Protein 9A6T (pdb70)

B-factor: mean 0.84, std 0.15, range [0.15, 0.98]

Solvent-accessible surface area: 65125 Å² total; per-residue (Å²): 239,29,70,7,0,0,0,19,5,13,7,32,52,0,2,0,0,0,14,53,92,45,116,33,88,12,0,44,10,101,87,55,61,120,37,1,10,4,3,0,0,6,100,147,56,122,121,48,21,1,42,78,0,29,176,20,6,56,107,12,105,44,19,12,58,17,6,14,81,61,3,20,59,142,79,122,24,133,11,98,70,104,74,18,41,0,33,58,1,1,1,15,3,0,77,58,0,34,55,15,0,42,91,104,36,72,77,101,0,46,68,0,0,0,0,0,0,2,24,6,9,26,8,12,16,56,3,2,57,51,0,0,163,86,5,42,4,102,17,43,40,6,2,3,12,0,1,0,0,0,0,20,5,2,46,116,51,46,140,91,92,24,19,0,0,0,0,8,0,15,17,1,15,0,1,0,1,0,0,54,13,13,56,4,52,4,54,5,98,0,6,7,9,6,9,97,0,0,3,22,26,0,4,80,22,0,5,76,35,0,18,51,54,5,98,159,144,50,64,50,32,1,57,180,56,174,119,2,57,44,50,0,66,51,18,0,18,139,3,15,114,59,1,34,67,74,83,53,19,114,5,55,16,64,139,6,28,69,28,197,119,24,80,43,92,9,111,36,86,1,56,62,75,67,4,54,106,42,1,63,100,7,12,101,99,0,3,37,18,0,116,46,0,16,140,45,11,64,34,54,30,85,85,0,66,78,1,0,13,1,10,34,9,1,118,5,33,23,0,76,124,21,2,94,180,56,5,65,60,104,23,59,173,64,28,60,22,45,13,0,5,0,34,0,0,0,0,4,1,2,41,71,66,36,99,15,141,73,13,37,18,45,12,6,6,27,3,1,4,0,6,61,34,91,40,19,18,12,35,79,19,3,83,68,29,38,52,13,83,29,63,72,67,74,72,39,48,7,46,54,72,94,51,69,21,15,87,9,12,0,0,12,1,34,16,35,16,4,100,46,14,47,51,9,10,146,18,96,5,64,89,3,65,97,20,79,53,53,91,15,98,2,54,0,20,0,66,3,43,123,11,12,20,3,54,1,111,0,70,4,81,73,60,40,97,75,84,76,43,63,17,160,61,121,36,26,9,42,24,100,41,5,72,121,8,31,129,56,18,113,126,52,55,124,58,9,60,146,110,73,83,68,22,87,16,70,38,83,0,62,108,17,5,76,98,0,62,130,17,20,163,85,6,147,87,132,22,93,155,141,49,46,142,126,0,48,86,12,18,76,38,0,87,45,3,34,158,133,101,105,54,136,58,2,86,64,61,31,84,84,0,78,82,21,12,125,94,2,50,147,90,71,189,127,92,75,71,175,88,166,169,94,184,73,76,100,149,102,173,77,206,106,138,116,111,143,139,123,81,181,194,143,186,122,132,147,108,151,128,212,265,250,97,209,187,168,210,208,78,120,76,118,169,63,15,78,109,16,21,106,80,38,21,124,85,69,15,2,0,0,2,13,0,0,8,49,1,4,2,16,0,7,32,4,47,13,84,21,96,118,58,157,95,44,124,42,74,101,134,63,27,72,0,54,1,39,44,67,115,149,55,62,27,0,32,0,28,9,29,0,30,6,37,53,97,100,65,0,86,89,47,13,22,58,41,68,78,19,16,13,60,47,38,59,159,145,45,142,65,100,132,21,23,21,2,11,10,59,54,20,4,11,18,7,0,0,8,10,0,2,72,42,0,14,1,39,0,30,8,42,81,38,169,104,2,29,51,5,54,8,67,9,42,126,40,86,84,40,84,108,39,169,34,149,64,47,0,6,27,9,47,0,110,5,45,130,68,84,186,137,46,69,17,48,51,4,8,54,44,149,66,0,53,48,2,0,95,82,17,1,10,14,3,68,1,25,0,50,5,53,3,57,48,97,91,96,86,180,89,38,179,142,94,131,72,130,58,119,74,76,71,63,19,7,59,63,71,5,22,3,80,80,78,117,93,118,17,77,100,131,50,10,50,130,14,1,56,110,48,151,25,24,221,30,126,20,16,22,50,20,13,7,86,44,107,30,73,12,77,8,33,0,0,3,0,5,3,58,86,78,40,206,38,12,115,44,212,144,37,111,50,8,1,18,0,5,5,20,1,2,9,13,54,90,92,0,41,97,0,3,39,64,4,0,10,1,1,26,2,0,0,4,0,52,43,10,43,7,31,76,9,17,33,123,35,119,126,53,149,46,4,131,74,1,13,122,48,0,11,73,91,3,42,65,39,0,57,35,10,21,179,174,50,69,144,89,0,56,49,0,13,184,19,0,2,83,15,0,10,63,2,0,67,40,88,193,4,82,33,63,88,47,0,56,44,0,0,1,4,38,0,24,112,68,98,109,42,2,7,2,74,51,1,25,89,82,30,49,181,137,2,142,34,0,1,8,0,25,12,93,50,86,84,93,0,84,132,12,1,0,6,37,26,0,59,98,112,40,26,7,2,0,11,2,53,62,63,15,2,2,47,0,1,88,59,10,59,45,11,96,174,63,100,24,44,9,0,22,26,26,91,7,32,20,45,74,118,150,70,87,146,117,18,122,131,57,74,88,151,34,134,102,6,8,100,47,0,68,100,45,1,70,143,80,8,107,56,6,49,10,7,104,8,10,117,75,59,24,0,0,0,0,11,41,62,151,43,18,7,31,17,14,50,24,49,60,87,104,140,138,49,164,118,48,155,9,74,26,0,0,4,1,1,28,136,47,151,48,7,103,61,0,43,76,4,60,149,153,57,132,154,95,0,40,26,32,0,29,27,9,19,18,83,0,10,91,50,23,29,16,114,29,163,65,80,106,99,21,75,81,11,64,69,134,77,155,175

Sequence (1237 aa):
MSKVIGIDLGTTNSCVAVLEGGEPKVIANAEGNRTTPSVVAFKNGERQVGEVAKRQSITNPNTIMSIKRHMGTDYKVEIEGKDYTPQEVSAIILQHLKSYAESYLGETVSKAVITVPAYFNDAERQATKDAGKIAGLEVERIINEPTAAALAYGLDKTDEDQTILVYDLGGGTFDVSILELGDGVFEVRSTAGDNRLGGDDFDQVIIDHLVSEFKKENGIDLSKDKMALQRLKDAAEKAKKDLSGVSSTQISLPFITAGEAGPLHLELTLTRAKFEELSSHLVERTMGPVRQALQDAGLSASEIDKVILVGGSTRIPAVQEAIKKETGKEAHKGVNPDEVVALGAAIQGGVITGDVKDVVLLDVTPLSLGIETMGGVFTKLIDRNTTIPTSKSQVFSTAADNQTAVDIHVLQGERPMSADNKTLGRFQLTDIPPAPRGVPQIEVSFDIDKNGIVNVRAKDLGTGKEQNITIKSSSGLSDEEIERMVKEAEENADADAKKKEEIEVRNEADQLVFQTEKTLKDLEGKVDEEQVKKANDAKDALKAAIEKNEFEEIKAKKDELQTIVQELSMKLYEEAAKAQQAQGGANAEGKADDNVVDAEYEEVNDDQNKKMAKKEFKAESKRLLDMMINSIYTQKEIFLRELISNSSDAIDKIYYKALTDDALTFDKDSYYIKVAADKDARTLTISDTGIGMTKDELEQHLGTIAKSGSLAFKKENELKDGHDIIGQFGVGFYAAFMVADVVTVISKALGSEEAYKWESAGADGYTIEPCEKDSVGTDIILKIKENTEDDSYDEFLEEYRLKAIIKKYSDFIRYPIKMDTTINKPKEGSENEFEEVQEEQTVNSMVPIWRKNKSELTDEDYEKFYAEKHYGFDKPLTHVHISVDGAVRYNAILFVPENMPFDYYSKEYEKGLELYSNGVLIMNKCADLLPDHFSFVKGMVDSEDLSLNISREMLQHDRQLKLIAKNISKKIKSELQSLLKKDREKYETFYKSFGRQLKFGVYNDFGANKDQLKDLLLFYSSKEKKLVSLDEYVSRMPEEQKFIYYATGDSYDRIEKLPQTEMVADKGYEILYFTEDIDEFAIKMLASYQEKEFKSVSSGDLGIDTDEDQKQSEEEESKYKDLFEEMKNILSDKVKNVRISKRLKSHPVCLAADGEVTIEMEKILNAMPDSQNVKAEKVLEINPNHEVFQTLQDAFEQDKEKLSLYTNLLYNQALLIEGLPIQDPVEFTNNICKVMV

Nearest PDB structures (foldseek):
  6xlh-assembly1_A  TM=9.138E-01  e=8.711E-62  Saccharomyces cerevisiae S288C
  6xlf-assembly1_B  TM=9.165E-01  e=1.957E-61  Saccharomyces cerevisiae S288C
  6xlf-assembly1_A  TM=9.105E-01  e=3.740E-61  Saccharomyces cerevisiae S288C
  2cg9-assembly1_B  TM=8.993E-01  e=4.646E-52  Saccharomyces cerevisiae
  6xlb-assembly1_B  TM=9.184E-01  e=3.957E-37  Saccharomyces cerevisiae S288C

Foldseek 3Di:
DAFAKFWELAQFKIWIWADDPNAIDTQAAPVRHRIFTLKWAADPNDIDGGPVLLVCVLPGVRMDGRLLLQALHPDWDAHPNDIDHSLQSSLVVVLRNQVSVCVVVVHHHAEYAYEDALQDDPSNLVSPCSSCVSNNHRHPAYDHLQLLLCLLVCLVPQADWFWEWEWAAAAQWTKIWTWTHYNQETATQFMFIARGFHNQVLLVLQLVVQQVVCCVVPVDRLVVPPSLSSLSSVQSSVQQLVLLPDQKDWRWAWQSDADPVGGDIGIDIDGLVNSCVSCVVSLVVNVVRVVVNCVSSVHDLQRHPAYEYAYPNCSSPSNQVSVCVRSVDHHDDPDDRDCSSSSSRNLVSCVVVVVRPSHHYWRWAQWFKAWQDPPQFGDTQGGGRHTPQDKGKDKDWAPAFQPFKDKTFIWTADAGGNVLTFGLDIDMDGRRGGGGTPPWIKMWMWGQHSRRWIKIKIATPVPRDIDIDGRHSPRDDDSVSHVCRHVVRVVCVVVRVVVVVLSVLLSVLVVLLVLLVVLLVVCPPPDDPVLSVVLVVLSVQLVVCSVVSDRVSNVVSSVVNVVSSVVSVVVVVVVVVPVPPPDPPPDPPDDDDDDCPDDDDDPDDDYDDDD/DDDDDDDDDQLVVLVCLQPPQADDLLCLLLLLVLVLLLQALVLVVVVVPDVVDDNDQQVWAWEWEFDVVQQKIKIWTLGQWDDPVRCCQQVVDAQRWPLQVVPVVDDDDPPSDRDDDRSSSNSSLLNFAQKKWKWADGDPGQWIWIWMDRTSVGIDIDTDDDDHHTMMIMGNGDDADPVGDSCLCNDPVSNLVSCAQFPLQSQHFYKYFDWDWDDDPPDPPDTDTDTDIDRSHPHHDPLNDDPVVDDLVNVQVVCVVLCLDPAGFLDKDWDADDDPWGKTWIKTQRLAADPCNVPPPDAFAEFEAESNGTQERGDRLLEDQLVSRMYIYMYTNPFQADPNSNDGDDCPSVNVNSVVSLVSVLVVLVCCVPPPVPSNVSSCVRRVVSLLCCCPPVNRPCVVSRQQSHWFAKPVVRGTDHPVRLVVPADPPQQAAEEEEDQDPVLRNPQQLCQQCVVVVRMYTYHNDLSNVSSLVSVQDDPNHGYDYSQAPDPPPDDPVRVVVQVVVQVVCVVLFVLLCVLCPPVALGEGADPRGDADFKAKHFYDDQGQSNQVSLCPDPPRPNDDTRIYMHGYCPYPVVVVLVVCVVPNSVVNSLSSVLRSVVNCVSRVHDDPDPPVNVVSVVVVVD

Structure (mmCIF, N/CA/C/O backbone):
data_9A6T
#
_entry.id   9A6T
#
loop_
_entity.id
_entity.type
_entity.pdbx_description
1 POLYMER DNAK_BACSU
2 POLYMER HTPG_BACSU
#
loop_
_atom_site.group_PDB
_atom_site.id
_atom_site.type_symbol
_atom_site.label_atom_id
_atom_site.label_alt_id
_atom_site.label_comp_id
_atom_site.label_asym_id
_atom_site.label_entity_id
_atom_site.label_seq_id
_atom_site.pdbx_PDB_ins_code
_atom_site.Cartn_x
_atom_site.Cartn_y
_atom_site.Cartn_z
_atom_site.occupancy
_atom_site.B_iso_or_equiv
_atom_site.auth_seq_id
_atom_site.auth_comp_id
_atom_site.auth_asym_id
_atom_site.auth_atom_id
_atom_site.pdbx_PDB_model_num
ATOM 1 N N . MET A 1 1 ? -16.116 26.349 -13.181 1.000 0.470 1 MET A N 1
ATOM 2 C CA . MET A 1 1 ? -15.703 26.262 -11.763 1.000 0.470 1 MET A CA 1
ATOM 3 C C . MET A 1 1 ? -14.367 26.962 -11.656 1.000 0.470 1 MET A C 1
ATOM 4 O O . MET A 1 1 ? -13.637 26.898 -12.637 1.000 0.470 1 MET A O 1
ATOM 20 N N . SER A 1 2 ? -14.061 27.633 -10.542 1.000 0.670 2 SER A N 1
ATOM 21 C CA . SER A 1 2 ? -12.735 28.246 -10.395 1.000 0.670 2 SER A CA 1
ATOM 22 C C . SER A 1 2 ? -11.672 27.154 -10.343 1.000 0.670 2 SER A C 1
ATOM 23 O O . SER A 1 2 ? -11.880 26.135 -9.678 1.000 0.670 2 SER A O 1
ATOM 31 N N . LYS A 1 3 ? -10.527 27.379 -10.984 1.000 0.820 3 LYS A N 1
ATOM 32 C CA . LYS A 1 3 ? -9.355 26.530 -10.769 1.000 0.820 3 LYS A CA 1
ATOM 33 C C . LYS A 1 3 ? -8.903 26.570 -9.308 1.000 0.820 3 LYS A C 1
ATOM 34 O O . LYS A 1 3 ? -9.140 27.550 -8.599 1.000 0.820 3 LYS A O 1
ATOM 53 N N . VAL A 1 4 ? -8.240 25.501 -8.882 1.000 0.930 4 VAL A N 1
ATOM 54 C CA . VAL A 1 4 ? -7.536 25.437 -7.601 1.000 0.930 4 VAL A CA 1
ATOM 55 C C . VAL A 1 4 ? -6.080 25.799 -7.869 1.000 0.930 4 VAL A C 1
ATOM 56 O O . VAL A 1 4 ? -5.409 25.127 -8.651 1.000 0.930 4 VAL A O 1
ATOM 69 N N . ILE A 1 5 ? -5.600 26.885 -7.269 1.000 0.960 5 ILE A N 1
ATOM 70 C CA . ILE A 1 5 ? -4.188 27.277 -7.368 1.000 0.960 5 ILE A CA 1
ATOM 71 C C . ILE A 1 5 ? -3.359 26.551 -6.305 1.000 0.960 5 ILE A C 1
ATOM 72 O O . ILE A 1 5 ? -3.837 26.325 -5.196 1.000 0.960 5 ILE A O 1
ATOM 88 N N . GLY A 1 6 ? -2.121 26.200 -6.633 1.000 0.970 6 GLY A N 1
ATOM 89 C CA . GLY A 1 6 ? -1.138 25.705 -5.674 1.000 0.970 6 GLY A CA 1
ATOM 90 C C . GLY A 1 6 ? -0.279 26.849 -5.161 1.000 0.970 6 GLY A C 1
ATOM 91 O O . GLY A 1 6 ? 0.315 27.557 -5.970 1.000 0.970 6 GLY A O 1
ATOM 95 N N . ILE A 1 7 ? -0.217 27.050 -3.848 1.000 0.980 7 ILE A N 1
ATOM 96 C CA . ILE A 1 7 ? 0.567 28.114 -3.219 1.000 0.980 7 ILE A CA 1
ATOM 97 C C . ILE A 1 7 ? 1.652 27.495 -2.344 1.000 0.980 7 ILE A C 1
ATOM 98 O O . ILE A 1 7 ? 1.342 26.835 -1.354 1.000 0.980 7 ILE A O 1
ATOM 114 N N . ASP A 1 8 ? 2.903 27.801 -2.671 1.000 0.970 8 ASP A N 1
ATOM 115 C CA . ASP A 1 8 ? 4.006 27.719 -1.721 1.000 0.970 8 ASP A CA 1
ATOM 116 C C . ASP A 1 8 ? 4.085 29.033 -0.941 1.000 0.970 8 ASP A C 1
ATOM 117 O O . ASP A 1 8 ? 4.506 30.066 -1.473 1.000 0.970 8 ASP A O 1
ATOM 126 N N . LEU A 1 9 ? 3.617 29.018 0.308 1.000 0.950 9 LEU A N 1
ATOM 127 C CA . LEU A 1 9 ? 3.705 30.161 1.212 1.000 0.950 9 LEU A CA 1
ATOM 128 C C . LEU A 1 9 ? 5.023 30.084 1.984 1.000 0.950 9 LEU A C 1
ATOM 129 O O . LEU A 1 9 ? 5.038 29.674 3.141 1.000 0.950 9 LEU A O 1
ATOM 145 N N . GLY A 1 10 ? 6.140 30.462 1.370 1.000 0.930 10 GLY A N 1
ATOM 146 C CA . GLY A 1 10 ? 7.454 30.349 2.006 1.000 0.930 10 GLY A CA 1
ATOM 147 C C . GLY A 1 10 ? 7.799 31.498 2.962 1.000 0.930 10 GLY A C 1
ATOM 148 O O . GLY A 1 10 ? 7.213 32.584 2.933 1.000 0.930 10 GLY A O 1
ATOM 152 N N . THR A 1 11 ? 8.804 31.277 3.817 1.000 0.890 11 THR A N 1
ATOM 153 C CA . THR A 1 11 ? 9.267 32.268 4.814 1.000 0.890 11 THR A CA 1
ATOM 154 C C . THR A 1 11 ? 9.862 33.522 4.170 1.000 0.890 11 THR A C 1
ATOM 155 O O . THR A 1 11 ? 9.582 34.635 4.614 1.000 0.890 11 THR A O 1
ATOM 166 N N . THR A 1 12 ? 10.668 33.357 3.117 1.000 0.890 12 THR A N 1
ATOM 167 C CA . THR A 1 12 ? 11.373 34.459 2.435 1.000 0.890 12 THR A CA 1
ATOM 168 C C . THR A 1 12 ? 10.727 34.807 1.101 1.000 0.890 12 THR A C 1
ATOM 169 O O . THR A 1 12 ? 10.648 35.984 0.755 1.000 0.890 12 THR A O 1
ATOM 180 N N . ASN A 1 13 ? 10.262 33.800 0.357 1.000 0.930 13 ASN A N 1
ATOM 181 C CA . ASN A 1 13 ? 9.575 33.958 -0.919 1.000 0.930 13 ASN A CA 1
ATOM 182 C C . ASN A 1 13 ? 8.365 33.036 -0.970 1.000 0.930 13 ASN A C 1
ATOM 183 O O . ASN A 1 13 ? 8.417 31.933 -0.442 1.000 0.930 13 ASN A O 1
ATOM 194 N N . SER A 1 14 ? 7.317 33.490 -1.643 1.000 0.960 14 SER A N 1
ATOM 195 C CA . SER A 1 14 ? 6.144 32.697 -1.978 1.000 0.960 14 SER A CA 1
ATOM 196 C C . SER A 1 14 ? 6.049 32.501 -3.490 1.000 0.960 14 SER A C 1
ATOM 197 O O . SER A 1 14 ? 6.477 33.361 -4.270 1.000 0.960 14 SER A O 1
ATOM 205 N N . CYS A 1 15 ? 5.453 31.391 -3.905 1.000 0.970 15 CYS A N 1
ATOM 206 C CA . CYS A 1 15 ? 5.227 31.040 -5.302 1.000 0.970 15 CYS A CA 1
ATOM 207 C C . CYS A 1 15 ? 3.786 30.544 -5.484 1.000 0.970 15 CYS A C 1
ATOM 208 O O . CYS A 1 15 ? 3.202 29.959 -4.575 1.000 0.970 15 CYS A O 1
ATOM 216 N N . VAL A 1 16 ? 3.196 30.785 -6.655 1.000 0.980 16 VAL A N 1
ATOM 217 C CA . VAL A 1 16 ? 1.870 30.262 -6.996 1.000 0.980 16 VAL A CA 1
ATOM 218 C C . VAL A 1 16 ? 1.906 29.620 -8.371 1.000 0.980 16 VAL A C 1
ATOM 219 O O . VAL A 1 16 ? 2.475 30.165 -9.320 1.000 0.980 16 VAL A O 1
ATOM 232 N N . ALA A 1 17 ? 1.282 28.460 -8.475 1.000 0.970 17 ALA A N 1
ATOM 233 C CA . ALA A 1 17 ? 1.158 27.706 -9.702 1.000 0.970 17 ALA A CA 1
ATOM 234 C C . ALA A 1 17 ? -0.294 27.281 -9.933 1.000 0.970 17 ALA A C 1
ATOM 235 O O . ALA A 1 17 ? -1.147 27.340 -9.047 1.000 0.970 17 ALA A O 1
ATOM 242 N N . VAL A 1 18 ? -0.582 26.859 -11.157 1.000 0.950 18 VAL A N 1
ATOM 243 C CA . VAL A 1 18 ? -1.898 26.376 -11.573 1.000 0.950 18 VAL A CA 1
ATOM 244 C C . VAL A 1 18 ? -1.735 25.307 -12.645 1.000 0.950 18 VAL A C 1
ATOM 245 O O . VAL A 1 18 ? -0.764 25.318 -13.399 1.000 0.950 18 VAL A O 1
ATOM 258 N N . LEU A 1 19 ? -2.696 24.394 -12.734 1.000 0.900 19 LEU A N 1
ATOM 259 C CA . LEU A 1 19 ? -2.733 23.406 -13.803 1.000 0.900 19 LEU A CA 1
ATOM 260 C C . LEU A 1 19 ? -3.359 23.998 -15.079 1.000 0.900 19 LEU A C 1
ATOM 261 O O . LEU A 1 19 ? -4.476 24.529 -15.062 1.000 0.900 19 LEU A O 1
ATOM 277 N N . GLU A 1 20 ? -2.672 23.884 -16.214 1.000 0.840 20 GLU A N 1
ATOM 278 C CA . GLU A 1 20 ? -3.165 24.265 -17.539 1.000 0.840 20 GLU A CA 1
ATOM 279 C C . GLU A 1 20 ? -2.911 23.157 -18.557 1.000 0.840 20 GLU A C 1
ATOM 280 O O . GLU A 1 20 ? -1.772 22.826 -18.862 1.000 0.840 20 GLU A O 1
ATOM 292 N N . GLY A 1 21 ? -3.981 22.610 -19.141 1.000 0.750 21 GLY A N 1
ATOM 293 C CA . GLY A 1 21 ? -3.845 21.594 -20.187 1.000 0.750 21 GLY A CA 1
ATOM 294 C C . GLY A 1 21 ? -3.139 20.315 -19.720 1.000 0.750 21 GLY A C 1
ATOM 295 O O . GLY A 1 21 ? -2.497 19.664 -20.533 1.000 0.750 21 GLY A O 1
ATOM 299 N N . GLY A 1 22 ? -3.242 19.978 -18.429 1.000 0.760 22 GLY A N 1
ATOM 300 C CA . GLY A 1 22 ? -2.556 18.839 -17.810 1.000 0.760 22 GLY A CA 1
ATOM 301 C C . GLY A 1 22 ? -1.146 19.148 -17.298 1.000 0.760 22 GLY A C 1
ATOM 302 O O . GLY A 1 22 ? -0.614 18.358 -16.528 1.000 0.760 22 GLY A O 1
ATOM 306 N N . GLU A 1 23 ? -0.564 20.301 -17.646 1.000 0.870 23 GLU A N 1
ATOM 307 C CA . GLU A 1 23 ? 0.755 20.707 -17.156 1.000 0.870 23 GLU A CA 1
ATOM 308 C C . GLU A 1 23 ? 0.658 21.758 -16.039 1.000 0.870 23 GLU A C 1
ATOM 309 O O . GLU A 1 23 ? -0.062 22.756 -16.180 1.000 0.870 23 GLU A O 1
ATOM 321 N N . PRO A 1 24 ? 1.397 21.591 -14.929 1.000 0.910 24 PRO A N 1
ATOM 322 C CA . PRO A 1 24 ? 1.506 22.617 -13.904 1.000 0.910 24 PRO A CA 1
ATOM 323 C C . PRO A 1 24 ? 2.402 23.767 -14.392 1.000 0.910 24 PRO A C 1
ATOM 324 O O . PRO A 1 24 ? 3.500 23.556 -14.907 1.000 0.910 24 PRO A O 1
ATOM 335 N N . LYS A 1 25 ? 1.958 25.011 -14.198 1.000 0.940 25 LYS A N 1
ATOM 336 C CA . LYS A 1 25 ? 2.721 26.220 -14.536 1.000 0.940 25 LYS A CA 1
ATOM 337 C C . LYS A 1 25 ? 2.766 27.201 -13.382 1.000 0.940 25 LYS A C 1
ATOM 338 O O . LYS A 1 25 ? 1.743 27.505 -12.777 1.000 0.940 25 LYS A O 1
ATOM 357 N N . VAL A 1 26 ? 3.946 27.772 -13.158 1.000 0.970 26 VAL A N 1
ATOM 358 C CA . VAL A 1 26 ? 4.131 28.905 -12.246 1.000 0.970 26 VAL A CA 1
ATOM 359 C C . VAL A 1 26 ? 3.580 30.183 -12.870 1.000 0.970 26 VAL A C 1
ATOM 360 O O . VAL A 1 26 ? 3.869 30.496 -14.029 1.000 0.970 26 VAL A O 1
ATOM 373 N N . ILE A 1 27 ? 2.828 30.944 -12.082 1.000 0.960 27 ILE A N 1
ATOM 374 C CA . ILE A 1 27 ? 2.286 32.239 -12.480 1.000 0.960 27 ILE A CA 1
ATOM 375 C C . ILE A 1 27 ? 3.284 33.327 -12.089 1.000 0.960 27 ILE A C 1
ATOM 376 O O . ILE A 1 27 ? 3.618 33.489 -10.915 1.000 0.960 27 ILE A O 1
ATOM 392 N N . ALA A 1 28 ? 3.735 34.101 -13.076 1.000 0.940 28 ALA A N 1
ATOM 393 C CA . ALA A 1 28 ? 4.562 35.272 -12.821 1.000 0.940 28 ALA A CA 1
ATOM 394 C C . ALA A 1 28 ? 3.733 36.412 -12.206 1.000 0.940 28 ALA A C 1
ATOM 395 O O . ALA A 1 28 ? 2.598 36.665 -12.614 1.000 0.940 28 ALA A O 1
ATOM 402 N N . ASN A 1 29 ? 4.318 37.126 -11.249 1.000 0.890 29 ASN A N 1
ATOM 403 C CA . ASN A 1 29 ? 3.711 38.304 -10.639 1.000 0.890 29 ASN A CA 1
ATOM 404 C C . ASN A 1 29 ? 3.716 39.522 -11.598 1.000 0.890 29 ASN A C 1
ATOM 405 O O . ASN A 1 29 ? 4.235 39.460 -12.715 1.000 0.890 29 ASN A O 1
ATOM 416 N N . ALA A 1 30 ? 3.170 40.666 -11.160 1.000 0.820 30 ALA A N 1
ATOM 417 C CA . ALA A 1 30 ? 3.050 41.881 -11.984 1.000 0.820 30 ALA A CA 1
ATOM 418 C C . ALA A 1 30 ? 4.394 42.474 -12.464 1.000 0.820 30 ALA A C 1
ATOM 419 O O . ALA A 1 30 ? 4.424 43.258 -13.411 1.000 0.820 30 ALA A O 1
ATOM 426 N N . GLU A 1 31 ? 5.501 42.106 -11.820 1.000 0.880 31 GLU A N 1
ATOM 427 C CA . GLU A 1 31 ? 6.857 42.551 -12.159 1.000 0.880 31 GLU A CA 1
ATOM 428 C C . GLU A 1 31 ? 7.563 41.573 -13.110 1.000 0.880 31 GLU A C 1
ATOM 429 O O . GLU A 1 31 ? 8.656 41.865 -13.594 1.000 0.880 31 GLU A O 1
ATOM 441 N N . GLY A 1 32 ? 6.944 40.421 -13.390 1.000 0.900 32 GLY A N 1
ATOM 442 C CA . GLY A 1 32 ? 7.500 39.354 -14.218 1.000 0.900 32 GLY A CA 1
ATOM 443 C C . GLY A 1 32 ? 8.305 38.302 -13.448 1.000 0.900 32 GLY A C 1
ATOM 444 O O . GLY A 1 32 ? 8.923 37.449 -14.083 1.000 0.900 32 GLY A O 1
ATOM 448 N N . ASN A 1 33 ? 8.301 38.324 -12.112 1.000 0.930 33 ASN A N 1
ATOM 449 C CA . ASN A 1 33 ? 9.023 37.354 -11.286 1.000 0.930 33 ASN A CA 1
ATOM 450 C C . ASN A 1 33 ? 8.167 36.113 -11.000 1.000 0.930 33 ASN A C 1
ATOM 451 O O . ASN A 1 33 ? 6.963 36.213 -10.772 1.000 0.930 33 ASN A O 1
ATOM 462 N N . ARG A 1 34 ? 8.799 34.936 -10.979 1.000 0.930 34 ARG A N 1
ATOM 463 C CA . ARG A 1 34 ? 8.144 33.646 -10.676 1.000 0.930 34 ARG A CA 1
ATOM 464 C C . ARG A 1 34 ? 7.993 33.387 -9.174 1.000 0.930 34 ARG A C 1
ATOM 465 O O . ARG A 1 34 ? 7.180 32.564 -8.767 1.000 0.930 34 ARG A O 1
ATOM 486 N N . THR A 1 35 ? 8.734 34.127 -8.356 1.000 0.950 35 THR A N 1
ATOM 487 C CA . THR A 1 35 ? 8.618 34.136 -6.900 1.000 0.950 35 THR A CA 1
ATOM 488 C C . THR A 1 35 ? 8.444 35.569 -6.413 1.000 0.950 35 THR A C 1
ATOM 489 O O . THR A 1 35 ? 8.920 36.523 -7.032 1.000 0.950 35 THR A O 1
ATOM 500 N N . THR A 1 36 ? 7.722 35.729 -5.310 1.000 0.950 36 THR A N 1
ATOM 501 C CA . THR A 1 36 ? 7.450 37.031 -4.701 1.000 0.950 36 THR A CA 1
ATOM 502 C C . THR A 1 36 ? 7.970 37.026 -3.268 1.000 0.950 36 THR A C 1
ATOM 503 O O . THR A 1 36 ? 7.595 36.127 -2.518 1.000 0.950 36 THR A O 1
ATOM 514 N N . PRO A 1 37 ? 8.782 38.009 -2.842 1.000 0.940 37 PRO A N 1
ATOM 515 C CA . PRO A 1 37 ? 9.221 38.098 -1.456 1.000 0.940 37 PRO A CA 1
ATOM 516 C C . PRO A 1 37 ? 8.045 38.094 -0.472 1.000 0.940 37 PRO A C 1
ATOM 517 O O . PRO A 1 37 ? 7.101 38.873 -0.621 1.000 0.940 37 PRO A O 1
ATOM 528 N N . SER A 1 38 ? 8.133 37.264 0.565 1.000 0.950 38 SER A N 1
ATOM 529 C CA . SER A 1 38 ? 7.138 37.124 1.639 1.000 0.950 38 SER A CA 1
ATOM 530 C C . SER A 1 38 ? 7.258 38.270 2.647 1.000 0.950 38 SER A C 1
ATOM 531 O O . SER A 1 38 ? 7.561 38.092 3.826 1.000 0.950 38 SER A O 1
ATOM 539 N N . VAL A 1 39 ? 7.101 39.489 2.141 1.000 0.940 39 VAL A N 1
ATOM 540 C CA . VAL A 1 39 ? 7.395 40.735 2.850 1.000 0.940 39 VAL A CA 1
ATOM 541 C C . VAL A 1 39 ? 6.234 41.709 2.666 1.000 0.940 39 VAL A C 1
ATOM 542 O O . VAL A 1 39 ? 5.736 41.870 1.550 1.000 0.940 39 VAL A O 1
ATOM 555 N N . VAL A 1 40 ? 5.833 42.396 3.743 1.000 0.930 40 VAL A N 1
ATOM 556 C CA . VAL A 1 40 ? 4.742 43.392 3.754 1.000 0.930 40 VAL A CA 1
ATOM 557 C C . VAL A 1 40 ? 5.224 44.687 4.398 1.000 0.930 40 VAL A C 1
ATOM 558 O O . VAL A 1 40 ? 5.826 44.659 5.466 1.000 0.930 40 VAL A O 1
ATOM 571 N N . ALA A 1 41 ? 4.939 45.833 3.787 1.000 0.920 41 ALA A N 1
ATOM 572 C CA . ALA A 1 41 ? 5.281 47.146 4.319 1.000 0.920 41 ALA A CA 1
ATOM 573 C C . ALA A 1 41 ? 4.050 48.051 4.377 1.000 0.920 41 ALA A C 1
ATOM 574 O O . ALA A 1 41 ? 3.222 48.058 3.465 1.000 0.920 41 ALA A O 1
ATOM 581 N N . PHE A 1 42 ? 3.957 48.850 5.432 1.000 0.890 42 PHE A N 1
ATOM 582 C CA . PHE A 1 42 ? 2.904 49.844 5.611 1.000 0.890 42 PHE A CA 1
ATOM 583 C C . PHE A 1 42 ? 3.529 51.237 5.536 1.000 0.890 42 PHE A C 1
ATOM 584 O O . PHE A 1 42 ? 4.518 51.515 6.217 1.000 0.890 42 PHE A O 1
ATOM 601 N N . LYS A 1 43 ? 2.999 52.111 4.678 1.000 0.840 43 LYS A N 1
ATOM 602 C CA . LYS A 1 43 ? 3.520 53.467 4.481 1.000 0.840 43 LYS A CA 1
ATOM 603 C C . LYS A 1 43 ? 2.375 54.440 4.251 1.000 0.840 43 LYS A C 1
ATOM 604 O O . LYS A 1 43 ? 1.726 54.393 3.213 1.000 0.840 43 LYS A O 1
ATOM 623 N N . ASN A 1 44 ? 2.158 55.350 5.201 1.000 0.780 44 ASN A N 1
ATOM 624 C CA . ASN A 1 44 ? 1.052 56.312 5.163 1.000 0.780 44 ASN A CA 1
ATOM 625 C C . ASN A 1 44 ? -0.319 55.616 5.025 1.000 0.780 44 ASN A C 1
ATOM 626 O O . ASN A 1 44 ? -1.157 56.051 4.237 1.000 0.780 44 ASN A O 1
ATOM 637 N N . GLY A 1 45 ? -0.532 54.503 5.737 1.000 0.720 45 GLY A N 1
ATOM 638 C CA . GLY A 1 45 ? -1.752 53.691 5.645 1.000 0.720 45 GLY A CA 1
ATOM 639 C C . GLY A 1 45 ? -1.905 52.860 4.361 1.000 0.720 45 GLY A C 1
ATOM 640 O O . GLY A 1 45 ? -2.771 51.983 4.306 1.000 0.720 45 GLY A O 1
ATOM 644 N N . GLU A 1 46 ? -1.066 53.079 3.345 1.000 0.820 46 GLU A N 1
ATOM 645 C CA . GLU A 1 46 ? -0.997 52.218 2.165 1.000 0.820 46 GLU A CA 1
ATOM 646 C C . GLU A 1 46 ? -0.179 50.957 2.459 1.000 0.820 46 GLU A C 1
ATOM 647 O O . GLU A 1 46 ? 0.889 51.010 3.076 1.000 0.820 46 GLU A O 1
ATOM 659 N N . ARG A 1 47 ? -0.680 49.808 1.993 1.000 0.850 47 ARG A N 1
ATOM 660 C CA . ARG A 1 47 ? -0.012 48.507 2.111 1.000 0.850 47 ARG A CA 1
ATOM 661 C C . ARG A 1 47 ? 0.745 48.191 0.833 1.000 0.850 47 ARG A C 1
ATOM 662 O O . ARG A 1 47 ? 0.223 48.383 -0.260 1.000 0.850 47 ARG A O 1
ATOM 683 N N . GLN A 1 48 ? 1.946 47.653 0.979 1.000 0.900 48 GLN A N 1
ATOM 684 C CA . GLN A 1 48 ? 2.792 47.201 -0.119 1.000 0.900 48 GLN A CA 1
ATOM 685 C C . GLN A 1 48 ? 3.289 45.787 0.193 1.000 0.900 48 GLN A C 1
ATOM 686 O O . GLN A 1 48 ? 3.552 45.469 1.351 1.000 0.900 48 GLN A O 1
ATOM 700 N N . VAL A 1 49 ? 3.401 44.934 -0.824 1.000 0.920 49 VAL A N 1
ATOM 701 C CA . VAL A 1 49 ? 3.769 43.512 -0.694 1.000 0.920 49 VAL A CA 1
ATOM 702 C C . VAL A 1 49 ? 4.831 43.187 -1.741 1.000 0.920 49 VAL A C 1
ATOM 703 O O . VAL A 1 49 ? 4.859 43.813 -2.800 1.000 0.920 49 VAL A O 1
ATOM 716 N N . GLY A 1 50 ? 5.720 42.241 -1.453 1.000 0.920 50 GLY A N 1
ATOM 717 C CA . GLY A 1 50 ? 6.693 41.751 -2.428 1.000 0.920 50 GLY A CA 1
ATOM 718 C C . GLY A 1 50 ? 7.914 42.653 -2.585 1.000 0.920 50 GLY A C 1
ATOM 719 O O . GLY A 1 50 ? 8.398 43.247 -1.621 1.000 0.920 50 GLY A O 1
ATOM 723 N N . GLU A 1 51 ? 8.435 42.750 -3.808 1.000 0.910 51 GLU A N 1
ATOM 724 C CA . GLU A 1 51 ? 9.644 43.522 -4.134 1.000 0.910 51 GLU A CA 1
ATOM 725 C C . GLU A 1 51 ? 9.530 44.991 -3.721 1.000 0.910 51 GLU A C 1
ATOM 726 O O . GLU A 1 51 ? 10.464 45.548 -3.147 1.000 0.910 51 GLU A O 1
ATOM 738 N N . VAL A 1 52 ? 8.372 45.622 -3.930 1.000 0.890 52 VAL A N 1
ATOM 739 C CA . VAL A 1 52 ? 8.144 47.016 -3.518 1.000 0.890 52 VAL A CA 1
ATOM 740 C C . VAL A 1 52 ? 8.292 47.182 -1.999 1.000 0.890 52 VAL A C 1
ATOM 741 O O . VAL A 1 52 ? 8.921 48.139 -1.540 1.000 0.890 52 VAL A O 1
ATOM 754 N N . ALA A 1 53 ? 7.769 46.234 -1.213 1.000 0.920 53 ALA A N 1
ATOM 755 C CA . ALA A 1 53 ? 7.925 46.225 0.240 1.000 0.920 53 ALA A CA 1
ATOM 756 C C . ALA A 1 53 ? 9.375 45.948 0.655 1.000 0.920 53 ALA A C 1
ATOM 757 O O . ALA A 1 53 ? 9.919 46.643 1.514 1.000 0.920 53 ALA A O 1
ATOM 764 N N . LYS A 1 54 ? 10.026 44.984 -0.003 1.000 0.890 54 LYS A N 1
ATOM 765 C CA . LYS A 1 54 ? 11.415 44.612 0.271 1.000 0.890 54 LYS A CA 1
ATOM 766 C C . LYS A 1 54 ? 12.383 45.760 -0.006 1.000 0.890 54 LYS A C 1
ATOM 767 O O . LYS A 1 54 ? 13.189 46.089 0.860 1.000 0.890 54 LYS A O 1
ATOM 786 N N . ARG A 1 55 ? 12.268 46.441 -1.149 1.000 0.860 55 ARG A N 1
ATOM 787 C CA . ARG A 1 55 ? 13.161 47.553 -1.528 1.000 0.860 55 ARG A CA 1
ATOM 788 C C . ARG A 1 55 ? 13.175 48.701 -0.530 1.000 0.860 55 ARG A C 1
ATOM 789 O O . ARG A 1 55 ? 14.196 49.363 -0.382 1.000 0.860 55 ARG A O 1
ATOM 810 N N . GLN A 1 56 ? 12.055 48.964 0.136 1.000 0.850 56 GLN A N 1
ATOM 811 C CA . GLN A 1 56 ? 11.971 50.035 1.128 1.000 0.850 56 GLN A CA 1
ATOM 812 C C . GLN A 1 56 ? 12.231 49.570 2.559 1.000 0.850 56 GLN A C 1
ATOM 813 O O . GLN A 1 56 ? 12.250 50.428 3.441 1.000 0.850 56 GLN A O 1
ATOM 827 N N . SER A 1 57 ? 12.456 48.271 2.792 1.000 0.800 57 SER A N 1
ATOM 828 C CA . SER A 1 57 ? 12.727 47.706 4.121 1.000 0.800 57 SER A CA 1
ATOM 829 C C . SER A 1 57 ? 13.805 48.496 4.858 1.000 0.800 57 SER A C 1
ATOM 830 O O . SER A 1 57 ? 13.614 48.853 6.007 1.000 0.800 57 SER A O 1
ATOM 838 N N . ILE A 1 58 ? 14.854 48.899 4.142 1.000 0.790 58 ILE A N 1
ATOM 839 C CA . ILE A 1 58 ? 16.004 49.672 4.622 1.000 0.790 58 ILE A CA 1
ATOM 840 C C . ILE A 1 58 ? 15.676 51.097 5.109 1.000 0.790 58 ILE A C 1
ATOM 841 O O . ILE A 1 58 ? 16.493 51.747 5.759 1.000 0.790 58 ILE A O 1
ATOM 857 N N . THR A 1 59 ? 14.513 51.627 4.726 1.000 0.830 59 THR A N 1
ATOM 858 C CA . THR A 1 59 ? 14.092 53.013 5.011 1.000 0.830 59 THR A CA 1
ATOM 859 C C . THR A 1 59 ? 12.755 53.102 5.736 1.000 0.830 59 THR A C 1
ATOM 860 O O . THR A 1 59 ? 12.398 54.172 6.224 1.000 0.830 59 THR A O 1
ATOM 871 N N . ASN A 1 60 ? 11.999 52.005 5.788 1.000 0.850 60 ASN A N 1
ATOM 872 C CA . ASN A 1 60 ? 10.690 51.947 6.405 1.000 0.850 60 ASN A CA 1
ATOM 873 C C . ASN A 1 60 ? 10.707 50.937 7.564 1.000 0.850 60 ASN A C 1
ATOM 874 O O . ASN A 1 60 ? 10.680 49.728 7.312 1.000 0.850 60 ASN A O 1
ATOM 885 N N . PRO A 1 61 ? 10.695 51.398 8.828 1.000 0.790 61 PRO A N 1
ATOM 886 C CA . PRO A 1 61 ? 10.659 50.509 9.986 1.000 0.790 61 PRO A CA 1
ATOM 887 C C . PRO A 1 61 ? 9.338 49.730 10.095 1.000 0.790 61 PRO A C 1
ATOM 888 O O . PRO A 1 61 ? 9.305 48.708 10.774 1.000 0.790 61 PRO A O 1
ATOM 899 N N . ASN A 1 62 ? 8.277 50.159 9.400 1.000 0.860 62 ASN A N 1
ATOM 900 C CA . ASN A 1 62 ? 6.991 49.460 9.324 1.000 0.860 62 ASN A CA 1
ATOM 901 C C . ASN A 1 62 ? 6.997 48.390 8.209 1.000 0.860 62 ASN A C 1
ATOM 902 O O . ASN A 1 62 ? 6.073 48.330 7.394 1.000 0.860 62 ASN A O 1
ATOM 913 N N . THR A 1 63 ? 8.056 47.575 8.149 1.000 0.890 63 THR A N 1
ATOM 914 C CA . THR A 1 63 ? 8.229 46.475 7.181 1.000 0.890 63 THR A CA 1
ATOM 915 C C . THR A 1 63 ? 8.391 45.146 7.919 1.000 0.890 63 THR A C 1
ATOM 916 O O . THR A 1 63 ? 9.276 45.015 8.761 1.000 0.890 63 THR A O 1
ATOM 927 N N . ILE A 1 64 ? 7.549 44.164 7.592 1.000 0.880 64 ILE A N 1
ATOM 928 C CA . ILE A 1 64 ? 7.470 42.836 8.213 1.000 0.880 64 ILE A CA 1
ATOM 929 C C . ILE A 1 64 ? 8.052 41.812 7.245 1.000 0.880 64 ILE A C 1
ATOM 930 O O . ILE A 1 64 ? 7.639 41.742 6.087 1.000 0.880 64 ILE A O 1
ATOM 946 N N . MET A 1 65 ? 8.996 41.015 7.729 1.000 0.880 65 MET A N 1
ATOM 947 C CA . MET A 1 65 ? 9.680 39.962 6.980 1.000 0.880 65 MET A CA 1
ATOM 948 C C . MET A 1 65 ? 9.633 38.673 7.795 1.000 0.880 65 MET A C 1
ATOM 949 O O . MET A 1 65 ? 9.566 38.743 9.021 1.000 0.880 65 MET A O 1
ATOM 963 N N . SER A 1 66 ? 9.694 37.518 7.131 1.000 0.890 66 SER A N 1
ATOM 964 C CA . SER A 1 66 ? 9.781 36.204 7.786 1.000 0.890 66 SER A CA 1
ATOM 965 C C . SER A 1 66 ? 8.643 35.929 8.783 1.000 0.890 66 SER A C 1
ATOM 966 O O . SER A 1 66 ? 8.827 35.189 9.746 1.000 0.890 66 SER A O 1
ATOM 974 N N . ILE A 1 67 ? 7.446 36.494 8.553 1.000 0.850 67 ILE A N 1
ATOM 975 C CA . ILE A 1 67 ? 6.301 36.352 9.471 1.000 0.850 67 ILE A CA 1
ATOM 976 C C . ILE A 1 67 ? 5.851 34.892 9.641 1.000 0.850 67 ILE A C 1
ATOM 977 O O . ILE A 1 67 ? 5.260 34.552 10.662 1.000 0.850 67 ILE A O 1
ATOM 993 N N . LYS A 1 68 ? 6.189 34.019 8.677 1.000 0.870 68 LYS A N 1
ATOM 994 C CA . LYS A 1 68 ? 5.942 32.571 8.748 1.000 0.870 68 LYS A CA 1
ATOM 995 C C . LYS A 1 68 ? 6.584 31.930 9.985 1.000 0.870 68 LYS A C 1
ATOM 996 O O . LYS A 1 68 ? 5.965 31.051 10.562 1.000 0.870 68 LYS A O 1
ATOM 1015 N N . ARG A 1 69 ? 7.735 32.434 10.462 1.000 0.820 69 ARG A N 1
ATOM 1016 C CA . ARG A 1 69 ? 8.387 31.972 11.710 1.000 0.820 69 ARG A CA 1
ATOM 1017 C C . ARG A 1 69 ? 7.557 32.206 12.977 1.000 0.820 69 ARG A C 1
ATOM 1018 O O . ARG A 1 69 ? 7.920 31.724 14.042 1.000 0.820 69 ARG A O 1
ATOM 1039 N N . HIS A 1 70 ? 6.489 32.992 12.880 1.000 0.820 70 HIS A N 1
ATOM 1040 C CA . HIS A 1 70 ? 5.573 33.272 13.978 1.000 0.820 70 HIS A CA 1
ATOM 1041 C C . HIS A 1 70 ? 4.187 32.657 13.754 1.000 0.820 70 HIS A C 1
ATOM 1042 O O . HIS A 1 70 ? 3.295 32.869 14.574 1.000 0.820 70 HIS A O 1
ATOM 1056 N N . MET A 1 71 ? 3.958 31.924 12.661 1.000 0.820 71 MET A N 1
ATOM 1057 C CA . MET A 1 71 ? 2.679 31.243 12.444 1.000 0.820 71 MET A CA 1
ATOM 1058 C C . MET A 1 71 ? 2.394 30.252 13.574 1.000 0.820 71 MET A C 1
ATOM 1059 O O . MET A 1 71 ? 3.306 29.763 14.222 1.000 0.820 71 MET A O 1
ATOM 1073 N N . GLY A 1 72 ? 1.115 30.038 13.888 1.000 0.760 72 GLY A N 1
ATOM 1074 C CA . GLY A 1 72 ? 0.713 29.213 15.035 1.000 0.760 72 GLY A CA 1
ATOM 1075 C C . GLY A 1 72 ? 0.956 29.843 16.417 1.000 0.760 72 GLY A C 1
ATOM 1076 O O . GLY A 1 72 ? 0.441 29.323 17.400 1.000 0.760 72 GLY A O 1
ATOM 1080 N N . THR A 1 73 ? 1.661 30.979 16.511 1.000 0.760 73 THR A N 1
ATOM 1081 C CA . THR A 1 73 ? 1.962 31.648 17.791 1.000 0.760 73 THR A CA 1
ATOM 1082 C C . THR A 1 73 ? 0.991 32.788 18.124 1.000 0.760 73 THR A C 1
ATOM 1083 O O . THR A 1 73 ? 0.271 33.304 17.264 1.000 0.760 73 THR A O 1
ATOM 1094 N N . ASP A 1 74 ? 1.009 33.227 19.385 1.000 0.790 74 ASP A N 1
ATOM 1095 C CA . ASP A 1 74 ? 0.336 34.435 19.876 1.000 0.790 74 ASP A CA 1
ATOM 1096 C C . ASP A 1 74 ? 1.136 35.726 19.615 1.000 0.790 74 ASP A C 1
ATOM 1097 O O . ASP A 1 74 ? 0.757 36.801 20.096 1.000 0.790 74 ASP A O 1
ATOM 1106 N N . TYR A 1 75 ? 2.213 35.642 18.822 1.000 0.830 75 TYR A N 1
ATOM 1107 C CA . TYR A 1 75 ? 2.988 36.792 18.373 1.000 0.830 75 TYR A CA 1
ATOM 1108 C C . TYR A 1 75 ? 2.081 37.849 17.747 1.000 0.830 75 TYR A C 1
ATOM 1109 O O . TYR A 1 75 ? 1.146 37.552 17.002 1.000 0.830 75 TYR A O 1
ATOM 1127 N N . LYS A 1 76 ? 2.392 39.114 18.018 1.000 0.860 76 LYS A N 1
ATOM 1128 C CA . LYS A 1 76 ? 1.748 40.254 17.377 1.000 0.860 76 LYS A CA 1
ATOM 1129 C C . LYS A 1 76 ? 2.790 41.254 16.937 1.000 0.860 76 LYS A C 1
ATOM 1130 O O . LYS A 1 76 ? 3.753 41.530 17.650 1.000 0.860 76 LYS A O 1
ATOM 1149 N N . VAL A 1 77 ? 2.554 41.828 15.769 1.000 0.840 77 VAL A N 1
ATOM 1150 C CA . VAL A 1 77 ? 3.305 42.973 15.271 1.000 0.840 77 VAL A CA 1
ATOM 1151 C C . VAL A 1 77 ? 2.427 44.216 15.361 1.000 0.840 77 VAL A C 1
ATOM 1152 O O . VAL A 1 77 ? 1.328 44.240 14.809 1.000 0.840 77 VAL A O 1
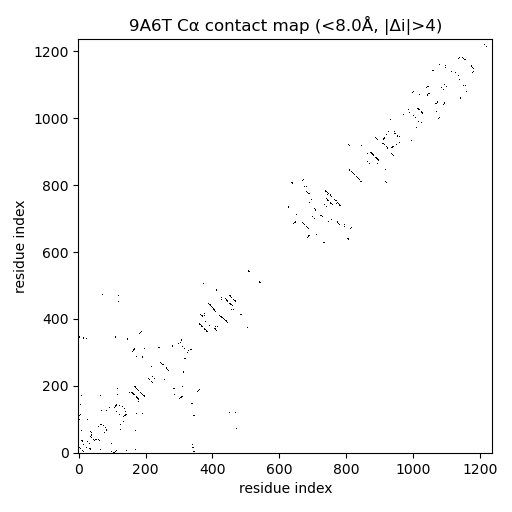ATOM 1165 N N . GLU A 1 78 ? 2.918 45.253 16.039 1.000 0.860 78 GLU A N 1
ATOM 1166 C CA . GLU A 1 78 ? 2.260 46.560 16.129 1.000 0.860 78 GLU A CA 1
ATOM 1167 C C . GLU A 1 78 ? 2.749 47.472 14.989 1.000 0.860 78 GLU A C 1
ATOM 1168 O O . GLU A 1 78 ? 3.943 47.763 14.874 1.000 0.860 78 GLU A O 1
ATOM 1180 N N . ILE A 1 79 ? 1.834 47.931 14.129 1.000 0.830 79 ILE A N 1
ATOM 1181 C CA . ILE A 1 79 ? 2.117 48.816 12.986 1.000 0.830 79 ILE A CA 1
ATOM 1182 C C . ILE A 1 79 ? 1.131 49.989 13.004 1.000 0.830 79 ILE A C 1
ATOM 1183 O O . ILE A 1 79 ? -0.081 49.783 12.993 1.000 0.830 79 ILE A O 1
ATOM 1199 N N . GLU A 1 80 ? 1.641 51.227 12.985 1.000 0.830 80 GLU A N 1
ATOM 1200 C CA . GLU A 1 80 ? 0.829 52.464 12.960 1.000 0.830 80 GLU A CA 1
ATOM 1201 C C . GLU A 1 80 ? -0.278 52.504 14.049 1.000 0.830 80 GLU A C 1
ATOM 1202 O O . GLU A 1 80 ? -1.365 53.036 13.832 1.000 0.830 80 GLU A O 1
ATOM 1214 N N . GLY A 1 81 ? -0.002 51.942 15.235 1.000 0.820 81 GLY A N 1
ATOM 1215 C CA . GLY A 1 81 ? -0.943 51.869 16.362 1.000 0.820 81 GLY A CA 1
ATOM 1216 C C . GLY A 1 81 ? -1.995 50.754 16.263 1.000 0.820 81 GLY A C 1
ATOM 1217 O O . GLY A 1 81 ? -2.970 50.777 17.015 1.000 0.820 81 GLY A O 1
ATOM 1221 N N . LYS A 1 82 ? -1.836 49.793 15.339 1.000 0.790 82 LYS A N 1
ATOM 1222 C CA . LYS A 1 82 ? -2.696 48.611 15.201 1.000 0.790 82 LYS A CA 1
ATOM 1223 C C . LYS A 1 82 ? -1.879 47.320 15.279 1.000 0.790 82 LYS A C 1
ATOM 1224 O O . LYS A 1 82 ? -0.883 47.170 14.576 1.000 0.790 82 LYS A O 1
ATOM 1243 N N . ASP A 1 83 ? -2.375 46.369 16.060 1.000 0.860 83 ASP A N 1
ATOM 1244 C CA . ASP A 1 83 ? -1.824 45.019 16.128 1.000 0.860 83 ASP A CA 1
ATOM 1245 C C . ASP A 1 83 ? -2.264 44.156 14.943 1.000 0.860 83 ASP A C 1
ATOM 1246 O O . ASP A 1 83 ? -3.430 44.186 14.534 1.000 0.860 83 ASP A O 1
ATOM 1255 N N . TYR A 1 84 ? -1.334 43.340 14.454 1.000 0.840 84 TYR A N 1
ATOM 1256 C CA . TYR A 1 84 ? -1.559 42.311 13.449 1.000 0.840 84 TYR A CA 1
ATOM 1257 C C . TYR A 1 84 ? -1.010 40.967 13.914 1.000 0.840 84 TYR A C 1
ATOM 1258 O O . TYR A 1 84 ? 0.103 40.877 14.436 1.000 0.840 84 TYR A O 1
ATOM 1276 N N . THR A 1 85 ? -1.793 39.924 13.674 1.000 0.810 85 THR A N 1
ATOM 1277 C CA . THR A 1 85 ? -1.398 38.528 13.873 1.000 0.810 85 THR A CA 1
ATOM 1278 C C . THR A 1 85 ? -0.611 37.981 12.668 1.000 0.810 85 THR A C 1
ATOM 1279 O O . THR A 1 85 ? -0.736 38.504 11.552 1.000 0.810 85 THR A O 1
ATOM 1290 N N . PRO A 1 86 ? 0.175 36.904 12.854 1.000 0.890 86 PRO A N 1
ATOM 1291 C CA . PRO A 1 86 ? 0.850 36.185 11.777 1.000 0.890 86 PRO A CA 1
ATOM 1292 C C . PRO A 1 86 ? -0.093 35.770 10.643 1.000 0.890 86 PRO A C 1
ATOM 1293 O O . PRO A 1 86 ? 0.258 35.900 9.470 1.000 0.890 86 PRO A O 1
ATOM 1304 N N . GLN A 1 87 ? -1.316 35.348 10.977 1.000 0.850 87 GLN A N 1
ATOM 1305 C CA . GLN A 1 87 ? -2.352 34.969 10.018 1.000 0.850 87 GLN A CA 1
ATOM 1306 C C . GLN A 1 87 ? -2.798 36.165 9.178 1.000 0.850 87 GLN A C 1
ATOM 1307 O O . GLN A 1 87 ? -2.902 36.052 7.961 1.000 0.850 87 GLN A O 1
ATOM 1321 N N . GLU A 1 88 ? -3.037 37.324 9.798 1.000 0.840 88 GLU A N 1
ATOM 1322 C CA . GLU A 1 88 ? -3.459 38.531 9.079 1.000 0.840 88 GLU A CA 1
ATOM 1323 C C . GLU A 1 88 ? -2.379 39.038 8.119 1.000 0.840 88 GLU A C 1
ATOM 1324 O O . GLU A 1 88 ? -2.693 39.464 7.008 1.000 0.840 88 GLU A O 1
ATOM 1336 N N . VAL A 1 89 ? -1.105 38.985 8.516 1.000 0.900 89 VAL A N 1
ATOM 1337 C CA . VAL A 1 89 ? 0.003 39.415 7.649 1.000 0.900 89 VAL A CA 1
ATOM 1338 C C . VAL A 1 89 ? 0.238 38.396 6.531 1.000 0.900 89 VAL A C 1
ATOM 1339 O O . VAL A 1 89 ? 0.383 38.794 5.375 1.000 0.900 89 VAL A O 1
ATOM 1352 N N . SER A 1 90 ? 0.196 37.093 6.831 1.000 0.930 90 SER A N 1
ATOM 1353 C CA . SER A 1 90 ? 0.266 36.028 5.817 1.000 0.930 90 SER A CA 1
ATOM 1354 C C . SER A 1 90 ? -0.911 36.098 4.839 1.000 0.930 90 SER A C 1
ATOM 1355 O O . SER A 1 90 ? -0.730 35.904 3.639 1.000 0.930 90 SER A O 1
ATOM 1363 N N . ALA A 1 91 ? -2.102 36.482 5.309 1.000 0.900 91 ALA A N 1
ATOM 1364 C CA . ALA A 1 91 ? -3.267 36.706 4.461 1.000 0.900 91 ALA A CA 1
ATOM 1365 C C . ALA A 1 91 ? -3.067 37.869 3.479 1.000 0.900 91 ALA A C 1
ATOM 1366 O O . ALA A 1 91 ? -3.535 37.783 2.348 1.000 0.900 91 ALA A O 1
ATOM 1373 N N . ILE A 1 92 ? -2.345 38.932 3.862 1.000 0.900 92 ILE A N 1
ATOM 1374 C CA . ILE A 1 92 ? -1.991 40.028 2.940 1.000 0.900 92 ILE A CA 1
ATOM 1375 C C . ILE A 1 92 ? -1.106 39.505 1.792 1.000 0.900 92 ILE A C 1
ATOM 1376 O O . ILE A 1 92 ? -1.304 39.901 0.642 1.000 0.900 92 ILE A O 1
ATOM 1392 N N . ILE A 1 93 ? -0.173 38.588 2.077 1.000 0.940 93 ILE A N 1
ATOM 1393 C CA . ILE A 1 93 ? 0.655 37.931 1.051 1.000 0.940 93 ILE A CA 1
ATOM 1394 C C . ILE A 1 93 ? -0.218 37.031 0.164 1.000 0.940 93 ILE A C 1
ATOM 1395 O O . ILE A 1 93 ? -0.206 37.185 -1.055 1.000 0.940 93 ILE A O 1
ATOM 1411 N N . LEU A 1 94 ? -1.039 36.157 0.756 1.000 0.940 94 LEU A N 1
ATOM 1412 C CA . LEU A 1 94 ? -1.953 35.264 0.029 1.000 0.940 94 LEU A CA 1
ATOM 1413 C C . LEU A 1 94 ? -2.950 36.030 -0.861 1.000 0.940 94 LEU A C 1
ATOM 1414 O O . LEU A 1 94 ? -3.214 35.608 -1.985 1.000 0.940 94 LEU A O 1
ATOM 1430 N N . GLN A 1 95 ? -3.464 37.182 -0.414 1.000 0.920 95 GLN A N 1
ATOM 1431 C CA . GLN A 1 95 ? -4.299 38.074 -1.234 1.000 0.920 95 GLN A CA 1
ATOM 1432 C C . GLN A 1 95 ? -3.536 38.628 -2.437 1.000 0.920 95 GLN A C 1
ATOM 1433 O O . GLN A 1 95 ? -4.097 38.716 -3.529 1.000 0.920 95 GLN A O 1
ATOM 1447 N N . HIS A 1 96 ? -2.265 38.998 -2.255 1.000 0.920 96 HIS A N 1
ATOM 1448 C CA . HIS A 1 96 ? -1.431 39.463 -3.357 1.000 0.920 96 HIS A CA 1
ATOM 1449 C C . HIS A 1 96 ? -1.218 38.347 -4.389 1.000 0.920 96 HIS A C 1
ATOM 1450 O O . HIS A 1 96 ? -1.493 38.583 -5.568 1.000 0.920 96 HIS A O 1
ATOM 1464 N N . LEU A 1 97 ? -0.854 37.133 -3.940 1.000 0.950 97 LEU A N 1
ATOM 1465 C CA . LEU A 1 97 ? -0.732 35.930 -4.781 1.000 0.950 97 LEU A CA 1
ATOM 1466 C C . LEU A 1 97 ? -2.024 35.652 -5.563 1.000 0.950 97 LEU A C 1
ATOM 1467 O O . LEU A 1 97 ? -2.000 35.517 -6.786 1.000 0.950 97 LEU A O 1
ATOM 1483 N N . LYS A 1 98 ? -3.167 35.658 -4.866 1.000 0.930 98 LYS A N 1
ATOM 1484 C CA . LYS A 1 98 ? -4.498 35.506 -5.463 1.000 0.930 98 LYS A CA 1
ATOM 1485 C C . LYS A 1 98 ? -4.763 36.558 -6.546 1.000 0.930 98 LYS A C 1
ATOM 1486 O O . LYS A 1 98 ? -5.178 36.195 -7.639 1.000 0.930 98 LYS A O 1
ATOM 1505 N N . SER A 1 99 ? -4.498 37.840 -6.280 1.000 0.910 99 SER A N 1
ATOM 1506 C CA . SER A 1 99 ? -4.847 38.935 -7.201 1.000 0.910 99 SER A CA 1
ATOM 1507 C C . SER A 1 99 ? -4.155 38.839 -8.568 1.000 0.910 99 SER A C 1
ATOM 1508 O O . SER A 1 99 ? -4.775 39.105 -9.603 1.000 0.910 99 SER A O 1
ATOM 1516 N N . TYR A 1 100 ? -2.880 38.428 -8.608 1.000 0.900 100 TYR A N 1
ATOM 1517 C CA . TYR A 1 100 ? -2.175 38.269 -9.880 1.000 0.900 100 TYR A CA 1
ATOM 1518 C C . TYR A 1 100 ? -2.434 36.902 -10.521 1.000 0.900 100 TYR A C 1
ATOM 1519 O O . TYR A 1 100 ? -2.393 36.811 -11.747 1.000 0.900 100 TYR A O 1
ATOM 1537 N N . ALA A 1 101 ? -2.781 35.874 -9.739 1.000 0.930 101 ALA A N 1
ATOM 1538 C CA . ALA A 1 101 ? -3.308 34.624 -10.281 1.000 0.930 101 ALA A CA 1
ATOM 1539 C C . ALA A 1 101 ? -4.635 34.853 -11.025 1.000 0.930 101 ALA A C 1
ATOM 1540 O O . ALA A 1 101 ? -4.777 34.429 -12.169 1.000 0.930 101 ALA A O 1
ATOM 1547 N N . GLU A 1 102 ? -5.565 35.606 -10.431 1.000 0.920 102 GLU A N 1
ATOM 1548 C CA . GLU A 1 102 ? -6.813 36.034 -11.081 1.000 0.920 102 GLU A CA 1
ATOM 1549 C C . GLU A 1 102 ? -6.543 36.851 -12.349 1.000 0.920 102 GLU A C 1
ATOM 1550 O O . GLU A 1 102 ? -7.194 36.654 -13.372 1.000 0.920 102 GLU A O 1
ATOM 1562 N N . SER A 1 103 ? -5.542 37.737 -12.313 1.000 0.900 103 SER A N 1
ATOM 1563 C CA . SER A 1 103 ? -5.146 38.536 -13.479 1.000 0.900 103 SER A CA 1
ATOM 1564 C C . SER A 1 103 ? -4.571 37.681 -14.615 1.000 0.900 103 SER A C 1
ATOM 1565 O O . SER A 1 103 ? -4.877 37.932 -15.779 1.000 0.900 103 SER A O 1
ATOM 1573 N N . TYR A 1 104 ? -3.757 36.671 -14.294 1.000 0.910 104 TYR A N 1
ATOM 1574 C CA . TYR A 1 104 ? -3.186 35.738 -15.269 1.000 0.910 104 TYR A CA 1
ATOM 1575 C C . TYR A 1 104 ? -4.255 34.845 -15.907 1.000 0.910 104 TYR A C 1
ATOM 1576 O O . TYR A 1 104 ? -4.247 34.638 -17.119 1.000 0.910 104 TYR A O 1
ATOM 1594 N N . LEU A 1 105 ? -5.189 34.345 -15.095 1.000 0.890 105 LEU A N 1
ATOM 1595 C CA . LEU A 1 105 ? -6.264 33.463 -15.546 1.000 0.890 105 LEU A CA 1
ATOM 1596 C C . LEU A 1 105 ? -7.423 34.227 -16.212 1.000 0.890 105 LEU A C 1
ATOM 1597 O O . LEU A 1 105 ? -8.171 33.644 -16.994 1.000 0.890 105 LEU A O 1
ATOM 1613 N N . GLY A 1 106 ? -7.588 35.521 -15.917 1.000 0.880 106 GLY A N 1
ATOM 1614 C CA . GLY A 1 106 ? -8.715 36.337 -16.380 1.000 0.880 106 GLY A CA 1
ATOM 1615 C C . GLY A 1 106 ? -10.056 35.990 -15.715 1.000 0.880 106 GLY A C 1
ATOM 1616 O O . GLY A 1 106 ? -11.098 36.460 -16.173 1.000 0.880 106 GLY A O 1
ATOM 1620 N N . GLU A 1 107 ? -10.041 35.179 -14.651 1.000 0.890 107 GLU A N 1
ATOM 1621 C CA . GLU A 1 107 ? -11.210 34.732 -13.886 1.000 0.890 107 GLU A CA 1
ATOM 1622 C C . GLU A 1 107 ? -10.955 34.779 -12.373 1.000 0.890 107 GLU A C 1
ATOM 1623 O O . GLU A 1 107 ? -9.817 34.845 -11.914 1.000 0.890 107 GLU A O 1
ATOM 1635 N N . THR A 1 108 ? -12.032 34.763 -11.585 1.000 0.890 108 THR A N 1
ATOM 1636 C CA . THR A 1 108 ? -11.960 34.785 -10.119 1.000 0.890 108 THR A CA 1
ATOM 1637 C C . THR A 1 108 ? -11.415 33.467 -9.573 1.000 0.890 108 THR A C 1
ATOM 1638 O O . THR A 1 108 ? -11.850 32.390 -9.982 1.000 0.890 108 THR A O 1
ATOM 1649 N N . VAL A 1 109 ? -10.525 33.556 -8.587 1.000 0.900 109 VAL A N 1
ATOM 1650 C CA . VAL A 1 109 ? -9.913 32.410 -7.914 1.000 0.900 109 VAL A CA 1
ATOM 1651 C C . VAL A 1 109 ? -10.387 32.393 -6.470 1.000 0.900 109 VAL A C 1
ATOM 1652 O O . VAL A 1 109 ? -10.129 33.313 -5.695 1.000 0.900 109 VAL A O 1
ATOM 1665 N N . SER A 1 110 ? -11.087 31.330 -6.085 1.000 0.900 110 SER A N 1
ATOM 1666 C CA . SER A 1 110 ? -11.605 31.179 -4.724 1.000 0.900 110 SER A CA 1
ATOM 1667 C C . SER A 1 110 ? -11.082 29.952 -3.994 1.000 0.900 110 SER A C 1
ATOM 1668 O O . SER A 1 110 ? -11.338 29.860 -2.805 1.000 0.900 110 SER A O 1
ATOM 1676 N N . LYS A 1 111 ? -10.369 29.031 -4.652 1.000 0.930 111 LYS A N 1
ATOM 1677 C CA . LYS A 1 111 ? -9.898 27.769 -4.061 1.000 0.930 111 LYS A CA 1
ATOM 1678 C C . LYS A 1 111 ? -8.383 27.640 -4.185 1.000 0.930 111 LYS A C 1
ATOM 1679 O O . LYS A 1 111 ? -7.824 28.013 -5.217 1.000 0.930 111 LYS A O 1
ATOM 1698 N N . ALA A 1 112 ? -7.729 27.107 -3.158 1.000 0.950 112 ALA A N 1
ATOM 1699 C CA . ALA A 1 112 ? -6.285 26.893 -3.161 1.000 0.950 112 ALA A CA 1
ATOM 1700 C C . ALA A 1 112 ? -5.874 25.625 -2.404 1.000 0.950 112 ALA A C 1
ATOM 1701 O O . ALA A 1 112 ? -6.513 25.235 -1.429 1.000 0.950 112 ALA A O 1
ATOM 1708 N N . VAL A 1 113 ? -4.763 25.031 -2.829 1.000 0.950 113 VAL A N 1
ATOM 1709 C CA . VAL A 1 113 ? -3.944 24.136 -2.007 1.000 0.950 113 VAL A CA 1
ATOM 1710 C C . VAL A 1 113 ? -2.764 24.955 -1.508 1.000 0.950 113 VAL A C 1
ATOM 1711 O O . VAL A 1 113 ? -2.115 25.636 -2.301 1.000 0.950 113 VAL A O 1
ATOM 1724 N N . ILE A 1 114 ? -2.504 24.921 -0.204 1.000 0.950 114 ILE A N 1
ATOM 1725 C CA . ILE A 1 114 ? -1.403 25.671 0.410 1.000 0.950 114 ILE A CA 1
ATOM 1726 C C . ILE A 1 114 ? -0.437 24.676 1.039 1.000 0.950 114 ILE A C 1
ATOM 1727 O O . ILE A 1 114 ? -0.868 23.734 1.705 1.000 0.950 114 ILE A O 1
ATOM 1743 N N . THR A 1 115 ? 0.857 24.875 0.819 1.000 0.930 115 THR A N 1
ATOM 1744 C CA . THR A 1 115 ? 1.888 24.024 1.410 1.000 0.930 115 THR A CA 1
ATOM 1745 C C . THR A 1 115 ? 2.352 24.540 2.764 1.000 0.930 115 THR A C 1
ATOM 1746 O O . THR A 1 115 ? 2.273 25.735 3.066 1.000 0.930 115 THR A O 1
ATOM 1757 N N . VAL A 1 116 ? 2.829 23.613 3.586 1.000 0.890 116 VAL A N 1
ATOM 1758 C CA . VAL A 1 116 ? 3.451 23.867 4.888 1.000 0.890 116 VAL A CA 1
ATOM 1759 C C . VAL A 1 116 ? 4.653 22.940 5.070 1.000 0.890 116 VAL A C 1
ATOM 1760 O O . VAL A 1 116 ? 4.655 21.860 4.477 1.000 0.890 116 VAL A O 1
ATOM 1773 N N . PRO A 1 117 ? 5.640 23.296 5.904 1.000 0.860 117 PRO A N 1
ATOM 1774 C CA . PRO A 1 117 ? 6.705 22.380 6.300 1.000 0.860 117 PRO A CA 1
ATOM 1775 C C . PRO A 1 117 ? 6.133 21.048 6.792 1.000 0.860 117 PRO A C 1
ATOM 1776 O O . PRO A 1 117 ? 5.076 21.021 7.432 1.000 0.860 117 PRO A O 1
ATOM 1787 N N . ALA A 1 118 ? 6.804 19.933 6.505 1.000 0.790 118 ALA A N 1
ATOM 1788 C CA . ALA A 1 118 ? 6.324 18.622 6.949 1.000 0.790 118 ALA A CA 1
ATOM 1789 C C . ALA A 1 118 ? 6.276 18.547 8.480 1.000 0.790 118 ALA A C 1
ATOM 1790 O O . ALA A 1 118 ? 5.348 17.970 9.051 1.000 0.790 118 ALA A O 1
ATOM 1797 N N . TYR A 1 119 ? 7.231 19.216 9.129 1.000 0.670 119 TYR A N 1
ATOM 1798 C CA . TYR A 1 119 ? 7.372 19.265 10.577 1.000 0.670 119 TYR A CA 1
ATOM 1799 C C . TYR A 1 119 ? 6.520 20.353 11.269 1.000 0.670 119 TYR A C 1
ATOM 1800 O O . TYR A 1 119 ? 6.661 20.561 12.475 1.000 0.670 119 TYR A O 1
ATOM 1818 N N . PHE A 1 120 ? 5.617 21.034 10.542 1.000 0.720 120 PHE A N 1
ATOM 1819 C CA . PHE A 1 120 ? 4.634 21.941 11.150 1.000 0.720 120 PHE A CA 1
ATOM 1820 C C . PHE A 1 120 ? 3.627 21.186 12.015 1.000 0.720 120 PHE A C 1
ATOM 1821 O O . PHE A 1 120 ? 3.023 20.193 11.587 1.000 0.720 120 PHE A O 1
ATOM 1838 N N . ASN A 1 121 ? 3.361 21.747 13.190 1.000 0.680 121 ASN A N 1
ATOM 1839 C CA . ASN A 1 121 ? 2.331 21.263 14.095 1.000 0.680 121 ASN A CA 1
ATOM 1840 C C . ASN A 1 121 ? 0.921 21.752 13.700 1.000 0.680 121 ASN A C 1
ATOM 1841 O O . ASN A 1 121 ? 0.731 22.591 12.813 1.000 0.680 121 ASN A O 1
ATOM 1852 N N . ASP A 1 122 ? -0.095 21.244 14.398 1.000 0.700 122 ASP A N 1
ATOM 1853 C CA . ASP A 1 122 ? -1.504 21.547 14.123 1.000 0.700 122 ASP A CA 1
ATOM 1854 C C . ASP A 1 122 ? -1.840 23.039 14.217 1.000 0.700 122 ASP A C 1
ATOM 1855 O O . ASP A 1 122 ? -2.624 23.550 13.414 1.000 0.700 122 ASP A O 1
ATOM 1864 N N . ALA A 1 123 ? -1.249 23.767 15.171 1.000 0.710 123 ALA A N 1
ATOM 1865 C CA . ALA A 1 123 ? -1.523 25.190 15.347 1.000 0.710 123 ALA A CA 1
ATOM 1866 C C . ALA A 1 123 ? -0.993 26.008 14.162 1.000 0.710 123 ALA A C 1
ATOM 1867 O O . ALA A 1 123 ? -1.672 26.923 13.690 1.000 0.710 123 ALA A O 1
ATOM 1874 N N . GLU A 1 124 ? 0.180 25.661 13.637 1.000 0.780 124 GLU A N 1
ATOM 1875 C CA . GLU A 1 124 ? 0.776 26.310 12.468 1.000 0.780 124 GLU A CA 1
ATOM 1876 C C . GLU A 1 124 ? 0.003 25.993 11.179 1.000 0.780 124 GLU A C 1
ATOM 1877 O O . GLU A 1 124 ? -0.279 26.895 10.374 1.000 0.780 124 GLU A O 1
ATOM 1889 N N . ARG A 1 125 ? -0.427 24.734 11.011 1.000 0.780 125 ARG A N 1
ATOM 1890 C CA . ARG A 1 125 ? -1.300 24.299 9.905 1.000 0.780 125 ARG A CA 1
ATOM 1891 C C . ARG A 1 125 ? -2.636 25.024 9.935 1.000 0.780 125 ARG A C 1
ATOM 1892 O O . ARG A 1 125 ? -3.060 25.592 8.925 1.000 0.780 125 ARG A O 1
ATOM 1913 N N . GLN A 1 126 ? -3.282 25.064 11.099 1.000 0.750 126 GLN A N 1
ATOM 1914 C CA . GLN A 1 126 ? -4.560 25.743 11.269 1.000 0.750 126 GLN A CA 1
ATOM 1915 C C . GLN A 1 126 ? -4.419 27.251 11.046 1.000 0.750 126 GLN A C 1
ATOM 1916 O O . GLN A 1 126 ? -5.228 27.834 10.327 1.000 0.750 126 GLN A O 1
ATOM 1930 N N . ALA A 1 127 ? -3.359 27.878 11.563 1.000 0.810 127 ALA A N 1
ATOM 1931 C CA . ALA A 1 127 ? -3.060 29.282 11.299 1.000 0.810 127 ALA A CA 1
ATOM 1932 C C . ALA A 1 127 ? -2.878 29.554 9.795 1.000 0.810 127 ALA A C 1
ATOM 1933 O O . ALA A 1 127 ? -3.362 30.568 9.289 1.000 0.810 127 ALA A O 1
ATOM 1940 N N . THR A 1 128 ? -2.230 28.644 9.063 1.000 0.870 128 THR A N 1
ATOM 1941 C CA . THR A 1 128 ? -2.076 28.739 7.602 1.000 0.870 128 THR A CA 1
ATOM 1942 C C . THR A 1 128 ? -3.427 28.635 6.889 1.000 0.870 128 THR A C 1
ATOM 1943 O O . THR A 1 128 ? -3.733 29.443 6.007 1.000 0.870 128 THR A O 1
ATOM 1954 N N . LYS A 1 129 ? -4.291 27.711 7.324 1.000 0.810 129 LYS A N 1
ATOM 1955 C CA . LYS A 1 129 ? -5.662 27.559 6.815 1.000 0.810 129 LYS A CA 1
ATOM 1956 C C . LYS A 1 129 ? -6.507 28.814 7.084 1.000 0.810 129 LYS A C 1
ATOM 1957 O O . LYS A 1 129 ? -7.215 29.294 6.195 1.000 0.810 129 LYS A O 1
ATOM 1976 N N . ASP A 1 130 ? -6.371 29.393 8.276 1.000 0.820 130 ASP A N 1
ATOM 1977 C CA . ASP A 1 130 ? -7.033 30.635 8.676 1.000 0.820 130 ASP A CA 1
ATOM 1978 C C . ASP A 1 130 ? -6.551 31.826 7.835 1.000 0.820 130 ASP A C 1
ATOM 1979 O O . ASP A 1 130 ? -7.378 32.602 7.353 1.000 0.820 130 ASP A O 1
ATOM 1988 N N . ALA A 1 131 ? -5.242 31.948 7.577 1.000 0.870 131 ALA A N 1
ATOM 1989 C CA . ALA A 1 131 ? -4.685 32.970 6.688 1.000 0.870 131 ALA A CA 1
ATOM 1990 C C . ALA A 1 131 ? -5.279 32.878 5.270 1.000 0.870 131 ALA A C 1
ATOM 1991 O O . ALA A 1 131 ? -5.653 33.903 4.692 1.000 0.870 131 ALA A O 1
ATOM 1998 N N . GLY A 1 132 ? -5.445 31.659 4.737 1.000 0.890 132 GLY A N 1
ATOM 1999 C CA . GLY A 1 132 ? -6.141 31.413 3.469 1.000 0.890 132 GLY A CA 1
ATOM 2000 C C . GLY A 1 132 ? -7.585 31.917 3.479 1.000 0.890 132 GLY A C 1
ATOM 2001 O O . GLY A 1 132 ? -7.993 32.664 2.587 1.000 0.890 132 GLY A O 1
ATOM 2005 N N . LYS A 1 133 ? -8.343 31.620 4.539 1.000 0.810 133 LYS A N 1
ATOM 2006 C CA . LYS A 1 133 ? -9.733 32.078 4.686 1.000 0.810 133 LYS A CA 1
ATOM 2007 C C . LYS A 1 133 ? -9.838 33.598 4.791 1.000 0.810 133 LYS A C 1
ATOM 2008 O O . LYS A 1 133 ? -10.692 34.205 4.145 1.000 0.810 133 LYS A O 1
ATOM 2027 N N . ILE A 1 134 ? -8.942 34.222 5.556 1.000 0.820 134 ILE A N 1
ATOM 2028 C CA . ILE A 1 134 ? -8.834 35.685 5.657 1.000 0.820 134 ILE A CA 1
ATOM 2029 C C . ILE A 1 134 ? -8.489 36.293 4.285 1.000 0.820 134 ILE A C 1
ATOM 2030 O O . ILE A 1 134 ? -8.988 37.365 3.936 1.000 0.820 134 ILE A O 1
ATOM 2046 N N . ALA A 1 135 ? -7.701 35.594 3.462 1.000 0.880 135 ALA A N 1
ATOM 2047 C CA . ALA A 1 135 ? -7.395 36.002 2.093 1.000 0.880 135 ALA A CA 1
ATOM 2048 C C . ALA A 1 135 ? -8.561 35.820 1.098 1.000 0.880 135 ALA A C 1
ATOM 2049 O O . ALA A 1 135 ? -8.458 36.216 -0.067 1.000 0.880 135 ALA A O 1
ATOM 2056 N N . GLY A 1 136 ? -9.690 35.263 1.541 1.000 0.820 136 GLY A N 1
ATOM 2057 C CA . GLY A 1 136 ? -10.821 34.935 0.679 1.000 0.820 136 GLY A CA 1
ATOM 2058 C C . GLY A 1 136 ? -10.532 33.742 -0.234 1.000 0.820 136 GLY A C 1
ATOM 2059 O O . GLY A 1 136 ? -10.986 33.741 -1.381 1.000 0.820 136 GLY A O 1
ATOM 2063 N N . LEU A 1 137 ? -9.741 32.782 0.253 1.000 0.900 137 LEU A N 1
ATOM 2064 C CA . LEU A 1 137 ? -9.499 31.482 -0.365 1.000 0.900 137 LEU A CA 1
ATOM 2065 C C . LEU A 1 137 ? -10.121 30.380 0.502 1.000 0.900 137 LEU A C 1
ATOM 2066 O O . LEU A 1 137 ? -9.951 30.338 1.719 1.000 0.900 137 LEU A O 1
ATOM 2082 N N . GLU A 1 138 ? -10.829 29.470 -0.143 1.000 0.870 138 GLU A N 1
ATOM 2083 C CA . GLU A 1 138 ? -11.201 28.172 0.389 1.000 0.870 138 GLU A CA 1
ATOM 2084 C C . GLU A 1 138 ? -9.991 27.245 0.239 1.000 0.870 138 GLU A C 1
ATOM 2085 O O . GLU A 1 138 ? -9.567 26.911 -0.870 1.000 0.870 138 GLU A O 1
ATOM 2097 N N . VAL A 1 139 ? -9.375 26.899 1.367 1.000 0.880 139 VAL A N 1
ATOM 2098 C CA . VAL A 1 139 ? -8.205 26.018 1.392 1.000 0.880 139 VAL A CA 1
ATOM 2099 C C . VAL A 1 139 ? -8.689 24.572 1.288 1.000 0.880 139 VAL A C 1
ATOM 2100 O O . VAL A 1 139 ? -9.123 23.994 2.282 1.000 0.880 139 VAL A O 1
ATOM 2113 N N . GLU A 1 140 ? -8.629 24.015 0.078 1.000 0.850 140 GLU A N 1
ATOM 2114 C CA . GLU A 1 140 ? -9.084 22.657 -0.265 1.000 0.850 140 GLU A CA 1
ATOM 2115 C C . GLU A 1 140 ? -8.241 21.581 0.417 1.000 0.850 140 GLU A C 1
ATOM 2116 O O . GLU A 1 140 ? -8.746 20.533 0.827 1.000 0.850 140 GLU A O 1
ATOM 2128 N N . ARG A 1 141 ? -6.936 21.847 0.529 1.000 0.840 141 ARG A N 1
ATOM 2129 C CA . ARG A 1 141 ? -5.986 20.958 1.186 1.000 0.840 141 ARG A CA 1
ATOM 2130 C C . ARG A 1 141 ? -4.772 21.725 1.691 1.000 0.840 141 ARG A C 1
ATOM 2131 O O . ARG A 1 141 ? -4.303 22.660 1.038 1.000 0.840 141 ARG A O 1
ATOM 2152 N N . ILE A 1 142 ? -4.271 21.287 2.839 1.000 0.870 142 ILE A N 1
ATOM 2153 C CA . ILE A 1 142 ? -2.906 21.560 3.283 1.000 0.870 142 ILE A CA 1
ATOM 2154 C C . ILE A 1 142 ? -2.069 20.327 2.962 1.000 0.870 142 ILE A C 1
ATOM 2155 O O . ILE A 1 142 ? -2.483 19.215 3.287 1.000 0.870 142 ILE A O 1
ATOM 2171 N N . ILE A 1 143 ? -0.926 20.523 2.311 1.000 0.870 143 ILE A N 1
ATOM 2172 C CA . ILE A 1 143 ? 0.019 19.440 2.019 1.000 0.870 143 ILE A CA 1
ATOM 2173 C C . ILE A 1 143 ? 1.413 19.798 2.507 1.000 0.870 143 ILE A C 1
ATOM 2174 O O . ILE A 1 143 ? 1.776 20.974 2.561 1.000 0.870 143 ILE A O 1
ATOM 2190 N N . ASN A 1 144 ? 2.195 18.775 2.822 1.000 0.890 144 ASN A N 1
ATOM 2191 C CA . ASN A 1 144 ? 3.581 18.953 3.218 1.000 0.890 144 ASN A CA 1
ATOM 2192 C C . ASN A 1 144 ? 4.428 19.411 2.020 1.000 0.890 144 ASN A C 1
ATOM 2193 O O . ASN A 1 144 ? 4.257 18.917 0.906 1.000 0.890 144 ASN A O 1
ATOM 2204 N N . GLU A 1 145 ? 5.337 20.357 2.241 1.000 0.930 145 GLU A N 1
ATOM 2205 C CA . GLU A 1 145 ? 6.247 20.905 1.225 1.000 0.930 145 GLU A CA 1
ATOM 2206 C C . GLU A 1 145 ? 7.085 19.807 0.537 1.000 0.930 145 GLU A C 1
ATOM 2207 O O . GLU A 1 145 ? 7.065 19.747 -0.700 1.000 0.930 145 GLU A O 1
ATOM 2219 N N . PRO A 1 146 ? 7.704 18.852 1.266 1.000 0.920 146 PRO A N 1
ATOM 2220 C CA . PRO A 1 146 ? 8.441 17.751 0.647 1.000 0.920 146 PRO A CA 1
ATOM 2221 C C . PRO A 1 146 ? 7.550 16.845 -0.208 1.000 0.920 146 PRO A C 1
ATOM 2222 O O . PRO A 1 146 ? 7.915 16.446 -1.314 1.000 0.920 146 PRO A O 1
ATOM 2233 N N . THR A 1 147 ? 6.343 16.572 0.279 1.000 0.900 147 THR A N 1
ATOM 2234 C CA . THR A 1 147 ? 5.327 15.768 -0.399 1.000 0.900 147 THR A CA 1
ATOM 2235 C C . THR A 1 147 ? 4.835 16.445 -1.684 1.000 0.900 147 THR A C 1
ATOM 2236 O O . THR A 1 147 ? 4.703 15.808 -2.731 1.000 0.900 147 THR A O 1
ATOM 2247 N N . ALA A 1 148 ? 4.644 17.767 -1.655 1.000 0.940 148 ALA A N 1
ATOM 2248 C CA . ALA A 1 148 ? 4.369 18.568 -2.843 1.000 0.940 148 ALA A CA 1
ATOM 2249 C C . ALA A 1 148 ? 5.540 18.507 -3.839 1.000 0.940 148 ALA A C 1
ATOM 2250 O O . ALA A 1 148 ? 5.338 18.319 -5.040 1.000 0.940 148 ALA A O 1
ATOM 2257 N N . ALA A 1 149 ? 6.777 18.617 -3.355 1.000 0.950 149 ALA A N 1
ATOM 2258 C CA . ALA A 1 149 ? 7.943 18.532 -4.220 1.000 0.950 149 ALA A CA 1
ATOM 2259 C C . ALA A 1 149 ? 8.072 17.152 -4.889 1.000 0.950 149 ALA A C 1
ATOM 2260 O O . ALA A 1 149 ? 8.384 17.072 -6.080 1.000 0.950 149 ALA A O 1
ATOM 2267 N N . ALA A 1 150 ? 7.762 16.078 -4.157 1.000 0.920 150 ALA A N 1
ATOM 2268 C CA . ALA A 1 150 ? 7.712 14.720 -4.684 1.000 0.920 150 ALA A CA 1
ATOM 2269 C C . ALA A 1 150 ? 6.660 14.570 -5.791 1.000 0.920 150 ALA A C 1
ATOM 2270 O O . ALA A 1 150 ? 6.992 14.053 -6.854 1.000 0.920 150 ALA A O 1
ATOM 2277 N N . LEU A 1 151 ? 5.440 15.093 -5.603 1.000 0.900 151 LEU A N 1
ATOM 2278 C CA . LEU A 1 151 ? 4.396 15.148 -6.642 1.000 0.900 151 LEU A CA 1
ATOM 2279 C C . LEU A 1 151 ? 4.902 15.783 -7.941 1.000 0.900 151 LEU A C 1
ATOM 2280 O O . LEU A 1 151 ? 4.716 15.228 -9.022 1.000 0.900 151 LEU A O 1
ATOM 2296 N N . ALA A 1 152 ? 5.539 16.953 -7.840 1.000 0.920 152 ALA A N 1
ATOM 2297 C CA . ALA A 1 152 ? 6.063 17.666 -9.002 1.000 0.920 152 ALA A CA 1
ATOM 2298 C C . ALA A 1 152 ? 7.212 16.918 -9.686 1.000 0.920 152 ALA A C 1
ATOM 2299 O O . ALA A 1 152 ? 7.336 16.983 -10.907 1.000 0.920 152 ALA A O 1
ATOM 2306 N N . TYR A 1 153 ? 8.037 16.209 -8.915 1.000 0.910 153 TYR A N 1
ATOM 2307 C CA . TYR A 1 153 ? 9.096 15.359 -9.448 1.000 0.910 153 TYR A CA 1
ATOM 2308 C C . TYR A 1 153 ? 8.558 14.083 -10.115 1.000 0.910 153 TYR A C 1
ATOM 2309 O O . TYR A 1 153 ? 9.105 13.667 -11.136 1.000 0.910 153 TYR A O 1
ATOM 2327 N N . GLY A 1 154 ? 7.534 13.453 -9.535 1.000 0.830 154 GLY A N 1
ATOM 2328 C CA . GLY A 1 154 ? 7.074 12.115 -9.909 1.000 0.830 154 GLY A CA 1
ATOM 2329 C C . GLY A 1 154 ? 5.921 12.065 -10.915 1.000 0.830 154 GLY A C 1
ATOM 2330 O O . GLY A 1 154 ? 5.630 10.985 -11.419 1.000 0.830 154 GLY A O 1
ATOM 2334 N N . LEU A 1 155 ? 5.266 13.190 -11.235 1.000 0.760 155 LEU A N 1
ATOM 2335 C CA . LEU A 1 155 ? 4.084 13.214 -12.116 1.000 0.760 155 LEU A CA 1
ATOM 2336 C C . LEU A 1 155 ? 4.327 12.568 -13.492 1.000 0.760 155 LEU A C 1
ATOM 2337 O O . LEU A 1 155 ? 3.453 11.895 -14.031 1.000 0.760 155 LEU A O 1
ATOM 2353 N N . ASP A 1 156 ? 5.511 12.782 -14.058 1.000 0.740 156 ASP A N 1
ATOM 2354 C CA . ASP A 1 156 ? 5.963 12.260 -15.349 1.000 0.740 156 ASP A CA 1
ATOM 2355 C C . ASP A 1 156 ? 6.811 10.979 -15.221 1.000 0.740 156 ASP A C 1
ATOM 2356 O O . ASP A 1 156 ? 7.372 10.514 -16.211 1.000 0.740 156 ASP A O 1
ATOM 2365 N N . LYS A 1 157 ? 6.908 10.405 -14.014 1.000 0.720 157 LYS A N 1
ATOM 2366 C CA . LYS A 1 157 ? 7.707 9.206 -13.677 1.000 0.720 157 LYS A CA 1
ATOM 2367 C C . LYS A 1 157 ? 6.865 8.147 -12.968 1.000 0.720 157 LYS A C 1
ATOM 2368 O O . LYS A 1 157 ? 7.367 7.373 -12.164 1.000 0.720 157 LYS A O 1
ATOM 2387 N N . THR A 1 158 ? 5.569 8.120 -13.254 1.000 0.590 158 THR A N 1
ATOM 2388 C CA . THR A 1 158 ? 4.610 7.219 -12.602 1.000 0.590 158 THR A CA 1
ATOM 2389 C C . THR A 1 158 ? 4.868 5.736 -12.888 1.000 0.590 158 THR A C 1
ATOM 2390 O O . THR A 1 158 ? 4.415 4.900 -12.111 1.000 0.590 158 THR A O 1
ATOM 2401 N N . ASP A 1 159 ? 5.628 5.414 -13.941 1.000 0.560 159 ASP A N 1
ATOM 2402 C CA . ASP A 1 159 ? 6.010 4.047 -14.327 1.000 0.560 159 ASP A CA 1
ATOM 2403 C C . ASP A 1 159 ? 7.326 3.553 -13.679 1.000 0.560 159 ASP A C 1
ATOM 2404 O O . ASP A 1 159 ? 7.724 2.408 -13.902 1.000 0.560 159 ASP A O 1
ATOM 2413 N N . GLU A 1 160 ? 8.021 4.391 -12.898 1.000 0.620 160 GLU A N 1
ATOM 2414 C CA . GLU A 1 160 ? 9.293 4.056 -12.244 1.000 0.620 160 GLU A CA 1
ATOM 2415 C C . GLU A 1 160 ? 9.113 3.960 -10.721 1.000 0.620 160 GLU A C 1
ATOM 2416 O O . GLU A 1 160 ? 8.720 4.933 -10.079 1.000 0.620 160 GLU A O 1
ATOM 2428 N N . ASP A 1 161 ? 9.448 2.806 -10.133 1.000 0.690 161 ASP A N 1
ATOM 2429 C CA . ASP A 1 161 ? 9.531 2.667 -8.675 1.000 0.690 161 ASP A CA 1
ATOM 2430 C C . ASP A 1 161 ? 10.831 3.308 -8.181 1.000 0.690 161 ASP A C 1
ATOM 2431 O O . ASP A 1 161 ? 11.920 2.925 -8.620 1.000 0.690 161 ASP A O 1
ATOM 2440 N N . GLN A 1 162 ? 10.725 4.302 -7.300 1.000 0.830 162 GLN A N 1
ATOM 2441 C CA . GLN A 1 162 ? 11.877 5.031 -6.769 1.000 0.830 162 GLN A CA 1
ATOM 2442 C C . GLN A 1 162 ? 11.676 5.391 -5.304 1.000 0.830 162 GLN A C 1
ATOM 2443 O O . GLN A 1 162 ? 10.672 5.998 -4.932 1.000 0.830 162 GLN A O 1
ATOM 2457 N N . THR A 1 163 ? 12.690 5.125 -4.491 1.000 0.880 163 THR A N 1
ATOM 2458 C CA . THR A 1 163 ? 12.796 5.698 -3.152 1.000 0.880 163 THR A CA 1
ATOM 2459 C C . THR A 1 163 ? 13.543 7.018 -3.246 1.000 0.880 163 THR A C 1
ATOM 2460 O O . THR A 1 163 ? 14.707 7.069 -3.657 1.000 0.880 163 THR A O 1
ATOM 2471 N N . ILE A 1 164 ? 12.894 8.111 -2.861 1.000 0.940 164 ILE A N 1
ATOM 2472 C CA . ILE A 1 164 ? 13.480 9.447 -2.941 1.000 0.940 164 ILE A CA 1
ATOM 2473 C C . ILE A 1 164 ? 13.636 10.082 -1.569 1.000 0.940 164 ILE A C 1
ATOM 2474 O O . ILE A 1 164 ? 12.795 9.929 -0.687 1.000 0.940 164 ILE A O 1
ATOM 2490 N N . LEU A 1 165 ? 14.716 10.841 -1.414 1.000 0.960 165 LEU A N 1
ATOM 2491 C CA . LEU A 1 165 ? 14.944 11.712 -0.271 1.000 0.960 165 LEU A CA 1
ATOM 2492 C C . LEU A 1 165 ? 14.741 13.152 -0.728 1.000 0.960 165 LEU A C 1
ATOM 2493 O O . LEU A 1 165 ? 15.503 13.666 -1.551 1.000 0.960 165 LEU A O 1
ATOM 2509 N N . VAL A 1 166 ? 13.709 13.804 -0.206 1.000 0.960 166 VAL A N 1
ATOM 2510 C CA . VAL A 1 166 ? 13.457 15.224 -0.447 1.000 0.960 166 VAL A CA 1
ATOM 2511 C C . VAL A 1 166 ? 14.112 16.011 0.672 1.000 0.960 166 VAL A C 1
ATOM 2512 O O . VAL A 1 166 ? 13.736 15.862 1.825 1.000 0.960 166 VAL A O 1
ATOM 2525 N N . TYR A 1 167 ? 15.110 16.814 0.322 1.000 0.960 167 TYR A N 1
ATOM 2526 C CA . TYR A 1 167 ? 15.857 17.678 1.225 1.000 0.960 167 TYR A CA 1
ATOM 2527 C C . TYR A 1 167 ? 15.428 19.125 0.961 1.000 0.960 167 TYR A C 1
ATOM 2528 O O . TYR A 1 167 ? 15.825 19.717 -0.048 1.000 0.960 167 TYR A O 1
ATOM 2546 N N . ASP A 1 168 ? 14.605 19.682 1.845 1.000 0.950 168 ASP A N 1
ATOM 2547 C CA . ASP A 1 168 ? 14.057 21.033 1.740 1.000 0.950 168 ASP A CA 1
ATOM 2548 C C . ASP A 1 168 ? 14.732 21.967 2.737 1.000 0.950 168 ASP A C 1
ATOM 2549 O O . ASP A 1 168 ? 14.496 21.894 3.936 1.000 0.950 168 ASP A O 1
ATOM 2558 N N . LEU A 1 169 ? 15.602 22.849 2.245 1.000 0.960 169 LEU A N 1
ATOM 2559 C CA . LEU A 1 169 ? 16.234 23.880 3.059 1.000 0.960 169 LEU A CA 1
ATOM 2560 C C . LEU A 1 169 ? 15.801 25.255 2.556 1.000 0.960 169 LEU A C 1
ATOM 2561 O O . LEU A 1 169 ? 16.417 25.869 1.671 1.000 0.960 169 LEU A O 1
ATOM 2577 N N . GLY A 1 170 ? 14.721 25.744 3.153 1.000 0.930 170 GLY A N 1
ATOM 2578 C CA . GLY A 1 170 ? 14.083 26.998 2.813 1.000 0.930 170 GLY A CA 1
ATOM 2579 C C . GLY A 1 170 ? 14.753 28.220 3.439 1.000 0.930 170 GLY A C 1
ATOM 2580 O O . GLY A 1 170 ? 15.943 28.272 3.767 1.000 0.930 170 GLY A O 1
ATOM 2584 N N . GLY A 1 171 ? 13.949 29.270 3.575 1.000 0.900 171 GLY A N 1
ATOM 2585 C CA . GLY A 1 171 ? 14.360 30.509 4.229 1.000 0.900 171 GLY A CA 1
ATOM 2586 C C . GLY A 1 171 ? 14.331 30.435 5.753 1.000 0.900 171 GLY A C 1
ATOM 2587 O O . GLY A 1 171 ? 15.176 31.034 6.409 1.000 0.900 171 GLY A O 1
ATOM 2591 N N . GLY A 1 172 ? 13.365 29.701 6.309 1.000 0.880 172 GLY A N 1
ATOM 2592 C CA . GLY A 1 172 ? 13.135 29.654 7.753 1.000 0.880 172 GLY A CA 1
ATOM 2593 C C . GLY A 1 172 ? 13.278 28.280 8.383 1.000 0.880 172 GLY A C 1
ATOM 2594 O O . GLY A 1 172 ? 13.506 28.241 9.586 1.000 0.880 172 GLY A O 1
ATOM 2598 N N . THR A 1 173 ? 13.146 27.219 7.594 1.000 0.880 173 THR A N 1
ATOM 2599 C CA . THR A 1 173 ? 12.996 25.839 8.056 1.000 0.880 173 THR A CA 1
ATOM 2600 C C . THR A 1 173 ? 13.832 24.891 7.200 1.000 0.880 173 THR A C 1
ATOM 2601 O O . THR A 1 173 ? 14.194 25.224 6.060 1.000 0.880 173 THR A O 1
ATOM 2612 N N . PHE A 1 174 ? 14.121 23.730 7.781 1.000 0.920 174 PHE A N 1
ATOM 2613 C CA . PHE A 1 174 ? 14.722 22.577 7.141 1.000 0.920 174 PHE A CA 1
ATOM 2614 C C . PHE A 1 174 ? 13.805 21.371 7.330 1.000 0.920 174 PHE A C 1
ATOM 2615 O O . PHE A 1 174 ? 13.446 21.050 8.458 1.000 0.920 174 PHE A O 1
ATOM 2632 N N . ASP A 1 175 ? 13.488 20.668 6.255 1.000 0.910 175 ASP A N 1
ATOM 2633 C CA . ASP A 1 175 ? 12.689 19.454 6.280 1.000 0.910 175 ASP A CA 1
ATOM 2634 C C . ASP A 1 175 ? 13.368 18.384 5.421 1.000 0.910 175 ASP A C 1
ATOM 2635 O O . ASP A 1 175 ? 13.949 18.654 4.366 1.000 0.910 175 ASP A O 1
ATOM 2644 N N . VAL A 1 176 ? 13.281 17.137 5.865 1.000 0.940 176 VAL A N 1
ATOM 2645 C CA . VAL A 1 176 ? 13.669 15.979 5.075 1.000 0.940 176 VAL A CA 1
ATOM 2646 C C . VAL A 1 176 ? 12.582 14.924 5.156 1.000 0.940 176 VAL A C 1
ATOM 2647 O O . VAL A 1 176 ? 12.117 14.572 6.240 1.000 0.940 176 VAL A O 1
ATOM 2660 N N . SER A 1 177 ? 12.183 14.397 4.007 1.000 0.940 177 SER A N 1
ATOM 2661 C CA . SER A 1 177 ? 11.217 13.305 3.940 1.000 0.940 177 SER A CA 1
ATOM 2662 C C . SER A 1 177 ? 11.731 12.220 3.015 1.000 0.940 177 SER A C 1
ATOM 2663 O O . SER A 1 177 ? 12.333 12.505 1.974 1.000 0.940 177 SER A O 1
ATOM 2671 N N . ILE A 1 178 ? 11.481 10.974 3.396 1.000 0.930 178 ILE A N 1
ATOM 2672 C CA . ILE A 1 178 ? 11.729 9.822 2.539 1.000 0.930 178 ILE A CA 1
ATOM 2673 C C . ILE A 1 178 ? 10.390 9.355 2.002 1.000 0.930 178 ILE A C 1
ATOM 2674 O O . ILE A 1 178 ? 9.468 9.086 2.774 1.000 0.930 178 ILE A O 1
ATOM 2690 N N . LEU A 1 179 ? 10.288 9.278 0.679 1.000 0.910 179 LEU A N 1
ATOM 2691 C CA . LEU A 1 179 ? 9.077 8.859 -0.005 1.000 0.910 179 LEU A CA 1
ATOM 2692 C C . LEU A 1 179 ? 9.365 7.691 -0.936 1.000 0.910 179 LEU A C 1
ATOM 2693 O O . LEU A 1 179 ? 10.377 7.684 -1.636 1.000 0.910 179 LEU A O 1
ATOM 2709 N N . GLU A 1 180 ? 8.434 6.750 -0.985 1.000 0.830 180 GLU A N 1
ATOM 2710 C CA . GLU A 1 180 ? 8.368 5.742 -2.034 1.000 0.830 180 GLU A CA 1
ATOM 2711 C C . GLU A 1 180 ? 7.388 6.217 -3.110 1.000 0.830 180 GLU A C 1
ATOM 2712 O O . GLU A 1 180 ? 6.228 6.548 -2.843 1.000 0.830 180 GLU A O 1
ATOM 2724 N N . LEU A 1 181 ? 7.899 6.296 -4.335 1.000 0.810 181 LEU A N 1
ATOM 2725 C CA . LEU A 1 181 ? 7.163 6.620 -5.546 1.000 0.810 181 LEU A CA 1
ATOM 2726 C C . LEU A 1 181 ? 6.956 5.346 -6.344 1.000 0.810 181 LEU A C 1
ATOM 2727 O O . LEU A 1 181 ? 7.893 4.565 -6.507 1.000 0.810 181 LEU A O 1
ATOM 2743 N N . GLY A 1 182 ? 5.766 5.183 -6.905 1.000 0.680 182 GLY A N 1
ATOM 2744 C CA . GLY A 1 182 ? 5.519 4.130 -7.878 1.000 0.680 182 GLY A CA 1
ATOM 2745 C C . GLY A 1 182 ? 4.045 3.986 -8.209 1.000 0.680 182 GLY A C 1
ATOM 2746 O O . GLY A 1 182 ? 3.191 4.099 -7.332 1.000 0.680 182 GLY A O 1
ATOM 2750 N N . ASP A 1 183 ? 3.729 3.731 -9.480 1.000 0.560 183 ASP A N 1
ATOM 2751 C CA . ASP A 1 183 ? 2.360 3.488 -9.962 1.000 0.560 183 ASP A CA 1
ATOM 2752 C C . ASP A 1 183 ? 1.347 4.582 -9.559 1.000 0.560 183 ASP A C 1
ATOM 2753 O O . ASP A 1 183 ? 0.180 4.307 -9.279 1.000 0.560 183 ASP A O 1
ATOM 2762 N N . GLY A 1 184 ? 1.792 5.840 -9.503 1.000 0.630 184 GLY A N 1
ATOM 2763 C CA . GLY A 1 184 ? 0.953 6.978 -9.109 1.000 0.630 184 GLY A CA 1
ATOM 2764 C C . GLY A 1 184 ? 0.689 7.097 -7.602 1.000 0.630 184 GLY A C 1
ATOM 2765 O O . GLY A 1 184 ? -0.009 8.021 -7.185 1.000 0.630 184 GLY A O 1
ATOM 2769 N N . VAL A 1 185 ? 1.253 6.219 -6.772 1.000 0.680 185 VAL A N 1
ATOM 2770 C CA . VAL A 1 185 ? 1.214 6.341 -5.310 1.000 0.680 185 VAL A CA 1
ATOM 2771 C C . VAL A 1 185 ? 2.471 7.060 -4.824 1.000 0.680 185 VAL A C 1
ATOM 2772 O O . VAL A 1 185 ? 3.586 6.730 -5.226 1.000 0.680 185 VAL A O 1
ATOM 2785 N N . PHE A 1 186 ? 2.266 8.055 -3.963 1.000 0.810 186 PHE A N 1
ATOM 2786 C CA . PHE A 1 186 ? 3.303 8.836 -3.296 1.000 0.810 186 PHE A CA 1
ATOM 2787 C C . PHE A 1 186 ? 3.153 8.606 -1.790 1.000 0.810 186 PHE A C 1
ATOM 2788 O O . PHE A 1 186 ? 2.272 9.198 -1.158 1.000 0.810 186 PHE A O 1
ATOM 2805 N N . GLU A 1 187 ? 3.966 7.713 -1.230 1.000 0.790 187 GLU A N 1
ATOM 2806 C CA . GLU A 1 187 ? 3.890 7.319 0.180 1.000 0.790 187 GLU A CA 1
ATOM 2807 C C . GLU A 1 187 ? 5.074 7.881 0.964 1.000 0.790 187 GLU A C 1
ATOM 2808 O O . GLU A 1 187 ? 6.225 7.540 0.693 1.000 0.790 187 GLU A O 1
ATOM 2820 N N . VAL A 1 188 ? 4.803 8.746 1.946 1.000 0.860 188 VAL A N 1
ATOM 2821 C CA . VAL A 1 188 ? 5.823 9.212 2.891 1.000 0.860 188 VAL A CA 1
ATOM 2822 C C . VAL A 1 188 ? 6.098 8.098 3.898 1.000 0.860 188 VAL A C 1
ATOM 2823 O O . VAL A 1 188 ? 5.203 7.690 4.631 1.000 0.860 188 VAL A O 1
ATOM 2836 N N . ARG A 1 189 ? 7.342 7.614 3.962 1.000 0.820 189 ARG A N 1
ATOM 2837 C CA . ARG A 1 189 ? 7.777 6.612 4.952 1.000 0.820 189 ARG A CA 1
ATOM 2838 C C . ARG A 1 189 ? 8.181 7.246 6.273 1.000 0.820 189 ARG A C 1
ATOM 2839 O O . ARG A 1 189 ? 7.930 6.688 7.336 1.000 0.820 189 ARG A O 1
ATOM 2860 N N . SER A 1 190 ? 8.842 8.392 6.199 1.000 0.870 190 SER A N 1
ATOM 2861 C CA . SER A 1 190 ? 9.314 9.123 7.366 1.000 0.870 190 SER A CA 1
ATOM 2862 C C . SER A 1 190 ? 9.538 10.587 7.028 1.000 0.870 190 SER A C 1
ATOM 2863 O O . SER A 1 190 ? 9.792 10.954 5.874 1.000 0.870 190 SER A O 1
ATOM 2871 N N . THR A 1 191 ? 9.476 11.427 8.056 1.000 0.880 191 THR A N 1
ATOM 2872 C CA . THR A 1 191 ? 9.853 12.832 7.956 1.000 0.880 191 THR A CA 1
ATOM 2873 C C . THR A 1 191 ? 10.599 13.288 9.204 1.000 0.880 191 THR A C 1
ATOM 2874 O O . THR A 1 191 ? 10.339 12.817 10.307 1.000 0.880 191 THR A O 1
ATOM 2885 N N . ALA A 1 192 ? 11.523 14.227 9.032 1.000 0.860 192 ALA A N 1
ATOM 2886 C CA . ALA A 1 192 ? 12.242 14.904 10.105 1.000 0.860 192 ALA A CA 1
ATOM 2887 C C . ALA A 1 192 ? 12.579 16.339 9.666 1.000 0.860 192 ALA A C 1
ATOM 2888 O O . ALA A 1 192 ? 12.460 16.664 8.487 1.000 0.860 192 ALA A O 1
ATOM 2895 N N . GLY A 1 193 ? 13.007 17.209 10.579 1.000 0.870 193 GLY A N 1
ATOM 2896 C CA . GLY A 1 193 ? 13.330 18.592 10.230 1.000 0.870 193 GLY A CA 1
ATOM 2897 C C . GLY A 1 193 ? 13.885 19.410 11.390 1.000 0.870 193 GLY A C 1
ATOM 2898 O O . GLY A 1 193 ? 14.138 18.875 12.466 1.000 0.870 193 GLY A O 1
ATOM 2902 N N . ASP A 1 194 ? 14.086 20.699 11.128 1.000 0.830 194 ASP A N 1
ATOM 2903 C CA . ASP A 1 194 ? 14.495 21.746 12.066 1.000 0.830 194 ASP A CA 1
ATOM 2904 C C . ASP A 1 194 ? 13.856 23.080 11.640 1.000 0.830 194 ASP A C 1
ATOM 2905 O O . ASP A 1 194 ? 14.220 23.710 10.640 1.000 0.830 194 ASP A O 1
ATOM 2914 N N . ASN A 1 195 ? 12.881 23.540 12.418 1.000 0.740 195 ASN A N 1
ATOM 2915 C CA . ASN A 1 195 ? 12.028 24.678 12.058 1.000 0.740 195 ASN A CA 1
ATOM 2916 C C . ASN A 1 195 ? 12.729 26.032 12.289 1.000 0.740 195 ASN A C 1
ATOM 2917 O O . ASN A 1 195 ? 12.184 27.102 11.995 1.000 0.740 195 ASN A O 1
ATOM 2928 N N . ARG A 1 196 ? 13.952 26.006 12.835 1.000 0.810 196 ARG A N 1
ATOM 2929 C CA . ARG A 1 196 ? 14.793 27.183 13.086 1.000 0.810 196 ARG A CA 1
ATOM 2930 C C . ARG A 1 196 ? 16.170 27.042 12.460 1.000 0.810 196 ARG A C 1
ATOM 2931 O O . ARG A 1 196 ? 17.159 27.563 12.985 1.000 0.810 196 ARG A O 1
ATOM 2952 N N . LEU A 1 197 ? 16.204 26.360 11.324 1.000 0.910 197 LEU A N 1
ATOM 2953 C CA . LEU A 1 197 ? 17.366 26.234 10.476 1.000 0.910 197 LEU A CA 1
ATOM 2954 C C . LEU A 1 197 ? 16.964 26.501 9.033 1.000 0.910 197 LEU A C 1
ATOM 2955 O O . LEU A 1 197 ? 16.356 25.676 8.370 1.000 0.910 197 LEU A O 1
ATOM 2971 N N . GLY A 1 198 ? 17.329 27.662 8.520 1.000 0.930 198 GLY A N 1
ATOM 2972 C CA . GLY A 1 198 ? 17.098 28.025 7.133 1.000 0.930 198 GLY A CA 1
ATOM 2973 C C . GLY A 1 198 ? 18.022 29.146 6.695 1.000 0.930 198 GLY A C 1
ATOM 2974 O O . GLY A 1 198 ? 18.950 29.545 7.400 1.000 0.930 198 GLY A O 1
ATOM 2978 N N . GLY A 1 199 ? 17.757 29.685 5.509 1.000 0.950 199 GLY A N 1
ATOM 2979 C CA . GLY A 1 199 ? 18.531 30.774 4.922 1.000 0.950 199 GLY A CA 1
ATOM 2980 C C . GLY A 1 199 ? 18.725 31.987 5.840 1.000 0.950 199 GLY A C 1
ATOM 2981 O O . GLY A 1 199 ? 19.810 32.566 5.799 1.000 0.950 199 GLY A O 1
ATOM 2985 N N . ASP A 1 200 ? 17.736 32.348 6.661 1.000 0.930 200 ASP A N 1
ATOM 2986 C CA . ASP A 1 200 ? 17.825 33.464 7.612 1.000 0.930 200 ASP A CA 1
ATOM 2987 C C . ASP A 1 200 ? 18.926 33.230 8.672 1.000 0.930 200 ASP A C 1
ATOM 2988 O O . ASP A 1 200 ? 19.582 34.186 9.088 1.000 0.930 200 ASP A O 1
ATOM 2997 N N . ASP A 1 201 ? 19.198 31.979 9.070 1.000 0.960 201 ASP A N 1
ATOM 2998 C CA . ASP A 1 201 ? 20.252 31.647 10.044 1.000 0.960 201 ASP A CA 1
ATOM 2999 C C . ASP A 1 201 ? 21.649 31.697 9.398 1.000 0.960 201 ASP A C 1
ATOM 3000 O O . ASP A 1 201 ? 22.609 32.178 10.004 1.000 0.960 201 ASP A O 1
ATOM 3009 N N . PHE A 1 202 ? 21.757 31.307 8.120 1.000 0.970 202 PHE A N 1
ATOM 3010 C CA . PHE A 1 202 ? 22.968 31.535 7.318 1.000 0.970 202 PHE A CA 1
ATOM 3011 C C . PHE A 1 202 ? 23.236 33.032 7.083 1.000 0.970 202 PHE A C 1
ATOM 3012 O O . PHE A 1 202 ? 24.392 33.438 6.966 1.000 0.970 202 PHE A O 1
ATOM 3029 N N . ASP A 1 203 ? 22.195 33.868 7.024 1.000 0.960 203 ASP A N 1
ATOM 3030 C CA . ASP A 1 203 ? 22.363 35.325 6.973 1.000 0.960 203 ASP A CA 1
ATOM 3031 C C . ASP A 1 203 ? 22.824 35.865 8.326 1.000 0.960 203 ASP A C 1
ATOM 3032 O O . ASP A 1 203 ? 23.726 36.705 8.387 1.000 0.960 203 ASP A O 1
ATOM 3041 N N . GLN A 1 204 ? 22.251 35.353 9.418 1.000 0.950 204 GLN A N 1
ATOM 3042 C CA . GLN A 1 204 ? 22.552 35.806 10.770 1.000 0.950 204 GLN A CA 1
ATOM 3043 C C . GLN A 1 204 ? 24.042 35.664 11.118 1.000 0.950 204 GLN A C 1
ATOM 3044 O O . GLN A 1 204 ? 24.627 36.600 11.662 1.000 0.950 204 GLN A O 1
ATOM 3058 N N . VAL A 1 205 ? 24.706 34.576 10.713 1.000 0.970 205 VAL A N 1
ATOM 3059 C CA . VAL A 1 205 ? 26.156 34.413 10.948 1.000 0.970 205 VAL A CA 1
ATOM 3060 C C . VAL A 1 205 ? 27.014 35.445 10.203 1.000 0.970 205 VAL A C 1
ATOM 3061 O O . VAL A 1 205 ? 28.072 35.842 10.698 1.000 0.970 205 VAL A O 1
ATOM 3074 N N . ILE A 1 206 ? 26.569 35.921 9.032 1.000 0.970 206 ILE A N 1
ATOM 3075 C CA . ILE A 1 206 ? 27.241 37.014 8.315 1.000 0.970 206 ILE A CA 1
ATOM 3076 C C . ILE A 1 206 ? 27.017 38.326 9.070 1.000 0.970 206 ILE A C 1
ATOM 3077 O O . ILE A 1 206 ? 27.972 39.074 9.276 1.000 0.970 206 ILE A O 1
ATOM 3093 N N . ILE A 1 207 ? 25.786 38.596 9.516 1.000 0.960 207 ILE A N 1
ATOM 3094 C CA . ILE A 1 207 ? 25.453 39.803 10.288 1.000 0.960 207 ILE A CA 1
ATOM 3095 C C . ILE A 1 207 ? 26.323 39.884 11.547 1.000 0.960 207 ILE A C 1
ATOM 3096 O O . ILE A 1 207 ? 26.964 40.909 11.774 1.000 0.960 207 ILE A O 1
ATOM 3112 N N . ASP A 1 208 ? 26.417 38.808 12.324 1.000 0.960 208 ASP A N 1
ATOM 3113 C CA . ASP A 1 208 ? 27.197 38.778 13.565 1.000 0.960 208 ASP A CA 1
ATOM 3114 C C . ASP A 1 208 ? 28.691 38.995 13.309 1.000 0.960 208 ASP A C 1
ATOM 3115 O O . ASP A 1 208 ? 29.366 39.728 14.044 1.000 0.960 208 ASP A O 1
ATOM 3124 N N . HIS A 1 209 ? 29.204 38.418 12.219 1.000 0.960 209 HIS A N 1
ATOM 3125 C CA . HIS A 1 209 ? 30.575 38.643 11.786 1.000 0.960 209 HIS A CA 1
ATOM 3126 C C . HIS A 1 209 ? 30.834 40.125 11.448 1.000 0.960 209 HIS A C 1
ATOM 3127 O O . HIS A 1 209 ? 31.816 40.696 11.932 1.000 0.960 209 HIS A O 1
ATOM 3141 N N . LEU A 1 210 ? 29.929 40.778 10.702 1.000 0.960 210 LEU A N 1
ATOM 3142 C CA . LEU A 1 210 ? 30.007 42.208 10.360 1.000 0.960 210 LEU A CA 1
ATOM 3143 C C . LEU A 1 210 ? 29.904 43.119 11.595 1.000 0.960 210 LEU A C 1
ATOM 3144 O O . LEU A 1 210 ? 30.686 44.063 11.735 1.000 0.960 210 LEU A O 1
ATOM 3160 N N . VAL A 1 211 ? 28.960 42.831 12.502 1.000 0.950 211 VAL A N 1
ATOM 3161 C CA . VAL A 1 211 ? 28.760 43.583 13.755 1.000 0.950 211 VAL A CA 1
ATOM 3162 C C . VAL A 1 211 ? 30.019 43.518 14.620 1.000 0.950 211 VAL A C 1
ATOM 3163 O O . VAL A 1 211 ? 30.457 44.537 15.155 1.000 0.950 211 VAL A O 1
ATOM 3176 N N . SER A 1 212 ? 30.631 42.339 14.736 1.000 0.950 212 SER A N 1
ATOM 3177 C CA . SER A 1 212 ? 31.837 42.131 15.539 1.000 0.950 212 SER A CA 1
ATOM 3178 C C . SER A 1 212 ? 33.057 42.883 14.993 1.000 0.950 212 SER A C 1
ATOM 3179 O O . SER A 1 212 ? 33.739 43.571 15.758 1.000 0.950 212 SER A O 1
ATOM 3187 N N . GLU A 1 213 ? 33.350 42.781 13.692 1.000 0.940 213 GLU A N 1
ATOM 3188 C CA . GLU A 1 213 ? 34.502 43.476 13.090 1.000 0.940 213 GLU A CA 1
ATOM 3189 C C . GLU A 1 213 ? 34.329 45.002 13.149 1.000 0.940 213 GLU A C 1
ATOM 3190 O O . GLU A 1 213 ? 35.242 45.707 13.584 1.000 0.940 213 GLU A O 1
ATOM 3202 N N . PHE A 1 214 ? 33.120 45.514 12.877 1.000 0.940 214 PHE A N 1
ATOM 3203 C CA . PHE A 1 214 ? 32.838 46.946 12.999 1.000 0.940 214 PHE A CA 1
ATOM 3204 C C . PHE A 1 214 ? 32.991 47.454 14.439 1.000 0.940 214 PHE A C 1
ATOM 3205 O O . PHE A 1 214 ? 33.499 48.555 14.661 1.000 0.940 214 PHE A O 1
ATOM 3222 N N . LYS A 1 215 ? 32.594 46.647 15.432 1.000 0.930 215 LYS A N 1
ATOM 3223 C CA . LYS A 1 215 ? 32.736 46.972 16.857 1.000 0.930 215 LYS A CA 1
ATOM 3224 C C . LYS A 1 215 ? 34.194 46.929 17.321 1.000 0.930 215 LYS A C 1
ATOM 3225 O O . LYS A 1 215 ? 34.568 47.755 18.150 1.000 0.930 215 LYS A O 1
ATOM 3244 N N . LYS A 1 216 ? 35.030 46.029 16.788 1.000 0.920 216 LYS A N 1
ATOM 3245 C CA . LYS A 1 216 ? 36.486 46.035 17.037 1.000 0.920 216 LYS A CA 1
ATOM 3246 C C . LYS A 1 216 ? 37.162 47.275 16.462 1.000 0.920 216 LYS A C 1
ATOM 3247 O O . LYS A 1 216 ? 38.025 47.843 17.123 1.000 0.920 216 LYS A O 1
ATOM 3266 N N . GLU A 1 217 ? 36.780 47.678 15.253 1.000 0.890 217 GLU A N 1
ATOM 3267 C CA . GLU A 1 217 ? 37.409 48.815 14.579 1.000 0.890 217 GLU A CA 1
ATOM 3268 C C . GLU A 1 217 ? 36.925 50.164 15.113 1.000 0.890 217 GLU A C 1
ATOM 3269 O O . GLU A 1 217 ? 37.726 51.079 15.281 1.000 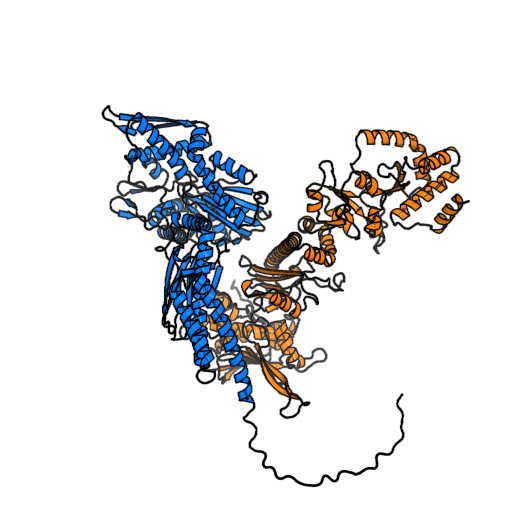0.890 217 GLU A O 1
ATOM 3281 N N . ASN A 1 218 ? 35.629 50.292 15.406 1.000 0.900 218 ASN A N 1
ATOM 3282 C CA . ASN A 1 218 ? 35.003 51.587 15.679 1.000 0.900 218 ASN A CA 1
ATOM 3283 C C . ASN A 1 218 ? 34.460 51.725 17.106 1.000 0.900 218 ASN A C 1
ATOM 3284 O O . ASN A 1 218 ? 34.029 52.809 17.495 1.000 0.900 218 ASN A O 1
ATOM 3295 N N . GLY A 1 219 ? 34.431 50.644 17.892 1.000 0.900 219 GLY A N 1
ATOM 3296 C CA . GLY A 1 219 ? 33.855 50.638 19.241 1.000 0.900 219 GLY A CA 1
ATOM 3297 C C . GLY A 1 219 ? 32.326 50.792 19.294 1.000 0.900 219 GLY A C 1
ATOM 3298 O O . GLY A 1 219 ? 31.779 50.911 20.389 1.000 0.900 219 GLY A O 1
ATOM 3302 N N . ILE A 1 220 ? 31.622 50.788 18.152 1.000 0.910 220 ILE A N 1
ATOM 3303 C CA . ILE A 1 220 ? 30.161 50.964 18.055 1.000 0.910 220 ILE A CA 1
ATOM 3304 C C . ILE A 1 220 ? 29.487 49.631 17.722 1.000 0.910 220 ILE A C 1
ATOM 3305 O O . ILE A 1 220 ? 29.878 48.939 16.787 1.000 0.910 220 ILE A O 1
ATOM 3321 N N . ASP A 1 221 ? 28.450 49.279 18.482 1.000 0.920 221 ASP A N 1
ATOM 3322 C CA . ASP A 1 221 ? 27.672 48.056 18.286 1.000 0.920 221 ASP A CA 1
ATOM 3323 C C . ASP A 1 221 ? 26.478 48.296 17.354 1.000 0.920 221 ASP A C 1
ATOM 3324 O O . ASP A 1 221 ? 25.452 48.840 17.773 1.000 0.920 221 ASP A O 1
ATOM 3333 N N . LEU A 1 222 ? 26.614 47.876 16.094 1.000 0.920 222 LEU A N 1
ATOM 3334 C CA . LEU A 1 222 ? 25.578 48.069 15.076 1.000 0.920 222 LEU A CA 1
ATOM 3335 C C . LEU A 1 222 ? 24.283 47.303 15.375 1.000 0.920 222 LEU A C 1
ATOM 3336 O O . LEU A 1 222 ? 23.233 47.693 14.874 1.000 0.920 222 LEU A O 1
ATOM 3352 N N . SER A 1 223 ? 24.312 46.274 16.228 1.000 0.890 223 SER A N 1
ATOM 3353 C CA . SER A 1 223 ? 23.102 45.529 16.598 1.000 0.890 223 SER A CA 1
ATOM 3354 C C . SER A 1 223 ? 22.093 46.353 17.423 1.000 0.890 223 SER A C 1
ATOM 3355 O O . SER A 1 223 ? 20.945 45.944 17.580 1.000 0.890 223 SER A O 1
ATOM 3363 N N . LYS A 1 224 ? 22.480 47.532 17.946 1.000 0.850 224 LYS A N 1
ATOM 3364 C CA . LYS A 1 224 ? 21.580 48.435 18.696 1.000 0.850 224 LYS A CA 1
ATOM 3365 C C . LYS A 1 224 ? 20.868 49.468 17.827 1.000 0.850 224 LYS A C 1
ATOM 3366 O O . LYS A 1 224 ? 19.913 50.094 18.289 1.000 0.850 224 LYS A O 1
ATOM 3385 N N . ASP A 1 225 ? 21.320 49.653 16.591 1.000 0.820 225 ASP A N 1
ATOM 3386 C CA . ASP A 1 225 ? 20.703 50.559 15.630 1.000 0.820 225 ASP A CA 1
ATOM 3387 C C . ASP A 1 225 ? 19.832 49.745 14.667 1.000 0.820 225 ASP A C 1
ATOM 3388 O O . ASP A 1 225 ? 20.330 49.103 13.745 1.000 0.820 225 ASP A O 1
ATOM 3397 N N . LYS A 1 226 ? 18.509 49.780 14.880 1.000 0.750 226 LYS A N 1
ATOM 3398 C CA . LYS A 1 226 ? 17.507 49.084 14.051 1.000 0.750 226 LYS A CA 1
ATOM 3399 C C . LYS A 1 226 ? 17.694 49.342 12.546 1.000 0.750 226 LYS A C 1
ATOM 3400 O O . LYS A 1 226 ? 17.473 48.433 11.749 1.000 0.750 226 LYS A O 1
ATOM 3419 N N . MET A 1 227 ? 18.091 50.561 12.160 1.000 0.790 227 MET A N 1
ATOM 3420 C CA . MET A 1 227 ? 18.242 50.961 10.758 1.000 0.790 227 MET A CA 1
ATOM 3421 C C . MET A 1 227 ? 19.548 50.413 10.168 1.000 0.790 227 MET A C 1
ATOM 3422 O O . MET A 1 227 ? 19.557 49.903 9.045 1.000 0.790 227 MET A O 1
ATOM 3436 N N . ALA A 1 228 ? 20.637 50.436 10.946 1.000 0.860 228 ALA A N 1
ATOM 3437 C CA . ALA A 1 228 ? 21.871 49.743 10.579 1.000 0.860 228 ALA A CA 1
ATOM 3438 C C . ALA A 1 228 ? 21.639 48.229 10.444 1.000 0.860 228 ALA A C 1
ATOM 3439 O O . ALA A 1 228 ? 22.131 47.619 9.500 1.000 0.860 228 ALA A O 1
ATOM 3446 N N . LEU A 1 229 ? 20.826 47.636 11.323 1.000 0.860 229 LEU A N 1
ATOM 3447 C CA . LEU A 1 229 ? 20.488 46.209 11.317 1.000 0.860 229 LEU A CA 1
ATOM 3448 C C . LEU A 1 229 ? 19.743 45.775 10.049 1.000 0.860 229 LEU A C 1
ATOM 3449 O O . LEU A 1 229 ? 20.081 44.751 9.464 1.000 0.860 229 LEU A O 1
ATOM 3465 N N . GLN A 1 230 ? 18.781 46.569 9.569 1.000 0.820 230 GLN A N 1
ATOM 3466 C CA . GLN A 1 230 ? 18.124 46.306 8.282 1.000 0.820 230 GLN A CA 1
ATOM 3467 C C . GLN A 1 230 ? 19.106 46.391 7.103 1.000 0.820 230 GLN A C 1
ATOM 3468 O O . GLN A 1 230 ? 19.064 45.538 6.218 1.000 0.820 230 GLN A O 1
ATOM 3482 N N . ARG A 1 231 ? 20.024 47.376 7.107 1.000 0.860 231 ARG A N 1
ATOM 3483 C CA . ARG A 1 231 ? 21.092 47.497 6.091 1.000 0.860 231 ARG A CA 1
ATOM 3484 C C . ARG A 1 231 ? 22.048 46.310 6.110 1.000 0.860 231 ARG A C 1
ATOM 3485 O O . ARG A 1 231 ? 22.439 45.830 5.049 1.000 0.860 231 ARG A O 1
ATOM 3506 N N . LEU A 1 232 ? 22.417 45.850 7.304 1.000 0.920 232 LEU A N 1
ATOM 3507 C CA . LEU A 1 232 ? 23.241 44.660 7.493 1.000 0.920 232 LEU A CA 1
ATOM 3508 C C . LEU A 1 232 ? 22.528 43.413 6.974 1.000 0.920 232 LEU A C 1
ATOM 3509 O O . LEU A 1 232 ? 23.152 42.620 6.279 1.000 0.920 232 LEU A O 1
ATOM 3525 N N . LYS A 1 233 ? 21.229 43.268 7.262 1.000 0.890 233 LYS A N 1
ATOM 3526 C CA . LYS A 1 233 ? 20.441 42.099 6.860 1.000 0.890 233 LYS A CA 1
ATOM 3527 C C . LYS A 1 233 ? 20.341 41.959 5.341 1.000 0.890 233 LYS A C 1
ATOM 3528 O O . LYS A 1 233 ? 20.667 40.904 4.809 1.000 0.890 233 LYS A O 1
ATOM 3547 N N . ASP A 1 234 ? 19.972 43.027 4.637 1.000 0.870 234 ASP A N 1
ATOM 3548 C CA . ASP A 1 234 ? 19.879 43.005 3.169 1.000 0.870 234 ASP A CA 1
ATOM 3549 C C . ASP A 1 234 ? 21.247 42.722 2.508 1.000 0.870 234 ASP A C 1
ATOM 3550 O O . ASP A 1 234 ? 21.348 41.950 1.552 1.000 0.870 234 ASP A O 1
ATOM 3559 N N . ALA A 1 235 ? 22.335 43.273 3.064 1.000 0.930 235 ALA A N 1
ATOM 3560 C CA . ALA A 1 235 ? 23.689 43.040 2.563 1.000 0.930 235 ALA A CA 1
ATOM 3561 C C . ALA A 1 235 ? 24.206 41.616 2.832 1.000 0.930 235 ALA A C 1
ATOM 3562 O O . ALA A 1 235 ? 24.876 41.043 1.972 1.000 0.930 235 ALA A O 1
ATOM 3569 N N . ALA A 1 236 ? 23.887 41.041 3.994 1.000 0.950 236 ALA A N 1
ATOM 3570 C CA . ALA A 1 236 ? 24.214 39.661 4.337 1.000 0.950 236 ALA A CA 1
ATOM 3571 C C . ALA A 1 236 ? 23.512 38.663 3.401 1.000 0.950 236 ALA A C 1
ATOM 3572 O O . ALA A 1 236 ? 24.192 37.822 2.813 1.000 0.950 236 ALA A O 1
ATOM 3579 N N . GLU A 1 237 ? 22.197 38.820 3.174 1.000 0.930 237 GLU A N 1
ATOM 3580 C CA . GLU A 1 237 ? 21.425 37.967 2.251 1.000 0.930 237 GLU A CA 1
ATOM 3581 C C . GLU A 1 237 ? 22.005 38.022 0.831 1.000 0.930 237 GLU A C 1
ATOM 3582 O O . GLU A 1 237 ? 22.191 36.991 0.172 1.000 0.930 237 GLU A O 1
ATOM 3594 N N . LYS A 1 238 ? 22.338 39.231 0.359 1.000 0.920 238 LYS A N 1
ATOM 3595 C CA . LYS A 1 238 ? 22.947 39.428 -0.959 1.000 0.920 238 LYS A CA 1
ATOM 3596 C C . LYS A 1 238 ? 24.330 38.778 -1.045 1.000 0.920 238 LYS A C 1
ATOM 3597 O O . LYS A 1 238 ? 24.604 38.058 -2.004 1.000 0.920 238 LYS A O 1
ATOM 3616 N N . ALA A 1 239 ? 25.163 38.957 -0.020 1.000 0.960 239 ALA A N 1
ATOM 3617 C CA . ALA A 1 239 ? 26.481 38.340 0.045 1.000 0.960 239 ALA A CA 1
ATOM 3618 C C . ALA A 1 239 ? 26.408 36.802 0.050 1.000 0.960 239 ALA A C 1
ATOM 3619 O O . ALA A 1 239 ? 27.133 36.170 -0.716 1.000 0.960 239 ALA A O 1
ATOM 3626 N N . LYS A 1 240 ? 25.503 36.192 0.835 1.000 0.960 240 LYS A N 1
ATOM 3627 C CA . LYS A 1 240 ? 25.255 34.735 0.852 1.000 0.960 240 LYS A CA 1
ATOM 3628 C C . LYS A 1 240 ? 24.911 34.201 -0.542 1.000 0.960 240 LYS A C 1
ATOM 3629 O O . LYS A 1 240 ? 25.468 33.196 -0.990 1.000 0.960 240 LYS A O 1
ATOM 3648 N N . LYS A 1 241 ? 24.014 34.894 -1.252 1.000 0.950 241 LYS A N 1
ATOM 3649 C CA . LYS A 1 241 ? 23.598 34.525 -2.614 1.000 0.950 241 LYS A CA 1
ATOM 3650 C C . LYS A 1 241 ? 24.752 34.620 -3.609 1.000 0.950 241 LYS A C 1
ATOM 3651 O O . LYS A 1 241 ? 24.985 33.666 -4.347 1.000 0.950 241 LYS A O 1
ATOM 3670 N N . ASP A 1 242 ? 25.521 35.708 -3.582 1.000 0.960 242 ASP A N 1
ATOM 3671 C CA . ASP A 1 242 ? 26.686 35.878 -4.458 1.000 0.960 242 ASP A CA 1
ATOM 3672 C C . ASP A 1 242 ? 27.716 34.768 -4.230 1.000 0.960 242 ASP A C 1
ATOM 3673 O O . ASP A 1 242 ? 28.204 34.152 -5.180 1.000 0.960 242 ASP A O 1
ATOM 3682 N N . LEU A 1 243 ? 27.998 34.451 -2.964 1.000 0.960 243 LEU A N 1
ATOM 3683 C CA . LEU A 1 243 ? 28.957 33.414 -2.586 1.000 0.960 243 LEU A CA 1
ATOM 3684 C C . LEU A 1 243 ? 28.563 32.006 -3.055 1.000 0.960 243 LEU A C 1
ATOM 3685 O O . LEU A 1 243 ? 29.430 31.132 -3.115 1.000 0.960 243 LEU A O 1
ATOM 3701 N N . SER A 1 244 ? 27.313 31.789 -3.474 1.000 0.940 244 SER A N 1
ATOM 3702 C CA . SER A 1 244 ? 26.898 30.537 -4.119 1.000 0.940 244 SER A CA 1
ATOM 3703 C C . SER A 1 244 ? 27.473 30.390 -5.538 1.000 0.940 244 SER A C 1
ATOM 3704 O O . SER A 1 244 ? 27.750 29.281 -5.985 1.000 0.940 244 SER A O 1
ATOM 3712 N N . GLY A 1 245 ? 27.731 31.501 -6.239 1.000 0.930 245 GLY A N 1
ATOM 3713 C CA . GLY A 1 245 ? 28.311 31.514 -7.590 1.000 0.930 245 GLY A CA 1
ATOM 3714 C C . GLY A 1 245 ? 29.780 31.940 -7.642 1.000 0.930 245 GLY A C 1
ATOM 3715 O O . GLY A 1 245 ? 30.523 31.476 -8.504 1.000 0.930 245 GLY A O 1
ATOM 3719 N N . VAL A 1 246 ? 30.227 32.784 -6.705 1.000 0.950 246 VAL A N 1
ATOM 3720 C CA . VAL A 1 246 ? 31.595 33.331 -6.672 1.000 0.950 246 VAL A CA 1
ATOM 3721 C C . VAL A 1 246 ? 32.351 32.966 -5.394 1.000 0.950 246 VAL A C 1
ATOM 3722 O O . VAL A 1 246 ? 31.758 32.611 -4.380 1.000 0.950 246 VAL A O 1
ATOM 3735 N N . SER A 1 247 ? 33.684 33.039 -5.436 1.000 0.950 247 SER A N 1
ATOM 3736 C CA . SER A 1 247 ? 34.562 32.694 -4.305 1.000 0.950 247 SER A CA 1
ATOM 3737 C C . SER A 1 247 ? 34.747 33.825 -3.288 1.000 0.950 247 SER A C 1
ATOM 3738 O O . SER A 1 247 ? 35.213 33.580 -2.174 1.000 0.950 247 SER A O 1
ATOM 3746 N N . SER A 1 248 ? 34.420 35.063 -3.656 1.000 0.960 248 SER A N 1
ATOM 3747 C CA . SER A 1 248 ? 34.472 36.223 -2.766 1.000 0.960 248 SER A CA 1
ATOM 3748 C C . SER A 1 248 ? 33.497 37.298 -3.214 1.000 0.960 248 SER A C 1
ATOM 3749 O O . SER A 1 248 ? 33.330 37.509 -4.415 1.000 0.960 248 SER A O 1
ATOM 3757 N N . THR A 1 249 ? 32.939 38.030 -2.260 1.000 0.960 249 THR A N 1
ATOM 3758 C CA . THR A 1 249 ? 32.089 39.193 -2.517 1.000 0.960 249 THR A CA 1
ATOM 3759 C C . THR A 1 249 ? 32.483 40.350 -1.603 1.000 0.960 249 THR A C 1
ATOM 3760 O O . THR A 1 249 ? 33.104 40.151 -0.554 1.000 0.960 249 THR A O 1
ATOM 3771 N N . GLN A 1 250 ? 32.154 41.568 -2.021 1.000 0.960 250 GLN A N 1
ATOM 3772 C CA . GLN A 1 250 ? 32.438 42.776 -1.261 1.000 0.960 250 GLN A CA 1
ATOM 3773 C C . GLN A 1 250 ? 31.147 43.298 -0.624 1.000 0.960 250 GLN A C 1
ATOM 3774 O O . GLN A 1 250 ? 30.174 43.584 -1.318 1.000 0.960 250 GLN A O 1
ATOM 3788 N N . ILE A 1 251 ? 31.146 43.442 0.699 1.000 0.960 251 ILE A N 1
ATOM 3789 C CA . ILE A 1 251 ? 30.051 44.030 1.470 1.000 0.960 251 ILE A CA 1
ATOM 3790 C C . ILE A 1 251 ? 30.408 45.494 1.731 1.000 0.960 251 ILE A C 1
ATOM 3791 O O . ILE A 1 251 ? 31.350 45.784 2.469 1.000 0.960 251 ILE A O 1
ATOM 3807 N N . SER A 1 252 ? 29.660 46.412 1.115 1.000 0.930 252 SER A N 1
ATOM 3808 C CA . SER A 1 252 ? 29.896 47.858 1.197 1.000 0.930 252 SER A CA 1
ATOM 3809 C C . SER A 1 252 ? 28.641 48.595 1.672 1.000 0.930 252 SER A C 1
ATOM 3810 O O . SER A 1 252 ? 27.596 48.574 1.018 1.000 0.930 252 SER A O 1
ATOM 3818 N N . LEU A 1 253 ? 28.739 49.252 2.831 1.000 0.920 253 LEU A N 1
ATOM 3819 C CA . LEU A 1 253 ? 27.659 49.992 3.484 1.000 0.920 253 LEU A CA 1
ATOM 3820 C C . LEU A 1 253 ? 28.155 51.373 3.960 1.000 0.920 253 LEU A C 1
ATOM 3821 O O . LEU A 1 253 ? 28.534 51.546 5.124 1.000 0.920 253 LEU A O 1
ATOM 3837 N N . PRO A 1 254 ? 28.137 52.397 3.087 1.000 0.910 254 PRO A N 1
ATOM 3838 C CA . PRO A 1 254 ? 28.513 53.758 3.455 1.000 0.910 254 PRO A CA 1
ATOM 3839 C C . PRO A 1 254 ? 27.445 54.403 4.347 1.000 0.910 254 PRO A C 1
ATOM 3840 O O . PRO A 1 254 ? 26.251 54.137 4.204 1.000 0.910 254 PRO A O 1
ATOM 3851 N N . PHE A 1 255 ? 27.862 55.300 5.239 1.000 0.880 255 PHE A N 1
ATOM 3852 C CA . PHE A 1 255 ? 27.008 55.949 6.247 1.000 0.880 255 PHE A CA 1
ATOM 3853 C C . PHE A 1 255 ? 26.189 54.941 7.083 1.000 0.880 255 PHE A C 1
ATOM 3854 O O . PHE A 1 255 ? 24.988 55.128 7.269 1.000 0.880 255 PHE A O 1
ATOM 3871 N N . ILE A 1 256 ? 26.805 53.832 7.522 1.000 0.880 256 ILE A N 1
ATOM 3872 C CA . ILE A 1 256 ? 26.115 52.799 8.322 1.000 0.880 256 ILE A CA 1
ATOM 3873 C C . ILE A 1 256 ? 25.742 53.319 9.718 1.000 0.880 256 ILE A C 1
ATOM 3874 O O . ILE A 1 256 ? 24.726 52.913 10.265 1.000 0.880 256 ILE A O 1
ATOM 3890 N N . THR A 1 257 ? 26.546 54.238 10.268 1.000 0.870 257 THR A N 1
ATOM 3891 C CA . THR A 1 257 ? 26.301 54.954 11.530 1.000 0.870 257 THR A CA 1
ATOM 3892 C C . THR A 1 257 ? 27.203 56.202 11.614 1.000 0.870 257 THR A C 1
ATOM 3893 O O . THR A 1 257 ? 27.855 56.566 10.628 1.000 0.870 257 THR A O 1
ATOM 3904 N N . ALA A 1 258 ? 27.263 56.874 12.766 1.000 0.840 258 ALA A N 1
ATOM 3905 C CA . ALA A 1 258 ? 28.157 58.004 13.022 1.000 0.840 258 ALA A CA 1
ATOM 3906 C C . ALA A 1 258 ? 28.774 57.943 14.429 1.000 0.840 258 ALA A C 1
ATOM 3907 O O . ALA A 1 258 ? 28.104 57.589 15.396 1.000 0.840 258 ALA A O 1
ATOM 3914 N N . GLY A 1 259 ? 30.051 58.317 14.530 1.000 0.760 259 GLY A N 1
ATOM 3915 C CA . GLY A 1 259 ? 30.777 58.495 15.790 1.000 0.760 259 GLY A CA 1
ATOM 3916 C C . GLY A 1 259 ? 31.110 59.965 16.064 1.000 0.760 259 GLY A C 1
ATOM 3917 O O . GLY A 1 259 ? 30.716 60.858 15.314 1.000 0.760 259 GLY A O 1
ATOM 3921 N N . GLU A 1 260 ? 31.890 60.232 17.118 1.000 0.810 260 GLU A N 1
ATOM 3922 C CA . GLU A 1 260 ? 32.293 61.604 17.489 1.000 0.810 260 GLU A CA 1
ATOM 3923 C C . GLU A 1 260 ? 33.054 62.342 16.373 1.000 0.810 260 GLU A C 1
ATOM 3924 O O . GLU A 1 260 ? 32.884 63.547 16.200 1.000 0.810 260 GLU A O 1
ATOM 3936 N N . ALA A 1 261 ? 33.878 61.628 15.597 1.000 0.830 261 ALA A N 1
ATOM 3937 C CA . ALA A 1 261 ? 34.667 62.199 14.503 1.000 0.830 261 ALA A CA 1
ATOM 3938 C C . ALA A 1 261 ? 33.876 62.385 13.188 1.000 0.830 261 ALA A C 1
ATOM 3939 O O . ALA A 1 261 ? 34.419 62.947 12.235 1.000 0.830 261 ALA A O 1
ATOM 3946 N N . GLY A 1 262 ? 32.613 61.933 13.122 1.000 0.850 262 GLY A N 1
ATOM 3947 C CA . GLY A 1 262 ? 31.757 62.033 11.937 1.000 0.850 262 GLY A CA 1
ATOM 3948 C C . GLY A 1 262 ? 31.168 60.693 11.458 1.000 0.850 262 GLY A C 1
ATOM 3949 O O . GLY A 1 262 ? 31.024 59.760 12.251 1.000 0.850 262 GLY A O 1
ATOM 3953 N N . PRO A 1 263 ? 30.766 60.593 10.175 1.000 0.890 263 PRO A N 1
ATOM 3954 C CA . PRO A 1 263 ? 30.110 59.401 9.628 1.000 0.890 263 PRO A CA 1
ATOM 3955 C C . PRO A 1 263 ? 31.069 58.204 9.492 1.000 0.890 263 PRO A C 1
ATOM 3956 O O . PRO A 1 263 ? 32.225 58.384 9.121 1.000 0.890 263 PRO A O 1
ATOM 3967 N N . LEU A 1 264 ? 30.572 56.982 9.732 1.000 0.900 264 LEU A N 1
ATOM 3968 C CA . LEU A 1 264 ? 31.326 55.724 9.620 1.000 0.900 264 LEU A CA 1
ATOM 3969 C C . LEU A 1 264 ? 30.790 54.826 8.499 1.000 0.900 264 LEU A C 1
ATOM 3970 O O . LEU A 1 264 ? 29.627 54.918 8.084 1.000 0.900 264 LEU A O 1
ATOM 3986 N N . HIS A 1 265 ? 31.654 53.964 7.975 1.000 0.910 265 HIS A N 1
ATOM 3987 C CA . HIS A 1 265 ? 31.382 53.111 6.821 1.000 0.910 265 HIS A CA 1
ATOM 3988 C C . HIS A 1 265 ? 31.813 51.691 7.135 1.000 0.910 265 HIS A C 1
ATOM 3989 O O . HIS A 1 265 ? 32.782 51.491 7.860 1.000 0.910 265 HIS A O 1
ATOM 4003 N N . LEU A 1 266 ? 31.106 50.725 6.571 1.000 0.920 266 LEU A N 1
ATOM 4004 C CA . LEU A 1 266 ? 31.504 49.333 6.648 1.000 0.920 266 LEU A CA 1
ATOM 4005 C C . LEU A 1 266 ? 31.914 48.868 5.249 1.000 0.920 266 LEU A C 1
ATOM 4006 O O . LEU A 1 266 ? 31.136 49.000 4.307 1.000 0.920 266 LEU A O 1
ATOM 4022 N N . GLU A 1 267 ? 33.130 48.342 5.133 1.000 0.920 267 GLU A N 1
ATOM 4023 C CA . GLU A 1 267 ? 33.734 47.792 3.915 1.000 0.920 267 GLU A CA 1
ATOM 4024 C C . GLU A 1 267 ? 34.445 46.489 4.297 1.000 0.920 267 GLU A C 1
ATOM 4025 O O . GLU A 1 267 ? 35.461 46.521 4.989 1.000 0.920 267 GLU A O 1
ATOM 4037 N N . LEU A 1 268 ? 33.914 45.338 3.878 1.000 0.940 268 LEU A N 1
ATOM 4038 C CA . LEU A 1 268 ? 34.485 44.031 4.213 1.000 0.940 268 LEU A CA 1
ATOM 4039 C C . LEU A 1 268 ? 34.414 43.082 3.014 1.000 0.940 268 LEU A C 1
ATOM 4040 O O . LEU A 1 268 ? 33.387 42.974 2.349 1.000 0.940 268 LEU A O 1
ATOM 4056 N N . THR A 1 269 ? 35.510 42.379 2.727 1.000 0.950 269 THR A N 1
ATOM 4057 C CA . THR A 1 269 ? 35.513 41.301 1.726 1.000 0.950 269 THR A CA 1
ATOM 4058 C C . THR A 1 269 ? 35.283 39.976 2.428 1.000 0.950 269 THR A C 1
ATOM 4059 O O . THR A 1 269 ? 36.079 39.583 3.278 1.000 0.950 269 THR A O 1
ATOM 4070 N N . LEU A 1 270 ? 34.213 39.281 2.054 1.000 0.960 270 LEU A N 1
ATOM 4071 C CA . LEU A 1 270 ? 33.881 37.965 2.584 1.000 0.960 270 LEU A CA 1
ATOM 4072 C C . LEU A 1 270 ? 34.202 36.910 1.524 1.000 0.960 270 LEU A C 1
ATOM 4073 O O . LEU A 1 270 ? 33.804 37.041 0.366 1.000 0.960 270 LEU A O 1
ATOM 4089 N N . THR A 1 271 ? 34.939 35.869 1.905 1.000 0.970 271 THR A N 1
ATOM 4090 C CA . THR A 1 271 ? 35.244 34.729 1.029 1.000 0.970 271 THR A CA 1
ATOM 4091 C C . THR A 1 271 ? 34.283 33.578 1.300 1.000 0.970 271 THR A C 1
ATOM 4092 O O . THR A 1 271 ? 33.780 33.436 2.414 1.000 0.970 271 THR A O 1
ATOM 4103 N N . ARG A 1 272 ? 34.073 32.706 0.306 1.000 0.960 272 ARG A N 1
ATOM 4104 C CA . ARG A 1 272 ? 33.291 31.474 0.488 1.000 0.960 272 ARG A CA 1
ATOM 4105 C C . ARG A 1 272 ? 33.874 30.618 1.613 1.000 0.960 272 ARG A C 1
ATOM 4106 O O . ARG A 1 272 ? 33.128 30.197 2.480 1.000 0.960 272 ARG A O 1
ATOM 4127 N N . ALA A 1 273 ? 35.204 30.490 1.666 1.000 0.960 273 ALA A N 1
ATOM 4128 C CA . ALA A 1 273 ? 35.900 29.767 2.731 1.000 0.960 273 ALA A CA 1
ATOM 4129 C C . ALA A 1 273 ? 35.599 30.332 4.131 1.000 0.960 273 ALA A C 1
ATOM 4130 O O . ALA A 1 273 ? 35.405 29.567 5.069 1.000 0.960 273 ALA A O 1
ATOM 4137 N N . LYS A 1 274 ? 35.518 31.664 4.282 1.000 0.960 274 LYS A N 1
ATOM 4138 C CA . LYS A 1 274 ? 35.147 32.278 5.564 1.000 0.960 274 LYS A CA 1
ATOM 4139 C C . LYS A 1 274 ? 33.660 32.101 5.878 1.000 0.960 274 LYS A C 1
ATOM 4140 O O . LYS A 1 274 ? 33.308 31.875 7.028 1.000 0.960 274 LYS A O 1
ATOM 4159 N N . PHE A 1 275 ? 32.786 32.195 4.880 1.000 0.970 275 PHE A N 1
ATOM 4160 C CA . PHE A 1 275 ? 31.353 31.961 5.058 1.000 0.970 275 PHE A CA 1
ATOM 4161 C C . PHE A 1 275 ? 31.043 30.508 5.454 1.000 0.970 275 PHE A C 1
ATOM 4162 O O . PHE A 1 275 ? 30.293 30.288 6.401 1.000 0.970 275 PHE A O 1
ATOM 4179 N N . GLU A 1 276 ? 31.650 29.526 4.789 1.000 0.960 276 GLU A N 1
ATOM 4180 C CA . GLU A 1 276 ? 31.524 28.101 5.123 1.000 0.960 276 GLU A CA 1
ATOM 4181 C C . GLU A 1 276 ? 32.090 27.798 6.517 1.000 0.960 276 GLU A C 1
ATOM 4182 O O . GLU A 1 276 ? 31.509 27.010 7.251 1.000 0.960 276 GLU A O 1
ATOM 4194 N N . GLU A 1 277 ? 33.161 28.481 6.938 1.000 0.960 277 GLU A N 1
ATOM 4195 C CA . GLU A 1 277 ? 33.659 28.405 8.318 1.000 0.960 277 GLU A CA 1
ATOM 4196 C C . GLU A 1 277 ? 32.600 28.897 9.318 1.000 0.960 277 GLU A C 1
ATOM 4197 O O . GLU A 1 277 ? 32.235 28.167 10.242 1.000 0.960 277 GLU A O 1
ATOM 4209 N N . LEU A 1 278 ? 32.077 30.112 9.108 1.000 0.970 278 LEU A N 1
ATOM 4210 C CA . LEU A 1 278 ? 31.080 30.738 9.984 1.000 0.970 278 LEU A CA 1
ATOM 4211 C C . LEU A 1 278 ? 29.772 29.928 10.057 1.000 0.970 278 LEU A C 1
ATOM 4212 O O . LEU A 1 278 ? 29.147 29.876 11.113 1.000 0.970 278 LEU A O 1
ATOM 4228 N N . SER A 1 279 ? 29.373 29.286 8.956 1.000 0.970 279 SER A N 1
ATOM 4229 C CA . SER A 1 279 ? 28.109 28.545 8.828 1.000 0.970 279 SER A CA 1
ATOM 4230 C C . SER A 1 279 ? 28.236 27.019 8.936 1.000 0.970 279 SER A C 1
ATOM 4231 O O . SER A 1 279 ? 27.220 26.333 8.886 1.000 0.970 279 SER A O 1
ATOM 4239 N N . SER A 1 280 ? 29.438 26.465 9.137 1.000 0.970 280 SER A N 1
ATOM 4240 C CA . SER A 1 280 ? 29.685 25.007 9.176 1.000 0.970 280 SER A CA 1
ATOM 4241 C C . SER A 1 280 ? 28.767 24.243 10.141 1.000 0.970 280 SER A C 1
ATOM 4242 O O . SER A 1 280 ? 28.246 23.186 9.797 1.000 0.970 280 SER A O 1
ATOM 4250 N N . HIS A 1 281 ? 28.502 24.807 11.323 1.000 0.960 281 HIS A N 1
ATOM 4251 C CA . HIS A 1 281 ? 27.600 24.231 12.325 1.000 0.960 281 HIS A CA 1
ATOM 4252 C C . HIS A 1 281 ? 26.122 24.198 11.887 1.000 0.960 281 HIS A C 1
ATOM 4253 O O . HIS A 1 281 ? 25.379 23.325 12.329 1.000 0.960 281 HIS A O 1
ATOM 4267 N N . LEU A 1 282 ? 25.692 25.121 11.017 1.000 0.970 282 LEU A N 1
ATOM 4268 C CA . LEU A 1 282 ? 24.341 25.128 10.447 1.000 0.970 282 LEU A CA 1
ATOM 4269 C C . LEU A 1 282 ? 24.183 24.003 9.421 1.000 0.970 282 LEU A C 1
ATOM 4270 O O . LEU A 1 282 ? 23.170 23.317 9.425 1.000 0.970 282 LEU A O 1
ATOM 4286 N N . VAL A 1 283 ? 25.200 23.762 8.587 1.000 0.970 283 VAL A N 1
ATOM 4287 C CA . VAL A 1 283 ? 25.196 22.632 7.642 1.000 0.970 283 VAL A CA 1
ATOM 4288 C C . VAL A 1 283 ? 25.153 21.303 8.397 1.000 0.970 283 VAL A C 1
ATOM 4289 O O . VAL A 1 283 ? 24.331 20.451 8.071 1.000 0.970 283 VAL A O 1
ATOM 4302 N N . GLU A 1 284 ? 25.960 21.141 9.451 1.000 0.950 284 GLU A N 1
ATOM 4303 C CA . GLU A 1 284 ? 25.974 19.898 10.236 1.000 0.950 284 GLU A CA 1
ATOM 4304 C C . GLU A 1 284 ? 24.648 19.653 10.978 1.000 0.950 284 GLU A C 1
ATOM 4305 O O . GLU A 1 284 ? 24.217 18.504 11.086 1.000 0.950 284 GLU A O 1
ATOM 4317 N N . ARG A 1 285 ? 23.937 20.713 11.409 1.000 0.940 285 ARG A N 1
ATOM 4318 C CA . ARG A 1 285 ? 22.573 20.581 11.964 1.000 0.940 285 ARG A CA 1
ATOM 4319 C C . ARG A 1 285 ? 21.602 19.939 10.975 1.000 0.940 285 ARG A C 1
ATOM 4320 O O . ARG A 1 285 ? 20.742 19.184 11.408 1.000 0.940 285 ARG A O 1
ATOM 4341 N N . THR A 1 286 ? 21.773 20.147 9.668 1.000 0.940 286 THR A N 1
ATOM 4342 C CA . THR A 1 286 ? 20.907 19.499 8.665 1.000 0.940 286 THR A CA 1
ATOM 4343 C C . THR A 1 286 ? 21.151 17.992 8.536 1.000 0.940 286 THR A C 1
ATOM 4344 O O . THR A 1 286 ? 20.292 17.265 8.049 1.000 0.940 286 THR A O 1
ATOM 4355 N N . MET A 1 287 ? 22.304 17.482 8.974 1.000 0.940 287 MET A N 1
ATOM 4356 C CA . MET A 1 287 ? 22.624 16.056 8.840 1.000 0.940 287 MET A CA 1
ATOM 4357 C C . MET A 1 287 ? 21.961 15.200 9.924 1.000 0.940 287 MET A C 1
ATOM 4358 O O . MET A 1 287 ? 21.698 14.023 9.689 1.000 0.940 287 MET A O 1
ATOM 4372 N N . GLY A 1 288 ? 21.652 15.776 11.092 1.000 0.910 288 GLY A N 1
ATOM 4373 C CA . GLY A 1 288 ? 20.906 15.089 12.152 1.000 0.910 288 GLY A CA 1
ATOM 4374 C C . GLY A 1 288 ? 19.549 14.559 11.662 1.000 0.910 288 GLY A C 1
ATOM 4375 O O . GLY A 1 288 ? 19.358 13.342 11.653 1.000 0.910 288 GLY A O 1
ATOM 4379 N N . PRO A 1 289 ? 18.645 15.428 11.164 1.000 0.910 289 PRO A N 1
ATOM 4380 C CA . PRO A 1 289 ? 17.344 15.006 10.646 1.000 0.910 289 PRO A CA 1
ATOM 4381 C C . PRO A 1 289 ? 17.433 14.039 9.458 1.000 0.910 289 PRO A C 1
ATOM 4382 O O . PRO A 1 289 ? 16.618 13.129 9.358 1.000 0.910 289 PRO A O 1
ATOM 4393 N N . VAL A 1 290 ? 18.445 14.167 8.586 1.000 0.940 290 VAL A N 1
ATOM 4394 C CA . VAL A 1 290 ? 18.667 13.223 7.469 1.000 0.940 290 VAL A CA 1
ATOM 4395 C C . VAL A 1 290 ? 18.894 11.800 7.983 1.000 0.940 290 VAL A C 1
ATOM 4396 O O . VAL A 1 290 ? 18.276 10.858 7.488 1.000 0.940 290 VAL A O 1
ATOM 4409 N N . ARG A 1 291 ? 19.749 11.636 9.001 1.000 0.920 291 ARG A N 1
ATOM 4410 C CA . ARG A 1 291 ? 20.001 10.330 9.629 1.000 0.920 291 ARG A CA 1
ATOM 4411 C C . ARG A 1 291 ? 18.760 9.804 10.348 1.000 0.920 291 ARG A C 1
ATOM 4412 O O . ARG A 1 291 ? 18.464 8.618 10.226 1.000 0.920 291 ARG A O 1
ATOM 4433 N N . GLN A 1 292 ? 18.023 10.680 11.036 1.000 0.880 292 GLN A N 1
ATOM 4434 C CA . GLN A 1 292 ? 16.784 10.312 11.724 1.000 0.880 292 GLN A CA 1
ATOM 4435 C C . GLN A 1 292 ? 15.726 9.781 10.750 1.000 0.880 292 GLN A C 1
ATOM 4436 O O . GLN A 1 292 ? 15.172 8.712 10.986 1.000 0.880 292 GLN A O 1
ATOM 4450 N N . ALA A 1 293 ? 15.477 10.480 9.637 1.000 0.900 293 ALA A N 1
ATOM 4451 C CA . ALA A 1 293 ? 14.498 10.054 8.640 1.000 0.900 293 ALA A CA 1
ATOM 4452 C C . ALA A 1 293 ? 14.879 8.709 7.997 1.000 0.900 293 ALA A C 1
ATOM 4453 O O . ALA A 1 293 ? 14.011 7.852 7.830 1.000 0.900 293 ALA A O 1
ATOM 4460 N N . LEU A 1 294 ? 16.166 8.489 7.690 1.000 0.900 294 LEU A N 1
ATOM 4461 C CA . LEU A 1 294 ? 16.668 7.200 7.187 1.000 0.900 294 LEU A CA 1
ATOM 4462 C C . LEU A 1 294 ? 16.404 6.062 8.179 1.000 0.900 294 LEU A C 1
ATOM 4463 O O . LEU A 1 294 ? 15.864 5.024 7.799 1.000 0.900 294 LEU A O 1
ATOM 4479 N N . GLN A 1 295 ? 16.732 6.277 9.455 1.000 0.860 295 GLN A N 1
ATOM 4480 C CA . GLN A 1 295 ? 16.514 5.286 10.504 1.000 0.860 295 GLN A CA 1
ATOM 4481 C C . GLN A 1 295 ? 15.023 4.985 10.712 1.000 0.860 295 GLN A C 1
ATOM 4482 O O . GLN A 1 295 ? 14.653 3.817 10.809 1.000 0.860 295 GLN A O 1
ATOM 4496 N N . ASP A 1 296 ? 14.173 6.014 10.711 1.000 0.850 296 ASP A N 1
ATOM 4497 C CA . ASP A 1 296 ? 12.721 5.882 10.871 1.000 0.850 296 ASP A CA 1
ATOM 4498 C C . ASP A 1 296 ? 12.060 5.160 9.693 1.000 0.850 296 ASP A C 1
ATOM 4499 O O . ASP A 1 296 ? 11.135 4.377 9.892 1.000 0.850 296 ASP A O 1
ATOM 4508 N N . ALA A 1 297 ? 12.555 5.373 8.470 1.000 0.840 297 ALA A N 1
ATOM 4509 C CA . ALA A 1 297 ? 12.109 4.619 7.299 1.000 0.840 297 ALA A CA 1
ATOM 4510 C C . ALA A 1 297 ? 12.641 3.174 7.281 1.000 0.840 297 ALA A C 1
ATOM 4511 O O . ALA A 1 297 ? 12.177 2.361 6.481 1.000 0.840 297 ALA A O 1
ATOM 4518 N N . GLY A 1 298 ? 13.617 2.848 8.136 1.000 0.790 298 GLY A N 1
ATOM 4519 C CA . GLY A 1 298 ? 14.310 1.562 8.131 1.000 0.790 298 GLY A CA 1
ATOM 4520 C C . GLY A 1 298 ? 15.199 1.364 6.901 1.000 0.790 298 GLY A C 1
ATOM 4521 O O . GLY A 1 298 ? 15.369 0.229 6.460 1.000 0.790 298 GLY A O 1
ATOM 4525 N N . LEU A 1 299 ? 15.738 2.451 6.341 1.000 0.810 299 LEU A N 1
ATOM 4526 C CA . LEU A 1 299 ? 16.510 2.449 5.099 1.000 0.810 299 LEU A CA 1
ATOM 4527 C C . LEU A 1 299 ? 17.946 2.926 5.314 1.000 0.810 299 LEU A C 1
ATOM 4528 O O . LEU A 1 299 ? 18.242 3.795 6.135 1.000 0.810 299 LEU A O 1
ATOM 4544 N N . SER A 1 300 ? 18.853 2.379 4.515 1.000 0.810 300 SER A N 1
ATOM 4545 C CA . SER A 1 300 ? 20.233 2.839 4.391 1.000 0.810 300 SER A CA 1
ATOM 4546 C C . SER A 1 300 ? 20.376 3.911 3.304 1.000 0.810 300 SER A C 1
ATOM 4547 O O . SER A 1 300 ? 19.610 3.960 2.344 1.000 0.810 300 SER A O 1
ATOM 4555 N N . ALA A 1 301 ? 21.423 4.739 3.391 1.000 0.840 301 ALA A N 1
ATOM 4556 C CA . ALA A 1 301 ? 21.740 5.739 2.363 1.000 0.840 301 ALA A CA 1
ATOM 4557 C C . ALA A 1 301 ? 21.875 5.143 0.943 1.000 0.840 301 ALA A C 1
ATOM 4558 O O . ALA A 1 301 ? 21.558 5.803 -0.046 1.000 0.840 301 ALA A O 1
ATOM 4565 N N . SER A 1 302 ? 22.314 3.884 0.831 1.000 0.790 302 SER A N 1
ATOM 4566 C CA . SER A 1 302 ? 22.425 3.165 -0.443 1.000 0.790 302 SER A CA 1
ATOM 4567 C C . SER A 1 302 ? 21.081 2.891 -1.127 1.000 0.790 302 SER A C 1
ATOM 4568 O O . SER A 1 302 ? 21.057 2.848 -2.359 1.000 0.790 302 SER A O 1
ATOM 4576 N N . GLU A 1 303 ? 19.993 2.751 -0.359 1.000 0.810 303 GLU A N 1
ATOM 4577 C CA . GLU A 1 303 ? 18.633 2.438 -0.842 1.000 0.810 303 GLU A CA 1
ATOM 4578 C C . GLU A 1 303 ? 17.871 3.667 -1.357 1.000 0.810 303 GLU A C 1
ATOM 4579 O O . GLU A 1 303 ? 16.794 3.531 -1.925 1.000 0.810 303 GLU A O 1
ATOM 4591 N N . ILE A 1 304 ? 18.432 4.870 -1.202 1.000 0.900 304 ILE A N 1
ATOM 4592 C CA . ILE A 1 304 ? 17.882 6.086 -1.804 1.000 0.900 304 ILE A CA 1
ATOM 4593 C C . ILE A 1 304 ? 18.278 6.146 -3.283 1.000 0.900 304 ILE A C 1
ATOM 4594 O O . ILE A 1 304 ? 19.461 6.253 -3.620 1.000 0.900 304 ILE A O 1
ATOM 4610 N N . ASP A 1 305 ? 17.307 6.141 -4.189 1.000 0.890 305 ASP A N 1
ATOM 4611 C CA . ASP A 1 305 ? 17.543 6.218 -5.633 1.000 0.890 305 ASP A CA 1
ATOM 4612 C C . ASP A 1 305 ? 17.873 7.639 -6.083 1.000 0.890 305 ASP A C 1
ATOM 4613 O O . ASP A 1 305 ? 18.780 7.855 -6.901 1.000 0.890 305 ASP A O 1
ATOM 4622 N N . LYS A 1 306 ? 17.148 8.625 -5.539 1.000 0.920 306 LYS A N 1
ATOM 4623 C CA . LYS A 1 306 ? 17.308 10.044 -5.879 1.000 0.920 306 LYS A CA 1
ATOM 4624 C C . LYS A 1 306 ? 17.225 10.943 -4.659 1.000 0.920 306 LYS A C 1
ATOM 4625 O O . LYS A 1 306 ? 16.425 10.734 -3.756 1.000 0.920 306 LYS A O 1
ATOM 4644 N N . VAL A 1 307 ? 18.017 12.010 -4.702 1.000 0.950 307 VAL A N 1
ATOM 4645 C CA . VAL A 1 307 ? 17.950 13.121 -3.751 1.000 0.950 307 VAL A CA 1
ATOM 4646 C C . VAL A 1 307 ? 17.400 14.343 -4.479 1.000 0.950 307 VAL A C 1
ATOM 4647 O O . VAL A 1 307 ? 17.963 14.758 -5.497 1.000 0.950 307 VAL A O 1
ATOM 4660 N N . ILE A 1 308 ? 16.313 14.918 -3.972 1.000 0.960 308 ILE A N 1
ATOM 4661 C CA . ILE A 1 308 ? 15.668 16.114 -4.519 1.000 0.960 308 ILE A CA 1
ATOM 4662 C C . ILE A 1 308 ? 15.968 17.291 -3.593 1.000 0.960 308 ILE A C 1
ATOM 4663 O O . ILE A 1 308 ? 15.650 17.234 -2.412 1.000 0.960 308 ILE A O 1
ATOM 4679 N N . LEU A 1 309 ? 16.580 18.350 -4.125 1.000 0.970 309 LEU A N 1
ATOM 4680 C CA . LEU A 1 309 ? 16.858 19.574 -3.371 1.000 0.970 309 LEU A CA 1
ATOM 4681 C C . LEU A 1 309 ? 15.724 20.584 -3.558 1.000 0.970 309 LEU A C 1
ATOM 4682 O O . LEU A 1 309 ? 15.374 20.920 -4.692 1.000 0.970 309 LEU A O 1
ATOM 4698 N N . VAL A 1 310 ? 15.195 21.095 -2.451 1.000 0.960 310 VAL A N 1
ATOM 4699 C CA . VAL A 1 310 ? 14.081 22.047 -2.395 1.000 0.960 310 VAL A CA 1
ATOM 4700 C C . VAL A 1 310 ? 14.477 23.250 -1.536 1.000 0.960 310 VAL A C 1
ATOM 4701 O O . VAL A 1 310 ? 15.298 23.136 -0.631 1.000 0.960 310 VAL A O 1
ATOM 4714 N N . GLY A 1 311 ? 13.975 24.435 -1.876 1.000 0.940 311 GLY A N 1
ATOM 4715 C CA . GLY A 1 311 ? 14.302 25.670 -1.174 1.000 0.940 311 GLY A CA 1
ATOM 4716 C C . GLY A 1 311 ? 15.599 26.326 -1.659 1.000 0.940 311 GLY A C 1
ATOM 4717 O O . GLY A 1 311 ? 16.596 25.683 -2.000 1.000 0.940 311 GLY A O 1
ATOM 4721 N N . GLY A 1 312 ? 15.598 27.660 -1.701 1.000 0.930 312 GLY A N 1
ATOM 4722 C CA . GLY A 1 312 ? 16.698 28.442 -2.272 1.000 0.930 312 GLY A CA 1
ATOM 4723 C C . GLY A 1 312 ? 18.044 28.293 -1.543 1.000 0.930 312 GLY A C 1
ATOM 4724 O O . GLY A 1 312 ? 19.091 28.541 -2.148 1.000 0.930 312 GLY A O 1
ATOM 4728 N N . SER A 1 313 ? 18.055 27.866 -0.273 1.000 0.950 313 SER A N 1
ATOM 4729 C CA . SER A 1 313 ? 19.293 27.711 0.513 1.000 0.950 313 SER A CA 1
ATOM 4730 C C . SER A 1 313 ? 20.073 26.445 0.145 1.000 0.950 313 SER A C 1
ATOM 4731 O O . SER A 1 313 ? 21.278 26.379 0.382 1.000 0.950 313 SER A O 1
ATOM 4739 N N . THR A 1 314 ? 19.452 25.489 -0.550 1.000 0.950 314 THR A N 1
ATOM 4740 C CA . THR A 1 314 ? 20.149 24.323 -1.128 1.000 0.950 314 THR A CA 1
ATOM 4741 C C . THR A 1 314 ? 21.118 24.679 -2.256 1.000 0.950 314 THR A C 1
ATOM 4742 O O . THR A 1 314 ? 21.878 23.829 -2.712 1.000 0.950 314 THR A O 1
ATOM 4753 N N . ARG A 1 315 ? 21.141 25.936 -2.722 1.000 0.940 315 ARG A N 1
ATOM 4754 C CA . ARG A 1 315 ? 22.138 26.441 -3.685 1.000 0.940 315 ARG A CA 1
ATOM 4755 C C . ARG A 1 315 ? 23.498 26.728 -3.045 1.000 0.940 315 ARG A C 1
ATOM 4756 O O . ARG A 1 315 ? 24.462 26.937 -3.780 1.000 0.940 315 ARG A O 1
ATOM 4777 N N . ILE A 1 316 ? 23.582 26.752 -1.712 1.000 0.960 316 ILE A N 1
ATOM 4778 C CA . ILE A 1 316 ? 24.849 26.918 -0.999 1.000 0.960 316 ILE A CA 1
ATOM 4779 C C . ILE A 1 316 ? 25.730 25.695 -1.305 1.000 0.960 316 ILE A C 1
ATOM 4780 O O . ILE A 1 316 ? 25.329 24.572 -0.998 1.000 0.960 316 ILE A O 1
ATOM 4796 N N . PRO A 1 317 ? 26.935 25.879 -1.872 1.000 0.950 317 PRO A N 1
ATOM 4797 C CA . PRO A 1 317 ? 27.793 24.766 -2.276 1.000 0.950 317 PRO A CA 1
ATOM 4798 C C . PRO A 1 317 ? 28.074 23.763 -1.148 1.000 0.950 317 PRO A C 1
ATOM 4799 O O . PRO A 1 317 ? 27.902 22.564 -1.347 1.000 0.950 317 PRO A O 1
ATOM 4810 N N . ALA A 1 318 ? 28.400 24.247 0.055 1.000 0.960 318 ALA A N 1
ATOM 4811 C CA . ALA A 1 318 ? 28.644 23.392 1.217 1.000 0.960 318 ALA A CA 1
ATOM 4812 C C . ALA A 1 318 ? 27.430 22.537 1.625 1.000 0.960 318 ALA A C 1
ATOM 4813 O O . ALA A 1 318 ? 27.616 21.413 2.082 1.000 0.960 318 ALA A O 1
ATOM 4820 N N . VAL A 1 319 ? 26.199 23.028 1.423 1.000 0.960 319 VAL A N 1
ATOM 4821 C CA . VAL A 1 319 ? 24.969 22.258 1.688 1.000 0.960 319 VAL A CA 1
ATOM 4822 C C . VAL A 1 319 ? 24.850 21.089 0.704 1.000 0.960 319 VAL A C 1
ATOM 4823 O O . VAL A 1 319 ? 24.609 19.958 1.120 1.000 0.960 319 VAL A O 1
ATOM 4836 N N . GLN A 1 320 ? 25.087 21.327 -0.591 1.000 0.950 320 GLN A N 1
ATOM 4837 C CA . GLN A 1 320 ? 25.051 20.271 -1.616 1.000 0.950 320 GLN A CA 1
ATOM 4838 C C . GLN A 1 320 ? 26.151 19.224 -1.416 1.000 0.950 320 GLN A C 1
ATOM 4839 O O . GLN A 1 320 ? 25.933 18.034 -1.637 1.000 0.950 320 GLN A O 1
ATOM 4853 N N . GLU A 1 321 ? 27.343 19.662 -1.013 1.000 0.950 321 GLU A N 1
ATOM 4854 C CA . GLU A 1 321 ? 28.483 18.774 -0.799 1.000 0.950 321 GLU A CA 1
ATOM 4855 C C . GLU A 1 321 ? 28.295 17.906 0.453 1.000 0.950 321 GLU A C 1
ATOM 4856 O O . GLU A 1 321 ? 28.633 16.722 0.419 1.000 0.950 321 GLU A O 1
ATOM 4868 N N . ALA A 1 322 ? 27.670 18.444 1.509 1.000 0.950 322 ALA A N 1
ATOM 4869 C CA . ALA A 1 322 ? 27.309 17.693 2.711 1.000 0.950 322 ALA A CA 1
ATOM 4870 C C . ALA A 1 322 ? 26.313 16.563 2.409 1.000 0.950 322 ALA A C 1
ATOM 4871 O O . ALA A 1 322 ? 26.617 15.399 2.662 1.000 0.950 322 ALA A O 1
ATOM 4878 N N . ILE A 1 323 ? 25.172 16.867 1.778 1.000 0.950 323 ILE A N 1
ATOM 4879 C CA . ILE A 1 323 ? 24.153 15.843 1.488 1.000 0.950 323 ILE A CA 1
ATOM 4880 C C . ILE A 1 323 ? 24.636 14.792 0.477 1.000 0.950 323 ILE A C 1
ATOM 4881 O O . ILE A 1 323 ? 24.324 13.606 0.611 1.000 0.950 323 ILE A O 1
ATOM 4897 N N . LYS A 1 324 ? 25.456 15.193 -0.506 1.000 0.930 324 LYS A N 1
ATOM 4898 C CA . LYS A 1 324 ? 26.098 14.260 -1.445 1.000 0.930 324 LYS A CA 1
ATOM 4899 C C . LYS A 1 324 ? 27.014 13.280 -0.717 1.000 0.930 324 LYS A C 1
ATOM 4900 O O . LYS A 1 324 ? 27.076 12.111 -1.085 1.000 0.930 324 LYS A O 1
ATOM 4919 N N . LYS A 1 325 ? 27.738 13.750 0.298 1.000 0.920 325 LYS A N 1
ATOM 4920 C CA . LYS A 1 325 ? 28.656 12.926 1.088 1.000 0.920 325 LYS A CA 1
ATOM 4921 C C . LYS A 1 325 ? 27.913 11.981 2.030 1.000 0.920 325 LYS A C 1
ATOM 4922 O O . LYS A 1 325 ? 28.341 10.843 2.176 1.000 0.920 325 LYS A O 1
ATOM 4941 N N . GLU A 1 326 ? 26.806 12.443 2.606 1.000 0.920 326 GLU A N 1
ATOM 4942 C CA . GLU A 1 326 ? 25.986 11.657 3.531 1.000 0.920 326 GLU A CA 1
ATOM 4943 C C . GLU A 1 326 ? 25.200 10.541 2.821 1.000 0.920 326 GLU A C 1
ATOM 4944 O O . GLU A 1 326 ? 25.098 9.432 3.334 1.000 0.920 326 GLU A O 1
ATOM 4956 N N . THR A 1 327 ? 24.678 10.806 1.616 1.000 0.900 327 THR A N 1
ATOM 4957 C CA . THR A 1 327 ? 23.870 9.834 0.845 1.000 0.900 327 THR A CA 1
ATOM 4958 C C . THR A 1 327 ? 24.669 9.042 -0.193 1.000 0.900 327 THR A C 1
ATOM 4959 O O . THR A 1 327 ? 24.235 7.987 -0.648 1.000 0.900 327 THR A O 1
ATOM 4970 N N . GLY A 1 328 ? 25.822 9.558 -0.627 1.000 0.880 328 GLY A N 1
ATOM 4971 C CA . GLY A 1 328 ? 26.595 9.007 -1.743 1.000 0.880 328 GLY A CA 1
ATOM 4972 C C . GLY A 1 328 ? 25.980 9.257 -3.128 1.000 0.880 328 GLY A C 1
ATOM 4973 O O . GLY A 1 328 ? 26.482 8.733 -4.123 1.000 0.880 328 GLY A O 1
ATOM 4977 N N . LYS A 1 329 ? 24.908 10.051 -3.225 1.000 0.880 329 LYS A N 1
ATOM 4978 C CA . LYS A 1 329 ? 24.161 10.300 -4.467 1.000 0.880 329 LYS A CA 1
ATOM 4979 C C . LYS A 1 329 ? 24.347 11.754 -4.918 1.000 0.880 329 LYS A C 1
ATOM 4980 O O . LYS A 1 329 ? 24.443 12.665 -4.099 1.000 0.880 329 LYS A O 1
ATOM 4999 N N . GLU A 1 330 ? 24.388 12.005 -6.231 1.000 0.880 330 GLU A N 1
ATOM 5000 C CA . GLU A 1 330 ? 24.239 13.381 -6.731 1.000 0.880 330 GLU A CA 1
ATOM 5001 C C . GLU A 1 330 ? 22.772 13.810 -6.678 1.000 0.880 330 GLU A C 1
ATOM 5002 O O . GLU A 1 330 ? 21.882 13.077 -7.112 1.000 0.880 330 GLU A O 1
ATOM 5014 N N . ALA A 1 331 ? 22.541 15.036 -6.208 1.000 0.900 331 ALA A N 1
ATOM 5015 C CA . ALA A 1 331 ? 21.231 15.660 -6.248 1.000 0.900 331 ALA A CA 1
ATOM 5016 C C . ALA A 1 331 ? 20.694 15.764 -7.682 1.000 0.900 331 ALA A C 1
ATOM 5017 O O . ALA A 1 331 ? 21.414 16.109 -8.628 1.000 0.900 331 ALA A O 1
ATOM 5024 N N . HIS A 1 332 ? 19.400 15.505 -7.839 1.000 0.870 332 HIS A N 1
ATOM 5025 C CA . HIS A 1 332 ? 18.731 15.620 -9.120 1.000 0.870 332 HIS A CA 1
ATOM 5026 C C . HIS A 1 332 ? 18.640 17.086 -9.575 1.000 0.870 332 HIS A C 1
ATOM 5027 O O . HIS A 1 332 ? 18.354 17.987 -8.790 1.000 0.870 332 HIS A O 1
ATOM 5041 N N . LYS A 1 333 ? 18.876 17.326 -10.871 1.000 0.800 333 LYS A N 1
ATOM 5042 C CA . LYS A 1 333 ? 18.969 18.677 -11.459 1.000 0.800 333 LYS A CA 1
ATOM 5043 C C . LYS A 1 333 ? 17.754 19.088 -12.298 1.000 0.800 333 LYS A C 1
ATOM 5044 O O . LYS A 1 333 ? 17.754 20.187 -12.842 1.000 0.800 333 LYS A O 1
ATOM 5063 N N . GLY A 1 334 ? 16.753 18.219 -12.450 1.000 0.800 334 GLY A N 1
ATOM 5064 C CA . GLY A 1 334 ? 15.586 18.468 -13.308 1.000 0.800 334 GLY A CA 1
ATOM 5065 C C . GLY A 1 334 ? 14.506 19.359 -12.689 1.000 0.800 334 GLY A C 1
ATOM 5066 O O . GLY A 1 334 ? 13.575 19.747 -13.384 1.000 0.800 334 GLY A O 1
ATOM 5070 N N . VAL A 1 335 ? 14.627 19.701 -11.406 1.000 0.850 335 VAL A N 1
ATOM 5071 C CA . VAL A 1 335 ? 13.609 20.434 -10.637 1.000 0.850 335 VAL A CA 1
ATOM 5072 C C . VAL A 1 335 ? 14.170 21.762 -10.130 1.000 0.850 335 VAL A C 1
ATOM 5073 O O . VAL A 1 335 ? 15.315 21.825 -9.687 1.000 0.850 335 VAL A O 1
ATOM 5086 N N . ASN A 1 336 ? 13.376 22.840 -10.223 1.000 0.920 336 ASN A N 1
ATOM 5087 C CA . ASN A 1 336 ? 13.741 24.159 -9.697 1.000 0.920 336 ASN A CA 1
ATOM 5088 C C . ASN A 1 336 ? 13.397 24.232 -8.195 1.000 0.920 336 ASN A C 1
ATOM 5089 O O . ASN A 1 336 ? 12.206 24.233 -7.869 1.000 0.920 336 ASN A O 1
ATOM 5100 N N . PRO A 1 337 ? 14.393 24.350 -7.294 1.000 0.930 337 PRO A N 1
ATOM 5101 C CA . PRO A 1 337 ? 14.165 24.324 -5.848 1.000 0.930 337 PRO A CA 1
ATOM 5102 C C . PRO A 1 337 ? 13.223 25.422 -5.338 1.000 0.930 337 PRO A C 1
ATOM 5103 O O . PRO A 1 337 ? 12.599 25.245 -4.301 1.000 0.930 337 PRO A O 1
ATOM 5114 N N . ASP A 1 338 ? 13.114 26.546 -6.055 1.000 0.930 338 ASP A N 1
ATOM 5115 C CA . ASP A 1 338 ? 12.300 27.704 -5.659 1.000 0.930 338 ASP A CA 1
ATOM 5116 C C . ASP A 1 338 ? 10.830 27.623 -6.140 1.000 0.930 338 ASP A C 1
ATOM 5117 O O . ASP A 1 338 ? 10.036 28.513 -5.846 1.000 0.930 338 ASP A O 1
ATOM 5126 N N . GLU A 1 339 ? 10.472 26.610 -6.940 1.000 0.950 339 GLU A N 1
ATOM 5127 C CA . GLU A 1 339 ? 9.162 26.517 -7.617 1.000 0.950 339 GLU A CA 1
ATOM 5128 C C . GLU A 1 339 ? 8.482 25.148 -7.471 1.000 0.950 339 GLU A C 1
ATOM 5129 O O . GLU A 1 339 ? 7.263 25.040 -7.621 1.000 0.950 339 GLU A O 1
ATOM 5141 N N . VAL A 1 340 ? 9.260 24.095 -7.204 1.000 0.950 340 VAL A N 1
ATOM 5142 C CA . VAL A 1 340 ? 8.806 22.695 -7.205 1.000 0.950 340 VAL A CA 1
ATOM 5143 C C . VAL A 1 340 ? 7.656 22.435 -6.226 1.000 0.950 340 VAL A C 1
ATOM 5144 O O . VAL A 1 340 ? 6.717 21.719 -6.563 1.000 0.950 340 VAL A O 1
ATOM 5157 N N . VAL A 1 341 ? 7.669 23.093 -5.066 1.000 0.970 341 VAL A N 1
ATOM 5158 C CA . VAL A 1 341 ? 6.625 22.993 -4.037 1.000 0.970 341 VAL A CA 1
ATOM 5159 C C . VAL A 1 341 ? 5.283 23.521 -4.552 1.000 0.970 341 VAL A C 1
ATOM 5160 O O . VAL A 1 341 ? 4.266 22.829 -4.481 1.000 0.970 341 VAL A O 1
ATOM 5173 N N . ALA A 1 342 ? 5.269 24.721 -5.142 1.000 0.970 342 ALA A N 1
ATOM 5174 C CA . ALA A 1 342 ? 4.047 25.317 -5.682 1.000 0.970 342 ALA A CA 1
ATOM 5175 C C . ALA A 1 342 ? 3.491 24.503 -6.857 1.000 0.970 342 ALA A C 1
ATOM 5176 O O . ALA A 1 342 ? 2.278 24.304 -6.952 1.000 0.970 342 ALA A O 1
ATOM 5183 N N . LEU A 1 343 ? 4.370 24.003 -7.736 1.000 0.960 343 LEU A N 1
ATOM 5184 C CA . LEU A 1 343 ? 3.983 23.096 -8.819 1.000 0.960 343 LEU A CA 1
ATOM 5185 C C . LEU A 1 343 ? 3.300 21.841 -8.259 1.000 0.960 343 LEU A C 1
ATOM 5186 O O . LEU A 1 343 ? 2.225 21.478 -8.732 1.000 0.960 343 LEU A O 1
ATOM 5202 N N . GLY A 1 344 ? 3.858 21.250 -7.202 1.000 0.950 344 GLY A N 1
ATOM 5203 C CA . GLY A 1 344 ? 3.269 20.134 -6.465 1.000 0.950 344 GLY A CA 1
ATOM 5204 C C . GLY A 1 344 ? 1.878 20.426 -5.919 1.000 0.950 344 GLY A C 1
ATOM 5205 O O . GLY A 1 344 ? 0.934 19.670 -6.143 1.000 0.950 344 GLY A O 1
ATOM 5209 N N . ALA A 1 345 ? 1.718 21.576 -5.265 1.000 0.960 345 ALA A N 1
ATOM 5210 C CA . ALA A 1 345 ? 0.422 22.026 -4.767 1.000 0.960 345 ALA A CA 1
ATOM 5211 C C . ALA A 1 345 ? -0.608 22.215 -5.890 1.000 0.960 345 ALA A C 1
ATOM 5212 O O . ALA A 1 345 ? -1.784 21.900 -5.707 1.000 0.960 345 ALA A O 1
ATOM 5219 N N . ALA A 1 346 ? -0.183 22.679 -7.070 1.000 0.950 346 ALA A N 1
ATOM 5220 C CA . ALA A 1 346 ? -1.064 22.834 -8.226 1.000 0.950 346 ALA A CA 1
ATOM 5221 C C . ALA A 1 346 ? -1.490 21.480 -8.806 1.000 0.950 346 ALA A C 1
ATOM 5222 O O . ALA A 1 346 ? -2.646 21.319 -9.199 1.000 0.950 346 ALA A O 1
ATOM 5229 N N . ILE A 1 347 ? -0.588 20.496 -8.809 1.000 0.920 347 ILE A N 1
ATOM 5230 C CA . ILE A 1 347 ? -0.905 19.111 -9.174 1.000 0.920 347 ILE A CA 1
ATOM 5231 C C . ILE A 1 347 ? -1.937 18.541 -8.203 1.000 0.920 347 ILE A C 1
ATOM 5232 O O . ILE A 1 347 ? -2.956 18.022 -8.651 1.000 0.920 347 ILE A O 1
ATOM 5248 N N . GLN A 1 348 ? -1.743 18.708 -6.891 1.000 0.900 348 GLN A N 1
ATOM 5249 C CA . GLN A 1 348 ? -2.727 18.278 -5.896 1.000 0.900 348 GLN A CA 1
ATOM 5250 C C . GLN A 1 348 ? -4.082 18.977 -6.087 1.000 0.900 348 GLN A C 1
ATOM 5251 O O . GLN A 1 348 ? -5.126 18.340 -5.946 1.000 0.900 348 GLN A O 1
ATOM 5265 N N . GLY A 1 349 ? -4.081 20.267 -6.444 1.000 0.900 349 GLY A N 1
ATOM 5266 C CA . GLY A 1 349 ? -5.289 20.991 -6.847 1.000 0.900 349 GLY A CA 1
ATOM 5267 C C . GLY A 1 349 ? -5.983 20.338 -8.047 1.000 0.900 349 GLY A C 1
ATOM 5268 O O . GLY A 1 349 ? -7.202 20.191 -8.038 1.000 0.900 349 GLY A O 1
ATOM 5272 N N . GLY A 1 350 ? -5.203 19.870 -9.025 1.000 0.870 350 GLY A N 1
ATOM 5273 C CA . GLY A 1 350 ? -5.670 19.099 -10.177 1.000 0.870 350 GLY A CA 1
ATOM 5274 C C . GLY A 1 350 ? -6.219 17.713 -9.831 1.000 0.870 350 GLY A C 1
ATOM 5275 O O . GLY A 1 350 ? -7.186 17.273 -10.447 1.000 0.870 350 GLY A O 1
ATOM 5279 N N . VAL A 1 351 ? -5.656 17.029 -8.831 1.000 0.800 351 VAL A N 1
ATOM 5280 C CA . VAL A 1 351 ? -6.200 15.755 -8.322 1.000 0.800 351 VAL A CA 1
ATOM 5281 C C . VAL A 1 351 ? -7.584 15.983 -7.712 1.000 0.800 351 VAL A C 1
ATOM 5282 O O . VAL A 1 351 ? -8.516 15.232 -7.987 1.000 0.800 351 VAL A O 1
ATOM 5295 N N . ILE A 1 352 ? -7.749 17.066 -6.941 1.000 0.790 352 ILE A N 1
ATOM 5296 C CA . ILE A 1 352 ? -9.022 17.425 -6.292 1.000 0.790 352 ILE A CA 1
ATOM 5297 C C . ILE A 1 352 ? -10.094 17.817 -7.323 1.000 0.790 352 ILE A C 1
ATOM 5298 O O . ILE A 1 352 ? -11.263 17.475 -7.149 1.000 0.790 352 ILE A O 1
ATOM 5314 N N . THR A 1 353 ? -9.725 18.506 -8.409 1.000 0.790 353 THR A N 1
ATOM 5315 C CA . THR A 1 353 ? -10.661 18.851 -9.498 1.000 0.790 353 THR A CA 1
ATOM 5316 C C . THR A 1 353 ? -10.895 17.710 -10.494 1.000 0.790 353 THR A C 1
ATOM 5317 O O . THR A 1 353 ? -11.837 17.784 -11.285 1.000 0.790 353 THR A O 1
ATOM 5328 N N . GLY A 1 354 ? -10.073 16.655 -10.457 1.000 0.740 354 GLY A N 1
ATOM 5329 C CA . GLY A 1 354 ? -10.113 15.517 -11.380 1.000 0.740 354 GLY A CA 1
ATOM 5330 C C . GLY A 1 354 ? -9.403 15.746 -12.723 1.000 0.740 354 GLY A C 1
ATOM 5331 O O . GLY A 1 354 ? -9.540 14.921 -13.633 1.000 0.740 354 GLY A O 1
ATOM 5335 N N . ASP A 1 355 ? -8.660 16.849 -12.855 1.000 0.800 355 ASP A N 1
ATOM 5336 C CA . ASP A 1 355 ? -7.813 17.152 -14.016 1.000 0.800 355 ASP A CA 1
ATOM 5337 C C . ASP A 1 355 ? -6.536 16.294 -14.030 1.000 0.800 355 ASP A C 1
ATOM 5338 O O . ASP A 1 355 ? -6.054 15.925 -15.101 1.000 0.800 355 ASP A O 1
ATOM 5347 N N . VAL A 1 356 ? -6.018 15.943 -12.846 1.000 0.790 356 VAL A N 1
ATOM 5348 C CA . VAL A 1 356 ? -4.962 14.938 -12.653 1.000 0.790 356 VAL A CA 1
ATOM 5349 C C . VAL A 1 356 ? -5.621 13.665 -12.144 1.000 0.790 356 VAL A C 1
ATOM 5350 O O . VAL A 1 356 ? -6.391 13.691 -11.186 1.000 0.790 356 VAL A O 1
ATOM 5363 N N . LYS A 1 357 ? -5.343 12.545 -12.808 1.000 0.660 357 LYS A N 1
ATOM 5364 C CA . LYS A 1 357 ? -5.953 11.248 -12.505 1.000 0.660 357 LYS A CA 1
ATOM 5365 C C . LYS A 1 357 ? -4.898 10.258 -12.063 1.000 0.660 357 LYS A C 1
ATOM 5366 O O . LYS A 1 357 ? -3.731 10.425 -12.391 1.000 0.660 357 LYS A O 1
ATOM 5385 N N . ASP A 1 358 ? -5.359 9.220 -11.371 1.000 0.600 358 ASP A N 1
ATOM 5386 C CA . ASP A 1 358 ? -4.545 8.061 -11.009 1.000 0.600 358 ASP A CA 1
ATOM 5387 C C . ASP A 1 358 ? -3.311 8.444 -10.147 1.000 0.600 358 ASP A C 1
ATOM 5388 O O . ASP A 1 358 ? -2.262 7.822 -10.247 1.000 0.600 358 ASP A O 1
ATOM 5397 N N . VAL A 1 359 ? -3.450 9.474 -9.294 1.000 0.700 359 VAL A N 1
ATOM 5398 C CA . VAL A 1 359 ? -2.437 9.914 -8.316 1.000 0.700 359 VAL A CA 1
ATOM 5399 C C . VAL A 1 359 ? -3.023 9.863 -6.903 1.000 0.700 359 VAL A C 1
ATOM 5400 O O . VAL A 1 359 ? -4.085 10.439 -6.655 1.000 0.700 359 VAL A O 1
ATOM 5413 N N . VAL A 1 360 ? -2.336 9.186 -5.980 1.000 0.640 360 VAL A N 1
ATOM 5414 C CA . VAL A 1 360 ? -2.727 9.019 -4.570 1.000 0.640 360 VAL A CA 1
ATOM 5415 C C . VAL A 1 360 ? -1.579 9.436 -3.660 1.000 0.640 360 VAL A C 1
ATOM 5416 O O . VAL A 1 360 ? -0.412 9.216 -3.971 1.000 0.640 360 VAL A O 1
ATOM 5429 N N . LEU A 1 361 ? -1.931 10.037 -2.525 1.000 0.750 361 LEU A N 1
ATOM 5430 C CA . LEU A 1 361 ? -0.986 10.650 -1.607 1.000 0.750 361 LEU A CA 1
ATOM 5431 C C . LEU A 1 361 ? -1.229 10.230 -0.167 1.000 0.750 361 LEU A C 1
ATOM 5432 O O . LEU A 1 361 ? -2.338 10.419 0.340 1.000 0.750 361 LEU A O 1
ATOM 5448 N N . LEU A 1 362 ? -0.173 9.732 0.470 1.000 0.700 362 LEU A N 1
ATOM 5449 C CA . LEU A 1 362 ? -0.171 9.216 1.833 1.000 0.700 362 LEU A CA 1
ATOM 5450 C C . LEU A 1 362 ? 0.905 9.960 2.645 1.000 0.700 362 LEU A C 1
ATOM 5451 O O . LEU A 1 362 ? 2.093 9.674 2.517 1.000 0.700 362 LEU A O 1
ATOM 5467 N N . ASP A 1 363 ? 0.477 10.948 3.436 1.000 0.760 363 ASP A N 1
ATOM 5468 C CA . ASP A 1 363 ? 1.328 11.692 4.384 1.000 0.760 363 ASP A CA 1
ATOM 5469 C C . ASP A 1 363 ? 1.375 10.970 5.741 1.000 0.760 363 ASP A C 1
ATOM 5470 O O . ASP A 1 363 ? 0.599 10.043 5.973 1.000 0.760 363 ASP A O 1
ATOM 5479 N N . VAL A 1 364 ? 2.237 11.418 6.662 1.000 0.760 364 VAL A N 1
ATOM 5480 C CA . VAL A 1 364 ? 2.389 10.830 8.006 1.000 0.760 364 VAL A CA 1
ATOM 5481 C C . VAL A 1 364 ? 2.345 11.864 9.139 1.000 0.760 364 VAL A C 1
ATOM 5482 O O . VAL A 1 364 ? 2.580 13.053 8.921 1.000 0.760 364 VAL A O 1
ATOM 5495 N N . THR A 1 365 ? 2.065 11.416 10.367 1.000 0.750 365 THR A N 1
ATOM 5496 C CA . THR A 1 365 ? 2.174 12.228 11.590 1.000 0.750 365 THR A CA 1
ATOM 5497 C C . THR A 1 365 ? 3.639 12.544 11.931 1.000 0.750 365 THR A C 1
ATOM 5498 O O . THR A 1 365 ? 4.485 11.659 11.837 1.000 0.750 365 THR A O 1
ATOM 5509 N N . PRO A 1 366 ? 3.984 13.760 12.392 1.000 0.720 366 PRO A N 1
ATOM 5510 C CA . PRO A 1 366 ? 5.372 14.095 12.736 1.000 0.720 366 PRO A CA 1
ATOM 5511 C C . PRO A 1 366 ? 5.798 13.589 14.127 1.000 0.720 366 PRO A C 1
ATOM 5512 O O . PRO A 1 366 ? 6.968 13.291 14.349 1.000 0.720 366 PRO A O 1
ATOM 5523 N N . LEU A 1 367 ? 4.858 13.490 15.073 1.000 0.760 367 LEU A N 1
ATOM 5524 C CA . LEU A 1 367 ? 5.095 13.079 16.461 1.000 0.760 367 LEU A CA 1
ATOM 5525 C C . LEU A 1 367 ? 3.985 12.158 16.953 1.000 0.760 367 LEU A C 1
ATOM 5526 O O . LEU A 1 367 ? 2.859 12.198 16.450 1.000 0.760 367 LEU A O 1
ATOM 5542 N N . SER A 1 368 ? 4.301 11.390 17.991 1.000 0.820 368 SER A N 1
ATOM 5543 C CA . SER A 1 368 ? 3.336 10.541 18.671 1.000 0.820 368 SER A CA 1
ATOM 5544 C C . SER A 1 368 ? 2.309 11.369 19.450 1.000 0.820 368 SER A C 1
ATOM 5545 O O . SER A 1 368 ? 2.612 12.426 20.013 1.000 0.820 368 SER A O 1
ATOM 5553 N N . LEU A 1 369 ? 1.083 10.859 19.510 1.000 0.860 369 LEU A N 1
ATOM 5554 C CA . LEU A 1 369 ? -0.081 11.454 20.158 1.000 0.860 369 LEU A CA 1
ATOM 5555 C C . LEU A 1 369 ? -0.684 10.460 21.148 1.000 0.860 369 LEU A C 1
ATOM 5556 O O . LEU A 1 369 ? -0.730 9.256 20.891 1.000 0.860 369 LEU A O 1
ATOM 5572 N N . GLY A 1 370 ? -1.173 10.957 22.280 1.000 0.910 370 GLY A N 1
ATOM 5573 C CA . GLY A 1 370 ? -1.722 10.107 23.331 1.000 0.910 370 GLY A CA 1
ATOM 5574 C C . GLY A 1 370 ? -2.307 10.889 24.499 1.000 0.910 370 GLY A C 1
ATOM 5575 O O . GLY A 1 370 ? -2.610 12.078 24.374 1.000 0.910 370 GLY A O 1
ATOM 5579 N N . ILE A 1 371 ? -2.457 10.228 25.644 1.000 0.930 371 ILE A N 1
ATOM 5580 C CA . ILE A 1 371 ? -3.027 10.835 26.851 1.000 0.930 371 ILE A CA 1
ATOM 5581 C C . ILE A 1 371 ? -2.176 10.591 28.094 1.000 0.930 371 ILE A C 1
ATOM 5582 O O . ILE A 1 371 ? -1.406 9.632 28.170 1.000 0.930 371 ILE A O 1
ATOM 5598 N N . GLU A 1 372 ? -2.340 11.451 29.094 1.000 0.920 372 GLU A N 1
ATOM 5599 C CA . GLU A 1 372 ? -1.840 11.173 30.441 1.000 0.920 372 GLU A CA 1
ATOM 5600 C C . GLU A 1 372 ? -2.664 10.059 31.101 1.000 0.920 372 GLU A C 1
ATOM 5601 O O . GLU A 1 372 ? -3.892 10.036 31.040 1.000 0.920 372 GLU A O 1
ATOM 5613 N N . THR A 1 373 ? -1.968 9.155 31.784 1.000 0.900 373 THR A N 1
ATOM 5614 C CA . THR A 1 373 ? -2.530 8.034 32.546 1.000 0.900 373 THR A CA 1
ATOM 5615 C C . THR A 1 373 ? -2.003 8.027 33.986 1.000 0.900 373 THR A C 1
ATOM 5616 O O . THR A 1 373 ? -1.134 8.825 34.357 1.000 0.900 373 THR A O 1
ATOM 5627 N N . MET A 1 374 ? -2.561 7.156 34.837 1.000 0.850 374 MET A N 1
ATOM 5628 C CA . MET A 1 374 ? -2.276 7.118 36.279 1.000 0.850 374 MET A CA 1
ATOM 5629 C C . MET A 1 374 ? -0.767 7.071 36.577 1.000 0.850 374 MET A C 1
ATOM 5630 O O . MET A 1 374 ? -0.032 6.264 36.016 1.000 0.850 374 MET A O 1
ATOM 5644 N N . GLY A 1 375 ? -0.308 7.930 37.492 1.000 0.810 375 GLY A N 1
ATOM 5645 C CA . GLY A 1 375 ? 1.118 8.095 37.802 1.000 0.810 375 GLY A CA 1
ATOM 5646 C C . GLY A 1 375 ? 1.837 9.147 36.947 1.000 0.810 375 GLY A C 1
ATOM 5647 O O . GLY A 1 375 ? 3.039 9.333 37.117 1.000 0.810 375 GLY A O 1
ATOM 5651 N N . GLY A 1 376 ? 1.122 9.856 36.067 1.000 0.870 376 GLY A N 1
ATOM 5652 C CA . GLY A 1 376 ? 1.692 10.901 35.215 1.000 0.870 376 GLY A CA 1
ATOM 5653 C C . GLY A 1 376 ? 2.422 10.353 33.990 1.000 0.870 376 GLY A C 1
ATOM 5654 O O . GLY A 1 376 ? 3.360 10.983 33.506 1.000 0.870 376 GLY A O 1
ATOM 5658 N N . VAL A 1 377 ? 2.019 9.186 33.481 1.000 0.880 377 VAL A N 1
ATOM 5659 C CA . VAL A 1 377 ? 2.654 8.493 32.343 1.000 0.880 377 VAL A CA 1
ATOM 5660 C C . VAL A 1 377 ? 1.945 8.855 31.042 1.000 0.880 377 VAL A C 1
ATOM 5661 O O . VAL A 1 377 ? 0.715 8.860 30.992 1.000 0.880 377 VAL A O 1
ATOM 5674 N N . PHE A 1 378 ? 2.711 9.157 29.997 1.000 0.900 378 PHE A N 1
ATOM 5675 C CA . PHE A 1 378 ? 2.193 9.383 28.653 1.000 0.900 378 PHE A CA 1
ATOM 5676 C C . PHE A 1 378 ? 1.955 8.039 27.960 1.000 0.900 378 PHE A C 1
ATOM 5677 O O . PHE A 1 378 ? 2.896 7.299 27.669 1.000 0.900 378 PHE A O 1
ATOM 5694 N N . THR A 1 379 ? 0.689 7.727 27.702 1.000 0.880 379 THR A N 1
ATOM 5695 C CA . THR A 1 379 ? 0.289 6.542 26.941 1.000 0.880 379 THR A CA 1
ATOM 5696 C C . THR A 1 379 ? -0.028 6.961 25.512 1.000 0.880 379 THR A C 1
ATOM 5697 O O . THR A 1 379 ? -0.991 7.695 25.286 1.000 0.880 379 THR A O 1
ATOM 5708 N N . LYS A 1 380 ? 0.790 6.508 24.555 1.000 0.880 380 LYS A N 1
ATOM 5709 C CA . LYS A 1 380 ? 0.627 6.769 23.117 1.000 0.880 380 LYS A CA 1
ATOM 5710 C C . LYS A 1 380 ? -0.576 6.001 22.561 1.000 0.880 380 LYS A C 1
ATOM 5711 O O . LYS A 1 380 ? -0.735 4.822 22.860 1.000 0.880 380 LYS A O 1
ATOM 5730 N N . LEU A 1 381 ? -1.389 6.668 21.744 1.000 0.850 381 LEU A N 1
ATOM 5731 C CA . LEU A 1 381 ? -2.461 6.058 20.945 1.000 0.850 381 LEU A CA 1
ATOM 5732 C C . LEU A 1 381 ? -2.113 6.030 19.449 1.000 0.850 381 LEU A C 1
ATOM 5733 O O . LEU A 1 381 ? -2.545 5.124 18.739 1.000 0.850 381 LEU A O 1
ATOM 5749 N N . ILE A 1 382 ? -1.343 7.012 18.970 1.000 0.840 382 ILE A N 1
ATOM 5750 C CA . ILE A 1 382 ? -0.838 7.101 17.595 1.000 0.840 382 ILE A CA 1
ATOM 5751 C C . ILE A 1 382 ? 0.661 7.374 17.681 1.000 0.840 382 ILE A C 1
ATOM 5752 O O . ILE A 1 382 ? 1.060 8.373 18.273 1.000 0.840 382 ILE A O 1
ATOM 5768 N N . ASP A 1 383 ? 1.490 6.511 17.106 1.000 0.820 383 ASP A N 1
ATOM 5769 C CA . ASP A 1 383 ? 2.934 6.740 17.036 1.000 0.820 383 ASP A CA 1
ATOM 5770 C C . ASP A 1 383 ? 3.282 7.765 15.943 1.000 0.820 383 ASP A C 1
ATOM 5771 O O . ASP A 1 383 ? 2.507 8.005 15.007 1.000 0.820 383 ASP A O 1
ATOM 5780 N N . ARG A 1 384 ? 4.459 8.387 16.042 1.000 0.790 384 ARG A N 1
ATOM 5781 C CA . ARG A 1 384 ? 4.998 9.222 14.959 1.000 0.790 384 ARG A CA 1
ATOM 5782 C C . ARG A 1 384 ? 5.167 8.419 13.665 1.000 0.790 384 ARG A C 1
ATOM 5783 O O . ARG A 1 384 ? 5.326 7.202 13.697 1.000 0.790 384 ARG A O 1
ATOM 5804 N N . ASN A 1 385 ? 5.208 9.116 12.538 1.000 0.750 385 ASN A N 1
ATOM 5805 C CA . ASN A 1 385 ? 5.263 8.555 11.190 1.000 0.750 385 ASN A CA 1
ATOM 5806 C C . ASN A 1 385 ? 4.084 7.609 10.859 1.000 0.750 385 ASN A C 1
ATOM 5807 O O . ASN A 1 385 ? 4.185 6.780 9.959 1.000 0.750 385 ASN A O 1
ATOM 5818 N N . THR A 1 386 ? 2.944 7.737 11.550 1.000 0.750 386 THR A N 1
ATOM 5819 C CA . THR A 1 386 ? 1.721 7.000 11.193 1.000 0.750 386 THR A CA 1
ATOM 5820 C C . THR A 1 386 ? 1.051 7.678 10.006 1.000 0.750 386 THR A C 1
ATOM 5821 O O . THR A 1 386 ? 0.819 8.885 10.045 1.000 0.750 386 THR A O 1
ATOM 5832 N N . THR A 1 387 ? 0.702 6.916 8.969 1.000 0.700 387 THR A N 1
ATOM 5833 C CA . THR A 1 387 ? -0 7.432 7.786 1.000 0.700 387 THR A CA 1
ATOM 5834 C C . THR A 1 387 ? -1.325 8.104 8.153 1.000 0.700 387 THR A C 1
ATOM 5835 O O . THR A 1 387 ? -2.070 7.585 8.982 1.000 0.700 387 THR A O 1
ATOM 5846 N N . ILE A 1 388 ? -1.625 9.244 7.527 1.000 0.720 388 ILE A N 1
ATOM 5847 C CA . ILE A 1 388 ? -2.869 10.005 7.701 1.000 0.720 388 ILE A CA 1
ATOM 5848 C C . ILE A 1 388 ? -3.692 10.035 6.395 1.000 0.720 388 ILE A C 1
ATOM 5849 O O . ILE A 1 388 ? -3.105 10.075 5.309 1.000 0.720 388 ILE A O 1
ATOM 5865 N N . PRO A 1 389 ? -5.039 10.074 6.453 1.000 0.690 389 PRO A N 1
ATOM 5866 C CA . PRO A 1 389 ? -5.878 10.104 7.657 1.000 0.690 389 PRO A CA 1
ATOM 5867 C C . PRO A 1 389 ? -5.840 8.785 8.444 1.000 0.690 389 PRO A C 1
ATOM 5868 O O . PRO A 1 389 ? -5.562 7.728 7.886 1.000 0.690 389 PRO A O 1
ATOM 5879 N N . THR A 1 390 ? -6.098 8.852 9.752 1.000 0.670 390 THR A N 1
ATOM 5880 C CA . THR A 1 390 ? -6.110 7.672 10.632 1.000 0.670 390 THR A CA 1
ATOM 5881 C C . THR A 1 390 ? -7.001 7.889 11.847 1.000 0.670 390 THR A C 1
ATOM 5882 O O . THR A 1 390 ? -7.227 9.026 12.259 1.000 0.670 390 THR A O 1
ATOM 5893 N N . SER A 1 391 ? -7.486 6.802 12.442 1.000 0.690 391 SER A N 1
ATOM 5894 C CA . SER A 1 391 ? -8.298 6.832 13.657 1.000 0.690 391 SER A CA 1
ATOM 5895 C C . SER A 1 391 ? -7.866 5.709 14.604 1.000 0.690 391 SER A C 1
ATOM 5896 O O . SER A 1 391 ? -7.642 4.572 14.172 1.000 0.690 391 SER A O 1
ATOM 5904 N N . LYS A 1 392 ? -7.703 6.017 15.895 1.000 0.720 392 LYS A N 1
ATOM 5905 C CA . LYS A 1 392 ? -7.269 5.071 16.938 1.000 0.720 392 LYS A CA 1
ATOM 5906 C C . LYS A 1 392 ? -8.075 5.241 18.212 1.000 0.720 392 LYS A C 1
ATOM 5907 O O . LYS A 1 392 ? -8.182 6.350 18.724 1.000 0.720 392 LYS A O 1
ATOM 5926 N N . SER A 1 393 ? -8.550 4.128 18.764 1.000 0.780 393 SER A N 1
ATOM 5927 C CA . SER A 1 393 ? -9.330 4.099 20.002 1.000 0.780 393 SER A CA 1
ATOM 5928 C C . SER A 1 393 ? -8.716 3.147 21.025 1.000 0.780 393 SER A C 1
ATOM 5929 O O . SER A 1 393 ? -8.229 2.077 20.662 1.000 0.780 393 SER A O 1
ATOM 5937 N N . GLN A 1 394 ? -8.745 3.523 22.305 1.000 0.800 394 GLN A N 1
ATOM 5938 C CA . GLN A 1 394 ? -8.314 2.683 23.424 1.000 0.800 394 GLN A CA 1
ATOM 5939 C C . GLN A 1 394 ? -9.241 2.882 24.629 1.000 0.800 394 GLN A C 1
ATOM 5940 O O . GLN A 1 394 ? -9.626 4.006 24.956 1.000 0.800 394 GLN A O 1
ATOM 5954 N N . VAL A 1 395 ? -9.609 1.783 25.292 1.000 0.830 395 VAL A N 1
ATOM 5955 C CA . VAL A 1 395 ? -10.457 1.807 26.491 1.000 0.830 395 VAL A CA 1
ATOM 5956 C C . VAL A 1 395 ? -9.595 1.960 27.741 1.000 0.830 395 VAL A C 1
ATOM 5957 O O . VAL A 1 395 ? -8.684 1.173 27.991 1.000 0.830 395 VAL A O 1
ATOM 5970 N N . PHE A 1 396 ? -9.924 2.964 28.544 1.000 0.890 396 PHE A N 1
ATOM 5971 C CA . PHE A 1 396 ? -9.353 3.248 29.854 1.000 0.890 396 PHE A CA 1
ATOM 5972 C C . PHE A 1 396 ? -10.424 3.097 30.940 1.000 0.890 396 PHE A C 1
ATOM 5973 O O . PHE A 1 396 ? -11.590 2.808 30.667 1.000 0.890 396 PHE A O 1
ATOM 5990 N N . SER A 1 397 ? -10.040 3.299 32.197 1.000 0.890 397 SER A N 1
ATOM 5991 C CA . SER A 1 397 ? -10.955 3.218 33.334 1.000 0.890 397 SER A CA 1
ATOM 5992 C C . SER A 1 397 ? -10.626 4.262 34.402 1.000 0.890 397 SER A C 1
ATOM 5993 O O . SER A 1 397 ? -9.658 5.015 34.283 1.000 0.890 397 SER A O 1
ATOM 6001 N N . THR A 1 398 ? -11.444 4.325 35.450 1.000 0.880 398 THR A N 1
ATOM 6002 C CA . THR A 1 398 ? -11.250 5.209 36.602 1.000 0.880 398 THR A CA 1
ATOM 6003 C C . THR A 1 398 ? -10.137 4.711 37.527 1.000 0.880 398 THR A C 1
ATOM 6004 O O . THR A 1 398 ? -9.963 3.508 37.738 1.000 0.880 398 THR A O 1
ATOM 6015 N N . ALA A 1 399 ? -9.401 5.650 38.128 1.000 0.820 399 ALA A N 1
ATOM 6016 C CA . ALA A 1 399 ? -8.296 5.364 39.046 1.000 0.820 399 ALA A CA 1
ATOM 6017 C C . ALA A 1 399 ? -8.753 5.222 40.512 1.000 0.820 399 ALA A C 1
ATOM 6018 O O . ALA A 1 399 ? -8.073 4.572 41.306 1.000 0.820 399 ALA A O 1
ATOM 6025 N N . ALA A 1 400 ? -9.903 5.806 40.874 1.000 0.820 400 ALA A N 1
ATOM 6026 C CA . ALA A 1 400 ? -10.443 5.806 42.234 1.000 0.820 400 ALA A CA 1
ATOM 6027 C C . ALA A 1 400 ? -11.896 5.305 42.306 1.000 0.820 400 ALA A C 1
ATOM 6028 O O . ALA A 1 400 ? -12.672 5.424 41.354 1.000 0.820 400 ALA A O 1
ATOM 6035 N N . ASP A 1 401 ? -12.263 4.767 43.470 1.000 0.810 401 ASP A N 1
ATOM 6036 C CA . ASP A 1 401 ? -13.627 4.324 43.750 1.000 0.810 401 ASP A CA 1
ATOM 6037 C C . ASP A 1 401 ? -14.600 5.504 43.738 1.000 0.810 401 ASP A C 1
ATOM 6038 O O . ASP A 1 401 ? -14.332 6.559 44.316 1.000 0.810 401 ASP A O 1
ATOM 6047 N N . ASN A 1 402 ? -15.770 5.300 43.133 1.000 0.850 402 ASN A N 1
ATOM 6048 C CA . ASN A 1 402 ? -16.825 6.308 43.009 1.000 0.850 402 ASN A CA 1
ATOM 6049 C C . ASN A 1 402 ? -16.381 7.583 42.270 1.000 0.850 402 ASN A C 1
ATOM 6050 O O . ASN A 1 402 ? -16.966 8.649 42.464 1.000 0.850 402 ASN A O 1
ATOM 6061 N N . GLN A 1 403 ? -15.353 7.486 41.423 1.000 0.880 403 GLN A N 1
ATOM 6062 C CA . GLN A 1 403 ? -14.901 8.589 40.587 1.000 0.880 403 GLN A CA 1
ATOM 6063 C C . GLN A 1 403 ? -15.965 8.915 39.529 1.000 0.880 403 GLN A C 1
ATOM 6064 O O . GLN A 1 403 ? -16.200 8.140 38.608 1.000 0.880 403 GLN A O 1
ATOM 6078 N N . THR A 1 404 ? -16.598 10.081 39.660 1.000 0.900 404 THR A N 1
ATOM 6079 C CA . THR A 1 404 ? -17.703 10.519 38.789 1.000 0.900 404 THR A CA 1
ATOM 6080 C C . THR A 1 404 ? -17.248 11.274 37.544 1.000 0.900 404 THR A C 1
ATOM 6081 O O . THR A 1 404 ? -18.080 11.698 36.742 1.000 0.900 404 THR A O 1
ATOM 6092 N N . ALA A 1 405 ? -15.943 11.492 37.388 1.000 0.920 405 ALA A N 1
ATOM 6093 C CA . ALA A 1 405 ? -15.384 12.191 36.245 1.000 0.920 405 ALA A CA 1
ATOM 6094 C C . ALA A 1 405 ? -13.944 11.758 35.959 1.000 0.920 405 ALA A C 1
ATOM 6095 O O . ALA A 1 405 ? -13.177 11.485 36.885 1.000 0.920 405 ALA A O 1
ATOM 6102 N N . VAL A 1 406 ? -13.557 11.763 34.687 1.000 0.920 406 VAL A N 1
ATOM 6103 C CA . VAL A 1 406 ? -12.172 11.557 34.237 1.000 0.920 406 VAL A CA 1
ATOM 6104 C C . VAL A 1 406 ? -11.692 12.783 33.472 1.000 0.920 406 VAL A C 1
ATOM 6105 O O . VAL A 1 406 ? -12.455 13.386 32.717 1.000 0.920 406 VAL A O 1
ATOM 6118 N N . ASP A 1 407 ? -10.442 13.171 33.710 1.000 0.910 407 ASP A N 1
ATOM 6119 C CA . ASP A 1 407 ? -9.781 14.274 33.013 1.000 0.910 407 ASP A CA 1
ATOM 6120 C C . ASP A 1 407 ? -8.962 13.688 31.863 1.000 0.910 407 ASP A C 1
ATOM 6121 O O . ASP A 1 407 ? -8.068 12.869 32.081 1.000 0.910 407 ASP A O 1
ATOM 6130 N N . ILE A 1 408 ? -9.325 14.052 30.637 1.000 0.920 408 ILE A N 1
ATOM 6131 C CA . ILE A 1 408 ? -8.670 13.588 29.422 1.000 0.920 408 ILE A CA 1
ATOM 6132 C C . ILE A 1 408 ? -7.652 14.638 29.027 1.000 0.920 408 ILE A C 1
ATOM 6133 O O . ILE A 1 408 ? -7.974 15.676 28.441 1.000 0.920 408 ILE A O 1
ATOM 6149 N N . HIS A 1 409 ? -6.406 14.347 29.368 1.000 0.910 409 HIS A N 1
ATOM 6150 C CA . HIS A 1 409 ? -5.284 15.215 29.089 1.000 0.910 409 HIS A CA 1
ATOM 6151 C C . HIS A 1 409 ? -4.546 14.729 27.848 1.000 0.910 409 HIS A C 1
ATOM 6152 O O . HIS A 1 409 ? -3.811 13.747 27.892 1.000 0.910 409 HIS A O 1
ATOM 6166 N N . VAL A 1 410 ? -4.777 15.429 26.743 1.000 0.890 410 VAL A N 1
ATOM 6167 C CA . VAL A 1 410 ? -4.218 15.113 25.432 1.000 0.890 410 VAL A CA 1
ATOM 6168 C C . VAL A 1 410 ? -2.797 15.640 25.354 1.000 0.890 410 VAL A C 1
ATOM 6169 O O . VAL A 1 410 ? -2.548 16.812 25.653 1.000 0.890 410 VAL A O 1
ATOM 6182 N N . LEU A 1 411 ? -1.887 14.774 24.925 1.000 0.850 411 LEU A N 1
ATOM 6183 C CA . LEU A 1 411 ? -0.458 15.017 24.889 1.000 0.850 411 LEU A CA 1
ATOM 6184 C C . LEU A 1 411 ? 0.135 14.695 23.513 1.000 0.850 411 LEU A C 1
ATOM 6185 O O . LEU A 1 411 ? -0.331 13.791 22.816 1.000 0.850 411 LEU A O 1
ATOM 6201 N N . GLN A 1 412 ? 1.195 15.419 23.163 1.000 0.810 412 GLN A N 1
ATOM 6202 C CA . GLN A 1 412 ? 2.054 15.139 22.014 1.000 0.810 412 GLN A CA 1
ATOM 6203 C C . GLN A 1 412 ? 3.515 15.150 22.451 1.000 0.810 412 GLN A C 1
ATOM 6204 O O . GLN A 1 412 ? 3.928 16.028 23.215 1.000 0.810 412 GLN A O 1
ATOM 6218 N N . GLY A 1 413 ? 4.288 14.190 21.957 1.000 0.790 413 GLY A N 1
ATOM 6219 C CA . GLY A 1 413 ? 5.712 14.067 22.242 1.000 0.790 413 GLY A CA 1
ATOM 6220 C C . GLY A 1 413 ? 6.171 12.615 22.278 1.000 0.790 413 GLY A C 1
ATOM 6221 O O . GLY A 1 413 ? 5.422 11.702 21.945 1.000 0.790 413 GLY A O 1
ATOM 6225 N N . GLU A 1 414 ? 7.422 12.406 22.674 1.000 0.790 414 GLU A N 1
ATOM 6226 C CA . GLU A 1 414 ? 8.064 11.086 22.646 1.000 0.790 414 GLU A CA 1
ATOM 6227 C C . GLU A 1 414 ? 8.489 10.583 24.034 1.000 0.790 414 GLU A C 1
ATOM 6228 O O . GLU A 1 414 ? 8.900 9.430 24.168 1.000 0.790 414 GLU A O 1
ATOM 6240 N N . ARG A 1 415 ? 8.370 11.408 25.086 1.000 0.780 415 ARG A N 1
ATOM 6241 C CA . ARG A 1 415 ? 8.848 11.066 26.437 1.000 0.780 415 ARG A CA 1
ATOM 6242 C C . ARG A 1 415 ? 7.842 10.202 27.201 1.000 0.780 415 ARG A C 1
ATOM 6243 O O . ARG A 1 415 ? 6.642 10.344 26.999 1.000 0.780 415 ARG A O 1
ATOM 6264 N N . PRO A 1 416 ? 8.265 9.319 28.120 1.000 0.830 416 PRO A N 1
ATOM 6265 C CA . PRO A 1 416 ? 7.328 8.455 28.843 1.000 0.830 416 PRO A CA 1
ATOM 6266 C C . PRO A 1 416 ? 6.550 9.186 29.945 1.000 0.830 416 PRO A C 1
ATOM 6267 O O . PRO A 1 416 ? 5.482 8.728 30.343 1.000 0.830 416 PRO A O 1
ATOM 6278 N N . MET A 1 417 ? 7.052 10.315 30.447 1.000 0.860 417 MET A N 1
ATOM 6279 C CA . MET A 1 417 ? 6.389 11.096 31.491 1.000 0.860 417 MET A CA 1
ATOM 6280 C C . MET A 1 417 ? 5.572 12.234 30.879 1.000 0.860 417 MET A C 1
ATOM 6281 O O . MET A 1 417 ? 6.058 13.010 30.064 1.000 0.860 417 MET A O 1
ATOM 6295 N N . SER A 1 418 ? 4.328 12.384 31.319 1.000 0.860 418 SER A N 1
ATOM 6296 C CA . SER A 1 418 ? 3.388 13.397 30.820 1.000 0.860 418 SER A CA 1
ATOM 6297 C C . SER A 1 418 ? 3.889 14.823 31.023 1.000 0.860 418 SER A C 1
ATOM 6298 O O . SER A 1 418 ? 3.726 15.657 30.141 1.000 0.860 418 SER A O 1
ATOM 6306 N N . ALA A 1 419 ? 4.532 15.089 32.167 1.000 0.800 419 ALA A N 1
ATOM 6307 C CA . ALA A 1 419 ? 5.093 16.400 32.500 1.000 0.800 419 ALA A CA 1
ATOM 6308 C C . ALA A 1 419 ? 6.244 16.828 31.573 1.000 0.800 419 ALA A C 1
ATOM 6309 O O . ALA A 1 419 ? 6.536 18.018 31.487 1.000 0.800 419 ALA A O 1
ATOM 6316 N N . ASP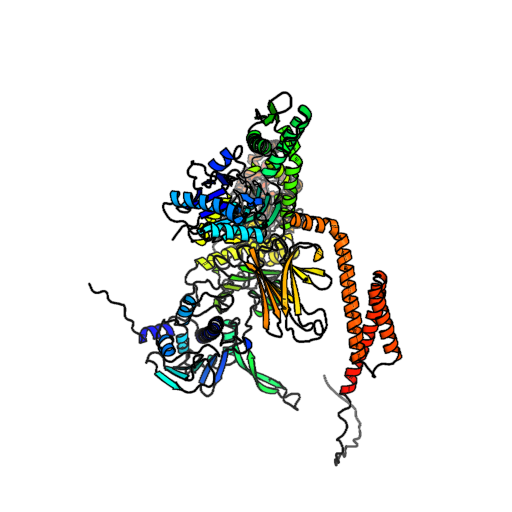 A 1 420 ? 6.869 15.867 30.893 1.000 0.780 420 ASP A N 1
ATOM 6317 C CA . ASP A 1 420 ? 7.967 16.089 29.955 1.000 0.780 420 ASP A CA 1
ATOM 6318 C C . ASP A 1 420 ? 7.481 16.115 28.491 1.000 0.780 420 ASP A C 1
ATOM 6319 O O . ASP A 1 420 ? 8.285 16.275 27.574 1.000 0.780 420 ASP A O 1
ATOM 6328 N N . ASN A 1 421 ? 6.167 15.973 28.272 1.000 0.780 421 ASN A N 1
ATOM 6329 C CA . ASN A 1 421 ? 5.511 16.164 26.983 1.000 0.780 421 ASN A CA 1
ATOM 6330 C C . ASN A 1 421 ? 4.642 17.425 26.976 1.000 0.780 421 ASN A C 1
ATOM 6331 O O . ASN A 1 421 ? 4.467 18.090 27.999 1.000 0.780 421 ASN A O 1
ATOM 6342 N N . LYS A 1 422 ? 4.052 17.769 25.828 1.000 0.730 422 LYS A N 1
ATOM 6343 C CA . LYS A 1 422 ? 3.158 18.924 25.748 1.000 0.730 422 LYS A CA 1
ATOM 6344 C C . LYS A 1 422 ? 1.706 18.536 25.873 1.000 0.730 422 LYS A C 1
ATOM 6345 O O . LYS A 1 422 ? 1.195 17.759 25.076 1.000 0.730 422 LYS A O 1
ATOM 6364 N N . THR A 1 423 ? 1.021 19.249 26.751 1.000 0.780 423 THR A N 1
ATOM 6365 C CA . THR A 1 423 ? -0.427 19.445 26.735 1.000 0.780 423 THR A CA 1
ATOM 6366 C C . THR A 1 423 ? -0.931 20.041 25.420 1.000 0.780 423 THR A C 1
ATOM 6367 O O . THR A 1 423 ? -0.799 21.241 25.189 1.000 0.780 423 THR A O 1
ATOM 6378 N N . LEU A 1 424 ? -1.611 19.239 24.610 1.000 0.760 424 LEU A N 1
ATOM 6379 C CA . LEU A 1 424 ? -2.410 19.738 23.492 1.000 0.760 424 LEU A CA 1
ATOM 6380 C C . LEU A 1 424 ? -3.794 20.216 23.937 1.000 0.760 424 LEU A C 1
ATOM 6381 O O . LEU A 1 424 ? -4.371 21.121 23.335 1.000 0.760 424 LEU A O 1
ATOM 6397 N N . GLY A 1 425 ? -4.348 19.631 24.997 1.000 0.770 425 GLY A N 1
ATOM 6398 C CA . GLY A 1 425 ? -5.671 19.997 25.484 1.000 0.770 425 GLY A CA 1
ATOM 6399 C C . GLY A 1 425 ? -6.091 19.206 26.709 1.000 0.770 425 GLY A C 1
ATOM 6400 O O . GLY A 1 425 ? -5.515 18.169 27.029 1.000 0.770 425 GLY A O 1
ATOM 6404 N N . ARG A 1 426 ? -7.105 19.718 27.405 1.000 0.830 426 ARG A N 1
ATOM 6405 C CA . ARG A 1 426 ? -7.760 19.033 28.519 1.000 0.830 426 ARG A CA 1
ATOM 6406 C C . ARG A 1 426 ? -9.257 19.196 28.394 1.000 0.830 426 ARG A C 1
ATOM 6407 O O . ARG A 1 426 ? -9.739 20.296 28.120 1.000 0.830 426 ARG A O 1
ATOM 6428 N N . PHE A 1 427 ? -9.978 18.113 28.604 1.000 0.850 427 PHE A N 1
ATOM 6429 C CA . PHE A 1 427 ? -11.422 18.138 28.738 1.000 0.850 427 PHE A CA 1
ATOM 6430 C C . PHE A 1 427 ? -11.853 17.043 29.694 1.000 0.850 427 PHE A C 1
ATOM 6431 O O . PHE A 1 427 ? -11.137 16.071 29.916 1.000 0.850 427 PHE A O 1
ATOM 6448 N N . GLN A 1 428 ? -13.032 17.212 30.274 1.000 0.880 428 GLN A N 1
ATOM 6449 C CA . GLN A 1 428 ? -13.520 16.307 31.294 1.000 0.880 428 GLN A CA 1
ATOM 6450 C C . GLN A 1 428 ? -14.771 15.597 30.804 1.000 0.880 428 GLN A C 1
ATOM 6451 O O . GLN A 1 428 ? -15.675 16.224 30.248 1.000 0.880 428 GLN A O 1
ATOM 6465 N N . LEU A 1 429 ? -14.826 14.295 31.052 1.000 0.900 429 LEU A N 1
ATOM 6466 C CA . LEU A 1 429 ? -16.055 13.524 30.973 1.000 0.900 429 LEU A CA 1
ATOM 6467 C C . LEU A 1 429 ? -16.589 13.366 32.396 1.000 0.900 429 LEU A C 1
ATOM 6468 O O . LEU A 1 429 ? -15.884 12.856 33.264 1.000 0.900 429 LEU A O 1
ATOM 6484 N N . THR A 1 430 ? -17.806 13.842 32.646 1.000 0.900 430 THR A N 1
ATOM 6485 C CA . THR A 1 430 ? -18.442 13.862 33.972 1.000 0.900 430 THR A CA 1
ATOM 6486 C C . THR A 1 430 ? -19.673 12.958 34.020 1.000 0.900 430 THR A C 1
ATOM 6487 O O . THR A 1 430 ? -20.118 12.437 33.001 1.000 0.900 430 THR A O 1
ATOM 6498 N N . ASP A 1 431 ? -20.259 12.826 35.212 1.000 0.850 431 ASP A N 1
ATOM 6499 C CA . ASP A 1 431 ? -21.449 12.015 35.501 1.000 0.850 431 ASP A CA 1
ATOM 6500 C C . ASP A 1 431 ? -21.274 10.513 35.244 1.000 0.850 431 ASP A C 1
ATOM 6501 O O . ASP A 1 431 ? -22.241 9.817 34.926 1.000 0.850 431 ASP A O 1
ATOM 6510 N N . ILE A 1 432 ? -20.053 10.009 35.416 1.000 0.890 432 ILE A N 1
ATOM 6511 C CA . ILE A 1 432 ? -19.790 8.572 35.436 1.000 0.890 432 ILE A CA 1
ATOM 6512 C C . ILE A 1 432 ? -20.488 7.990 36.675 1.000 0.890 432 ILE A C 1
ATOM 6513 O O . ILE A 1 432 ? -20.316 8.525 37.781 1.000 0.890 432 ILE A O 1
ATOM 6529 N N . PRO A 1 433 ? -21.285 6.918 36.537 1.000 0.860 433 PRO A N 1
ATOM 6530 C CA . PRO A 1 433 ? -21.940 6.287 37.669 1.000 0.860 433 PRO A CA 1
ATOM 6531 C C . PRO A 1 433 ? -20.923 5.839 38.727 1.000 0.860 433 PRO A C 1
ATOM 6532 O O . PRO A 1 433 ? -19.876 5.292 38.373 1.000 0.860 433 PRO A O 1
ATOM 6543 N N . PRO A 1 434 ? -21.216 6.015 40.028 1.000 0.850 434 PRO A N 1
ATOM 6544 C CA . PRO A 1 434 ? -20.339 5.536 41.085 1.000 0.850 434 PRO A CA 1
ATOM 6545 C C . PRO A 1 434 ? -20.140 4.019 40.985 1.000 0.850 434 PRO A C 1
ATOM 6546 O O . PRO A 1 434 ? -21.072 3.242 41.187 1.000 0.850 434 PRO A O 1
ATOM 6557 N N . ALA A 1 435 ? -18.915 3.608 40.681 1.000 0.820 435 ALA A N 1
ATOM 6558 C CA . ALA A 1 435 ? -18.486 2.218 40.638 1.000 0.820 435 ALA A CA 1
ATOM 6559 C C . ALA A 1 435 ? -17.090 2.089 41.281 1.000 0.820 435 ALA A C 1
ATOM 6560 O O . ALA A 1 435 ? -16.379 3.098 41.385 1.000 0.820 435 ALA A O 1
ATOM 6567 N N . PRO A 1 436 ? -16.676 0.889 41.737 1.000 0.750 436 PRO A N 1
ATOM 6568 C CA . PRO A 1 436 ? -15.290 0.644 42.135 1.000 0.750 436 PRO A CA 1
ATOM 6569 C C . PRO A 1 436 ? -14.313 1.018 41.008 1.000 0.750 436 PRO A C 1
ATOM 6570 O O . PRO A 1 436 ? -14.672 0.934 39.831 1.000 0.750 436 PRO A O 1
ATOM 6581 N N . ARG A 1 437 ? -13.079 1.408 41.341 1.000 0.800 437 ARG A N 1
ATOM 6582 C CA . ARG A 1 437 ? -12.032 1.705 40.345 1.000 0.800 437 ARG A CA 1
ATOM 6583 C C . ARG A 1 437 ? -11.843 0.546 39.366 1.000 0.800 437 ARG A C 1
ATOM 6584 O O . ARG A 1 437 ? -11.989 -0.620 39.735 1.000 0.800 437 ARG A O 1
ATOM 6605 N N . GLY A 1 438 ? -11.476 0.854 38.128 1.000 0.810 438 GLY A N 1
ATOM 6606 C CA . GLY A 1 438 ? -11.250 -0.170 37.106 1.000 0.810 438 GLY A CA 1
ATOM 6607 C C . GLY A 1 438 ? -12.523 -0.786 36.502 1.000 0.810 438 GLY A C 1
ATOM 6608 O O . GLY A 1 438 ? -12.404 -1.586 35.579 1.000 0.810 438 GLY A O 1
ATOM 6612 N N . VAL A 1 439 ? -13.725 -0.451 36.995 1.000 0.770 439 VAL A N 1
ATOM 6613 C CA . VAL A 1 439 ? -14.997 -0.991 36.472 1.000 0.770 439 VAL A CA 1
ATOM 6614 C C . VAL A 1 439 ? -15.580 -0.164 35.314 1.000 0.770 439 VAL A C 1
ATOM 6615 O O . VAL A 1 439 ? -15.960 -0.771 34.313 1.000 0.770 439 VAL A O 1
ATOM 6628 N N . PRO A 1 440 ? -15.675 1.182 35.385 1.000 0.840 440 PRO A N 1
ATOM 6629 C CA . PRO A 1 440 ? -16.158 1.987 34.260 1.000 0.840 440 PRO A CA 1
ATOM 6630 C C . PRO A 1 440 ? -15.261 1.830 33.033 1.000 0.840 440 PRO A C 1
ATOM 6631 O O . PRO A 1 440 ? -14.042 1.773 33.175 1.000 0.840 440 PRO A O 1
ATOM 6642 N N . GLN A 1 441 ? -15.830 1.814 31.834 1.000 0.830 441 GLN A N 1
ATOM 6643 C CA . GLN A 1 441 ? -15.057 1.712 30.598 1.000 0.830 441 GLN A CA 1
ATOM 6644 C C . GLN A 1 441 ? -15.189 2.994 29.790 1.000 0.830 441 GLN A C 1
ATOM 6645 O O . GLN A 1 441 ? -16.273 3.328 29.317 1.000 0.830 441 GLN A O 1
ATOM 6659 N N . ILE A 1 442 ? -14.079 3.714 29.655 1.000 0.870 442 ILE A N 1
ATOM 6660 C CA . ILE A 1 442 ? -14.012 4.991 28.953 1.000 0.870 442 ILE A CA 1
ATOM 6661 C C . ILE A 1 442 ? -13.206 4.798 27.674 1.000 0.870 442 ILE A C 1
ATOM 6662 O O . ILE A 1 442 ? -11.985 4.670 27.722 1.000 0.870 442 ILE A O 1
ATOM 6678 N N . GLU A 1 443 ? -13.877 4.779 26.530 1.000 0.840 443 GLU A N 1
ATOM 6679 C CA . GLU A 1 443 ? -13.224 4.721 25.225 1.000 0.840 443 GLU A CA 1
ATOM 6680 C C . GLU A 1 443 ? -12.723 6.110 24.836 1.000 0.840 443 GLU A C 1
ATOM 6681 O O . GLU A 1 443 ? -13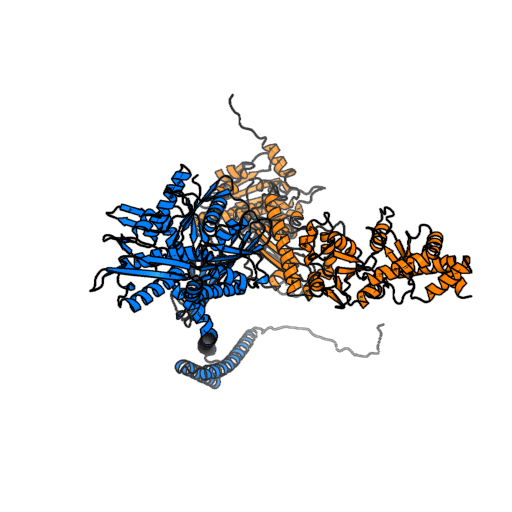.508 7.053 24.726 1.000 0.840 443 GLU A O 1
ATOM 6693 N N . VAL A 1 444 ? -11.418 6.236 24.609 1.000 0.900 444 VAL A N 1
ATOM 6694 C CA . VAL A 1 444 ? -10.798 7.455 24.090 1.000 0.900 444 VAL A CA 1
ATOM 6695 C C . VAL A 1 444 ? -10.386 7.214 22.647 1.000 0.900 444 VAL A C 1
ATOM 6696 O O . VAL A 1 444 ? -9.651 6.272 22.376 1.000 0.900 444 VAL A O 1
ATOM 6709 N N . SER A 1 445 ? -10.853 8.063 21.733 1.000 0.850 445 SER A N 1
ATOM 6710 C CA . SER A 1 445 ? -10.602 7.968 20.293 1.000 0.850 445 SER A CA 1
ATOM 6711 C C . SER A 1 445 ? -9.889 9.215 19.781 1.000 0.850 445 SER A C 1
ATOM 6712 O O . SER A 1 445 ? -10.311 10.329 20.090 1.000 0.850 445 SER A O 1
ATOM 6720 N N . PHE A 1 446 ? -8.833 9.019 18.998 1.000 0.840 446 PHE A N 1
ATOM 6721 C CA . PHE A 1 446 ? -8.080 10.035 18.271 1.000 0.840 446 PHE A CA 1
ATOM 6722 C C . PHE A 1 446 ? -8.374 9.875 16.787 1.000 0.840 446 PHE A C 1
ATOM 6723 O O . PHE A 1 446 ? -8.149 8.801 16.241 1.000 0.840 446 PHE A O 1
ATOM 6740 N N . ASP A 1 447 ? -8.835 10.940 16.147 1.000 0.800 447 ASP A N 1
ATOM 6741 C CA . ASP A 1 447 ? -9.171 10.973 14.728 1.000 0.800 447 ASP A CA 1
ATOM 6742 C C . ASP A 1 447 ? -8.365 12.074 14.042 1.000 0.800 447 ASP A C 1
ATOM 6743 O O . ASP A 1 447 ? -8.472 13.244 14.415 1.000 0.800 447 ASP A O 1
ATOM 6752 N N . ILE A 1 448 ? -7.519 11.695 13.088 1.000 0.730 448 ILE A N 1
ATOM 6753 C CA . ILE A 1 448 ? -6.668 12.615 12.338 1.000 0.730 448 ILE A CA 1
ATOM 6754 C C . ILE A 1 448 ? -7.188 12.714 10.914 1.000 0.730 448 ILE A C 1
ATOM 6755 O O . ILE A 1 448 ? -7.174 11.738 10.159 1.000 0.730 448 ILE A O 1
ATOM 6771 N N . ASP A 1 449 ? -7.606 13.919 10.534 1.000 0.690 449 ASP A N 1
ATOM 6772 C CA . ASP A 1 449 ? -8.131 14.165 9.199 1.000 0.690 449 ASP A CA 1
ATOM 6773 C C . ASP A 1 449 ? -7.024 14.199 8.126 1.000 0.690 449 ASP A C 1
ATOM 6774 O O . ASP A 1 449 ? -5.821 14.220 8.391 1.000 0.690 449 ASP A O 1
ATOM 6783 N N . LYS A 1 450 ? -7.441 14.280 6.861 1.000 0.640 450 LYS A N 1
ATOM 6784 C CA . LYS A 1 450 ? -6.550 14.397 5.692 1.000 0.640 450 LYS A CA 1
ATOM 6785 C C . LYS A 1 450 ? -5.659 15.654 5.659 1.000 0.640 450 LYS A C 1
ATOM 6786 O O . LYS A 1 450 ? -4.844 15.776 4.747 1.000 0.640 450 LYS A O 1
ATOM 6805 N N . ASN A 1 451 ? -5.861 16.611 6.569 1.000 0.650 451 ASN A N 1
ATOM 6806 C CA . ASN A 1 451 ? -5.030 17.809 6.731 1.000 0.650 451 ASN A CA 1
ATOM 6807 C C . ASN A 1 451 ? -4.037 17.675 7.901 1.000 0.650 451 ASN A C 1
ATOM 6808 O O . ASN A 1 451 ? -3.246 18.596 8.118 1.000 0.650 451 ASN A O 1
ATOM 6819 N N . GLY A 1 452 ? -4.092 16.568 8.646 1.000 0.680 452 GLY A N 1
ATOM 6820 C CA . GLY A 1 452 ? -3.287 16.322 9.836 1.000 0.680 452 GLY A CA 1
ATOM 6821 C C . GLY A 1 452 ? -3.911 16.822 11.139 1.000 0.680 452 GLY A C 1
ATOM 6822 O O . GLY A 1 452 ? -3.209 16.851 12.135 1.000 0.680 452 GLY A O 1
ATOM 6826 N N . ILE A 1 453 ? -5.190 17.218 11.171 1.000 0.700 453 ILE A N 1
ATOM 6827 C CA . ILE A 1 453 ? -5.815 17.808 12.369 1.000 0.700 453 ILE A CA 1
ATOM 6828 C C . ILE A 1 453 ? -6.401 16.723 13.276 1.000 0.700 453 ILE A C 1
ATOM 6829 O O . ILE A 1 453 ? -7.241 15.940 12.830 1.000 0.700 453 ILE A O 1
ATOM 6845 N N . VAL A 1 454 ? -6.034 16.749 14.563 1.000 0.770 454 VAL A N 1
ATOM 6846 C CA . VAL A 1 454 ? -6.479 15.778 15.576 1.000 0.770 454 VAL A CA 1
ATOM 6847 C C . VAL A 1 454 ? -7.798 16.186 16.253 1.000 0.770 454 VAL A C 1
ATOM 6848 O O . VAL A 1 454 ? -7.933 17.264 16.844 1.000 0.770 454 VAL A O 1
ATOM 6861 N N . ASN A 1 455 ? -8.764 15.270 16.258 1.000 0.800 455 ASN A N 1
ATOM 6862 C CA . ASN A 1 455 ? -9.966 15.303 17.086 1.000 0.800 455 ASN A CA 1
ATOM 6863 C C . ASN A 1 455 ? -9.893 14.208 18.148 1.000 0.800 455 ASN A C 1
ATOM 6864 O O . ASN A 1 455 ? -9.679 13.045 17.820 1.000 0.800 455 ASN A O 1
ATOM 6875 N N . VAL A 1 456 ? -10.110 14.568 19.416 1.000 0.880 456 VAL A N 1
ATOM 6876 C CA . VAL A 1 456 ? -10.120 13.606 20.527 1.000 0.880 456 VAL A CA 1
ATOM 6877 C C . VAL A 1 456 ? -11.513 13.517 21.127 1.000 0.880 456 VAL A C 1
ATOM 6878 O O . VAL A 1 456 ? -12.132 14.532 21.452 1.000 0.880 456 VAL A O 1
ATOM 6891 N N . ARG A 1 457 ? -12.002 12.291 21.301 1.000 0.870 457 ARG A N 1
ATOM 6892 C CA . ARG A 1 457 ? -13.293 11.972 21.916 1.000 0.870 457 ARG A CA 1
ATOM 6893 C C . ARG A 1 457 ? -13.081 11.035 23.093 1.000 0.870 457 ARG A C 1
ATOM 6894 O O . ARG A 1 457 ? -12.281 10.118 22.986 1.000 0.870 457 ARG A O 1
ATOM 6915 N N . ALA A 1 458 ? -13.824 11.231 24.177 1.000 0.890 458 ALA A N 1
ATOM 6916 C CA . ALA A 1 458 ? -13.952 10.260 25.256 1.000 0.890 458 ALA A CA 1
ATOM 6917 C C . ALA A 1 458 ? -15.423 9.903 25.470 1.000 0.890 458 ALA A C 1
ATOM 6918 O O . ALA A 1 458 ? -16.267 10.797 25.567 1.000 0.890 458 ALA A O 1
ATOM 6925 N N . LYS A 1 459 ? -15.724 8.608 25.551 1.000 0.850 459 LYS A N 1
ATOM 6926 C CA . LYS A 1 459 ? -17.080 8.078 25.683 1.000 0.850 459 LYS A CA 1
ATOM 6927 C C . LYS A 1 459 ? -17.153 7.056 26.809 1.000 0.850 459 LYS A C 1
ATOM 6928 O O . LYS A 1 459 ? -16.382 6.103 26.834 1.000 0.850 459 LYS A O 1
ATOM 6947 N N . ASP A 1 460 ? -18.098 7.242 27.725 1.000 0.850 460 ASP A N 1
ATOM 6948 C CA . ASP A 1 460 ? -18.439 6.231 28.725 1.000 0.850 460 ASP A CA 1
ATOM 6949 C C . ASP A 1 460 ? -19.297 5.155 28.060 1.000 0.850 460 ASP A C 1
ATOM 6950 O O . ASP A 1 460 ? -20.433 5.408 27.655 1.000 0.850 460 ASP A O 1
ATOM 6959 N N . LEU A 1 461 ? -18.748 3.948 27.944 1.000 0.750 461 LEU A N 1
ATOM 6960 C CA . LEU A 1 461 ? -19.428 2.820 27.316 1.000 0.750 461 LEU A CA 1
ATOM 6961 C C . LEU A 1 461 ? -20.625 2.324 28.138 1.000 0.750 461 LEU A C 1
ATOM 6962 O O . LEU A 1 461 ? -21.540 1.732 27.574 1.000 0.750 461 LEU A O 1
ATOM 6978 N N . GLY A 1 462 ? -20.656 2.588 29.449 1.000 0.730 462 GLY A N 1
ATOM 6979 C CA . GLY A 1 462 ? -21.763 2.199 30.322 1.000 0.730 462 GLY A CA 1
ATOM 6980 C C . GLY A 1 462 ? -22.974 3.132 30.238 1.000 0.730 462 GLY A C 1
ATOM 6981 O O . GLY A 1 462 ? -24.107 2.674 30.380 1.000 0.730 462 GLY A O 1
ATOM 6985 N N . THR A 1 463 ? -22.762 4.433 30.009 1.000 0.780 463 THR A N 1
ATOM 6986 C CA . THR A 1 463 ? -23.851 5.434 29.945 1.000 0.780 463 THR A CA 1
ATOM 6987 C C . THR A 1 463 ? -24.102 6.014 28.555 1.000 0.780 463 THR A C 1
ATOM 6988 O O . THR A 1 463 ? -25.112 6.688 28.353 1.000 0.780 463 THR A O 1
ATOM 6999 N N . GLY A 1 464 ? -23.192 5.801 27.603 1.000 0.740 464 GLY A N 1
ATOM 7000 C CA . GLY A 1 464 ? -23.228 6.381 26.261 1.000 0.740 464 GLY A CA 1
ATOM 7001 C C . GLY A 1 464 ? -22.865 7.867 26.199 1.000 0.740 464 GLY A C 1
ATOM 7002 O O . GLY A 1 464 ? -22.762 8.409 25.098 1.000 0.740 464 GLY A O 1
ATOM 7006 N N . LYS A 1 465 ? -22.652 8.535 27.343 1.000 0.790 465 LYS A N 1
ATOM 7007 C CA . LYS A 1 465 ? -22.232 9.940 27.378 1.000 0.790 465 LYS A CA 1
ATOM 7008 C C . LYS A 1 465 ? -20.866 10.093 26.720 1.000 0.790 465 LYS A C 1
ATOM 7009 O O . LYS A 1 465 ? -19.926 9.377 27.056 1.000 0.790 465 LYS A O 1
ATOM 7028 N N . GLU A 1 466 ? -20.752 11.071 25.829 1.000 0.850 466 GLU A N 1
ATOM 7029 C CA . GLU A 1 466 ? -19.493 11.424 25.184 1.000 0.850 466 GLU A CA 1
ATOM 7030 C C . GLU A 1 466 ? -19.159 12.901 25.361 1.000 0.850 466 GLU A C 1
ATOM 7031 O O . GLU A 1 466 ? -20.030 13.758 25.531 1.000 0.850 466 GLU A O 1
ATOM 7043 N N . GLN A 1 467 ? -17.865 13.188 25.311 1.000 0.810 467 GLN A N 1
ATOM 7044 C CA . GLN A 1 467 ? -17.359 14.536 25.178 1.000 0.810 467 GLN A CA 1
ATOM 7045 C C . GLN A 1 467 ? -16.186 14.542 24.207 1.000 0.810 467 GLN A C 1
ATOM 7046 O O . GLN A 1 467 ? -15.449 13.560 24.104 1.000 0.810 467 GLN A O 1
ATOM 7060 N N . ASN A 1 468 ? -16.032 15.623 23.454 1.000 0.800 468 ASN A N 1
ATOM 7061 C CA . ASN A 1 468 ? -14.968 15.732 22.473 1.000 0.800 468 ASN A CA 1
ATOM 7062 C C . ASN A 1 468 ? -14.382 17.139 22.444 1.000 0.800 468 ASN A C 1
ATOM 7063 O O . ASN A 1 468 ? -15.025 18.124 22.806 1.000 0.800 468 ASN A O 1
ATOM 7074 N N . ILE A 1 469 ? -13.129 17.213 22.012 1.000 0.710 469 ILE A N 1
ATOM 7075 C CA . ILE A 1 469 ? -12.486 18.459 21.631 1.000 0.710 469 ILE A CA 1
ATOM 7076 C C . ILE A 1 469 ? -11.782 18.256 20.294 1.000 0.710 469 ILE A C 1
ATOM 7077 O O . ILE A 1 469 ? -11.062 17.280 20.084 1.000 0.710 469 ILE A O 1
ATOM 7093 N N . THR A 1 470 ? -11.950 19.214 19.393 1.000 0.660 470 THR A N 1
ATOM 7094 C CA . THR A 1 470 ? -10.964 19.446 18.336 1.000 0.660 470 THR A CA 1
ATOM 7095 C C . THR A 1 470 ? -9.827 20.225 18.973 1.000 0.660 470 THR A C 1
ATOM 7096 O O . THR A 1 470 ? -10.084 21.266 19.591 1.000 0.660 470 THR A O 1
ATOM 7107 N N . ILE A 1 471 ? -8.591 19.748 18.857 1.000 0.590 471 ILE A N 1
ATOM 7108 C CA . ILE A 1 471 ? -7.442 20.493 19.369 1.000 0.590 471 ILE A CA 1
ATOM 7109 C C . ILE A 1 471 ? -7.352 21.815 18.590 1.000 0.590 471 ILE A C 1
ATOM 7110 O O . ILE A 1 471 ? -7.293 21.838 17.363 1.000 0.590 471 ILE A O 1
ATOM 7126 N N . LYS A 1 472 ? -7.457 22.939 19.312 1.000 0.490 472 LYS A N 1
ATOM 7127 C CA . LYS A 1 472 ? -7.468 24.303 18.756 1.000 0.490 472 LYS A CA 1
ATOM 7128 C C . LYS A 1 472 ? -6.145 25.018 19.035 1.000 0.490 472 LYS A C 1
ATOM 7129 O O . LYS A 1 472 ? -5.298 24.555 19.783 1.000 0.490 472 LYS A O 1
ATOM 7148 N N . SER A 1 473 ? -6.021 26.205 18.456 1.000 0.430 473 SER A N 1
ATOM 7149 C CA . SER A 1 473 ? -4.805 27.013 18.334 1.000 0.430 473 SER A CA 1
ATOM 7150 C C . SER A 1 473 ? -4.023 27.352 19.612 1.000 0.430 473 SER A C 1
ATOM 7151 O O . SER A 1 473 ? -2.800 27.325 19.575 1.000 0.430 473 SER A O 1
ATOM 7159 N N . SER A 1 474 ? -4.659 27.730 20.728 1.000 0.400 474 SER A N 1
ATOM 7160 C CA . SER A 1 474 ? -3.937 28.379 21.845 1.000 0.400 474 SER A CA 1
ATOM 7161 C C . SER A 1 474 ? -3.060 27.454 22.705 1.000 0.400 474 SER A C 1
ATOM 7162 O O . SER A 1 474 ? -2.429 27.937 23.640 1.000 0.400 474 SER A O 1
ATOM 7170 N N . SER A 1 475 ? -3.050 26.144 22.449 1.000 0.410 475 SER A N 1
ATOM 7171 C CA . SER A 1 475 ? -2.327 25.131 23.239 1.000 0.410 475 SER A CA 1
ATOM 7172 C C . SER A 1 475 ? -1.159 24.468 22.495 1.000 0.410 475 SER A C 1
ATOM 7173 O O . SER A 1 475 ? -0.567 23.524 23.011 1.000 0.410 475 SER A O 1
ATOM 7181 N N . GLY A 1 476 ? -0.801 24.961 21.306 1.000 0.430 476 GLY A N 1
ATOM 7182 C CA . GLY A 1 476 ? 0.245 24.367 20.469 1.000 0.430 476 GLY A CA 1
ATOM 7183 C C . GLY A 1 476 ? 1.646 24.360 21.098 1.000 0.430 476 GLY A C 1
ATOM 7184 O O . GLY A 1 476 ? 1.997 25.201 21.933 1.000 0.430 476 GLY A O 1
ATOM 7188 N N . LEU A 1 477 ? 2.458 23.383 20.694 1.000 0.420 477 LEU A N 1
ATOM 7189 C CA . LEU A 1 477 ? 3.905 23.358 20.917 1.000 0.420 477 LEU A CA 1
ATOM 7190 C C . LEU A 1 477 ? 4.586 24.477 20.135 1.000 0.420 477 LEU A C 1
ATOM 7191 O O . LEU A 1 477 ? 4.191 24.792 19.018 1.000 0.420 477 LEU A O 1
ATOM 7207 N N . SER A 1 478 ? 5.637 25.045 20.712 1.000 0.400 478 SER A N 1
ATOM 7208 C CA . SER A 1 478 ? 6.635 25.749 19.912 1.000 0.400 478 SER A CA 1
ATOM 7209 C C . SER A 1 478 ? 7.678 24.763 19.390 1.000 0.400 478 SER A C 1
ATOM 7210 O O . SER A 1 478 ? 7.902 23.703 19.976 1.000 0.400 478 SER A O 1
ATOM 7218 N N . ASP A 1 479 ? 8.375 25.140 18.328 1.000 0.380 479 ASP A N 1
ATOM 7219 C CA . ASP A 1 479 ? 9.412 24.295 17.727 1.000 0.380 479 ASP A CA 1
ATOM 7220 C C . ASP A 1 479 ? 10.570 23.978 18.682 1.000 0.380 479 ASP A C 1
ATOM 7221 O O . ASP A 1 479 ? 11.030 22.840 18.754 1.000 0.380 479 ASP A O 1
ATOM 7230 N N . GLU A 1 480 ? 11.005 24.979 19.465 1.000 0.400 480 GLU A N 1
ATOM 7231 C CA . GLU A 1 480 ? 12.052 24.825 20.491 1.000 0.400 480 GLU A CA 1
ATOM 7232 C C . GLU A 1 4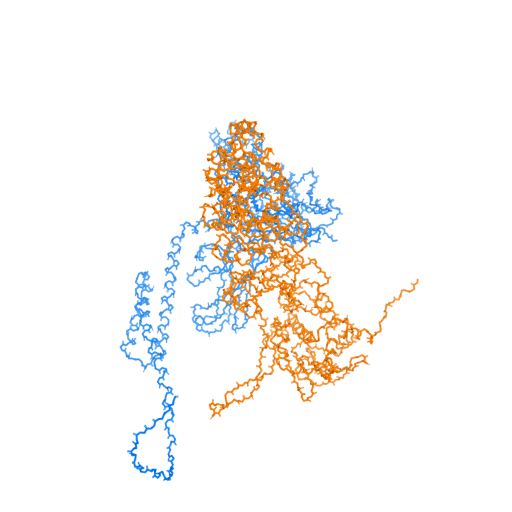80 ? 11.676 23.773 21.530 1.000 0.400 480 GLU A C 1
ATOM 7233 O O . GLU A 1 480 ? 12.551 23.143 22.119 1.000 0.400 480 GLU A O 1
ATOM 7245 N N . GLU A 1 481 ? 10.381 23.599 21.785 1.000 0.470 481 GLU A N 1
ATOM 7246 C CA . GLU A 1 481 ? 9.911 22.572 22.698 1.000 0.470 481 GLU A CA 1
ATOM 7247 C C . GLU A 1 481 ? 9.923 21.195 22.037 1.000 0.470 481 GLU A C 1
ATOM 7248 O O . GLU A 1 481 ? 10.338 20.259 22.706 1.000 0.470 481 GLU A O 1
ATOM 7260 N N . ILE A 1 482 ? 9.554 21.055 20.756 1.000 0.440 482 ILE A N 1
ATOM 7261 C CA . ILE A 1 482 ? 9.564 19.753 20.066 1.000 0.440 482 ILE A CA 1
ATOM 7262 C C . ILE A 1 482 ? 10.975 19.162 20.022 1.000 0.440 482 ILE A C 1
ATOM 7263 O O . ILE A 1 482 ? 11.179 18.038 20.479 1.000 0.440 482 ILE A O 1
ATOM 7279 N N . GLU A 1 483 ? 11.957 19.908 19.509 1.000 0.450 483 GLU A N 1
ATOM 7280 C CA . GLU A 1 483 ? 13.340 19.418 19.416 1.000 0.450 483 GLU A CA 1
ATOM 7281 C C . GLU A 1 483 ? 13.919 19.100 20.790 1.000 0.450 483 GLU A C 1
ATOM 7282 O O . GLU A 1 483 ? 14.524 18.043 20.989 1.000 0.450 483 GLU A O 1
ATOM 7294 N N . ARG A 1 484 ? 13.709 20.009 21.753 1.000 0.510 484 ARG A N 1
ATOM 7295 C CA . ARG A 1 484 ? 14.130 19.791 23.134 1.000 0.510 484 ARG A CA 1
ATOM 7296 C C . ARG A 1 484 ? 13.504 18.514 23.670 1.000 0.510 484 ARG A C 1
ATOM 7297 O O . ARG A 1 484 ? 14.209 17.730 24.285 1.000 0.510 484 ARG A O 1
ATOM 7318 N N . MET A 1 485 ? 12.224 18.279 23.403 1.000 0.540 485 MET A N 1
ATOM 7319 C CA . MET A 1 485 ? 11.524 17.093 23.878 1.000 0.540 485 MET A CA 1
ATOM 7320 C C . MET A 1 485 ? 12.051 15.803 23.249 1.000 0.540 485 MET A C 1
ATOM 7321 O O . MET A 1 485 ? 12.230 14.837 23.985 1.000 0.540 485 MET A O 1
ATOM 7335 N N . VAL A 1 486 ? 12.346 15.773 21.942 1.000 0.480 486 VAL A N 1
ATOM 7336 C CA . VAL A 1 486 ? 12.942 14.589 21.287 1.000 0.480 486 VAL A CA 1
ATOM 7337 C C . VAL A 1 486 ? 14.338 14.312 21.844 1.000 0.480 486 VAL A C 1
ATOM 7338 O O . VAL A 1 486 ? 14.633 13.195 22.257 1.000 0.480 486 VAL A O 1
ATOM 7351 N N . LYS A 1 487 ? 15.187 15.338 21.931 1.000 0.510 487 LYS A N 1
ATOM 7352 C CA . LYS A 1 487 ? 16.565 15.183 22.404 1.000 0.510 487 LYS A CA 1
ATOM 7353 C C . LYS A 1 487 ? 16.647 14.860 23.899 1.000 0.510 487 LYS A C 1
ATOM 7354 O O . LYS A 1 487 ? 17.427 14.004 24.303 1.000 0.510 487 LYS A O 1
ATOM 7373 N N . GLU A 1 488 ? 15.828 15.510 24.728 1.000 0.570 488 GLU A N 1
ATOM 7374 C CA . GLU A 1 488 ? 15.719 15.183 26.152 1.000 0.570 488 GLU A CA 1
ATOM 7375 C C . GLU A 1 488 ? 15.185 13.762 26.356 1.000 0.570 488 GLU A C 1
ATOM 7376 O O . GLU A 1 488 ? 15.596 13.125 27.322 1.000 0.570 488 GLU A O 1
ATOM 7388 N N . ALA A 1 489 ? 14.325 13.243 25.467 1.000 0.560 489 ALA A N 1
ATOM 7389 C CA . ALA A 1 489 ? 13.893 11.844 25.512 1.000 0.560 489 ALA A CA 1
ATOM 7390 C C . ALA A 1 489 ? 15.077 10.886 25.335 1.000 0.560 489 ALA A C 1
ATOM 7391 O O . ALA A 1 489 ? 15.226 9.945 26.111 1.000 0.560 489 ALA A O 1
ATOM 7398 N N . GLU A 1 490 ? 15.933 11.145 24.341 1.000 0.500 490 GLU A N 1
ATOM 7399 C CA . GLU A 1 490 ? 17.116 10.325 24.064 1.000 0.500 490 GLU A CA 1
ATOM 7400 C C . GLU A 1 490 ? 18.163 10.427 25.183 1.000 0.500 490 GLU A C 1
ATOM 7401 O O . GLU A 1 490 ? 18.629 9.406 25.686 1.000 0.500 490 GLU A O 1
ATOM 7413 N N . GLU A 1 491 ? 18.509 11.643 25.626 1.000 0.570 491 GLU A N 1
ATOM 7414 C CA . GLU A 1 491 ? 19.519 11.872 26.674 1.000 0.570 491 GLU A CA 1
ATOM 7415 C C . GLU A 1 491 ? 19.090 11.326 28.047 1.000 0.570 491 GLU A C 1
ATOM 7416 O O . GLU A 1 491 ? 19.940 10.950 28.857 1.000 0.570 491 GLU A O 1
ATOM 7428 N N . ASN A 1 492 ? 17.783 11.272 28.319 1.000 0.590 492 ASN A N 1
ATOM 7429 C CA . ASN A 1 492 ? 17.246 10.767 29.582 1.000 0.590 492 ASN A CA 1
ATOM 7430 C C . ASN A 1 492 ? 16.705 9.341 29.484 1.000 0.590 492 ASN A C 1
ATOM 7431 O O . ASN A 1 492 ? 16.159 8.870 30.476 1.000 0.590 492 ASN A O 1
ATOM 7442 N N . ALA A 1 493 ? 16.880 8.632 28.366 1.000 0.590 493 ALA A N 1
ATOM 7443 C CA . ALA A 1 493 ? 16.267 7.323 28.138 1.000 0.590 493 ALA A CA 1
ATOM 7444 C C . ALA A 1 493 ? 16.451 6.341 29.318 1.000 0.590 493 ALA A C 1
ATOM 7445 O O . ALA A 1 493 ? 15.469 5.779 29.803 1.000 0.590 493 ALA A O 1
ATOM 7452 N N . ASP A 1 494 ? 17.674 6.200 29.849 1.000 0.620 494 ASP A N 1
ATOM 7453 C CA . ASP A 1 494 ? 17.971 5.323 30.997 1.000 0.620 494 ASP A CA 1
ATOM 7454 C C . ASP A 1 494 ? 17.313 5.801 32.307 1.000 0.620 494 ASP A C 1
ATOM 7455 O O . ASP A 1 494 ? 16.833 4.996 33.113 1.000 0.620 494 ASP A O 1
ATOM 7464 N N . ALA A 1 495 ? 17.308 7.116 32.551 1.000 0.660 495 ALA A N 1
ATOM 7465 C CA . ALA A 1 495 ? 16.727 7.712 33.753 1.000 0.660 495 ALA A CA 1
ATOM 7466 C C . ALA A 1 495 ? 15.193 7.643 33.727 1.000 0.660 495 ALA A C 1
ATOM 7467 O O . ALA A 1 495 ? 14.568 7.322 34.739 1.000 0.660 495 ALA A O 1
ATOM 7474 N N . ASP A 1 496 ? 14.608 7.894 32.561 1.000 0.650 496 ASP A N 1
ATOM 7475 C CA . ASP A 1 496 ? 13.182 7.825 32.284 1.000 0.650 496 ASP A CA 1
ATOM 7476 C C . ASP A 1 496 ? 12.672 6.384 32.381 1.000 0.650 496 ASP A C 1
ATOM 7477 O O . ASP A 1 496 ? 11.659 6.146 33.040 1.000 0.650 496 ASP A O 1
ATOM 7486 N N . ALA A 1 497 ? 13.399 5.415 31.811 1.000 0.660 497 ALA A N 1
ATOM 7487 C CA . ALA A 1 497 ? 13.078 3.994 31.927 1.000 0.660 497 ALA A CA 1
ATOM 7488 C C . ALA A 1 497 ? 13.046 3.543 33.393 1.000 0.660 497 ALA A C 1
ATOM 7489 O O . ALA A 1 497 ? 12.062 2.949 33.834 1.000 0.660 497 ALA A O 1
ATOM 7496 N N . LYS A 1 498 ? 14.071 3.907 34.178 1.000 0.700 498 LYS A N 1
ATOM 7497 C CA . LYS A 1 498 ? 14.089 3.640 35.625 1.000 0.700 498 LYS A CA 1
ATOM 7498 C C . LYS A 1 498 ? 12.907 4.271 36.348 1.000 0.700 498 LYS A C 1
ATOM 7499 O O . LYS A 1 498 ? 12.246 3.616 37.144 1.000 0.700 498 LYS A O 1
ATOM 7518 N N . LYS A 1 499 ? 12.633 5.549 36.086 1.000 0.680 499 LYS A N 1
ATOM 7519 C CA . LYS A 1 499 ? 11.558 6.283 36.761 1.000 0.680 499 LYS A CA 1
ATOM 7520 C C . LYS A 1 499 ? 10.183 5.699 36.431 1.000 0.680 499 LYS A C 1
ATOM 7521 O O . LYS A 1 499 ? 9.327 5.621 37.312 1.000 0.680 499 LYS A O 1
ATOM 7540 N N . LYS A 1 500 ? 9.987 5.256 35.186 1.000 0.650 500 LYS A N 1
ATOM 7541 C CA . LYS A 1 500 ? 8.787 4.538 34.754 1.000 0.650 500 LYS A CA 1
ATOM 7542 C C . LYS A 1 500 ? 8.655 3.190 35.471 1.000 0.650 500 LYS A C 1
ATOM 7543 O O . LYS A 1 500 ? 7.592 2.937 36.028 1.000 0.650 500 LYS A O 1
ATOM 7562 N N . GLU A 1 501 ? 9.723 2.388 35.539 1.000 0.710 501 GLU A N 1
ATOM 7563 C CA . GLU A 1 501 ? 9.740 1.109 36.275 1.000 0.710 501 GLU A CA 1
ATOM 7564 C C . GLU A 1 501 ? 9.378 1.313 37.756 1.000 0.710 501 GLU A C 1
ATOM 7565 O O . GLU A 1 501 ? 8.553 0.585 38.307 1.000 0.710 501 GLU A O 1
ATOM 7577 N N . GLU A 1 502 ? 9.922 2.351 38.403 1.000 0.760 502 GLU A N 1
ATOM 7578 C CA . GLU A 1 502 ? 9.590 2.669 39.797 1.000 0.760 502 GLU A CA 1
ATOM 7579 C C . GLU A 1 502 ? 8.098 2.961 40.006 1.000 0.760 502 GLU A C 1
ATOM 7580 O O . GLU A 1 502 ? 7.510 2.555 41.013 1.000 0.760 502 GLU A O 1
ATOM 7592 N N . ILE A 1 503 ? 7.477 3.677 39.066 1.000 0.730 503 ILE A N 1
ATOM 7593 C CA . ILE A 1 503 ? 6.053 4.022 39.119 1.000 0.730 503 ILE A CA 1
ATOM 7594 C C . ILE A 1 503 ? 5.183 2.805 38.804 1.000 0.730 503 ILE A C 1
ATOM 7595 O O . ILE A 1 503 ? 4.204 2.588 39.517 1.000 0.730 503 ILE A O 1
ATOM 7611 N N . GLU A 1 504 ? 5.531 2.001 37.797 1.000 0.710 504 GLU A N 1
ATOM 7612 C CA . GLU A 1 504 ? 4.822 0.757 37.469 1.000 0.710 504 GLU A CA 1
ATOM 7613 C C . GLU A 1 504 ? 4.816 -0.196 38.668 1.000 0.710 504 GLU A C 1
ATOM 7614 O O . GLU A 1 504 ? 3.744 -0.604 39.115 1.000 0.710 504 GLU A O 1
ATOM 7626 N N . VAL A 1 505 ? 5.975 -0.442 39.289 1.000 0.760 505 VAL A N 1
ATOM 7627 C CA . VAL A 1 505 ? 6.070 -1.272 40.502 1.000 0.760 505 VAL A CA 1
ATOM 7628 C C . VAL A 1 505 ? 5.238 -0.690 41.647 1.000 0.760 505 VAL A C 1
ATOM 7629 O O . VAL A 1 505 ? 4.596 -1.445 42.378 1.000 0.760 505 VAL A O 1
ATOM 7642 N N . ARG A 1 506 ? 5.213 0.640 41.816 1.000 0.760 506 ARG A N 1
ATOM 7643 C CA . A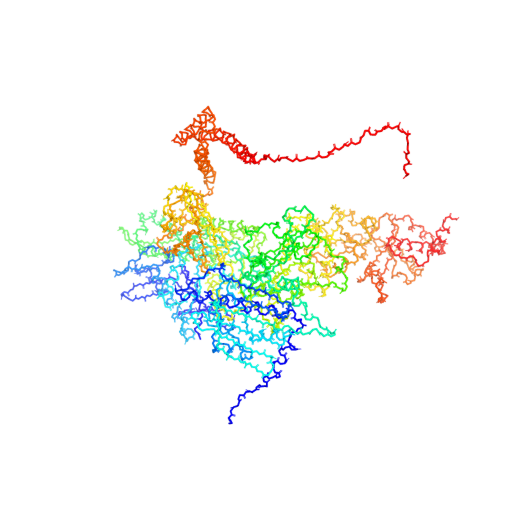RG A 1 506 ? 4.408 1.293 42.861 1.000 0.760 506 ARG A CA 1
ATOM 7644 C C . ARG A 1 506 ? 2.909 1.132 42.599 1.000 0.760 506 ARG A C 1
ATOM 7645 O O . ARG A 1 506 ? 2.167 0.816 43.524 1.000 0.760 506 ARG A O 1
ATOM 7666 N N . ASN A 1 507 ? 2.472 1.308 41.356 1.000 0.740 507 ASN A N 1
ATOM 7667 C CA . ASN A 1 507 ? 1.080 1.119 40.956 1.000 0.740 507 ASN A CA 1
ATOM 7668 C C . ASN A 1 507 ? 0.647 -0.343 41.128 1.000 0.740 507 ASN A C 1
ATOM 7669 O O . ASN A 1 507 ? -0.439 -0.593 41.644 1.000 0.740 507 ASN A O 1
ATOM 7680 N N . GLU A 1 508 ? 1.505 -1.302 40.771 1.000 0.780 508 GLU A N 1
ATOM 7681 C CA . GLU A 1 508 ? 1.270 -2.729 41.011 1.000 0.780 508 GLU A CA 1
ATOM 7682 C C . GLU A 1 508 ? 1.198 -3.060 42.505 1.000 0.780 508 GLU A C 1
ATOM 7683 O O . GLU A 1 508 ? 0.328 -3.822 42.923 1.000 0.780 508 GLU A O 1
ATOM 7695 N N . ALA A 1 509 ? 2.082 -2.487 43.328 1.000 0.780 509 ALA A N 1
ATOM 7696 C CA . ALA A 1 509 ? 2.050 -2.668 44.777 1.000 0.780 509 ALA A CA 1
ATOM 7697 C C . ALA A 1 509 ? 0.747 -2.122 45.381 1.000 0.780 509 ALA A C 1
ATOM 7698 O O . ALA A 1 509 ? 0.114 -2.799 46.192 1.000 0.780 509 ALA A O 1
ATOM 7705 N N . ASP A 1 510 ? 0.305 -0.941 44.944 1.000 0.780 510 ASP A N 1
ATOM 7706 C CA . ASP A 1 510 ? -0.963 -0.346 45.371 1.000 0.780 510 ASP A CA 1
ATOM 7707 C C . ASP A 1 510 ? -2.168 -1.192 44.907 1.000 0.780 510 ASP A C 1
ATOM 7708 O O . ASP A 1 510 ? -3.092 -1.469 45.677 1.000 0.780 510 ASP A O 1
ATOM 7717 N N . GLN A 1 511 ? -2.113 -1.714 43.676 1.000 0.780 511 GLN A N 1
ATOM 7718 C CA . GLN A 1 511 ? -3.104 -2.649 43.141 1.000 0.780 511 GLN A CA 1
ATOM 7719 C C . GLN A 1 511 ? -3.146 -3.966 43.946 1.000 0.780 511 GLN A C 1
ATOM 7720 O O . GLN A 1 511 ? -4.233 -4.501 44.175 1.000 0.780 511 GLN A O 1
ATOM 7734 N N . LEU A 1 512 ? -2.003 -4.450 44.451 1.000 0.790 512 LEU A N 1
ATOM 7735 C CA . LEU A 1 512 ? -1.886 -5.670 45.263 1.000 0.790 512 LEU A CA 1
ATOM 7736 C C . LEU A 1 512 ? -2.409 -5.492 46.704 1.000 0.790 512 LEU A C 1
ATOM 7737 O O . LEU A 1 512 ? -3.109 -6.366 47.227 1.000 0.790 512 LEU A O 1
ATOM 7753 N N . VAL A 1 513 ? -2.124 -4.355 47.350 1.000 0.800 513 VAL A N 1
ATOM 7754 C CA . VAL A 1 513 ? -2.698 -3.990 48.663 1.000 0.800 513 VAL A CA 1
ATOM 7755 C C . VAL A 1 513 ? -4.226 -3.991 48.594 1.000 0.800 513 VAL A C 1
ATOM 7756 O O . VAL A 1 513 ? -4.892 -4.569 49.461 1.000 0.800 513 VAL A O 1
ATOM 7769 N N . PHE A 1 514 ? -4.775 -3.398 47.532 1.000 0.780 514 PHE A N 1
ATOM 7770 C CA . PHE A 1 514 ? -6.214 -3.347 47.286 1.000 0.780 514 PHE A CA 1
ATOM 7771 C C . PHE A 1 514 ? -6.809 -4.741 47.047 1.000 0.780 514 PHE A C 1
ATOM 7772 O O . PHE A 1 514 ? -7.829 -5.104 47.639 1.000 0.780 514 PHE A O 1
ATOM 7789 N N . GLN A 1 515 ? -6.144 -5.562 46.230 1.000 0.740 515 GLN A N 1
ATOM 7790 C CA . GLN A 1 515 ? -6.568 -6.939 45.977 1.000 0.740 515 GLN A CA 1
ATOM 7791 C C . GLN A 1 515 ? -6.581 -7.776 47.269 1.000 0.740 515 GLN A C 1
ATOM 7792 O O . GLN A 1 515 ? -7.498 -8.572 47.483 1.000 0.740 515 GLN A O 1
ATOM 7806 N N . THR A 1 516 ? -5.627 -7.541 48.174 1.000 0.770 516 THR A N 1
ATOM 7807 C CA . THR A 1 516 ? -5.560 -8.199 49.489 1.000 0.770 516 THR A CA 1
ATOM 7808 C C . THR A 1 516 ? -6.727 -7.793 50.389 1.000 0.770 516 THR A C 1
ATOM 7809 O O . THR A 1 516 ? -7.366 -8.651 50.996 1.000 0.770 516 THR A O 1
ATOM 7820 N N . GLU A 1 517 ? -7.050 -6.499 50.456 1.000 0.770 517 GLU A N 1
ATOM 7821 C CA . GLU A 1 517 ? -8.192 -5.995 51.231 1.000 0.770 517 GLU A CA 1
ATOM 7822 C C . GLU A 1 517 ? -9.518 -6.600 50.772 1.000 0.770 517 GLU A C 1
ATOM 7823 O O . GLU A 1 517 ? -10.322 -7.015 51.607 1.000 0.770 517 GLU A O 1
ATOM 7835 N N . LYS A 1 518 ? -9.724 -6.718 49.457 1.000 0.710 518 LYS A N 1
ATOM 7836 C CA . LYS A 1 518 ? -10.915 -7.359 48.891 1.000 0.710 518 LYS A CA 1
ATOM 7837 C C . LYS A 1 518 ? -10.987 -8.843 49.250 1.000 0.710 518 LYS A C 1
ATOM 7838 O O . LYS A 1 518 ? -12.010 -9.303 49.747 1.000 0.710 518 LYS A O 1
ATOM 7857 N N . THR A 1 519 ? -9.879 -9.559 49.069 1.000 0.730 519 THR A N 1
ATOM 7858 C CA . THR A 1 519 ? -9.796 -11.001 49.347 1.000 0.730 519 THR A CA 1
ATOM 7859 C C . THR A 1 519 ? -10.081 -11.293 50.819 1.000 0.730 519 THR A C 1
ATOM 7860 O O . THR A 1 519 ? -10.827 -12.212 51.142 1.000 0.730 519 THR A O 1
ATOM 7871 N N . LEU A 1 520 ? -9.557 -10.465 51.724 1.000 0.770 520 LEU A N 1
ATOM 7872 C CA . LEU A 1 520 ? -9.829 -10.585 53.156 1.000 0.770 520 LEU A CA 1
ATOM 7873 C C . LEU A 1 520 ? -11.294 -10.299 53.510 1.000 0.770 520 LEU A C 1
ATOM 7874 O O . LEU A 1 520 ? -11.835 -10.950 54.402 1.000 0.770 520 LEU A O 1
ATOM 7890 N N . LYS A 1 521 ? -11.944 -9.365 52.809 1.000 0.710 521 LYS A N 1
ATOM 7891 C CA . LYS A 1 521 ? -13.356 -9.025 53.027 1.000 0.710 521 LYS A CA 1
ATOM 7892 C C . LYS A 1 521 ? -14.300 -10.136 52.561 1.000 0.710 521 LYS A C 1
ATOM 7893 O O . LYS A 1 521 ? -15.283 -10.422 53.234 1.000 0.710 521 LYS A O 1
ATOM 7912 N N . ASP A 1 522 ? -13.964 -10.809 51.465 1.000 0.660 522 ASP A N 1
ATOM 7913 C CA . ASP A 1 522 ? -14.729 -11.952 50.946 1.000 0.660 522 ASP A CA 1
ATOM 7914 C C . ASP A 1 522 ? -14.557 -13.232 51.811 1.000 0.660 522 ASP A C 1
ATOM 7915 O O . ASP A 1 522 ? -15.360 -14.171 51.725 1.000 0.660 522 ASP A O 1
ATOM 7924 N N . LEU A 1 523 ? -13.536 -13.259 52.682 1.000 0.660 523 LEU A N 1
ATOM 7925 C CA . LEU A 1 523 ? -13.139 -14.381 53.549 1.000 0.660 523 LEU A CA 1
ATOM 7926 C C . LEU A 1 523 ? -13.478 -14.201 55.050 1.000 0.660 523 LEU A C 1
ATOM 7927 O O . LEU A 1 523 ? -13.107 -15.045 55.873 1.000 0.660 523 LEU A O 1
ATOM 7943 N N . GLU A 1 524 ? -14.180 -13.132 55.434 1.000 0.650 524 GLU A N 1
ATOM 7944 C CA . GLU A 1 524 ? -14.477 -12.795 56.835 1.000 0.650 524 GLU A CA 1
ATOM 7945 C C . GLU A 1 524 ? -15.229 -13.937 57.567 1.000 0.650 524 GLU A C 1
ATOM 7946 O O . GLU A 1 524 ? -16.290 -14.395 57.138 1.000 0.650 524 GLU A O 1
ATOM 7958 N N . GLY A 1 525 ? -14.664 -14.437 58.674 1.000 0.650 525 GLY A N 1
ATOM 7959 C CA . GLY A 1 525 ? -15.236 -15.532 59.476 1.000 0.650 525 GLY A CA 1
ATOM 7960 C C . GLY A 1 525 ? -15.017 -16.963 58.952 1.000 0.650 525 GLY A C 1
ATOM 7961 O O . GLY A 1 525 ? -15.505 -17.899 59.585 1.000 0.650 525 GLY A O 1
ATOM 7965 N N . LYS A 1 526 ? -14.299 -17.157 57.835 1.000 0.620 526 LYS A N 1
ATOM 7966 C CA . LYS A 1 526 ? -14.081 -18.479 57.196 1.000 0.620 526 LYS A CA 1
ATOM 7967 C C . LYS A 1 526 ? -12.650 -19.003 57.280 1.000 0.620 526 LYS A C 1
ATOM 7968 O O . LYS A 1 526 ? -12.403 -20.197 57.135 1.000 0.620 526 LYS A O 1
ATOM 7987 N N . VAL A 1 527 ? -11.694 -18.105 57.479 1.000 0.620 527 VAL A N 1
ATOM 7988 C CA . VAL A 1 527 ? -10.267 -18.432 57.539 1.000 0.620 527 VAL A CA 1
ATOM 7989 C C . VAL A 1 527 ? -9.788 -18.260 58.965 1.000 0.620 527 VAL A C 1
ATOM 7990 O O . VAL A 1 527 ? -10.339 -17.474 59.734 1.000 0.620 527 VAL A O 1
ATOM 8003 N N . ASP A 1 528 ? -8.757 -19.018 59.310 1.000 0.730 528 ASP A N 1
ATOM 8004 C CA . ASP A 1 528 ? -8.127 -18.957 60.618 1.000 0.730 528 ASP A CA 1
ATOM 8005 C C . ASP A 1 528 ? -7.644 -17.529 60.944 1.000 0.730 528 ASP A C 1
ATOM 8006 O O . ASP A 1 528 ? -7.052 -16.854 60.088 1.000 0.730 528 ASP A O 1
ATOM 8015 N N . GLU A 1 529 ? -7.868 -17.087 62.188 1.000 0.720 529 GLU A N 1
ATOM 8016 C CA . GLU A 1 529 ? -7.455 -15.768 62.688 1.000 0.720 529 GLU A CA 1
ATOM 8017 C C . GLU A 1 529 ? -5.948 -15.547 62.494 1.000 0.720 529 GLU A C 1
ATOM 8018 O O . GLU A 1 529 ? -5.522 -14.427 62.205 1.000 0.720 529 GLU A O 1
ATOM 8030 N N . GLU A 1 530 ? -5.132 -16.604 62.588 1.000 0.730 530 GLU A N 1
ATOM 8031 C CA . GLU A 1 530 ? -3.677 -16.508 62.428 1.000 0.730 530 GLU A CA 1
ATOM 8032 C C . GLU A 1 530 ? -3.258 -16.123 60.989 1.000 0.730 530 GLU A C 1
ATOM 8033 O O . GLU A 1 530 ? -2.331 -15.329 60.809 1.000 0.730 530 GLU A O 1
ATOM 8045 N N . GLN A 1 531 ? -3.967 -16.596 59.951 1.000 0.730 531 GLN A N 1
ATOM 8046 C CA . GLN A 1 531 ? -3.695 -16.226 58.549 1.000 0.730 531 GLN A CA 1
ATOM 8047 C C . GLN A 1 531 ? -4.204 -14.824 58.210 1.000 0.730 531 GLN A C 1
ATOM 8048 O O . GLN A 1 531 ? -3.502 -14.064 57.542 1.000 0.730 531 GLN A O 1
ATOM 8062 N N . VAL A 1 532 ? -5.395 -14.462 58.697 1.000 0.760 532 VAL A N 1
ATOM 8063 C CA . VAL A 1 532 ? -5.953 -13.112 58.518 1.000 0.760 532 VAL A CA 1
ATOM 8064 C C . VAL A 1 532 ? -5.034 -12.065 59.150 1.000 0.760 532 VAL A C 1
ATOM 8065 O O . VAL A 1 532 ? -4.801 -11.008 58.560 1.000 0.760 532 VAL A O 1
ATOM 8078 N N . LYS A 1 533 ? -4.457 -12.372 60.319 1.000 0.790 533 LYS A N 1
ATOM 8079 C CA . LYS A 1 533 ? -3.473 -11.513 60.984 1.000 0.790 533 LYS A CA 1
ATOM 8080 C C . LYS A 1 533 ? -2.188 -11.382 60.159 1.000 0.790 533 LYS A C 1
ATOM 8081 O O . LYS A 1 533 ? -1.761 -10.266 59.895 1.000 0.790 533 LYS A O 1
ATOM 8100 N N . LYS A 1 534 ? -1.640 -12.494 59.653 1.000 0.790 534 LYS A N 1
ATOM 8101 C CA . LYS A 1 534 ? -0.424 -12.505 58.817 1.000 0.790 534 LYS A CA 1
ATOM 8102 C C . LYS A 1 534 ? -0.580 -11.705 57.514 1.000 0.790 534 LYS A C 1
ATOM 8103 O O . LYS A 1 534 ? 0.329 -10.972 57.133 1.000 0.790 534 LYS A O 1
ATOM 8122 N N . ALA A 1 535 ? -1.728 -11.821 56.845 1.000 0.810 535 ALA A N 1
ATOM 8123 C CA . ALA A 1 535 ? -2.027 -11.065 55.629 1.000 0.810 535 ALA A CA 1
ATOM 8124 C C . ALA A 1 535 ? -2.233 -9.564 55.897 1.000 0.810 535 ALA A C 1
ATOM 8125 O O . ALA A 1 535 ? -1.737 -8.745 55.125 1.000 0.810 535 ALA A O 1
ATOM 8132 N N . ASN A 1 536 ? -2.909 -9.191 56.995 1.000 0.830 536 ASN A N 1
ATOM 8133 C CA . ASN A 1 536 ? -3.023 -7.785 57.405 1.000 0.830 536 ASN A CA 1
ATOM 8134 C C . ASN A 1 536 ? -1.660 -7.183 57.762 1.000 0.830 536 ASN A C 1
ATOM 8135 O O . ASN A 1 536 ? -1.356 -6.089 57.301 1.000 0.830 536 ASN A O 1
ATOM 8146 N N . ASP A 1 537 ? -0.814 -7.915 58.489 1.000 0.820 537 ASP A N 1
ATOM 8147 C CA . ASP A 1 537 ? 0.525 -7.449 58.856 1.000 0.820 537 ASP A CA 1
ATOM 8148 C C . ASP A 1 537 ? 1.402 -7.207 57.609 1.000 0.820 537 ASP A C 1
ATOM 8149 O O . ASP A 1 537 ? 2.059 -6.170 57.501 1.000 0.820 537 ASP A O 1
ATOM 8158 N N . ALA A 1 538 ? 1.390 -8.125 56.632 1.000 0.840 538 ALA A N 1
ATOM 8159 C CA . ALA A 1 538 ? 2.145 -7.974 55.383 1.000 0.840 538 ALA A CA 1
ATOM 8160 C C . ALA A 1 538 ? 1.608 -6.829 54.508 1.000 0.840 538 ALA A C 1
ATOM 8161 O O . ALA A 1 538 ? 2.384 -6.055 53.945 1.000 0.840 538 ALA A O 1
ATOM 8168 N N . LYS A 1 539 ? 0.280 -6.687 54.429 1.000 0.850 539 LYS A N 1
ATOM 8169 C CA . LYS A 1 539 ? -0.376 -5.605 53.692 1.000 0.850 539 LYS A CA 1
ATOM 8170 C C . LYS A 1 539 ? -0.037 -4.240 54.288 1.000 0.850 539 LYS A C 1
ATOM 8171 O O . LYS A 1 539 ? 0.312 -3.322 53.549 1.000 0.850 539 LYS A O 1
ATOM 8190 N N . ASP A 1 540 ? -0.127 -4.101 55.606 1.000 0.860 540 ASP A N 1
ATOM 8191 C CA . ASP A 1 540 ? 0.166 -2.844 56.293 1.000 0.860 540 ASP A CA 1
ATOM 8192 C C . ASP A 1 540 ? 1.660 -2.501 56.208 1.000 0.860 540 ASP A C 1
ATOM 8193 O O . ASP A 1 540 ? 2.017 -1.339 56.010 1.000 0.860 540 ASP A O 1
ATOM 8202 N N . ALA A 1 541 ? 2.543 -3.505 56.257 1.000 0.830 541 ALA A N 1
ATOM 8203 C CA . ALA A 1 541 ? 3.967 -3.315 55.996 1.000 0.830 541 ALA A CA 1
ATOM 8204 C C . ALA A 1 541 ? 4.238 -2.817 54.564 1.000 0.830 541 ALA A C 1
ATOM 8205 O O . ALA A 1 541 ? 5.076 -1.933 54.381 1.000 0.830 541 ALA A O 1
ATOM 8212 N N . LEU A 1 542 ? 3.517 -3.329 53.559 1.000 0.850 542 LEU A N 1
ATOM 8213 C CA . LEU A 1 542 ? 3.608 -2.826 52.185 1.000 0.850 542 LEU A CA 1
ATOM 8214 C C . LEU A 1 542 ? 3.059 -1.395 52.068 1.000 0.850 542 LEU A C 1
ATOM 8215 O O . LEU A 1 542 ? 3.732 -0.545 51.492 1.000 0.850 542 LEU A O 1
ATOM 8231 N N . LYS A 1 543 ? 1.902 -1.087 52.673 1.000 0.820 543 LYS A N 1
ATOM 8232 C CA . LYS A 1 543 ? 1.370 0.291 52.748 1.000 0.820 543 LYS A CA 1
ATOM 8233 C C . LYS A 1 543 ? 2.396 1.263 53.334 1.000 0.820 543 LYS A C 1
ATOM 8234 O O . LYS A 1 543 ? 2.632 2.324 52.763 1.000 0.820 543 LYS A O 1
ATOM 8253 N N . ALA A 1 544 ? 3.055 0.879 54.427 1.000 0.800 544 ALA A N 1
ATOM 8254 C CA . ALA A 1 544 ? 4.099 1.690 55.047 1.000 0.800 544 ALA A CA 1
ATOM 8255 C C . ALA A 1 544 ? 5.336 1.863 54.144 1.000 0.800 544 ALA A C 1
ATOM 8256 O O . ALA A 1 544 ? 5.928 2.942 54.119 1.000 0.800 544 ALA A O 1
ATOM 8263 N N . ALA A 1 545 ? 5.730 0.832 53.388 1.000 0.800 545 ALA A N 1
ATOM 8264 C CA . ALA A 1 545 ? 6.831 0.928 52.426 1.000 0.800 545 ALA A CA 1
ATOM 8265 C C . ALA A 1 545 ? 6.501 1.893 51.269 1.000 0.800 545 ALA A C 1
ATOM 8266 O O . ALA A 1 545 ? 7.349 2.698 50.876 1.000 0.800 545 ALA A O 1
ATOM 8273 N N . ILE A 1 546 ? 5.255 1.873 50.778 1.000 0.790 546 ILE A N 1
ATOM 8274 C CA . ILE A 1 546 ? 4.764 2.825 49.770 1.000 0.790 546 ILE A CA 1
ATOM 8275 C C . ILE A 1 546 ? 4.831 4.266 50.314 1.000 0.790 546 ILE A C 1
ATOM 8276 O O . ILE A 1 546 ? 5.328 5.146 49.614 1.000 0.790 546 ILE A O 1
ATOM 8292 N N . GLU A 1 547 ? 4.419 4.510 51.569 1.000 0.770 547 GLU A N 1
ATOM 8293 C CA . GLU A 1 547 ? 4.497 5.840 52.211 1.000 0.770 547 GLU A CA 1
ATOM 8294 C C . GLU A 1 547 ? 5.935 6.332 52.444 1.000 0.770 547 GLU A C 1
ATOM 8295 O O . GLU A 1 547 ? 6.210 7.529 52.330 1.000 0.770 547 GLU A O 1
ATOM 8307 N N . LYS A 1 548 ? 6.869 5.431 52.770 1.000 0.760 548 LYS A N 1
ATOM 8308 C CA . LYS A 1 548 ? 8.287 5.775 52.981 1.000 0.760 548 LYS A CA 1
ATOM 8309 C C . LYS A 1 548 ? 9.048 6.067 51.709 1.000 0.760 548 LYS A C 1
ATOM 8310 O O . LYS A 1 548 ? 10.087 6.724 51.764 1.000 0.760 548 LYS A O 1
ATOM 8329 N N . ASN A 1 549 ? 8.540 5.580 50.588 1.000 0.710 549 ASN A N 1
ATOM 8330 C CA . ASN A 1 549 ? 9.138 5.820 49.294 1.000 0.710 549 ASN A CA 1
ATOM 8331 C C . ASN A 1 549 ? 10.523 5.155 49.107 1.000 0.710 549 ASN A C 1
ATOM 8332 O O . ASN A 1 549 ? 11.360 5.682 48.377 1.000 0.710 549 ASN A O 1
ATOM 8343 N N . GLU A 1 550 ? 10.770 3.995 49.734 1.000 0.730 550 GLU A N 1
ATOM 8344 C CA . GLU A 1 550 ? 11.984 3.188 49.511 1.000 0.730 550 GLU A CA 1
ATOM 8345 C C . GLU A 1 550 ? 11.727 2.039 48.522 1.000 0.730 550 GLU A C 1
ATOM 8346 O O . GLU A 1 550 ? 11.026 1.076 48.822 1.000 0.730 550 GLU A O 1
ATOM 8358 N N . PHE A 1 551 ? 12.327 2.125 47.333 1.000 0.760 551 PHE A N 1
ATOM 8359 C CA . PHE A 1 551 ? 12.024 1.242 46.201 1.000 0.760 551 PHE A CA 1
ATOM 8360 C C . PHE A 1 551 ? 12.335 -0.248 46.436 1.000 0.760 551 PHE A C 1
ATOM 8361 O O . PHE A 1 551 ? 11.465 -1.097 46.242 1.000 0.760 551 PHE A O 1
ATOM 8378 N N . GLU A 1 552 ? 13.550 -0.573 46.894 1.000 0.790 552 GLU A N 1
ATOM 8379 C CA . GLU A 1 552 ? 13.947 -1.960 47.205 1.000 0.790 552 GLU A CA 1
ATOM 8380 C C . GLU A 1 552 ? 13.048 -2.575 48.291 1.000 0.790 552 GLU A C 1
ATOM 8381 O O . GLU A 1 552 ? 12.730 -3.764 48.252 1.000 0.790 552 GLU A O 1
ATOM 8393 N N . GLU A 1 553 ? 12.574 -1.752 49.233 1.000 0.810 553 GLU A N 1
ATOM 8394 C CA . GLU A 1 553 ? 11.666 -2.188 50.294 1.000 0.810 553 GLU A CA 1
ATOM 8395 C C . GLU A 1 553 ? 10.264 -2.490 49.732 1.000 0.810 553 GLU A C 1
ATOM 8396 O O . GLU A 1 553 ? 9.699 -3.539 50.049 1.000 0.810 553 GLU A O 1
ATOM 8408 N N . ILE A 1 554 ? 9.730 -1.639 48.841 1.000 0.830 554 ILE A N 1
ATOM 8409 C CA . ILE A 1 554 ? 8.444 -1.871 48.152 1.000 0.830 554 ILE A CA 1
ATOM 8410 C C . ILE A 1 554 ? 8.484 -3.194 47.388 1.000 0.830 554 ILE A C 1
ATOM 8411 O O . ILE A 1 554 ? 7.546 -3.984 47.482 1.000 0.830 554 ILE A O 1
ATOM 8427 N N . LYS A 1 555 ? 9.584 -3.470 46.683 1.000 0.800 555 LYS A N 1
ATOM 8428 C CA . LYS A 1 555 ? 9.745 -4.690 45.888 1.000 0.800 555 LYS A CA 1
ATOM 8429 C C . LYS A 1 555 ? 9.753 -5.942 46.769 1.000 0.800 555 LYS A C 1
ATOM 8430 O O . LYS A 1 555 ? 8.938 -6.839 46.571 1.000 0.800 555 LYS A O 1
ATOM 8449 N N . ALA A 1 556 ? 10.586 -5.953 47.811 1.000 0.810 556 ALA A N 1
ATOM 8450 C CA . ALA A 1 556 ? 10.659 -7.075 48.745 1.000 0.810 556 ALA A CA 1
ATOM 8451 C C . ALA A 1 556 ? 9.319 -7.341 49.458 1.000 0.810 556 ALA A C 1
ATOM 8452 O O . ALA A 1 556 ? 8.928 -8.492 49.652 1.000 0.810 556 ALA A O 1
ATOM 8459 N N . LYS A 1 557 ? 8.595 -6.280 49.837 1.000 0.840 557 LYS A N 1
ATOM 8460 C CA . LYS A 1 557 ? 7.302 -6.389 50.529 1.000 0.840 557 LYS A CA 1
ATOM 8461 C C . LYS A 1 557 ? 6.161 -6.788 49.602 1.000 0.840 557 LYS A C 1
ATOM 8462 O O . LYS A 1 557 ? 5.256 -7.505 50.026 1.000 0.840 557 LYS A O 1
ATOM 8481 N N . LYS A 1 558 ? 6.215 -6.360 48.342 1.000 0.820 558 LYS A N 1
ATOM 8482 C CA . LYS A 1 558 ? 5.275 -6.775 47.304 1.000 0.820 558 LYS A CA 1
ATOM 8483 C C . LYS A 1 558 ? 5.379 -8.281 47.057 1.000 0.820 558 LYS A C 1
ATOM 8484 O O . LYS A 1 558 ? 4.357 -8.951 47.167 1.000 0.820 558 LYS A O 1
ATOM 8503 N N . ASP A 1 559 ? 6.577 -8.821 46.816 1.000 0.820 559 ASP A N 1
ATOM 8504 C CA . ASP A 1 559 ? 6.777 -10.265 46.588 1.000 0.820 559 ASP A CA 1
ATOM 8505 C C . ASP A 1 559 ? 6.323 -11.110 47.804 1.000 0.820 559 ASP A C 1
ATOM 8506 O O . ASP A 1 559 ? 5.693 -12.164 47.651 1.000 0.820 559 ASP A O 1
ATOM 8515 N N . GLU A 1 560 ? 6.564 -10.620 49.032 1.000 0.800 560 GLU A N 1
ATOM 8516 C CA . GLU A 1 560 ? 6.095 -11.252 50.278 1.000 0.800 560 GLU A CA 1
ATOM 8517 C C . GLU A 1 560 ? 4.555 -11.299 50.346 1.000 0.800 560 GLU A C 1
ATOM 8518 O O . GLU A 1 560 ? 3.971 -12.355 50.612 1.000 0.800 560 GLU A O 1
ATOM 8530 N N . LEU A 1 561 ? 3.879 -10.186 50.039 1.000 0.820 561 LEU A N 1
ATOM 8531 C CA . LEU A 1 561 ? 2.416 -10.126 50.013 1.000 0.820 561 LEU A CA 1
ATOM 8532 C C . LEU A 1 561 ? 1.823 -10.963 48.870 1.000 0.820 561 LEU A C 1
ATOM 8533 O O . LEU A 1 561 ? 0.820 -11.644 49.067 1.000 0.820 561 LEU A O 1
ATOM 8549 N N . GLN A 1 562 ? 2.457 -10.968 47.696 1.000 0.800 562 GLN A N 1
ATOM 8550 C CA . GLN A 1 562 ? 2.002 -11.704 46.513 1.000 0.800 562 GLN A CA 1
ATOM 8551 C C . GLN A 1 562 ? 1.975 -13.218 46.772 1.000 0.800 562 GLN A C 1
ATOM 8552 O O . GLN A 1 562 ? 1.039 -13.904 46.355 1.000 0.800 562 GLN A O 1
ATOM 8566 N N . THR A 1 563 ? 2.934 -13.718 47.559 1.000 0.780 563 THR A N 1
ATOM 8567 C CA . THR A 1 563 ? 2.969 -15.112 48.028 1.000 0.780 563 THR A CA 1
ATOM 8568 C C . THR A 1 563 ? 1.803 -15.425 48.983 1.000 0.780 563 THR A C 1
ATOM 8569 O O . THR A 1 563 ? 1.116 -16.433 48.820 1.000 0.780 563 THR A O 1
ATOM 8580 N N . ILE A 1 564 ? 1.521 -14.545 49.956 1.000 0.760 564 ILE A N 1
ATOM 8581 C CA . ILE A 1 564 ? 0.417 -14.728 50.922 1.000 0.760 564 ILE A CA 1
ATOM 8582 C C . ILE A 1 564 ? -0.955 -14.668 50.224 1.000 0.760 564 ILE A C 1
ATOM 8583 O O . ILE A 1 564 ? -1.864 -15.431 50.558 1.000 0.760 564 ILE A O 1
ATOM 8599 N N . VAL A 1 565 ? -1.114 -13.790 49.231 1.000 0.750 565 VAL A N 1
ATOM 8600 C CA . VAL A 1 565 ? -2.357 -13.655 48.455 1.000 0.750 565 VAL A CA 1
ATOM 8601 C C . VAL A 1 565 ? -2.601 -14.878 47.567 1.000 0.750 565 VAL A C 1
ATOM 8602 O O . VAL A 1 565 ? -3.750 -15.308 47.442 1.000 0.750 565 VAL A O 1
ATOM 8615 N N . GLN A 1 566 ? -1.554 -15.496 47.008 1.000 0.700 566 GLN A N 1
ATOM 8616 C CA . GLN A 1 566 ? -1.688 -16.783 46.315 1.000 0.700 566 GLN A CA 1
ATOM 8617 C C . GLN A 1 566 ? -2.182 -17.898 47.258 1.000 0.700 566 GLN A C 1
ATOM 8618 O O . GLN A 1 566 ? -3.101 -18.629 46.883 1.000 0.700 566 GLN A O 1
ATOM 8632 N N . GLU A 1 567 ? -1.662 -17.991 48.493 1.000 0.660 567 GLU A N 1
ATOM 8633 C CA . GLU A 1 567 ? -2.123 -18.978 49.493 1.000 0.660 567 GLU A CA 1
ATOM 8634 C C . GLU A 1 567 ? -3.588 -18.766 49.909 1.000 0.660 567 GLU A C 1
ATOM 8635 O O . GLU A 1 567 ? -4.350 -19.726 50.054 1.000 0.660 567 GLU A O 1
ATOM 8647 N N . LEU A 1 568 ? -4.006 -17.511 50.086 1.000 0.700 568 LEU A N 1
ATOM 8648 C CA . LEU A 1 568 ? -5.396 -17.178 50.413 1.000 0.700 568 LEU A CA 1
ATOM 8649 C C . LEU A 1 568 ? -6.343 -17.503 49.258 1.000 0.700 568 LEU A C 1
ATOM 8650 O O . LEU A 1 568 ? -7.418 -18.067 49.469 1.000 0.700 568 LEU A O 1
ATOM 8666 N N . SER A 1 569 ? -5.921 -17.198 48.035 1.000 0.630 569 SER A N 1
ATOM 8667 C CA . SER A 1 569 ? -6.711 -17.471 46.837 1.000 0.630 569 SER A CA 1
ATOM 8668 C C . SER A 1 569 ? -6.944 -18.976 46.639 1.000 0.630 569 SER A C 1
ATOM 8669 O O . SER A 1 569 ? -8.038 -19.373 46.241 1.000 0.630 569 SER A O 1
ATOM 8677 N N . MET A 1 570 ? -5.973 -19.833 46.992 1.000 0.640 570 MET A N 1
ATOM 8678 C CA . MET A 1 570 ? -6.138 -21.295 46.939 1.000 0.640 570 MET A CA 1
ATOM 8679 C C . MET A 1 570 ? -7.228 -21.816 47.884 1.000 0.640 570 MET A C 1
ATOM 8680 O O . MET A 1 570 ? -8.065 -22.618 47.469 1.000 0.640 570 MET A O 1
ATOM 8694 N N . LYS A 1 571 ? -7.267 -21.353 49.140 1.000 0.580 571 LYS A N 1
ATOM 8695 C CA . LYS A 1 571 ? -8.310 -21.779 50.097 1.000 0.580 571 LYS A CA 1
ATOM 8696 C C . LYS A 1 571 ? -9.713 -21.344 49.676 1.000 0.580 571 LYS A C 1
ATOM 8697 O O . LYS A 1 571 ? -10.688 -22.034 49.970 1.000 0.580 571 LYS A O 1
ATOM 8716 N N . LEU A 1 572 ? -9.805 -20.223 48.966 1.000 0.570 572 LEU A N 1
ATOM 8717 C CA . LEU A 1 572 ? -11.064 -19.696 48.450 1.000 0.570 572 LEU A CA 1
ATOM 8718 C C . LEU A 1 572 ? -11.674 -20.630 47.384 1.000 0.570 572 LEU A C 1
ATOM 8719 O O . LEU A 1 572 ? -12.886 -20.841 47.380 1.000 0.570 572 LEU A O 1
ATOM 8735 N N . TYR A 1 573 ? -10.837 -21.259 46.547 1.000 0.540 573 TYR A N 1
ATOM 8736 C CA . TYR A 1 573 ? -11.259 -22.269 45.565 1.000 0.540 573 TYR A CA 1
ATOM 8737 C C . TYR A 1 573 ? -11.683 -23.604 46.216 1.000 0.540 573 TYR A C 1
ATOM 8738 O O . TYR A 1 573 ? -12.627 -24.241 45.746 1.000 0.540 573 TYR A O 1
ATOM 8756 N N . GLU A 1 574 ? -11.031 -24.028 47.309 1.000 0.540 574 GLU A N 1
ATOM 8757 C CA . GLU A 1 574 ? -11.377 -25.271 48.026 1.000 0.540 574 GLU A CA 1
ATOM 8758 C C . GLU A 1 574 ? -12.728 -25.201 48.755 1.000 0.540 574 GLU A C 1
ATOM 8759 O O . GLU A 1 574 ? -13.502 -26.163 48.716 1.000 0.540 574 GLU A O 1
ATOM 8771 N N . GLU A 1 575 ? -13.042 -24.092 49.433 1.000 0.490 575 GLU A N 1
ATOM 8772 C CA . GLU A 1 575 ? -14.313 -23.981 50.164 1.000 0.490 575 GLU A CA 1
ATOM 8773 C C . GLU A 1 575 ? -15.523 -23.933 49.234 1.000 0.490 575 GLU A C 1
ATOM 8774 O O . GLU A 1 575 ? -16.556 -24.544 49.529 1.000 0.490 575 GLU A O 1
ATOM 8786 N N . ALA A 1 576 ? -15.386 -23.266 48.088 1.000 0.440 576 ALA A N 1
ATOM 8787 C CA . ALA A 1 576 ? -16.442 -23.212 47.088 1.000 0.440 576 ALA A CA 1
ATOM 8788 C C . ALA A 1 576 ? -16.886 -24.622 46.634 1.000 0.440 576 ALA A C 1
ATOM 8789 O O . ALA A 1 576 ? -18.069 -24.830 46.370 1.000 0.440 576 ALA A O 1
ATOM 8796 N N . ALA A 1 577 ? -15.985 -25.616 46.629 1.000 0.400 577 ALA A N 1
ATOM 8797 C CA . ALA A 1 577 ? -16.283 -26.982 46.190 1.000 0.400 577 ALA A CA 1
ATOM 8798 C C . ALA A 1 577 ? -17.107 -27.817 47.195 1.000 0.400 577 ALA A C 1
ATOM 8799 O O . ALA A 1 577 ? -17.959 -28.608 46.793 1.000 0.400 577 ALA A O 1
ATOM 8806 N N . LYS A 1 578 ? -16.895 -27.672 48.512 1.000 0.400 578 LYS A N 1
ATOM 8807 C CA . LYS A 1 578 ? -17.585 -28.511 49.521 1.000 0.400 578 LYS A CA 1
ATOM 8808 C C . LYS A 1 578 ? -19.058 -28.159 49.719 1.000 0.400 578 LYS A C 1
ATOM 8809 O O . LYS A 1 578 ? -19.857 -29.036 50.049 1.000 0.400 578 LYS A O 1
ATOM 8828 N N . ALA A 1 579 ? -19.430 -26.895 49.542 1.000 0.340 579 ALA A N 1
ATOM 8829 C CA . ALA A 1 579 ? -20.796 -26.442 49.796 1.000 0.340 579 ALA A CA 1
ATOM 8830 C C . ALA A 1 579 ? -21.839 -27.034 48.818 1.000 0.340 579 ALA A C 1
ATOM 8831 O O . ALA A 1 579 ? -23.024 -27.045 49.146 1.000 0.340 579 ALA A O 1
ATOM 8838 N N . GLN A 1 580 ? -21.428 -27.569 47.657 1.000 0.280 580 GLN A N 1
ATOM 8839 C CA . GLN A 1 580 ? -22.335 -28.107 46.628 1.000 0.280 580 GLN A CA 1
ATOM 8840 C C . GLN A 1 580 ? -22.912 -29.505 46.962 1.000 0.280 580 GLN A C 1
ATOM 8841 O O . GLN A 1 580 ? -23.960 -29.874 46.441 1.000 0.280 580 GLN A O 1
ATOM 8855 N N . GLN A 1 581 ? -22.270 -30.297 47.836 1.000 0.280 581 GLN A N 1
ATOM 8856 C CA . GLN A 1 581 ? -22.617 -31.719 48.038 1.000 0.280 581 GLN A CA 1
ATOM 8857 C C . GLN A 1 581 ? -23.764 -31.982 49.040 1.000 0.280 581 GLN A C 1
ATOM 8858 O O . GLN A 1 581 ? -24.410 -33.027 48.980 1.000 0.280 581 GLN A O 1
ATOM 8872 N N . ALA A 1 582 ? -24.012 -31.086 50.004 1.000 0.280 582 ALA A N 1
ATOM 8873 C CA . ALA A 1 582 ? -24.778 -31.428 51.214 1.000 0.280 582 ALA A CA 1
ATOM 8874 C C . ALA A 1 582 ? -26.314 -31.384 51.081 1.000 0.280 582 ALA A C 1
ATOM 8875 O O . ALA A 1 582 ? -27.016 -31.815 51.996 1.000 0.280 582 ALA A O 1
ATOM 8882 N N . GLN A 1 583 ? -26.873 -30.858 49.990 1.000 0.260 583 GLN A N 1
ATOM 8883 C CA . GLN A 1 583 ? -28.313 -30.560 49.936 1.000 0.260 583 GLN A CA 1
ATOM 8884 C C . GLN A 1 583 ? -29.232 -31.773 49.671 1.000 0.260 583 GLN A C 1
ATOM 8885 O O . GLN A 1 583 ? -30.445 -31.646 49.822 1.000 0.260 583 GLN A O 1
ATOM 8899 N N . GLY A 1 584 ? -28.707 -32.941 49.280 1.000 0.230 584 GLY A N 1
ATOM 8900 C CA . GLY A 1 584 ? -29.535 -33.993 48.662 1.000 0.230 584 GLY A CA 1
ATOM 8901 C C . GLY A 1 584 ? -30.283 -34.968 49.588 1.000 0.230 584 GLY A C 1
ATOM 8902 O O . GLY A 1 584 ? -31.211 -35.633 49.141 1.000 0.230 584 GLY A O 1
ATOM 8906 N N . GLY A 1 585 ? -29.887 -35.134 50.852 1.000 0.250 585 GLY A N 1
ATOM 8907 C CA . GLY A 1 585 ? -30.141 -36.404 51.558 1.000 0.250 585 GLY A CA 1
ATOM 8908 C C . GLY A 1 585 ? -31.558 -36.704 52.083 1.000 0.250 585 GLY A C 1
ATOM 8909 O O . GLY A 1 585 ? -31.765 -37.795 52.603 1.000 0.250 585 GLY A O 1
ATOM 8913 N N . ALA A 1 586 ? -32.524 -35.783 52.061 1.000 0.230 586 ALA A N 1
ATOM 8914 C CA . ALA A 1 586 ? -33.615 -35.881 53.044 1.000 0.230 586 ALA A CA 1
ATOM 8915 C C . ALA A 1 586 ? -34.713 -36.937 52.778 1.000 0.230 586 ALA A C 1
ATOM 8916 O O . ALA A 1 586 ? -35.189 -37.559 53.722 1.000 0.230 586 ALA A O 1
ATOM 8923 N N . ASN A 1 587 ? -35.200 -37.116 51.550 1.000 0.220 587 ASN A N 1
ATOM 8924 C CA . ASN A 1 587 ? -36.590 -37.584 51.366 1.000 0.220 587 ASN A CA 1
ATOM 8925 C C . ASN A 1 587 ? -36.835 -39.110 51.340 1.000 0.220 587 ASN A C 1
ATOM 8926 O O . ASN A 1 587 ? -37.960 -39.534 51.075 1.000 0.220 587 ASN A O 1
ATOM 8937 N N . ALA A 1 588 ? -35.830 -39.962 51.538 1.000 0.230 588 ALA A N 1
ATOM 8938 C CA . ALA A 1 588 ? -35.884 -41.356 51.074 1.000 0.230 588 ALA A CA 1
ATOM 8939 C C . ALA A 1 588 ? -36.600 -42.358 52.018 1.000 0.230 588 ALA A C 1
ATOM 8940 O O . ALA A 1 588 ? -36.067 -43.424 52.300 1.000 0.230 588 ALA A O 1
ATOM 8947 N N . GLU A 1 589 ? -37.806 -42.064 52.514 1.000 0.200 589 GLU A N 1
ATOM 8948 C CA . GLU A 1 589 ? -38.499 -42.905 53.521 1.000 0.200 589 GLU A CA 1
ATOM 8949 C C . GLU A 1 589 ? -39.143 -44.202 52.964 1.000 0.200 589 GLU A C 1
ATOM 8950 O O . GLU A 1 589 ? -39.832 -44.926 53.680 1.000 0.200 589 GLU A O 1
ATOM 8962 N N . GLY A 1 590 ? -39.002 -44.479 51.665 1.000 0.190 590 GLY A N 1
ATOM 8963 C CA . GLY A 1 590 ? -39.827 -45.451 50.938 1.000 0.190 590 GLY A CA 1
ATOM 8964 C C . GLY A 1 590 ? -39.821 -46.897 51.470 1.000 0.190 590 GLY A C 1
ATOM 8965 O O . GLY A 1 590 ? -38.851 -47.388 52.033 1.000 0.190 590 GLY A O 1
ATOM 8969 N N . LYS A 1 591 ? -40.937 -47.599 51.230 1.000 0.190 591 LYS A N 1
ATOM 8970 C CA . LYS A 1 591 ? -41.441 -48.743 52.021 1.000 0.190 591 LYS A CA 1
ATOM 8971 C C . LYS A 1 591 ? -41.169 -50.153 51.467 1.000 0.190 591 LYS A C 1
ATOM 8972 O O . LYS A 1 591 ? -41.825 -51.089 51.911 1.000 0.190 591 LYS A O 1
ATOM 8991 N N . ALA A 1 592 ? -40.398 -50.277 50.394 1.000 0.180 592 ALA A N 1
ATOM 8992 C CA . ALA A 1 592 ? -40.704 -51.285 49.380 1.000 0.180 592 ALA A CA 1
ATOM 8993 C C . ALA A 1 592 ? -40.484 -52.767 49.773 1.000 0.180 592 ALA A C 1
ATOM 8994 O O . ALA A 1 592 ? -39.835 -53.106 50.760 1.000 0.180 592 ALA A O 1
ATOM 9001 N N . ASP A 1 593 ? -41.108 -53.578 48.920 1.000 0.180 593 ASP A N 1
ATOM 9002 C CA . ASP A 1 593 ? -41.439 -55.014 48.909 1.000 0.180 593 ASP A CA 1
ATOM 9003 C C . ASP A 1 593 ? -40.207 -55.867 48.488 1.000 0.180 593 ASP A C 1
ATOM 9004 O O . ASP A 1 593 ? -39.081 -55.398 48.613 1.000 0.180 593 ASP A O 1
ATOM 9013 N N . ASP A 1 594 ? -40.217 -57.067 47.897 1.000 0.170 594 ASP A N 1
ATOM 9014 C CA . ASP A 1 594 ? -41.045 -58.275 48.051 1.000 0.170 594 ASP A CA 1
ATOM 9015 C C . ASP A 1 594 ? -40.033 -59.455 48.045 1.000 0.170 594 ASP A C 1
ATOM 9016 O O . ASP A 1 594 ? -39.560 -59.919 49.078 1.000 0.170 594 ASP A O 1
ATOM 9025 N N . ASN A 1 595 ? -39.576 -59.860 46.853 1.000 0.180 595 ASN A N 1
ATOM 9026 C CA . ASN A 1 595 ? -39.525 -61.286 46.512 1.000 0.180 595 ASN A CA 1
ATOM 9027 C C . ASN A 1 595 ? -38.159 -61.984 46.436 1.000 0.180 595 ASN A C 1
ATOM 9028 O O . ASN A 1 595 ? -38.167 -63.158 46.088 1.000 0.180 595 ASN A O 1
ATOM 9039 N N . VAL A 1 596 ? -37.002 -61.330 46.612 1.000 0.190 596 VAL A N 1
ATOM 9040 C CA . VAL A 1 596 ? -35.765 -61.828 45.958 1.000 0.190 596 VAL A CA 1
ATOM 9041 C C . VAL A 1 596 ? -35.327 -63.193 46.497 1.000 0.190 596 VAL A C 1
ATOM 9042 O O . VAL A 1 596 ? -34.780 -63.316 47.589 1.000 0.190 596 VAL A O 1
ATOM 9055 N N . VAL A 1 597 ? -35.591 -64.218 45.688 1.000 0.200 597 VAL A N 1
ATOM 9056 C CA . VAL A 1 597 ? -35.574 -65.634 46.083 1.000 0.200 597 VAL A CA 1
ATOM 9057 C C . VAL A 1 597 ? -34.154 -66.207 46.127 1.000 0.200 597 VAL A C 1
ATOM 9058 O O . VAL A 1 597 ? -33.987 -67.378 46.441 1.000 0.200 597 VAL A O 1
ATOM 9071 N N . ASP A 1 598 ? -33.161 -65.445 45.669 1.000 0.180 598 ASP A N 1
ATOM 9072 C CA . ASP A 1 598 ? -32.409 -65.973 44.533 1.000 0.180 598 ASP A CA 1
ATOM 9073 C C . ASP A 1 598 ? -31.507 -67.183 44.818 1.000 0.180 598 ASP A C 1
ATOM 9074 O O . ASP A 1 598 ? -31.097 -67.456 45.944 1.000 0.180 598 ASP A O 1
ATOM 9083 N N . ALA A 1 599 ? -31.278 -67.928 43.736 1.000 0.180 599 ALA A N 1
ATOM 9084 C CA . ALA A 1 599 ? -30.994 -69.356 43.710 1.000 0.180 599 ALA A CA 1
ATOM 9085 C C . ALA A 1 599 ? -29.663 -69.805 44.339 1.000 0.180 599 ALA A C 1
ATOM 9086 O O . ALA A 1 599 ? -28.622 -69.168 44.223 1.000 0.180 599 ALA A O 1
ATOM 9093 N N . GLU A 1 600 ? -29.693 -71.008 44.910 1.000 0.200 600 GLU A N 1
ATOM 9094 C CA . GLU A 1 600 ? -28.586 -71.619 45.658 1.000 0.200 600 GLU A CA 1
ATOM 9095 C C . GLU A 1 600 ? -27.441 -72.213 44.812 1.000 0.200 600 GLU A C 1
ATOM 9096 O O . GLU A 1 600 ? -26.514 -72.764 45.397 1.000 0.200 600 GLU A O 1
ATOM 9108 N N . TYR A 1 601 ? -27.549 -72.244 43.476 1.000 0.180 601 TYR A N 1
ATOM 9109 C CA . TYR A 1 601 ? -27.084 -73.406 42.695 1.000 0.180 601 TYR A CA 1
ATOM 9110 C C . TYR A 1 601 ? -25.598 -73.823 42.830 1.000 0.180 601 TYR A C 1
ATOM 9111 O O . TYR A 1 601 ? -24.685 -73.082 43.173 1.000 0.180 601 TYR A O 1
ATOM 9129 N N . GLU A 1 602 ? -25.395 -75.085 42.469 1.000 0.200 602 GLU A N 1
ATOM 9130 C CA . GLU A 1 602 ? -24.397 -76.055 42.934 1.000 0.200 602 GLU A CA 1
ATOM 9131 C C . GLU A 1 602 ? -22.956 -75.960 42.353 1.000 0.200 602 GLU A C 1
ATOM 9132 O O . GLU A 1 602 ? -22.324 -77.001 42.218 1.000 0.200 602 GLU A O 1
ATOM 9144 N N . GLU A 1 603 ? -22.442 -74.779 41.961 1.000 0.190 603 GLU A N 1
ATOM 9145 C CA . GLU A 1 603 ? -21.289 -74.599 41.024 1.000 0.190 603 GLU A CA 1
ATOM 9146 C C . GLU A 1 603 ? -20.250 -75.758 40.949 1.000 0.190 603 GLU A C 1
ATOM 9147 O O . GLU A 1 603 ? -19.408 -75.923 41.832 1.000 0.190 603 GLU A O 1
ATOM 9159 N N . VAL A 1 604 ? -20.292 -76.549 39.855 1.000 0.190 604 VAL A N 1
ATOM 9160 C CA . VAL A 1 604 ? -19.681 -77.901 39.765 1.000 0.190 604 VAL A CA 1
ATOM 9161 C C . VAL A 1 604 ? -18.270 -77.990 39.115 1.000 0.190 604 VAL A C 1
ATOM 9162 O O . VAL A 1 604 ? -17.420 -78.670 39.682 1.000 0.190 604 VAL A O 1
ATOM 9175 N N . ASN A 1 605 ? -17.913 -77.334 37.992 1.000 0.170 605 ASN A N 1
ATOM 9176 C CA . ASN A 1 605 ? -17.903 -77.944 36.628 1.000 0.170 605 ASN A CA 1
ATOM 9177 C C . ASN A 1 605 ? -16.483 -77.956 35.945 1.000 0.170 605 ASN A C 1
ATOM 9178 O O . ASN A 1 605 ? -15.517 -77.567 36.596 1.000 0.170 605 ASN A O 1
ATOM 9189 N N . ASP A 1 606 ? -16.356 -78.382 34.661 1.000 0.200 606 ASP A N 1
ATOM 9190 C CA . ASP A 1 606 ? -15.123 -78.872 33.956 1.000 0.200 606 ASP A CA 1
ATOM 9191 C C . ASP A 1 606 ? -13.970 -77.868 33.585 1.000 0.200 606 ASP A C 1
ATOM 9192 O O . ASP A 1 606 ? -12.922 -77.935 34.223 1.000 0.200 606 ASP A O 1
ATOM 9201 N N . ASP A 1 607 ? -13.949 -76.981 32.558 1.000 0.180 607 ASP A N 1
ATOM 9202 C CA . ASP A 1 607 ? -14.721 -76.899 31.294 1.000 0.180 607 ASP A CA 1
ATOM 9203 C C . ASP A 1 607 ? -13.965 -76.181 30.106 1.000 0.180 607 ASP A C 1
ATOM 9204 O O . ASP A 1 607 ? -12.738 -76.120 30.084 1.000 0.180 607 ASP A O 1
ATOM 9213 N N . GLN A 1 608 ? -14.710 -75.694 29.089 1.000 0.170 608 GLN A N 1
ATOM 9214 C CA . GLN A 1 608 ? -14.421 -75.470 27.635 1.000 0.170 608 GLN A CA 1
ATOM 9215 C C . GLN A 1 608 ? -13.636 -74.181 27.193 1.000 0.170 608 GLN A C 1
ATOM 9216 O O . GLN A 1 608 ? -12.959 -73.572 28.003 1.000 0.170 608 GLN A O 1
ATOM 9230 N N . ASN A 1 609 ? -13.650 -73.580 25.971 1.000 0.180 609 ASN A N 1
ATOM 9231 C CA . ASN A 1 609 ? -13.913 -73.970 24.558 1.000 0.180 609 ASN A CA 1
ATOM 9232 C C . ASN A 1 609 ? -13.069 -73.113 23.566 1.000 0.180 609 ASN A C 1
ATOM 9233 O O . ASN A 1 609 ? -12.394 -73.655 22.696 1.000 0.180 609 ASN A O 1
ATOM 9244 N N . LYS A 1 610 ? -13.242 -71.773 23.592 1.000 0.170 610 LYS A N 1
ATOM 9245 C CA . LYS A 1 610 ? -13.353 -70.965 22.348 1.000 0.170 610 LYS A CA 1
ATOM 9246 C C . LYS A 1 610 ? -12.043 -70.641 21.609 1.000 0.170 610 LYS A C 1
ATOM 9247 O O . LYS A 1 610 ? -11.000 -70.445 22.221 1.000 0.170 610 LYS A O 1
ATOM 9266 N N . LYS A 1 611 ? -12.184 -70.560 20.275 1.000 0.150 611 LYS A N 1
ATOM 9267 C CA . LYS A 1 611 ? -11.150 -70.742 19.248 1.000 0.150 611 LYS A CA 1
ATOM 9268 C C . LYS A 1 611 ? -10.535 -69.482 18.655 1.000 0.150 611 LYS A C 1
ATOM 9269 O O . LYS A 1 611 ? -11.271 -68.516 18.388 1.000 0.150 611 LYS A O 1
ATOM 9289 N N . MET B 2 1 ? -40.404 19.129 -35.001 1.000 0.520 1 MET B N 1
ATOM 9290 C CA . MET B 2 1 ? -40.958 17.770 -34.801 1.000 0.520 1 MET B CA 1
ATOM 9291 C C . MET B 2 1 ? -41.132 17.546 -33.312 1.000 0.520 1 MET B C 1
ATOM 9292 O O . MET B 2 1 ? -40.214 17.870 -32.571 1.000 0.520 1 MET B O 1
ATOM 9308 N N . ALA B 2 2 ? -42.287 17.044 -32.876 1.000 0.660 2 ALA B N 1
ATOM 9309 C CA . ALA B 2 2 ? -42.509 16.743 -31.464 1.000 0.660 2 ALA B CA 1
ATOM 9310 C C . ALA B 2 2 ? -41.687 15.506 -31.065 1.000 0.660 2 ALA B C 1
ATOM 9311 O O . ALA B 2 2 ? -41.846 14.443 -31.668 1.000 0.660 2 ALA B O 1
ATOM 9318 N N . LYS B 2 3 ? -40.783 15.664 -30.093 1.000 0.830 3 LYS B N 1
ATOM 9319 C CA . LYS B 2 3 ? -40.000 14.563 -29.518 1.000 0.830 3 LYS B CA 1
ATOM 9320 C C . LYS B 2 3 ? -40.954 13.638 -28.755 1.000 0.830 3 LYS B C 1
ATOM 9321 O O . LYS B 2 3 ? -41.892 14.117 -28.122 1.000 0.830 3 LYS B O 1
ATOM 9340 N N . LYS B 2 4 ? -40.740 12.328 -28.853 1.000 0.860 4 LYS B N 1
ATOM 9341 C CA . LYS B 2 4 ? -41.528 11.319 -28.138 1.000 0.860 4 LYS B CA 1
ATOM 9342 C C . LYS B 2 4 ? -40.610 10.532 -27.215 1.000 0.860 4 LYS B C 1
ATOM 9343 O O . LYS B 2 4 ? -39.473 10.261 -27.589 1.000 0.860 4 LYS B O 1
ATOM 9362 N N . GLU B 2 5 ? -41.113 10.183 -26.042 1.000 0.820 5 GLU B N 1
ATOM 9363 C CA . GLU B 2 5 ? -40.434 9.291 -25.102 1.000 0.820 5 GLU B CA 1
ATOM 9364 C C . GLU B 2 5 ? -40.601 7.824 -25.513 1.000 0.820 5 GLU B C 1
ATOM 9365 O O . GLU B 2 5 ? -41.540 7.461 -26.232 1.000 0.820 5 GLU B O 1
ATOM 9377 N N . PHE B 2 6 ? -39.678 6.978 -25.059 1.000 0.790 6 PHE B N 1
ATOM 9378 C CA . PHE B 2 6 ? -39.757 5.532 -25.241 1.000 0.790 6 PHE B CA 1
ATOM 9379 C C . PHE B 2 6 ? -40.862 4.928 -24.356 1.000 0.790 6 PHE B C 1
ATOM 9380 O O . PHE B 2 6 ? -41.213 5.479 -23.316 1.000 0.790 6 PHE B O 1
ATOM 9397 N N . LYS B 2 7 ? -41.418 3.786 -24.773 1.000 0.780 7 LYS B N 1
ATOM 9398 C CA . LYS B 2 7 ? -42.394 2.991 -24.008 1.000 0.780 7 LYS B CA 1
ATOM 9399 C C . LYS B 2 7 ? -41.877 1.566 -23.841 1.000 0.780 7 LYS B C 1
ATOM 9400 O O . LYS B 2 7 ? -41.091 1.112 -24.668 1.000 0.780 7 LYS B O 1
ATOM 9419 N N . ALA B 2 8 ? -42.364 0.868 -22.821 1.000 0.800 8 ALA B N 1
ATOM 9420 C CA . ALA B 2 8 ? -41.955 -0.489 -22.476 1.000 0.800 8 ALA B CA 1
ATOM 9421 C C . ALA B 2 8 ? -43.147 -1.461 -22.440 1.000 0.800 8 ALA B C 1
ATOM 9422 O O . ALA B 2 8 ? -44.240 -1.092 -22.010 1.000 0.800 8 ALA B O 1
ATOM 9429 N N . GLU B 2 9 ? -42.918 -2.710 -22.858 1.000 0.790 9 GLU B N 1
ATOM 9430 C CA . GLU B 2 9 ? -43.841 -3.831 -22.629 1.000 0.790 9 GLU B CA 1
ATOM 9431 C C . GLU B 2 9 ? -43.527 -4.477 -21.275 1.000 0.790 9 GLU B C 1
ATOM 9432 O O . GLU B 2 9 ? -42.647 -5.331 -21.176 1.000 0.790 9 GLU B O 1
ATOM 9444 N N . SER B 2 10 ? -44.249 -4.069 -20.227 1.000 0.820 10 SER B N 1
ATOM 9445 C CA . SER B 2 10 ? -44.007 -4.501 -18.842 1.000 0.820 10 SER B CA 1
ATOM 9446 C C . SER B 2 10 ? -43.981 -6.023 -18.670 1.000 0.820 10 SER B C 1
ATOM 9447 O O . SER B 2 10 ? -43.027 -6.532 -18.090 1.000 0.820 10 SER B O 1
ATOM 9455 N N . LYS B 2 11 ? -44.953 -6.759 -19.239 1.000 0.810 11 LYS B N 1
ATOM 9456 C CA . LYS B 2 11 ? -45.005 -8.236 -19.175 1.000 0.810 11 LYS B CA 1
ATOM 9457 C C . LYS B 2 11 ? -43.715 -8.896 -19.664 1.000 0.810 11 LYS B C 1
ATOM 9458 O O . LYS B 2 11 ? -43.202 -9.800 -19.021 1.000 0.810 11 LYS B O 1
ATOM 9477 N N . ARG B 2 12 ? -43.188 -8.428 -20.796 1.000 0.800 12 ARG B N 1
ATOM 9478 C CA . ARG B 2 12 ? -42.026 -9.024 -21.469 1.000 0.800 12 ARG B CA 1
ATOM 9479 C C . ARG B 2 12 ? -40.708 -8.653 -20.790 1.000 0.800 12 ARG B C 1
ATOM 9480 O O . ARG B 2 12 ? -39.795 -9.465 -20.725 1.000 0.800 12 ARG B O 1
ATOM 9501 N N . LEU B 2 13 ? -40.628 -7.429 -20.268 1.000 0.840 13 LEU B N 1
ATOM 9502 C CA . LEU B 2 13 ? -39.510 -6.969 -19.444 1.000 0.840 13 LEU B CA 1
ATOM 9503 C C . LEU B 2 13 ? -39.394 -7.771 -18.150 1.000 0.840 13 LEU B C 1
ATOM 9504 O O . LEU B 2 13 ? -38.293 -8.173 -17.790 1.000 0.840 13 LEU B O 1
ATOM 9520 N N . LEU B 2 14 ? -40.522 -8.022 -17.481 1.000 0.850 14 LEU B N 1
ATOM 9521 C CA . LEU B 2 14 ? -40.552 -8.847 -16.277 1.000 0.850 14 LEU B CA 1
ATOM 9522 C C . LEU B 2 14 ? -40.096 -10.281 -16.588 1.000 0.850 14 LEU B C 1
ATOM 9523 O O . LEU B 2 14 ? -39.248 -10.819 -15.888 1.000 0.850 14 LEU B O 1
ATOM 9539 N N . ASP B 2 15 ? -40.578 -10.857 -17.690 1.000 0.830 15 ASP B N 1
ATOM 9540 C CA . ASP B 2 15 ? -40.197 -12.206 -18.127 1.000 0.830 15 ASP B CA 1
ATOM 9541 C C . ASP B 2 15 ? -38.681 -12.332 -18.408 1.000 0.830 15 ASP B C 1
ATOM 9542 O O . ASP B 2 15 ? -38.052 -13.307 -18.000 1.000 0.830 15 ASP B O 1
ATOM 9551 N N . MET B 2 16 ? -38.054 -11.308 -19.013 1.000 0.820 16 MET B N 1
ATOM 9552 C CA . MET B 2 16 ? -36.588 -11.232 -19.171 1.000 0.820 16 MET B CA 1
ATOM 9553 C C . MET B 2 16 ? -35.845 -11.120 -17.830 1.000 0.820 16 MET B C 1
ATOM 9554 O O . MET B 2 16 ? -34.778 -11.714 -17.678 1.000 0.820 16 MET B O 1
ATOM 9568 N N . MET B 2 17 ? -36.380 -10.366 -16.861 1.000 0.840 17 MET B N 1
ATOM 9569 C CA . MET B 2 17 ? -35.782 -10.245 -15.522 1.000 0.840 17 MET B CA 1
ATOM 9570 C C . MET B 2 17 ? -35.767 -11.585 -14.787 1.000 0.840 17 MET B C 1
ATOM 9571 O O . MET B 2 17 ? -34.783 -11.900 -14.126 1.000 0.840 17 MET B O 1
ATOM 9585 N N . ILE B 2 18 ? -36.832 -12.373 -14.937 1.000 0.810 18 ILE B N 1
ATOM 9586 C CA . ILE B 2 18 ? -37.001 -13.649 -14.236 1.000 0.810 18 ILE B CA 1
ATOM 9587 C C . ILE B 2 18 ? -36.171 -14.758 -14.894 1.000 0.810 18 ILE B C 1
ATOM 9588 O O . ILE B 2 18 ? -35.553 -15.547 -14.190 1.000 0.810 18 ILE B O 1
ATOM 9604 N N . ASN B 2 19 ? -36.131 -14.817 -16.229 1.000 0.780 19 ASN B N 1
ATOM 9605 C CA . ASN B 2 19 ? -35.615 -15.990 -16.946 1.000 0.780 19 ASN B CA 1
ATOM 9606 C C . ASN B 2 19 ? -34.319 -15.754 -17.731 1.000 0.780 19 ASN B C 1
ATOM 9607 O O . ASN B 2 19 ? -33.812 -16.684 -18.351 1.000 0.780 19 ASN B O 1
ATOM 9618 N N . SER B 2 20 ? -33.816 -14.519 -17.814 1.000 0.800 20 SER B N 1
ATOM 9619 C CA . SER B 2 20 ? -32.683 -14.201 -18.703 1.000 0.800 20 SER B CA 1
ATOM 9620 C C . SER B 2 20 ? -31.545 -13.423 -18.054 1.000 0.800 20 SER B C 1
ATOM 9621 O O . SER B 2 20 ? -30.489 -13.313 -18.669 1.000 0.800 20 SER B O 1
ATOM 9629 N N . ILE B 2 21 ? -31.737 -12.855 -16.862 1.000 0.800 21 ILE B N 1
ATOM 9630 C CA . ILE B 2 21 ? -30.685 -12.080 -16.186 1.000 0.800 21 ILE B CA 1
ATOM 9631 C C . ILE B 2 21 ? -29.820 -12.944 -15.277 1.000 0.800 21 ILE B C 1
ATOM 9632 O O . ILE B 2 21 ? -28.613 -12.729 -15.229 1.000 0.800 21 ILE B O 1
ATOM 9648 N N . TYR B 2 22 ? -30.427 -13.891 -14.568 1.000 0.800 22 TYR B N 1
ATOM 9649 C CA . TYR B 2 22 ? -29.755 -14.682 -13.545 1.000 0.800 22 TYR B CA 1
ATOM 9650 C C . TYR B 2 22 ? -29.454 -16.086 -14.061 1.000 0.800 22 TYR B C 1
ATOM 9651 O O . TYR B 2 22 ? -30.319 -16.723 -14.667 1.000 0.800 22 TYR B O 1
ATOM 9669 N N . THR B 2 23 ? -28.243 -16.577 -13.796 1.000 0.770 23 THR B N 1
ATOM 9670 C CA . THR B 2 23 ? -27.848 -17.948 -14.159 1.000 0.770 23 THR B CA 1
ATOM 9671 C C . THR B 2 23 ? -28.128 -18.966 -13.061 1.000 0.770 23 THR B C 1
ATOM 9672 O O . THR B 2 23 ? -28.466 -20.108 -13.370 1.000 0.770 23 THR B O 1
ATOM 9683 N N . GLN B 2 24 ? -28.019 -18.582 -11.785 1.000 0.830 24 GLN B N 1
ATOM 9684 C CA . GLN B 2 24 ? -28.251 -19.485 -10.652 1.000 0.830 24 GLN B CA 1
ATOM 9685 C C . GLN B 2 24 ? -29.486 -19.085 -9.839 1.000 0.830 24 GLN B C 1
ATOM 9686 O O . GLN B 2 24 ? -29.582 -17.961 -9.349 1.000 0.830 24 GLN B O 1
ATOM 9700 N N . LYS B 2 25 ? -30.419 -20.027 -9.635 1.000 0.890 25 LYS B N 1
ATOM 9701 C CA . LYS B 2 25 ? -31.687 -19.760 -8.932 1.000 0.890 25 LYS B CA 1
ATOM 9702 C C . LYS B 2 25 ? -31.492 -19.357 -7.474 1.000 0.890 25 LYS B C 1
ATOM 9703 O O . LYS B 2 25 ? -32.205 -18.477 -7.015 1.000 0.890 25 LYS B O 1
ATOM 9722 N N . GLU B 2 26 ? -30.497 -19.915 -6.779 1.000 0.910 26 GLU B N 1
ATOM 9723 C CA . GLU B 2 26 ? -30.190 -19.622 -5.366 1.000 0.910 26 GLU B CA 1
ATOM 9724 C C . GLU B 2 26 ? -29.911 -18.134 -5.062 1.000 0.910 26 GLU B C 1
ATOM 9725 O O . GLU B 2 26 ? -30.055 -17.695 -3.920 1.000 0.910 26 GLU B O 1
ATOM 9737 N N . ILE B 2 27 ? -29.609 -17.324 -6.083 1.000 0.920 27 ILE B N 1
ATOM 9738 C CA . ILE B 2 27 ? -29.376 -15.877 -5.961 1.000 0.920 27 ILE B CA 1
ATOM 9739 C C . ILE B 2 27 ? -30.611 -15.107 -5.471 1.000 0.920 27 ILE B C 1
ATOM 9740 O O . ILE B 2 27 ? -30.451 -14.028 -4.898 1.000 0.920 27 ILE B O 1
ATOM 9756 N N . PHE B 2 28 ? -31.830 -15.639 -5.632 1.000 0.950 28 PHE B N 1
ATOM 9757 C CA . PHE B 2 28 ? -33.041 -14.952 -5.161 1.000 0.950 28 PHE B CA 1
ATOM 9758 C C . PHE B 2 28 ? -32.932 -14.557 -3.676 1.000 0.950 28 PHE B C 1
ATOM 9759 O O . PHE B 2 28 ? -33.323 -13.452 -3.301 1.000 0.950 28 PHE B O 1
ATOM 9776 N N . LEU B 2 29 ? -32.348 -15.431 -2.845 1.000 0.960 29 LEU B N 1
ATOM 9777 C CA . LEU B 2 29 ? -32.221 -15.206 -1.410 1.000 0.960 29 LEU B CA 1
ATOM 9778 C C . LEU B 2 29 ? -31.171 -14.131 -1.104 1.000 0.960 29 LEU B C 1
ATOM 9779 O O . LEU B 2 29 ? -31.420 -13.270 -0.264 1.000 0.960 29 LEU B O 1
ATOM 9795 N N . ARG B 2 30 ? -30.047 -14.115 -1.840 1.000 0.940 30 ARG B N 1
ATOM 9796 C CA . ARG B 2 30 ? -29.026 -13.052 -1.757 1.000 0.940 30 ARG B CA 1
ATOM 9797 C C . ARG B 2 30 ? -29.640 -11.679 -2.022 1.000 0.940 30 ARG B C 1
ATOM 9798 O O . ARG B 2 30 ? -29.354 -10.737 -1.286 1.000 0.940 30 ARG B O 1
ATOM 9819 N N . GLU B 2 31 ? -30.467 -11.550 -3.062 1.000 0.930 31 GLU B N 1
ATOM 9820 C CA . GLU B 2 31 ? -31.095 -10.271 -3.422 1.000 0.930 31 GLU B CA 1
ATOM 9821 C C . GLU B 2 31 ? -32.101 -9.806 -2.362 1.000 0.930 31 GLU B C 1
ATOM 9822 O O . GLU B 2 31 ? -32.069 -8.640 -1.970 1.000 0.930 31 GLU B O 1
ATOM 9834 N N . LEU B 2 32 ? -32.965 -10.699 -1.862 1.000 0.960 32 LEU B N 1
ATOM 9835 C CA . LEU B 2 32 ? -33.927 -10.353 -0.810 1.000 0.960 32 LEU B CA 1
ATOM 9836 C C . LEU B 2 32 ? -33.224 -9.970 0.502 1.000 0.960 32 LEU B C 1
ATOM 9837 O O . LEU B 2 32 ? -33.556 -8.934 1.068 1.000 0.960 32 LEU B O 1
ATOM 9853 N N . ILE B 2 33 ? -32.193 -10.714 0.924 1.000 0.960 33 ILE B N 1
ATOM 9854 C CA . ILE B 2 33 ? -31.375 -10.374 2.103 1.000 0.960 33 ILE B CA 1
ATOM 9855 C C . ILE B 2 33 ? -30.647 -9.038 1.912 1.000 0.960 33 ILE B C 1
ATOM 9856 O O . ILE B 2 33 ? -30.613 -8.222 2.830 1.000 0.960 33 ILE B O 1
ATOM 9872 N N . SER B 2 34 ? -30.091 -8.781 0.724 1.000 0.940 34 SER B N 1
ATOM 9873 C CA . SER B 2 34 ? -29.442 -7.497 0.423 1.000 0.940 34 SER B CA 1
ATOM 9874 C C . SER B 2 34 ? -30.437 -6.333 0.510 1.000 0.940 34 SER B C 1
ATOM 9875 O O . SER B 2 34 ? -30.108 -5.295 1.075 1.000 0.940 34 SER B O 1
ATOM 9883 N N . ASN B 2 35 ? -31.670 -6.506 0.010 1.000 0.950 35 ASN B N 1
ATOM 9884 C CA . ASN B 2 35 ? -32.729 -5.496 0.129 1.000 0.950 35 ASN B CA 1
ATOM 9885 C C . ASN B 2 35 ? -33.135 -5.260 1.592 1.000 0.950 35 ASN B C 1
ATOM 9886 O O . ASN B 2 35 ? -33.336 -4.115 1.992 1.000 0.950 35 ASN B O 1
ATOM 9897 N N . SER B 2 36 ? -33.236 -6.325 2.387 1.000 0.960 36 SER B N 1
ATOM 9898 C CA . SER B 2 36 ? -33.509 -6.237 3.822 1.000 0.960 36 SER B CA 1
ATOM 9899 C C . SER B 2 36 ? -32.381 -5.527 4.580 1.000 0.960 36 SER B C 1
ATOM 9900 O O . SER B 2 36 ? -32.660 -4.671 5.415 1.000 0.960 36 SER B O 1
ATOM 9908 N N . SER B 2 37 ? -31.112 -5.793 4.242 1.000 0.930 37 SER B N 1
ATOM 9909 C CA . SER B 2 37 ? -29.959 -5.064 4.795 1.000 0.930 37 SER B CA 1
ATOM 9910 C C . SER B 2 37 ? -30.025 -3.572 4.462 1.000 0.930 37 SER B C 1
ATOM 9911 O O . SER B 2 37 ? -29.940 -2.746 5.367 1.000 0.930 37 SER B O 1
ATOM 9919 N N . ASP B 2 38 ? -30.281 -3.220 3.193 1.000 0.930 38 ASP B N 1
ATOM 9920 C CA . ASP B 2 38 ? -30.480 -1.828 2.763 1.000 0.930 38 ASP B CA 1
ATOM 9921 C C . ASP B 2 38 ? -31.610 -1.140 3.547 1.000 0.930 38 ASP B C 1
ATOM 9922 O O . ASP B 2 38 ? -31.540 0.054 3.845 1.000 0.930 38 ASP B O 1
ATOM 9931 N N . ALA B 2 39 ? -32.691 -1.866 3.849 1.000 0.940 39 ALA B N 1
ATOM 9932 C CA . ALA B 2 39 ? -33.811 -1.330 4.610 1.000 0.940 39 ALA B CA 1
ATOM 9933 C C . ALA B 2 39 ? -33.411 -0.989 6.055 1.000 0.940 39 ALA B C 1
ATOM 9934 O O . ALA B 2 39 ? -33.913 0 6.592 1.000 0.940 39 ALA B O 1
ATOM 9941 N N . ILE B 2 40 ? -32.507 -1.759 6.668 1.000 0.930 40 ILE B N 1
ATOM 9942 C CA . ILE B 2 40 ? -31.983 -1.481 8.012 1.000 0.930 40 ILE B CA 1
ATOM 9943 C C . ILE B 2 40 ? -30.977 -0.316 7.973 1.000 0.930 40 ILE B C 1
ATOM 9944 O O . ILE B 2 40 ? -31.116 0.618 8.766 1.000 0.930 40 ILE B O 1
ATOM 9960 N N . ASP B 2 41 ? -30.038 -0.294 7.017 1.000 0.890 41 ASP B N 1
ATOM 9961 C CA . ASP B 2 41 ? -29.086 0.819 6.851 1.000 0.890 41 ASP B CA 1
ATOM 9962 C C . ASP B 2 41 ? -29.812 2.163 6.640 1.000 0.890 41 ASP B C 1
ATOM 9963 O O . ASP B 2 41 ? -29.413 3.190 7.187 1.000 0.890 41 ASP B O 1
ATOM 9972 N N . LYS B 2 42 ? -30.955 2.182 5.937 1.000 0.880 42 LYS B N 1
ATOM 9973 C CA . LYS B 2 42 ? -31.788 3.396 5.804 1.000 0.880 42 LYS B CA 1
ATOM 9974 C C . LYS B 2 42 ? -32.305 3.943 7.137 1.000 0.880 42 LYS B C 1
ATOM 9975 O O . LYS B 2 42 ? -32.442 5.161 7.257 1.000 0.880 42 LYS B O 1
ATOM 9994 N N . ILE B 2 43 ? -32.597 3.095 8.132 1.000 0.870 43 ILE B N 1
ATOM 9995 C CA . ILE B 2 43 ? -32.969 3.576 9.474 1.000 0.870 43 ILE B CA 1
ATOM 9996 C C . ILE B 2 43 ? -31.772 4.251 10.133 1.000 0.870 43 ILE B C 1
ATOM 9997 O O . ILE B 2 43 ? -31.950 5.321 10.709 1.000 0.870 43 ILE B O 1
ATOM 10013 N N . TYR B 2 44 ? -30.570 3.676 10.016 1.000 0.800 44 TYR B N 1
ATOM 10014 C CA . TYR B 2 44 ? -29.353 4.282 10.559 1.000 0.800 44 TYR B CA 1
ATOM 10015 C C . TYR B 2 44 ? -29.183 5.720 10.051 1.000 0.800 44 TYR B C 1
ATOM 10016 O O . TYR B 2 44 ? -29.095 6.649 10.850 1.000 0.800 44 TYR B O 1
ATOM 10034 N N . TYR B 2 45 ? -29.279 5.935 8.737 1.000 0.770 45 TYR B N 1
ATOM 10035 C CA . TYR B 2 45 ? -29.217 7.281 8.155 1.000 0.770 45 TYR B CA 1
ATOM 10036 C C . TYR B 2 45 ? -30.362 8.203 8.605 1.000 0.770 45 TYR B C 1
ATOM 10037 O O . TYR B 2 45 ? -30.145 9.398 8.810 1.000 0.770 45 TYR B O 1
ATOM 10055 N N . LYS B 2 46 ? -31.581 7.683 8.796 1.000 0.780 46 LYS B N 1
ATOM 10056 C CA . LYS B 2 46 ? -32.699 8.487 9.316 1.000 0.780 46 LYS B CA 1
ATOM 10057 C C . LYS B 2 46 ? -32.461 8.894 10.778 1.000 0.780 46 LYS B C 1
ATOM 10058 O O . LYS B 2 46 ? -32.674 10.053 11.110 1.000 0.780 46 LYS B O 1
ATOM 10077 N N . ALA B 2 47 ? -31.923 7.997 11.607 1.000 0.740 47 ALA B N 1
ATOM 10078 C CA . ALA B 2 47 ? -31.528 8.267 12.994 1.000 0.740 47 ALA B CA 1
ATOM 10079 C C . ALA B 2 47 ? -30.347 9.249 13.114 1.000 0.740 47 ALA B C 1
ATOM 10080 O O . ALA B 2 47 ? -30.184 9.886 14.147 1.000 0.740 47 ALA B O 1
ATOM 10087 N N . LEU B 2 48 ? -29.547 9.425 12.053 1.000 0.630 48 LEU B N 1
ATOM 10088 C CA . LEU B 2 48 ? -28.536 10.489 11.989 1.000 0.630 48 LEU B CA 1
ATOM 10089 C C . LEU B 2 48 ? -29.136 11.896 11.779 1.000 0.630 48 LEU B C 1
ATOM 10090 O O . LEU B 2 48 ? -28.426 12.880 11.971 1.000 0.630 48 LEU B O 1
ATOM 10106 N N . THR B 2 49 ? -30.399 12.014 11.347 1.000 0.610 49 THR B N 1
ATOM 10107 C CA . THR B 2 49 ? -31.054 13.307 11.040 1.000 0.610 49 THR B CA 1
ATOM 10108 C C . THR B 2 49 ? -32.301 13.600 11.877 1.000 0.610 49 THR B C 1
ATOM 10109 O O . THR B 2 49 ? -32.724 14.755 11.940 1.000 0.610 49 THR B O 1
ATOM 10120 N N . ASP B 2 50 ? -32.885 12.586 12.515 1.000 0.680 50 ASP B N 1
ATOM 10121 C CA . ASP B 2 50 ? -34.068 12.692 13.367 1.000 0.680 50 ASP B CA 1
ATOM 10122 C C . ASP B 2 50 ? -33.716 12.333 14.815 1.000 0.680 50 ASP B C 1
ATOM 10123 O O . ASP B 2 50 ? -33.584 11.161 15.165 1.000 0.680 50 ASP B O 1
ATOM 10132 N N . ASP B 2 51 ? -33.610 13.355 15.666 1.000 0.650 51 ASP B N 1
ATOM 10133 C CA . ASP B 2 51 ? -33.279 13.215 17.090 1.000 0.650 51 ASP B CA 1
ATOM 10134 C C . ASP B 2 51 ? -34.296 12.362 17.882 1.000 0.650 51 ASP B C 1
ATOM 10135 O O . ASP B 2 51 ? -34.008 11.945 19.005 1.000 0.650 51 ASP B O 1
ATOM 10144 N N . ALA B 2 52 ? -35.498 12.101 17.343 1.000 0.710 52 ALA B N 1
ATOM 10145 C CA . ALA B 2 52 ? -36.482 11.215 17.971 1.000 0.710 52 ALA B CA 1
ATOM 10146 C C . ALA B 2 52 ? -36.180 9.719 17.752 1.000 0.710 52 ALA B C 1
ATOM 10147 O O . ALA B 2 52 ? -36.870 8.867 18.321 1.000 0.710 52 ALA B O 1
ATOM 10154 N N . LEU B 2 53 ? -35.171 9.390 16.938 1.000 0.740 53 LEU B N 1
ATOM 10155 C CA . LEU B 2 53 ? -34.771 8.029 16.595 1.000 0.740 53 LEU B CA 1
ATOM 10156 C C . LEU B 2 53 ? -33.401 7.687 17.183 1.000 0.740 53 LEU B C 1
ATOM 10157 O O . LEU B 2 53 ? -32.430 8.416 17.026 1.000 0.740 53 LEU B O 1
ATOM 10173 N N . THR B 2 54 ? -33.304 6.525 17.830 1.000 0.680 54 THR B N 1
ATOM 10174 C CA . THR B 2 54 ? -32.037 5.966 18.323 1.000 0.680 54 THR B CA 1
ATOM 10175 C C . THR B 2 54 ? -31.758 4.659 17.587 1.000 0.680 54 THR B C 1
ATOM 10176 O O . THR B 2 54 ? -32.604 3.764 17.569 1.000 0.680 54 THR B O 1
ATOM 10187 N N . PHE B 2 55 ? -30.591 4.540 16.951 1.000 0.740 55 PHE B N 1
ATOM 10188 C CA . PHE B 2 55 ? -30.212 3.322 16.235 1.000 0.740 55 PHE B CA 1
ATOM 10189 C C . PHE B 2 55 ? -29.488 2.347 17.170 1.000 0.740 55 PHE B C 1
ATOM 10190 O O . PHE B 2 55 ? -28.270 2.413 17.327 1.000 0.740 55 PHE B O 1
ATOM 10207 N N . ASP B 2 56 ? -30.247 1.449 17.796 1.000 0.720 56 ASP B N 1
ATOM 10208 C CA . ASP B 2 56 ? -29.691 0.339 18.572 1.000 0.720 56 ASP B CA 1
ATOM 10209 C C . ASP B 2 56 ? -29.410 -0.869 17.668 1.000 0.720 56 ASP B C 1
ATOM 10210 O O . ASP B 2 56 ? -30.335 -1.548 17.224 1.000 0.720 56 ASP B O 1
ATOM 10219 N N . LYS B 2 57 ? -28.127 -1.130 17.384 1.000 0.700 57 LYS B N 1
ATOM 10220 C CA . LYS B 2 57 ? -27.688 -2.155 16.423 1.000 0.700 57 LYS B CA 1
ATOM 10221 C C . LYS B 2 57 ? -28.206 -3.558 16.769 1.000 0.700 57 LYS B C 1
ATOM 10222 O O . LYS B 2 57 ? -28.487 -4.319 15.846 1.000 0.700 57 LYS B O 1
ATOM 10241 N N . ASP B 2 58 ? -28.372 -3.875 18.052 1.000 0.760 58 ASP B N 1
ATOM 10242 C CA . ASP B 2 58 ? -28.794 -5.205 18.518 1.000 0.760 58 ASP B CA 1
ATOM 10243 C C . ASP B 2 58 ? -30.301 -5.455 18.336 1.000 0.760 58 ASP B C 1
ATOM 10244 O O . ASP B 2 58 ? -30.759 -6.600 18.327 1.000 0.760 58 ASP B O 1
ATOM 10253 N N . SER B 2 59 ? -31.077 -4.390 18.127 1.000 0.850 59 SER B N 1
ATOM 10254 C CA . SER B 2 59 ? -32.517 -4.467 17.874 1.000 0.850 59 SER B CA 1
ATOM 10255 C C . SER B 2 59 ? -32.864 -4.833 16.423 1.000 0.850 59 SER B C 1
ATOM 10256 O O . SER B 2 59 ? -34.027 -5.117 16.132 1.000 0.850 59 SER B O 1
ATOM 10264 N N . TYR B 2 60 ? -31.886 -4.848 15.508 1.000 0.910 60 TYR B N 1
ATOM 10265 C CA . TYR B 2 60 ? -32.120 -5.077 14.082 1.000 0.910 60 TYR B CA 1
ATOM 10266 C C . TYR B 2 60 ? -31.570 -6.417 13.593 1.000 0.910 60 TYR B C 1
ATOM 10267 O O . TYR B 2 60 ? -30.444 -6.802 13.902 1.000 0.910 60 TYR B O 1
ATOM 10285 N N . TYR B 2 61 ? -32.354 -7.125 12.786 1.000 0.950 61 TYR B N 1
ATOM 10286 C CA . TYR B 2 61 ? -32.002 -8.438 12.252 1.000 0.950 61 TYR B CA 1
ATOM 10287 C C . TYR B 2 61 ? -32.826 -8.770 11.004 1.000 0.950 61 TYR B C 1
ATOM 10288 O O . TYR B 2 61 ? -33.790 -8.083 10.661 1.000 0.950 61 TYR B O 1
ATOM 10306 N N . ILE B 2 62 ? -32.445 -9.856 10.333 1.000 0.970 62 ILE B N 1
ATOM 10307 C CA . ILE B 2 62 ? -33.208 -10.466 9.241 1.000 0.970 62 ILE B CA 1
ATOM 10308 C C . ILE B 2 62 ? -33.547 -11.888 9.682 1.000 0.970 62 ILE B C 1
ATOM 10309 O O . ILE B 2 62 ? -32.651 -12.620 10.087 1.000 0.970 62 ILE B O 1
ATOM 10325 N N . LYS B 2 63 ? -34.812 -12.300 9.629 1.000 0.970 63 LYS B N 1
ATOM 10326 C CA . LYS B 2 63 ? -35.241 -13.665 9.954 1.000 0.970 63 LYS B CA 1
ATOM 10327 C C . LYS B 2 63 ? -35.683 -14.383 8.684 1.000 0.970 63 LYS B C 1
ATOM 10328 O O . LYS B 2 63 ? -36.534 -13.885 7.954 1.000 0.970 63 LYS B O 1
ATOM 10347 N N . VAL B 2 64 ? -35.103 -15.550 8.428 1.000 0.980 64 VAL B N 1
ATOM 10348 C CA . VAL B 2 64 ? -35.482 -16.438 7.324 1.000 0.980 64 VAL B CA 1
ATOM 10349 C C . VAL B 2 64 ? -36.198 -17.650 7.918 1.000 0.980 64 VAL B C 1
ATOM 10350 O O . VAL B 2 64 ? -35.644 -18.337 8.773 1.000 0.980 64 VAL B O 1
ATOM 10363 N N . ALA B 2 65 ? -37.430 -17.913 7.489 1.000 0.970 65 ALA B N 1
ATOM 10364 C CA . ALA B 2 65 ? -38.256 -18.997 8.019 1.000 0.970 65 ALA B CA 1
ATOM 10365 C C . ALA B 2 65 ? -38.961 -19.756 6.891 1.000 0.970 65 ALA B C 1
ATOM 10366 O O . ALA B 2 65 ? -39.664 -19.156 6.079 1.000 0.970 65 ALA B O 1
ATOM 10373 N N . ALA B 2 66 ? -38.786 -21.075 6.850 1.000 0.960 66 ALA B N 1
ATOM 10374 C CA . ALA B 2 66 ? -39.457 -21.950 5.897 1.000 0.960 66 ALA B CA 1
ATOM 10375 C C . ALA B 2 66 ? -40.597 -22.712 6.580 1.000 0.960 66 ALA B C 1
ATOM 10376 O O . ALA B 2 66 ? -40.436 -23.246 7.672 1.000 0.960 66 ALA B O 1
ATOM 10383 N N . ASP B 2 67 ? -41.730 -22.803 5.899 1.000 0.960 67 ASP B N 1
ATOM 10384 C CA . ASP B 2 67 ? -42.862 -23.644 6.261 1.000 0.960 67 ASP B CA 1
ATOM 10385 C C . ASP B 2 67 ? -43.070 -24.648 5.125 1.000 0.960 67 ASP B C 1
ATOM 10386 O O . ASP B 2 67 ? -43.498 -24.296 4.020 1.000 0.960 67 ASP B O 1
ATOM 10395 N N . LYS B 2 68 ? -42.714 -25.908 5.390 1.000 0.930 68 LYS B N 1
ATOM 10396 C CA . LYS B 2 68 ? -42.813 -26.989 4.405 1.000 0.930 68 LYS B CA 1
ATOM 10397 C C . LYS B 2 68 ? -44.264 -27.371 4.103 1.000 0.930 68 LYS B C 1
ATOM 10398 O O . LYS B 2 68 ? -44.555 -27.713 2.959 1.000 0.930 68 LYS B O 1
ATOM 10417 N N . ASP B 2 69 ? -45.167 -27.275 5.081 1.000 0.950 69 ASP B N 1
ATOM 10418 C CA . ASP B 2 69 ? -46.571 -27.674 4.929 1.000 0.950 69 ASP B CA 1
ATOM 10419 C C . ASP B 2 69 ? -47.341 -26.658 4.079 1.000 0.950 69 ASP B C 1
ATOM 10420 O O . ASP B 2 69 ? -48.059 -27.024 3.145 1.000 0.950 69 ASP B O 1
ATOM 10429 N N . ALA B 2 70 ? -47.153 -25.365 4.356 1.000 0.960 70 ALA B N 1
ATOM 10430 C CA . ALA B 2 70 ? -47.717 -24.289 3.543 1.000 0.960 70 ALA B CA 1
ATOM 10431 C C . ALA B 2 70 ? -46.953 -24.065 2.219 1.000 0.960 70 ALA B C 1
ATOM 10432 O O . ALA B 2 70 ? -47.449 -23.345 1.345 1.000 0.960 70 ALA B O 1
ATOM 10439 N N . ARG B 2 71 ? -45.771 -24.688 2.062 1.000 0.970 71 ARG B N 1
ATOM 10440 C CA . ARG B 2 71 ? -44.791 -24.470 0.979 1.000 0.970 71 ARG B CA 1
ATOM 10441 C C . ARG B 2 71 ? -44.416 -22.995 0.820 1.000 0.970 71 ARG B C 1
ATOM 10442 O O . ARG B 2 71 ? -44.464 -22.437 -0.281 1.000 0.970 71 ARG B O 1
ATOM 10463 N N . THR B 2 72 ? -44.044 -22.354 1.924 1.000 0.980 72 THR B N 1
ATOM 10464 C CA . THR B 2 72 ? -43.679 -20.932 1.941 1.000 0.980 72 THR B CA 1
ATOM 10465 C C . THR B 2 72 ? -42.313 -20.671 2.560 1.000 0.980 72 THR B C 1
ATOM 10466 O O . THR B 2 72 ? -41.986 -21.259 3.584 1.000 0.980 72 THR B O 1
ATOM 10477 N N . LEU B 2 73 ? -41.546 -19.739 1.986 1.000 0.980 73 LEU B N 1
ATOM 10478 C CA . LEU B 2 73 ? -40.328 -19.173 2.577 1.000 0.980 73 LEU B CA 1
ATOM 10479 C C . LEU B 2 73 ? -40.565 -17.692 2.889 1.000 0.980 73 LEU B C 1
ATOM 10480 O O . LEU B 2 73 ? -40.930 -16.927 1.998 1.000 0.980 73 LEU B O 1
ATOM 10496 N N . THR B 2 74 ? -40.347 -17.290 4.136 1.000 0.980 74 THR B N 1
ATOM 10497 C CA . THR B 2 74 ? -40.534 -15.916 4.609 1.000 0.980 74 THR B CA 1
ATOM 10498 C C . THR B 2 74 ? -39.188 -15.290 4.951 1.000 0.980 74 THR B C 1
ATOM 10499 O O . THR B 2 74 ? -38.411 -15.873 5.704 1.000 0.980 74 THR B O 1
ATOM 10510 N N . ILE B 2 75 ? -38.920 -14.105 4.404 1.000 0.980 75 ILE B N 1
ATOM 10511 C CA . ILE B 2 75 ? -37.780 -13.255 4.749 1.000 0.980 75 ILE B CA 1
ATOM 10512 C C . ILE B 2 75 ? -38.344 -12.009 5.431 1.000 0.980 75 ILE B C 1
ATOM 10513 O O . ILE B 2 75 ? -38.984 -11.182 4.781 1.000 0.980 75 ILE B O 1
ATOM 10529 N N . SER B 2 76 ? -38.126 -11.899 6.734 1.000 0.980 76 SER B N 1
ATOM 10530 C CA . SER B 2 76 ? -38.586 -10.791 7.565 1.000 0.980 76 SER B CA 1
ATOM 10531 C C . SER B 2 76 ? -37.419 -9.892 7.937 1.000 0.980 76 SER B C 1
ATOM 10532 O O . SER B 2 76 ? -36.403 -10.375 8.432 1.000 0.980 76 SER B O 1
ATOM 10540 N N . ASP B 2 77 ? -37.570 -8.587 7.763 1.000 0.960 77 ASP B N 1
ATOM 10541 C CA . ASP B 2 77 ? -36.609 -7.599 8.240 1.000 0.960 77 ASP B CA 1
ATOM 10542 C C . ASP B 2 77 ? -37.243 -6.600 9.197 1.000 0.960 77 ASP B C 1
ATOM 10543 O O . ASP B 2 77 ? -38.424 -6.264 9.111 1.000 0.960 77 ASP B O 1
ATOM 10552 N N . THR B 2 78 ? -36.420 -6.104 10.113 1.000 0.960 78 THR B N 1
ATOM 10553 C CA . THR B 2 78 ? -36.742 -5.004 11.029 1.000 0.960 78 THR B CA 1
ATOM 10554 C C . THR B 2 78 ? -36.355 -3.642 10.432 1.000 0.960 78 THR B C 1
ATOM 10555 O O . THR B 2 78 ? -36.015 -2.718 11.168 1.000 0.960 78 THR B O 1
ATOM 10566 N N . GLY B 2 79 ? -36.286 -3.529 9.102 1.000 0.940 79 GLY B N 1
ATOM 10567 C CA . GLY B 2 79 ? -35.833 -2.330 8.403 1.000 0.940 79 GLY B CA 1
ATOM 10568 C C . GLY B 2 79 ? -36.883 -1.218 8.363 1.000 0.940 79 GLY B C 1
ATOM 10569 O O . GLY B 2 79 ? -37.907 -1.254 9.040 1.000 0.940 79 GLY B O 1
ATOM 10573 N N . ILE B 2 80 ? -36.634 -0.189 7.549 1.000 0.940 80 ILE B N 1
ATOM 10574 C CA . ILE B 2 80 ? -37.456 1.034 7.489 1.000 0.940 80 ILE B CA 1
ATOM 10575 C C . ILE B 2 80 ? -38.907 0.805 7.024 1.000 0.940 80 ILE B C 1
ATOM 10576 O O . ILE B 2 80 ? -39.760 1.662 7.255 1.000 0.940 80 ILE B O 1
ATOM 10592 N N . GLY B 2 81 ? -39.192 -0.333 6.385 1.000 0.960 81 GLY B N 1
ATOM 10593 C CA . GLY B 2 81 ? -40.484 -0.630 5.765 1.000 0.960 81 GLY B CA 1
ATOM 10594 C C . GLY B 2 81 ? -40.807 0.272 4.567 1.000 0.960 81 GLY B C 1
ATOM 10595 O O . GLY B 2 81 ? -39.986 1.074 4.125 1.000 0.960 81 GLY B O 1
ATOM 10599 N N . MET B 2 82 ? -42.012 0.125 4.018 1.000 0.960 82 MET B N 1
ATOM 10600 C CA . MET B 2 82 ? -42.506 0.899 2.878 1.000 0.960 82 MET B CA 1
ATOM 10601 C C . MET B 2 82 ? -43.956 1.337 3.093 1.000 0.960 82 MET B C 1
ATOM 10602 O O . MET B 2 82 ? -44.801 0.592 3.589 1.000 0.960 82 MET B O 1
ATOM 10616 N N . THR B 2 83 ? -44.244 2.571 2.700 1.000 0.950 83 THR B N 1
ATOM 10617 C CA . THR B 2 83 ? -45.593 3.133 2.602 1.000 0.950 83 THR B CA 1
ATOM 10618 C C . THR B 2 83 ? -46.327 2.591 1.371 1.000 0.950 83 THR B C 1
ATOM 10619 O O . THR B 2 83 ? -45.728 1.983 0.482 1.000 0.950 83 THR B O 1
ATOM 10630 N N . LYS B 2 84 ? -47.639 2.850 1.273 1.000 0.940 84 LYS B N 1
ATOM 10631 C CA . LYS B 2 84 ? -48.448 2.488 0.098 1.000 0.940 84 LYS B CA 1
ATOM 10632 C C . LYS B 2 84 ? -47.863 3.025 -1.215 1.000 0.940 84 LYS B C 1
ATOM 10633 O O . LYS B 2 84 ? -47.729 2.267 -2.173 1.000 0.940 84 LYS B O 1
ATOM 10652 N N . ASP B 2 85 ? -47.507 4.310 -1.238 1.000 0.940 85 ASP B N 1
ATOM 10653 C CA . ASP B 2 85 ? -46.930 4.963 -2.419 1.000 0.940 85 ASP B CA 1
ATOM 10654 C C . ASP B 2 85 ? -45.548 4.384 -2.759 1.000 0.940 85 ASP B C 1
ATOM 10655 O O . ASP B 2 85 ? -45.214 4.223 -3.933 1.000 0.940 85 ASP B O 1
ATOM 10664 N N . GLU B 2 86 ? -44.745 4.032 -1.749 1.000 0.930 86 GLU B N 1
ATOM 10665 C CA . GLU B 2 86 ? -43.432 3.401 -1.934 1.000 0.930 86 GLU B CA 1
ATOM 10666 C C . GLU B 2 86 ? -43.542 1.974 -2.473 1.000 0.930 86 GLU B C 1
ATOM 10667 O O . GLU B 2 86 ? -42.801 1.631 -3.390 1.000 0.930 86 GLU B O 1
ATOM 10679 N N . LEU B 2 87 ? -44.485 1.156 -1.990 1.000 0.950 87 LEU B N 1
ATOM 10680 C CA . LEU B 2 87 ? -44.763 -0.163 -2.572 1.000 0.950 87 LEU B CA 1
ATOM 10681 C C . LEU B 2 87 ? -45.101 -0.033 -4.068 1.000 0.950 87 LEU B C 1
ATOM 10682 O O . LEU B 2 87 ? -44.565 -0.771 -4.895 1.000 0.950 87 LEU B O 1
ATOM 10698 N N . GLU B 2 88 ? -45.918 0.953 -4.444 1.000 0.930 88 GLU B N 1
ATOM 10699 C CA . GLU B 2 88 ? -46.282 1.220 -5.842 1.000 0.930 88 GLU B CA 1
ATOM 10700 C C . GLU B 2 88 ? -45.081 1.736 -6.673 1.000 0.930 88 GLU B C 1
ATOM 10701 O O . GLU B 2 88 ? -44.852 1.297 -7.807 1.000 0.930 88 GLU B O 1
ATOM 10713 N N . GLN B 2 89 ? -44.240 2.612 -6.109 1.000 0.920 89 GLN B N 1
ATOM 10714 C CA . GLN B 2 89 ? -43.061 3.158 -6.794 1.000 0.920 89 GLN B CA 1
ATOM 10715 C C . GLN B 2 89 ? -41.864 2.205 -6.877 1.000 0.920 89 GLN B C 1
ATOM 10716 O O . GLN B 2 89 ? -41.079 2.331 -7.818 1.000 0.920 89 GLN B O 1
ATOM 10730 N N . HIS B 2 90 ? -41.673 1.318 -5.904 1.000 0.910 90 HIS B N 1
ATOM 10731 C CA . HIS B 2 90 ? -40.455 0.514 -5.773 1.000 0.910 90 HIS B CA 1
ATOM 10732 C C . HIS B 2 90 ? -40.677 -0.970 -6.074 1.000 0.910 90 HIS B C 1
ATOM 10733 O O . HIS B 2 90 ? -39.803 -1.576 -6.689 1.000 0.910 90 HIS B O 1
ATOM 10747 N N . LEU B 2 91 ? -41.839 -1.544 -5.732 1.000 0.930 91 LEU B N 1
ATOM 10748 C CA . LEU B 2 91 ? -42.208 -2.913 -6.137 1.000 0.930 91 LEU B CA 1
ATOM 10749 C C . LEU B 2 91 ? -43.104 -2.924 -7.377 1.000 0.930 91 LEU B C 1
ATOM 10750 O O . LEU B 2 91 ? -43.041 -3.840 -8.191 1.000 0.930 91 LEU B O 1
ATOM 10766 N N . GLY B 2 92 ? -43.926 -1.887 -7.547 1.000 0.900 92 GLY B N 1
ATOM 10767 C CA . GLY B 2 92 ? -44.828 -1.755 -8.688 1.000 0.900 92 GLY B CA 1
ATOM 10768 C C . GLY B 2 92 ? -44.184 -1.234 -9.978 1.000 0.900 92 GLY B C 1
ATOM 10769 O O . GLY B 2 92 ? -44.820 -1.270 -11.034 1.000 0.900 92 GLY B O 1
ATOM 10773 N N . THR B 2 93 ? -42.936 -0.753 -9.927 1.000 0.890 93 THR B N 1
ATOM 10774 C CA . THR B 2 93 ? -42.218 -0.181 -11.079 1.000 0.890 93 THR B CA 1
ATOM 10775 C C . THR B 2 93 ? -40.889 -0.905 -11.314 1.000 0.890 93 THR B C 1
ATOM 10776 O O . THR B 2 93 ? -39.973 -0.832 -10.499 1.000 0.890 93 THR B O 1
ATOM 10787 N N . ILE B 2 94 ? -40.747 -1.575 -12.461 1.000 0.860 94 ILE B N 1
ATOM 10788 C CA . ILE B 2 94 ? -39.513 -2.286 -12.840 1.000 0.860 94 ILE B CA 1
ATOM 10789 C C . ILE B 2 94 ? -38.374 -1.285 -13.083 1.000 0.860 94 ILE B C 1
ATOM 10790 O O . ILE B 2 94 ? -38.586 -0.247 -13.711 1.000 0.860 94 ILE B O 1
ATOM 10806 N N . ALA B 2 95 ? -37.159 -1.624 -12.641 1.000 0.840 95 ALA B N 1
ATOM 10807 C CA . ALA B 2 95 ? -35.948 -0.815 -12.810 1.000 0.840 95 ALA B CA 1
ATOM 10808 C C . ALA B 2 95 ? -35.998 0.555 -12.104 1.000 0.840 95 ALA B C 1
ATOM 10809 O O . ALA B 2 95 ? -35.323 1.505 -12.510 1.000 0.840 95 ALA B O 1
ATOM 10816 N N . LYS B 2 96 ? -36.777 0.660 -11.018 1.000 0.840 96 LYS B N 1
ATOM 10817 C CA . LYS B 2 96 ? -36.805 1.826 -10.131 1.000 0.840 96 LYS B CA 1
ATOM 10818 C C . LYS B 2 96 ? -36.265 1.454 -8.754 1.000 0.840 96 LYS B C 1
ATOM 10819 O O . LYS B 2 96 ? -36.922 0.792 -7.963 1.000 0.840 96 LYS B O 1
ATOM 10838 N N . SER B 2 97 ? -35.048 1.900 -8.462 1.000 0.860 97 SER B N 1
ATOM 10839 C CA . SER B 2 97 ? -34.368 1.587 -7.203 1.000 0.860 97 SER B CA 1
ATOM 10840 C C . SER B 2 97 ? -34.600 2.675 -6.156 1.000 0.860 97 SER B C 1
ATOM 10841 O O . SER B 2 97 ? -34.063 3.776 -6.282 1.000 0.860 97 SER B O 1
ATOM 10849 N N . GLY B 2 98 ? -35.353 2.357 -5.098 1.000 0.830 98 GLY B N 1
ATOM 10850 C CA . GLY B 2 98 ? -35.432 3.215 -3.910 1.000 0.830 98 GLY B CA 1
ATOM 10851 C C . GLY B 2 98 ? -34.079 3.349 -3.199 1.000 0.830 98 GLY B C 1
ATOM 10852 O O . GLY B 2 98 ? -33.748 4.422 -2.709 1.000 0.830 98 GLY B O 1
ATOM 10856 N N . SER B 2 99 ? -33.253 2.296 -3.206 1.000 0.820 99 SER B N 1
ATOM 10857 C CA . SER B 2 99 ? -31.888 2.303 -2.650 1.000 0.820 99 SER B CA 1
ATOM 10858 C C . SER B 2 99 ? -30.926 3.218 -3.423 1.000 0.820 99 SER B C 1
ATOM 10859 O O . SER B 2 99 ? -30.165 3.962 -2.812 1.000 0.820 99 SER B O 1
ATOM 10867 N N . LEU B 2 100 ? -31.006 3.263 -4.761 1.000 0.780 100 LEU B N 1
ATOM 10868 C CA . LEU B 2 100 ? -30.164 4.165 -5.564 1.000 0.780 100 LEU B CA 1
ATOM 10869 C C . LEU B 2 100 ? -30.532 5.635 -5.351 1.000 0.780 100 LEU B C 1
ATOM 10870 O O . LEU B 2 100 ? -29.646 6.484 -5.310 1.000 0.780 100 LEU B O 1
ATOM 10886 N N . ALA B 2 101 ? -31.832 5.938 -5.275 1.000 0.780 101 ALA B N 1
ATOM 10887 C CA . ALA B 2 101 ? -32.300 7.288 -4.972 1.000 0.780 101 ALA B CA 1
ATOM 10888 C C . ALA B 2 101 ? -31.759 7.732 -3.606 1.000 0.780 101 ALA B C 1
ATOM 10889 O O . ALA B 2 101 ? -31.105 8.767 -3.514 1.000 0.780 101 ALA B O 1
ATOM 10896 N N . PHE B 2 102 ? -31.892 6.862 -2.602 1.000 0.780 102 PHE B N 1
ATOM 10897 C CA . PHE B 2 102 ? -31.368 7.092 -1.261 1.000 0.780 102 PHE B CA 1
ATOM 10898 C C . PHE B 2 102 ? -29.851 7.347 -1.245 1.000 0.780 102 PHE B C 1
ATOM 10899 O O . PHE B 2 102 ? -29.399 8.312 -0.634 1.000 0.780 102 PHE B O 1
ATOM 10916 N N . LYS B 2 103 ? -29.070 6.538 -1.975 1.000 0.720 103 LYS B N 1
ATOM 10917 C CA . LYS B 2 103 ? -27.605 6.667 -2.096 1.000 0.720 103 LYS B CA 1
ATOM 10918 C C . LYS B 2 103 ? -27.153 7.976 -2.762 1.000 0.720 103 LYS B C 1
ATOM 10919 O O . LYS B 2 103 ? -26.026 8.400 -2.564 1.000 0.720 103 LYS B O 1
ATOM 10938 N N . LYS B 2 104 ? -28.001 8.606 -3.585 1.000 0.690 104 LYS B N 1
ATOM 10939 C CA . LYS B 2 104 ? -27.706 9.900 -4.234 1.000 0.690 104 LYS B CA 1
ATOM 10940 C C . LYS B 2 104 ? -28.098 11.104 -3.382 1.000 0.690 104 LYS B C 1
ATOM 10941 O O . LYS B 2 104 ? -27.548 12.181 -3.585 1.000 0.690 104 LYS B O 1
ATOM 10960 N N . GLU B 2 105 ? -29.079 10.935 -2.503 1.000 0.670 105 GLU B N 1
ATOM 10961 C CA . GLU B 2 105 ? -29.581 11.986 -1.611 1.000 0.670 105 GLU B CA 1
ATOM 10962 C C . GLU B 2 105 ? -28.776 12.086 -0.314 1.000 0.670 105 GLU B C 1
ATOM 10963 O O . GLU B 2 105 ? -28.767 13.142 0.313 1.000 0.670 105 GLU B O 1
ATOM 10975 N N . ASN B 2 106 ? -28.083 11.009 0.062 1.000 0.640 106 ASN B N 1
ATOM 10976 C CA . ASN B 2 106 ? -27.291 10.930 1.280 1.000 0.640 106 ASN B CA 1
ATOM 10977 C C . ASN B 2 106 ? -25.818 10.717 0.941 1.000 0.640 106 ASN B C 1
ATOM 10978 O O . ASN B 2 106 ? -25.470 9.870 0.120 1.000 0.640 106 ASN B O 1
ATOM 10989 N N . GLU B 2 107 ? -24.949 11.483 1.595 1.000 0.520 107 GLU B N 1
ATOM 10990 C CA . GLU B 2 107 ? -23.512 11.242 1.544 1.000 0.520 107 GLU B CA 1
ATOM 10991 C C . GLU B 2 107 ? -23.207 9.985 2.366 1.000 0.520 107 GLU B C 1
ATOM 10992 O O . GLU B 2 107 ? -23.549 9.918 3.551 1.000 0.520 107 GLU B O 1
ATOM 11004 N N . LEU B 2 108 ? -22.618 8.979 1.720 1.000 0.560 108 LEU B N 1
ATOM 11005 C CA . LEU B 2 108 ? -22.332 7.696 2.357 1.000 0.560 108 LEU B CA 1
ATOM 11006 C C . LEU B 2 108 ? -21.359 7.894 3.517 1.000 0.560 108 LEU B C 1
ATOM 11007 O O . LEU B 2 108 ? -20.366 8.615 3.402 1.000 0.560 108 LEU B O 1
ATOM 11023 N N . LYS B 2 109 ? -21.675 7.267 4.645 1.000 0.490 109 LYS B N 1
ATOM 11024 C CA . LYS B 2 109 ? -20.823 7.213 5.826 1.000 0.490 109 LYS B CA 1
ATOM 11025 C C . LYS B 2 109 ? -20.174 5.847 5.914 1.000 0.490 109 LYS B C 1
ATOM 11026 O O . LYS B 2 109 ? -20.783 4.839 5.559 1.000 0.490 109 LYS B O 1
ATOM 11045 N N . ASP B 2 110 ? -18.963 5.844 6.449 1.000 0.470 110 ASP B N 1
ATOM 11046 C CA . ASP B 2 110 ? -18.188 4.627 6.607 1.000 0.470 110 ASP B CA 1
ATOM 11047 C C . ASP B 2 110 ? -18.964 3.557 7.372 1.000 0.470 110 ASP B C 1
ATOM 11048 O O . ASP B 2 110 ? -19.504 3.776 8.461 1.000 0.470 110 ASP B O 1
ATOM 11057 N N . GLY B 2 111 ? -19.016 2.374 6.768 1.000 0.550 111 GLY B N 1
ATOM 11058 C CA . GLY B 2 111 ? -19.642 1.198 7.340 1.000 0.550 111 GLY B CA 1
ATOM 11059 C C . GLY B 2 111 ? -21.156 1.095 7.162 1.000 0.550 111 GLY B C 1
ATOM 11060 O O . GLY B 2 111 ? -21.724 0.117 7.645 1.000 0.550 111 GLY B O 1
ATOM 11064 N N . HIS B 2 112 ? -21.803 2.022 6.463 1.000 0.620 112 HIS B N 1
ATOM 11065 C CA . HIS B 2 112 ? -23.237 1.956 6.179 1.000 0.620 112 HIS B CA 1
ATOM 11066 C C . HIS B 2 112 ? -23.503 2.116 4.683 1.000 0.620 112 HIS B C 1
ATOM 11067 O O . HIS B 2 112 ? -24.085 3.099 4.223 1.000 0.620 112 HIS B O 1
ATOM 11081 N N . ASP B 2 113 ? -23.048 1.141 3.902 1.000 0.700 113 ASP B N 1
ATOM 11082 C CA . ASP B 2 113 ? -23.099 1.194 2.446 1.000 0.700 113 ASP B CA 1
ATOM 11083 C C . ASP B 2 113 ? -24.349 0.541 1.871 1.000 0.700 113 ASP B C 1
ATOM 11084 O O . ASP B 2 113 ? -24.637 -0.633 2.085 1.000 0.700 113 ASP B O 1
ATOM 11093 N N . ILE B 2 114 ? -25.063 1.308 1.048 1.000 0.790 114 ILE B N 1
ATOM 11094 C CA . ILE B 2 114 ? -26.246 0.828 0.338 1.000 0.790 114 ILE B CA 1
ATOM 11095 C C . ILE B 2 114 ? -25.832 -0.057 -0.847 1.000 0.790 114 ILE B C 1
ATOM 11096 O O . ILE B 2 114 ? -25.137 0.394 -1.775 1.000 0.790 114 ILE B O 1
ATOM 11112 N N . ILE B 2 115 ? -26.328 -1.296 -0.836 1.000 0.830 115 ILE B N 1
ATOM 11113 C CA . ILE B 2 115 ? -26.041 -2.365 -1.790 1.000 0.830 115 ILE B CA 1
ATOM 11114 C C . ILE B 2 115 ? -26.878 -2.174 -3.057 1.000 0.830 115 ILE B C 1
ATOM 11115 O O . ILE B 2 115 ? -26.352 -2.263 -4.169 1.000 0.830 115 ILE B O 1
ATOM 11131 N N . GLY B 2 116 ? -28.187 -1.947 -2.936 1.000 0.810 116 GLY B N 1
ATOM 11132 C CA . GLY B 2 116 ? -29.168 -1.895 -4.023 1.000 0.810 116 GLY B CA 1
ATOM 11133 C C . GLY B 2 116 ? -28.992 -0.723 -4.997 1.000 0.810 116 GLY B C 1
ATOM 11134 O O . GLY B 2 116 ? -29.037 0.439 -4.604 1.000 0.810 116 GLY B O 1
ATOM 11138 N N . GLN B 2 117 ? -28.893 -0.998 -6.306 1.000 0.800 117 GLN B N 1
ATOM 11139 C CA . GLN B 2 117 ? -28.738 0.062 -7.321 1.000 0.800 117 GLN B CA 1
ATOM 11140 C C . GLN B 2 117 ? -29.605 -0.085 -8.583 1.000 0.800 117 GLN B C 1
ATOM 11141 O O . GLN B 2 117 ? -30.072 0.920 -9.111 1.000 0.800 117 GLN B O 1
ATOM 11155 N N . PHE B 2 118 ? -29.919 -1.303 -9.033 1.000 0.820 118 PHE B N 1
ATOM 11156 C CA . PHE B 2 118 ? -30.610 -1.507 -10.319 1.000 0.820 118 PHE B CA 1
ATOM 11157 C C . PHE B 2 118 ? -32.146 -1.478 -10.253 1.000 0.820 118 PHE B C 1
ATOM 11158 O O . PHE B 2 118 ? -32.794 -1.258 -11.272 1.000 0.820 118 PHE B O 1
ATOM 11175 N N . GLY B 2 119 ? -32.748 -1.711 -9.080 1.000 0.870 119 GLY B N 1
ATOM 11176 C CA . GLY B 2 119 ? -34.213 -1.764 -8.941 1.000 0.870 119 GLY B CA 1
ATOM 11177 C C . GLY B 2 119 ? -34.843 -2.968 -9.647 1.000 0.870 119 GLY B C 1
ATOM 11178 O O . GLY B 2 119 ? -35.976 -2.882 -10.119 1.000 0.870 119 GLY B O 1
ATOM 11182 N N . VAL B 2 120 ? -34.082 -4.060 -9.781 1.000 0.890 120 VAL B N 1
ATOM 11183 C CA . VAL B 2 120 ? -34.553 -5.318 -10.379 1.000 0.890 120 VAL B CA 1
ATOM 11184 C C . VAL B 2 120 ? -34.363 -6.548 -9.486 1.000 0.890 120 VAL B C 1
ATOM 11185 O O . VAL B 2 120 ? -35.050 -7.540 -9.694 1.000 0.890 120 VAL B O 1
ATOM 11198 N N . GLY B 2 121 ? -33.502 -6.471 -8.462 1.000 0.900 121 GLY B N 1
ATOM 11199 C CA . GLY B 2 121 ? -33.150 -7.610 -7.601 1.000 0.900 121 GLY B CA 1
ATOM 11200 C C . GLY B 2 121 ? -34.343 -8.261 -6.907 1.000 0.900 121 GLY B C 1
ATOM 11201 O O . GLY B 2 121 ? -34.412 -9.478 -6.806 1.000 0.900 121 GLY B O 1
ATOM 11205 N N . PHE B 2 122 ? -35.346 -7.473 -6.516 1.000 0.930 122 PHE B N 1
ATOM 11206 C CA . PHE B 2 122 ? -36.575 -8.001 -5.919 1.000 0.930 122 PHE B CA 1
ATOM 11207 C C . PHE B 2 122 ? -37.289 -9.036 -6.811 1.000 0.930 122 PHE B C 1
ATOM 11208 O O . PHE B 2 122 ? -37.794 -10.038 -6.311 1.000 0.930 122 PHE B O 1
ATOM 11225 N N . TYR B 2 123 ? -37.290 -8.848 -8.136 1.000 0.920 123 TYR B N 1
ATOM 11226 C CA . TYR B 2 123 ? -37.984 -9.754 -9.059 1.000 0.920 123 TYR B CA 1
ATOM 11227 C C . TYR B 2 123 ? -37.303 -11.124 -9.190 1.000 0.920 123 TYR B C 1
ATOM 11228 O O . TYR B 2 123 ? -37.927 -12.061 -9.685 1.000 0.920 123 TYR B O 1
ATOM 11246 N N . ALA B 2 124 ? -36.070 -11.272 -8.691 1.000 0.910 124 ALA B N 1
ATOM 11247 C CA . ALA B 2 124 ? -35.397 -12.561 -8.569 1.000 0.910 124 ALA B CA 1
ATOM 11248 C C . ALA B 2 124 ? -36.212 -13.559 -7.720 1.000 0.910 124 ALA B C 1
ATOM 11249 O O . ALA B 2 124 ? -36.136 -14.763 -7.953 1.000 0.910 124 ALA B O 1
ATOM 11256 N N . ALA B 2 125 ? -37.062 -13.076 -6.801 1.000 0.950 125 ALA B N 1
ATOM 11257 C CA . ALA B 2 125 ? -38.003 -13.895 -6.031 1.000 0.950 125 ALA B CA 1
ATOM 11258 C C . ALA B 2 125 ? -38.891 -14.801 -6.912 1.000 0.950 125 ALA B C 1
ATOM 11259 O O . ALA B 2 125 ? -39.176 -15.946 -6.557 1.000 0.950 125 ALA B O 1
ATOM 11266 N N . PHE B 2 126 ? -39.273 -14.333 -8.106 1.000 0.940 126 PHE B N 1
ATOM 11267 C CA . PHE B 2 126 ? -40.111 -15.092 -9.041 1.000 0.940 126 PHE B CA 1
ATOM 11268 C C . PHE B 2 126 ? -39.357 -16.205 -9.786 1.000 0.940 126 PHE B C 1
ATOM 11269 O O . PHE B 2 126 ? -39.983 -17.006 -10.486 1.000 0.940 126 PHE B O 1
ATOM 11286 N N . MET B 2 127 ? -38.032 -16.322 -9.633 1.000 0.930 127 MET B N 1
ATOM 11287 C CA . MET B 2 127 ? -37.307 -17.493 -10.138 1.000 0.930 127 MET B CA 1
ATOM 11288 C C . MET B 2 127 ? -37.794 -18.777 -9.451 1.000 0.930 127 MET B C 1
ATOM 11289 O O . MET B 2 127 ? -37.940 -19.805 -10.119 1.000 0.930 127 MET B O 1
ATOM 11303 N N . VAL B 2 128 ? -38.143 -18.699 -8.160 1.000 0.960 128 VAL B N 1
ATOM 11304 C CA . VAL B 2 128 ? -38.500 -19.850 -7.306 1.000 0.960 128 VAL B CA 1
ATOM 11305 C C . VAL B 2 128 ? -39.932 -19.824 -6.759 1.000 0.960 128 VAL B C 1
ATOM 11306 O O . VAL B 2 128 ? -40.426 -20.864 -6.331 1.000 0.960 128 VAL B O 1
ATOM 11319 N N . ALA B 2 129 ? -40.613 -18.673 -6.791 1.000 0.960 129 ALA B N 1
ATOM 11320 C CA . ALA B 2 129 ? -41.962 -18.505 -6.249 1.000 0.960 129 ALA B CA 1
ATOM 11321 C C . ALA B 2 129 ? -43.028 -18.324 -7.342 1.000 0.960 129 ALA B C 1
ATOM 11322 O O . ALA B 2 129 ? -42.789 -17.627 -8.330 1.000 0.960 129 ALA B O 1
ATOM 11329 N N . ASP B 2 130 ? -44.209 -18.916 -7.144 1.000 0.950 130 ASP B N 1
ATOM 11330 C CA . ASP B 2 130 ? -45.407 -18.668 -7.965 1.000 0.950 130 ASP B CA 1
ATOM 11331 C C . ASP B 2 130 ? -46.113 -17.374 -7.557 1.000 0.950 130 ASP B C 1
ATOM 11332 O O . ASP B 2 130 ? -46.707 -16.679 -8.381 1.000 0.950 130 ASP B O 1
ATOM 11341 N N . VAL B 2 131 ? -46.057 -17.060 -6.263 1.000 0.960 131 VAL B N 1
ATOM 11342 C CA . VAL B 2 131 ? -46.670 -15.871 -5.679 1.000 0.960 131 VAL B CA 1
ATOM 11343 C C . VAL B 2 131 ? -45.697 -15.255 -4.694 1.000 0.960 131 VAL B C 1
ATOM 11344 O O . VAL B 2 131 ? -45.057 -15.957 -3.907 1.000 0.960 131 VAL B O 1
ATOM 11357 N N . VAL B 2 132 ? -45.621 -13.932 -4.744 1.000 0.980 132 VAL B N 1
ATOM 11358 C CA . VAL B 2 132 ? -44.863 -13.124 -3.798 1.000 0.980 132 VAL B CA 1
ATOM 11359 C C . VAL B 2 132 ? -45.831 -12.186 -3.102 1.000 0.980 132 VAL B C 1
ATOM 11360 O O . VAL B 2 132 ? -46.531 -11.404 -3.752 1.000 0.980 132 VAL B O 1
ATOM 11373 N N . THR B 2 133 ? -45.839 -12.256 -1.778 1.000 0.980 133 THR B N 1
ATOM 11374 C CA . THR B 2 133 ? -46.606 -11.374 -0.906 1.000 0.980 133 THR B CA 1
ATOM 11375 C C . THR B 2 133 ? -45.627 -10.576 -0.056 1.000 0.980 133 THR B C 1
ATOM 11376 O O . THR B 2 133 ? -44.711 -11.137 0.535 1.000 0.980 133 THR B O 1
ATOM 11387 N N . VAL B 2 134 ? -45.809 -9.263 0.010 1.000 0.980 134 VAL B N 1
ATOM 11388 C CA . VAL B 2 134 ? -44.999 -8.357 0.823 1.000 0.980 134 VAL B CA 1
ATOM 11389 C C . VAL B 2 134 ? -45.920 -7.622 1.784 1.000 0.980 134 VAL B C 1
ATOM 11390 O O . VAL B 2 134 ? -46.780 -6.861 1.348 1.000 0.980 134 VAL B O 1
ATOM 11403 N N . ILE B 2 135 ? -45.750 -7.843 3.084 1.000 0.980 135 ILE B N 1
ATOM 11404 C CA . ILE B 2 135 ? -46.460 -7.118 4.145 1.000 0.980 135 ILE B CA 1
ATOM 11405 C C . ILE B 2 135 ? -45.470 -6.137 4.757 1.000 0.980 135 ILE B C 1
ATOM 11406 O O . ILE B 2 135 ? -44.452 -6.553 5.301 1.000 0.980 135 ILE B O 1
ATOM 11422 N N . SER B 2 136 ? -45.729 -4.836 4.666 1.000 0.980 136 SER B N 1
ATOM 11423 C CA . SER B 2 136 ? -44.776 -3.823 5.127 1.000 0.980 136 SER B CA 1
ATOM 11424 C C . SER B 2 136 ? -45.443 -2.728 5.948 1.000 0.980 136 SER B C 1
ATOM 11425 O O . SER B 2 136 ? -46.580 -2.329 5.679 1.000 0.980 136 SER B O 1
ATOM 11433 N N . LYS B 2 137 ? -44.711 -2.238 6.953 1.000 0.970 137 LYS B N 1
ATOM 11434 C CA . LYS B 2 137 ? -45.086 -1.098 7.791 1.000 0.970 137 LYS B CA 1
ATOM 11435 C C . LYS B 2 137 ? -43.913 -0.130 7.860 1.000 0.970 137 LYS B C 1
ATOM 11436 O O . LYS B 2 137 ? -42.875 -0.453 8.436 1.000 0.970 137 LYS B O 1
ATOM 11455 N N . ALA B 2 138 ? -44.086 1.043 7.257 1.000 0.950 138 ALA B N 1
ATOM 11456 C CA . ALA B 2 138 ? -43.070 2.086 7.245 1.000 0.950 138 ALA B CA 1
ATOM 11457 C C . ALA B 2 138 ? -42.834 2.681 8.637 1.000 0.950 138 ALA B C 1
ATOM 11458 O O . ALA B 2 138 ? -43.765 2.882 9.420 1.000 0.950 138 ALA B O 1
ATOM 11465 N N . LEU B 2 139 ? -41.585 3.044 8.909 1.000 0.920 139 LEU B N 1
ATOM 11466 C CA . LEU B 2 139 ? -41.188 3.735 10.126 1.000 0.920 139 LEU B CA 1
ATOM 11467 C C . LEU B 2 139 ? -41.951 5.061 10.285 1.000 0.920 139 LEU B C 1
ATOM 11468 O O . LEU B 2 139 ? -41.892 5.929 9.410 1.000 0.920 139 LEU B O 1
ATOM 11484 N N . GLY B 2 140 ? -42.632 5.217 11.425 1.000 0.880 140 GLY B N 1
ATOM 11485 C CA . GLY B 2 140 ? -43.467 6.380 11.747 1.000 0.880 140 GLY B CA 1
ATOM 11486 C C . GLY B 2 140 ? -44.912 6.309 11.227 1.000 0.880 140 GLY B C 1
ATOM 11487 O O . GLY B 2 140 ? -45.676 7.243 11.457 1.000 0.880 140 GLY B O 1
ATOM 11491 N N . SER B 2 141 ? -45.299 5.224 10.545 1.000 0.900 141 SER B N 1
ATOM 11492 C CA . SER B 2 141 ? -46.666 4.997 10.055 1.000 0.900 141 SER B CA 1
ATOM 11493 C C . SER B 2 141 ? -47.446 4.044 10.974 1.000 0.900 141 SER B C 1
ATOM 11494 O O . SER B 2 141 ? -46.883 3.068 11.474 1.000 0.900 141 SER B O 1
ATOM 11502 N N . GLU B 2 142 ? -48.750 4.287 11.176 1.000 0.860 142 GLU B N 1
ATOM 11503 C CA . GLU B 2 142 ? -49.632 3.363 11.919 1.000 0.860 142 GLU B CA 1
ATOM 11504 C C . GLU B 2 142 ? -50.226 2.255 11.037 1.000 0.860 142 GLU B C 1
ATOM 11505 O O . GLU B 2 142 ? -50.461 1.150 11.523 1.000 0.860 142 GLU B O 1
ATOM 11517 N N . GLU B 2 143 ? -50.429 2.519 9.745 1.000 0.930 143 GLU B N 1
ATOM 11518 C CA . GLU B 2 143 ? -51.013 1.561 8.801 1.000 0.930 143 GLU B CA 1
ATOM 11519 C C . GLU B 2 143 ? -49.943 0.673 8.152 1.000 0.930 143 GLU B C 1
ATOM 11520 O O . GLU B 2 143 ? -48.876 1.152 7.752 1.000 0.930 143 GLU B O 1
ATOM 11532 N N . ALA B 2 144 ? -50.267 -0.612 7.991 1.000 0.970 144 ALA B N 1
ATOM 11533 C CA . ALA B 2 144 ? -49.487 -1.568 7.216 1.000 0.970 144 ALA B CA 1
ATOM 11534 C C . ALA B 2 144 ? -50.194 -1.899 5.895 1.000 0.970 144 ALA B C 1
ATOM 11535 O O . ALA B 2 144 ? -51.423 -1.839 5.783 1.000 0.970 144 ALA B O 1
ATOM 11542 N N . TYR B 2 145 ? -49.418 -2.286 4.888 1.000 0.970 145 TYR B N 1
ATOM 11543 C CA . TYR B 2 145 ? -49.924 -2.584 3.551 1.000 0.970 145 TYR B CA 1
ATOM 11544 C C . TYR B 2 145 ? -49.414 -3.933 3.058 1.000 0.970 145 TYR B C 1
ATOM 11545 O O . TYR B 2 145 ? -48.248 -4.279 3.247 1.000 0.970 145 TYR B O 1
ATOM 11563 N N . LYS B 2 146 ? -50.302 -4.672 2.393 1.000 0.970 146 LYS B N 1
ATOM 11564 C CA . LYS B 2 146 ? -50.008 -5.934 1.727 1.000 0.970 146 LYS B CA 1
ATOM 11565 C C . LYS B 2 146 ? -49.945 -5.690 0.223 1.000 0.970 146 LYS B C 1
ATOM 11566 O O . LYS B 2 146 ? -50.951 -5.329 -0.387 1.000 0.970 146 LYS B O 1
ATOM 11585 N N . TRP B 2 147 ? -48.773 -5.897 -0.362 1.000 0.970 147 TRP B N 1
ATOM 11586 C CA . TRP B 2 147 ? -48.563 -6.009 -1.801 1.000 0.970 147 TRP B CA 1
ATOM 11587 C C . TRP B 2 147 ? -48.530 -7.491 -2.185 1.000 0.970 147 TRP B C 1
ATOM 11588 O O . TRP B 2 147 ? -47.935 -8.297 -1.476 1.000 0.970 147 TRP B O 1
ATOM 11609 N N . GLU B 2 148 ? -49.161 -7.882 -3.285 1.000 0.970 148 GLU B N 1
ATOM 11610 C CA . GLU B 2 148 ? -49.155 -9.278 -3.741 1.000 0.970 148 GLU B CA 1
ATOM 11611 C C . GLU B 2 148 ? -49.155 -9.361 -5.265 1.000 0.970 148 GLU B C 1
ATOM 11612 O O . GLU B 2 148 ? -49.766 -8.531 -5.942 1.000 0.970 148 GLU B O 1
ATOM 11624 N N . SER B 2 149 ? -48.477 -10.368 -5.812 1.000 0.960 149 SER B N 1
ATOM 11625 C CA . SER B 2 149 ? -48.409 -10.613 -7.250 1.000 0.960 149 SER B CA 1
ATOM 11626 C C . SER B 2 149 ? -48.055 -12.065 -7.562 1.000 0.960 149 SER B C 1
ATOM 11627 O O . SER B 2 149 ? -47.323 -12.710 -6.815 1.000 0.960 149 SER B O 1
ATOM 11635 N N . ALA B 2 150 ? -48.507 -12.545 -8.721 1.000 0.910 150 ALA B N 1
ATOM 11636 C CA . ALA B 2 150 ? -48.097 -13.816 -9.325 1.000 0.910 150 ALA B CA 1
ATOM 11637 C C . ALA B 2 150 ? -47.133 -13.609 -10.518 1.000 0.910 150 ALA B C 1
ATOM 11638 O O . ALA B 2 150 ? -47.111 -14.377 -11.478 1.000 0.910 150 ALA B O 1
ATOM 11645 N N . GLY B 2 151 ? -46.386 -12.502 -10.516 1.000 0.820 151 GLY B N 1
ATOM 11646 C CA . GLY B 2 151 ? -45.457 -12.135 -11.579 1.000 0.820 151 GLY B CA 1
ATOM 11647 C C . GLY B 2 151 ? -46.116 -11.254 -12.641 1.000 0.820 151 GLY B C 1
ATOM 11648 O O . GLY B 2 151 ? -46.512 -10.120 -12.379 1.000 0.820 151 GLY B O 1
ATOM 11652 N N . ALA B 2 152 ? -46.199 -11.738 -13.881 1.000 0.730 152 ALA B N 1
ATOM 11653 C CA . ALA B 2 152 ? -46.431 -10.884 -15.050 1.000 0.730 152 ALA B CA 1
ATOM 11654 C C . ALA B 2 152 ? -47.870 -10.340 -15.198 1.000 0.730 152 ALA B C 1
ATOM 11655 O O . ALA B 2 152 ? -48.095 -9.391 -15.954 1.000 0.730 152 ALA B O 1
ATOM 11662 N N . ASP B 2 153 ? -48.857 -10.920 -14.514 1.000 0.780 153 ASP B N 1
ATOM 11663 C CA . ASP B 2 153 ? -50.266 -10.518 -14.644 1.000 0.780 153 ASP B CA 1
ATOM 11664 C C . ASP B 2 153 ? -50.625 -9.217 -13.904 1.000 0.780 153 ASP B C 1
ATOM 11665 O O . ASP B 2 153 ? -51.673 -8.633 -14.181 1.000 0.780 153 ASP B O 1
ATOM 11674 N N . GLY B 2 154 ? -49.743 -8.712 -13.038 1.000 0.880 154 GLY B N 1
ATOM 11675 C CA . GLY B 2 154 ? -49.941 -7.485 -12.265 1.000 0.880 154 GLY B CA 1
ATOM 11676 C C . GLY B 2 154 ? -49.812 -7.723 -10.764 1.000 0.880 154 GLY B C 1
ATOM 11677 O O . GLY B 2 154 ? -49.391 -8.793 -10.327 1.000 0.880 154 GLY B O 1
ATOM 11681 N N . TYR B 2 155 ? -50.158 -6.713 -9.973 1.000 0.940 155 TYR B N 1
ATOM 11682 C CA . TYR B 2 155 ? -50.093 -6.759 -8.514 1.000 0.940 155 TYR B CA 1
ATOM 11683 C C . TYR B 2 155 ? -51.283 -6.028 -7.885 1.000 0.940 155 TYR B C 1
ATOM 11684 O O . TYR B 2 155 ? -51.948 -5.221 -8.541 1.000 0.940 155 TYR B O 1
ATOM 11702 N N . THR B 2 156 ? -51.542 -6.297 -6.610 1.000 0.960 156 THR B N 1
ATOM 11703 C CA . THR B 2 156 ? -52.566 -5.625 -5.797 1.000 0.960 156 THR B CA 1
ATOM 11704 C C . THR B 2 156 ? -51.950 -5.024 -4.543 1.000 0.960 156 THR B C 1
ATOM 11705 O O . THR B 2 156 ? -50.956 -5.542 -4.043 1.000 0.960 156 THR B O 1
ATOM 11716 N N . ILE B 2 157 ? -52.545 -3.940 -4.034 1.000 0.960 157 ILE B N 1
ATOM 11717 C CA . ILE B 2 157 ? -52.162 -3.313 -2.763 1.000 0.960 157 ILE B CA 1
ATOM 11718 C C . ILE B 2 157 ? -53.414 -3.089 -1.926 1.000 0.960 157 ILE B C 1
ATOM 11719 O O . ILE B 2 157 ? -54.358 -2.432 -2.374 1.000 0.960 157 ILE B O 1
ATOM 11735 N N . GLU B 2 158 ? -53.401 -3.594 -0.701 1.000 0.960 158 GLU B N 1
ATOM 11736 C CA . GLU B 2 158 ? -54.522 -3.497 0.227 1.000 0.960 158 GLU B CA 1
ATOM 11737 C C . GLU B 2 158 ? -54.043 -3.232 1.666 1.000 0.960 158 GLU B C 1
ATOM 11738 O O . GLU B 2 158 ? -52.932 -3.632 2.026 1.000 0.960 158 GLU B O 1
ATOM 11750 N N . PRO B 2 159 ? -54.831 -2.512 2.488 1.000 0.960 159 PRO B N 1
ATOM 11751 C CA . PRO B 2 159 ? -54.509 -2.304 3.896 1.000 0.960 159 PRO B CA 1
ATOM 11752 C C . PRO B 2 159 ? -54.507 -3.630 4.656 1.000 0.960 159 PRO B C 1
ATOM 11753 O O . PRO B 2 159 ? -55.330 -4.508 4.391 1.000 0.960 159 PRO B O 1
ATOM 11764 N N . CYS B 2 160 ? -53.613 -3.759 5.627 1.000 0.950 160 CYS B N 1
ATOM 11765 C CA . CYS B 2 160 ? -53.514 -4.928 6.496 1.000 0.950 160 CYS B CA 1
ATOM 11766 C C . CYS B 2 160 ? -53.038 -4.521 7.899 1.000 0.950 160 CYS B C 1
ATOM 11767 O O . CYS B 2 160 ? -52.801 -3.341 8.163 1.000 0.950 160 CYS B O 1
ATOM 11775 N N . GLU B 2 161 ? -52.897 -5.494 8.798 1.000 0.920 161 GLU B N 1
ATOM 11776 C CA . GLU B 2 161 ? -52.299 -5.285 10.118 1.000 0.920 161 GLU B CA 1
ATOM 11777 C C . GLU B 2 161 ? -50.897 -5.894 10.178 1.000 0.920 161 GLU B C 1
ATOM 11778 O O . GLU B 2 161 ? -50.647 -6.985 9.665 1.000 0.920 161 GLU B O 1
ATOM 11790 N N . LYS B 2 162 ? -49.984 -5.166 10.823 1.000 0.910 162 LYS B N 1
ATOM 11791 C CA . LYS B 2 162 ? -48.651 -5.637 11.194 1.000 0.910 162 LYS B CA 1
ATOM 11792 C C . LYS B 2 162 ? -48.236 -4.959 12.495 1.000 0.910 162 LYS B C 1
ATOM 11793 O O . LYS B 2 162 ? -48.325 -3.730 12.623 1.000 0.910 162 LYS B O 1
ATOM 11812 N N . ASP B 2 163 ? -47.772 -5.764 13.443 1.000 0.890 163 ASP B N 1
ATOM 11813 C CA . ASP B 2 163 ? -47.438 -5.292 14.785 1.000 0.890 163 ASP B CA 1
ATOM 11814 C C . ASP B 2 163 ? -46.191 -4.390 14.771 1.000 0.890 163 ASP B C 1
ATOM 11815 O O . ASP B 2 163 ? -46.249 -3.238 15.211 1.000 0.890 163 ASP B O 1
ATOM 11824 N N . SER B 2 164 ? -45.082 -4.869 14.196 1.000 0.920 164 SER B N 1
ATOM 11825 C CA . SER B 2 164 ? -43.788 -4.173 14.144 1.000 0.920 164 SER B CA 1
ATOM 11826 C C . SER B 2 164 ? -43.539 -3.425 12.828 1.000 0.920 164 SER B C 1
ATOM 11827 O O . SER B 2 164 ? -44.038 -3.793 11.766 1.000 0.920 164 SER B O 1
ATOM 11835 N N . VAL B 2 165 ? -42.738 -2.359 12.897 1.000 0.940 165 VAL B N 1
ATOM 11836 C CA . VAL B 2 165 ? -42.142 -1.711 11.714 1.000 0.940 165 VAL B CA 1
ATOM 11837 C C . VAL B 2 165 ? -41.194 -2.700 11.018 1.000 0.940 165 VAL B C 1
ATOM 11838 O O . VAL B 2 165 ? -40.565 -3.515 11.692 1.000 0.940 165 VAL B O 1
ATOM 11851 N N . GLY B 2 166 ? -41.109 -2.644 9.687 1.000 0.970 166 GLY B N 1
ATOM 11852 C CA . GLY B 2 166 ? -40.304 -3.564 8.875 1.000 0.970 166 GLY B CA 1
ATOM 11853 C C . GLY B 2 166 ? -41.102 -4.193 7.738 1.000 0.970 166 GLY B C 1
ATOM 11854 O O . GLY B 2 166 ? -42.201 -3.732 7.405 1.000 0.970 166 GLY B O 1
ATOM 11858 N N . THR B 2 167 ? -40.565 -5.252 7.136 1.000 0.980 167 THR B N 1
ATOM 11859 C CA . THR B 2 167 ? -41.168 -5.921 5.973 1.000 0.980 167 THR B CA 1
ATOM 11860 C C . THR B 2 167 ? -41.096 -7.436 6.104 1.000 0.980 167 THR B C 1
ATOM 11861 O O . THR B 2 167 ? -40.065 -7.968 6.489 1.000 0.980 167 THR B O 1
ATOM 11872 N N . ASP B 2 168 ? -42.171 -8.128 5.732 1.000 0.980 168 ASP B N 1
ATOM 11873 C CA . ASP B 2 168 ? -42.207 -9.582 5.578 1.000 0.980 168 ASP B CA 1
ATOM 11874 C C . ASP B 2 168 ? -42.419 -9.925 4.100 1.000 0.980 168 ASP B C 1
ATOM 11875 O O . ASP B 2 168 ? -43.443 -9.563 3.513 1.000 0.980 168 ASP B O 1
ATOM 11884 N N . ILE B 2 169 ? -41.451 -10.615 3.495 1.000 0.980 169 ILE B N 1
ATOM 11885 C CA . ILE B 2 169 ? -41.499 -11.095 2.110 1.000 0.980 169 ILE B CA 1
ATOM 11886 C C . ILE B 2 169 ? -41.788 -12.593 2.136 1.000 0.980 169 ILE B C 1
ATOM 11887 O O . ILE B 2 169 ? -40.927 -13.390 2.496 1.000 0.980 169 ILE B O 1
ATOM 11903 N N . ILE B 2 170 ? -43.000 -12.968 1.741 1.000 0.980 170 ILE B N 1
ATOM 11904 C CA . ILE B 2 170 ? -43.511 -14.336 1.761 1.000 0.980 170 ILE B CA 1
ATOM 11905 C C . ILE B 2 170 ? -43.527 -14.867 0.329 1.000 0.980 170 ILE B C 1
ATOM 11906 O O . ILE B 2 170 ? -44.188 -14.317 -0.556 1.000 0.980 170 ILE B O 1
ATOM 11922 N N . LEU B 2 171 ? -42.803 -15.956 0.107 1.000 0.980 171 LEU B N 1
ATOM 11923 C CA . LEU B 2 171 ? -42.669 -16.624 -1.178 1.000 0.980 171 LEU B CA 1
ATOM 11924 C C . LEU B 2 171 ? -43.431 -17.939 -1.151 1.000 0.980 171 LEU B C 1
ATOM 11925 O O . LEU B 2 171 ? -43.075 -18.832 -0.386 1.000 0.980 171 LEU B O 1
ATOM 11941 N N . LYS B 2 172 ? -44.433 -18.097 -2.014 1.000 0.980 172 LYS B N 1
ATOM 11942 C CA . LYS B 2 172 ? -45.056 -19.403 -2.243 1.000 0.980 172 LYS B CA 1
ATOM 11943 C C . LYS B 2 172 ? -44.225 -20.187 -3.252 1.000 0.980 172 LYS B C 1
ATOM 11944 O O . LYS B 2 172 ? -44.241 -19.855 -4.438 1.000 0.980 172 LYS B O 1
ATOM 11963 N N . ILE B 2 173 ? -43.488 -21.186 -2.775 1.000 0.980 173 ILE B N 1
ATOM 11964 C CA . ILE B 2 173 ? -42.494 -21.917 -3.566 1.000 0.980 173 ILE B CA 1
ATOM 11965 C C . ILE B 2 173 ? -43.176 -22.800 -4.617 1.000 0.980 173 ILE B C 1
ATOM 11966 O O . ILE B 2 173 ? -44.172 -23.473 -4.330 1.000 0.980 173 ILE B O 1
ATOM 11982 N N . LYS B 2 174 ? -42.616 -22.784 -5.832 1.000 0.950 174 LYS B N 1
ATOM 11983 C CA . LYS B 2 174 ? -43.077 -23.564 -6.989 1.000 0.950 174 LYS B CA 1
ATOM 11984 C C . LYS B 2 174 ? -43.099 -25.064 -6.699 1.000 0.950 174 LYS B C 1
ATOM 11985 O O . LYS B 2 174 ? -42.346 -25.561 -5.864 1.000 0.950 174 LYS B O 1
ATOM 12004 N N . GLU B 2 175 ? -43.954 -25.797 -7.404 1.000 0.950 175 GLU B N 1
ATOM 12005 C CA . GLU B 2 175 ? -43.880 -27.264 -7.486 1.000 0.950 175 GLU B CA 1
ATOM 12006 C C . GLU B 2 175 ? -42.606 -27.694 -8.227 1.000 0.950 175 GLU B C 1
ATOM 12007 O O . GLU B 2 175 ? -42.151 -27.008 -9.146 1.000 0.950 175 GLU B O 1
ATOM 12019 N N . ASN B 2 176 ? -42.047 -28.845 -7.853 1.000 0.930 176 ASN B N 1
ATOM 12020 C CA . ASN B 2 176 ? -40.913 -29.427 -8.572 1.000 0.930 176 ASN B CA 1
ATOM 12021 C C . ASN B 2 176 ? -41.288 -29.774 -10.023 1.000 0.930 176 ASN B C 1
ATOM 12022 O O . ASN B 2 176 ? -42.426 -30.141 -10.323 1.000 0.930 176 ASN B O 1
ATOM 12033 N N . THR B 2 177 ? -40.305 -29.721 -10.919 1.000 0.920 177 THR B N 1
ATOM 12034 C CA . THR B 2 177 ? -40.408 -30.187 -12.312 1.000 0.920 177 THR B CA 1
ATOM 12035 C C . THR B 2 177 ? -39.402 -31.321 -12.559 1.000 0.920 177 THR B C 1
ATOM 12036 O O . THR B 2 177 ? -38.721 -31.754 -11.633 1.000 0.920 177 THR B O 1
ATOM 12047 N N . GLU B 2 178 ? -39.304 -31.850 -13.786 1.000 0.890 178 GLU B N 1
ATOM 12048 C CA . GLU B 2 178 ? -38.269 -32.850 -14.123 1.000 0.890 178 GLU B CA 1
ATOM 12049 C C . GLU B 2 178 ? -36.848 -32.269 -14.084 1.000 0.890 178 GLU B C 1
ATOM 12050 O O . GLU B 2 178 ? -35.906 -32.979 -13.732 1.000 0.890 178 GLU B O 1
ATOM 12062 N N . ASP B 2 179 ? -36.708 -30.988 -14.432 1.000 0.870 179 ASP B N 1
ATOM 12063 C CA . ASP B 2 179 ? -35.415 -30.312 -14.553 1.000 0.870 179 ASP B CA 1
ATOM 12064 C C . ASP B 2 179 ? -35.014 -29.566 -13.269 1.000 0.870 179 ASP B C 1
ATOM 12065 O O . ASP B 2 179 ? -33.832 -29.295 -13.061 1.000 0.870 179 ASP B O 1
ATOM 12074 N N . ASP B 2 180 ? -35.977 -29.236 -12.397 1.000 0.880 180 ASP B N 1
ATOM 12075 C CA . ASP B 2 180 ? -35.773 -28.341 -11.258 1.000 0.880 180 ASP B CA 1
ATOM 12076 C C . ASP B 2 180 ? -36.431 -28.830 -9.962 1.000 0.880 180 ASP B C 1
ATOM 12077 O O . ASP B 2 180 ? -37.637 -29.078 -9.898 1.000 0.880 180 ASP B O 1
ATOM 12086 N N . SER B 2 181 ? -35.639 -28.878 -8.889 1.000 0.930 181 SER B N 1
ATOM 12087 C CA . SER B 2 181 ? -36.073 -29.290 -7.550 1.000 0.930 181 SER B CA 1
ATOM 12088 C C . SER B 2 181 ? -36.235 -28.082 -6.618 1.000 0.930 181 SER B C 1
ATOM 12089 O O . SER B 2 181 ? -35.344 -27.775 -5.833 1.000 0.930 181 SER B O 1
ATOM 12097 N N . TYR B 2 182 ? -37.384 -27.406 -6.672 1.000 0.950 182 TYR B N 1
ATOM 12098 C CA . TYR B 2 182 ? -37.692 -26.216 -5.864 1.000 0.950 182 TYR B CA 1
ATOM 12099 C C . TYR B 2 182 ? -37.832 -26.476 -4.357 1.000 0.950 182 TYR B C 1
ATOM 12100 O O . TYR B 2 182 ? -37.667 -25.546 -3.566 1.000 0.950 182 TYR B O 1
ATOM 12118 N N . ASP B 2 183 ? -38.068 -27.724 -3.947 1.000 0.950 183 ASP B N 1
ATOM 12119 C CA . ASP B 2 183 ? -38.118 -28.114 -2.530 1.000 0.950 183 ASP B CA 1
ATOM 12120 C C . ASP B 2 183 ? -36.818 -27.816 -1.779 1.000 0.950 183 ASP B C 1
ATOM 12121 O O . ASP B 2 183 ? -36.846 -27.582 -0.574 1.000 0.950 183 ASP B O 1
ATOM 12130 N N . GLU B 2 184 ? -35.681 -27.753 -2.479 1.000 0.950 184 GLU B N 1
ATOM 12131 C CA . GLU B 2 184 ? -34.398 -27.435 -1.855 1.000 0.950 184 GLU B CA 1
ATOM 12132 C C . GLU B 2 184 ? -34.419 -26.062 -1.162 1.000 0.950 184 GLU B C 1
ATOM 12133 O O . GLU B 2 184 ? -33.749 -25.868 -0.155 1.000 0.950 184 GLU B O 1
ATOM 12145 N N . PHE B 2 185 ? -35.234 -25.116 -1.639 1.000 0.960 185 PHE B N 1
ATOM 12146 C CA . PHE B 2 185 ? -35.374 -23.787 -1.036 1.000 0.960 185 PHE B CA 1
ATOM 12147 C C . PHE B 2 185 ? -36.316 -23.761 0.181 1.000 0.960 185 PHE B C 1
ATOM 12148 O O . PHE B 2 185 ? -36.554 -22.697 0.749 1.000 0.960 185 PHE B O 1
ATOM 12165 N N . LEU B 2 186 ? -36.835 -24.919 0.597 1.000 0.960 186 LEU B N 1
ATOM 12166 C CA . LEU B 2 186 ? -37.544 -25.137 1.863 1.000 0.960 186 LEU B CA 1
ATOM 12167 C C . LEU B 2 186 ? -36.717 -25.987 2.847 1.000 0.960 186 LEU B C 1
ATOM 12168 O O . LEU B 2 186 ? -37.156 -26.241 3.969 1.000 0.960 186 LEU B O 1
ATOM 12184 N N . GLU B 2 187 ? -35.527 -26.440 2.442 1.000 0.950 187 GLU B N 1
ATOM 12185 C CA . GLU B 2 187 ? -34.630 -27.241 3.270 1.000 0.950 187 GLU B CA 1
ATOM 12186 C C . GLU B 2 187 ? -33.655 -26.360 4.065 1.000 0.950 187 GLU B C 1
ATOM 12187 O O . GLU B 2 187 ? -32.902 -25.559 3.506 1.000 0.950 187 GLU B O 1
ATOM 12199 N N . GLU B 2 188 ? -33.611 -26.549 5.386 1.000 0.920 188 GLU B N 1
ATOM 12200 C CA . GLU B 2 188 ? -32.813 -25.733 6.314 1.000 0.920 188 GLU B CA 1
ATOM 12201 C C . GLU B 2 188 ? -31.318 -25.717 5.952 1.000 0.920 188 GLU B C 1
ATOM 12202 O O . GLU B 2 188 ? -30.691 -24.657 5.883 1.000 0.920 188 GLU B O 1
ATOM 12214 N N . TYR B 2 189 ? -30.748 -26.893 5.662 1.000 0.920 189 TYR B N 1
ATOM 12215 C CA . TYR B 2 189 ? -29.332 -27.020 5.312 1.000 0.920 189 TYR B CA 1
ATOM 12216 C C . TYR B 2 189 ? -28.992 -26.242 4.034 1.000 0.920 189 TYR B C 1
ATOM 12217 O O . TYR B 2 189 ? -27.916 -25.650 3.932 1.000 0.920 189 TYR B O 1
ATOM 12235 N N . ARG B 2 190 ? -29.910 -26.222 3.061 1.000 0.950 190 ARG B N 1
ATOM 12236 C CA . ARG B 2 190 ? -29.704 -25.556 1.778 1.000 0.950 190 ARG B CA 1
ATOM 12237 C C . ARG B 2 190 ? -29.813 -24.047 1.937 1.000 0.950 190 ARG B C 1
ATOM 12238 O O . ARG B 2 190 ? -28.935 -23.334 1.458 1.000 0.950 190 ARG B O 1
ATOM 12259 N N . LEU B 2 191 ? -30.823 -23.575 2.668 1.000 0.960 191 LEU B N 1
ATOM 12260 C CA . LEU B 2 191 ? -30.989 -22.162 3.014 1.000 0.960 191 LEU B CA 1
ATOM 12261 C C . LEU B 2 191 ? -29.754 -21.616 3.742 1.000 0.960 191 LEU B C 1
ATOM 12262 O O . LEU B 2 191 ? -29.188 -20.608 3.314 1.000 0.960 191 LEU B O 1
ATOM 12278 N N . LYS B 2 192 ? -29.258 -22.326 4.764 1.000 0.940 192 LYS B N 1
ATOM 12279 C CA . LYS B 2 192 ? -28.004 -21.974 5.446 1.000 0.940 192 LYS B CA 1
ATOM 12280 C C . LYS B 2 192 ? -26.814 -21.915 4.496 1.000 0.940 192 LYS B C 1
ATOM 12281 O O . LYS B 2 192 ? -26.049 -20.956 4.552 1.000 0.940 192 LYS B O 1
ATOM 12300 N N . ALA B 2 193 ? -26.660 -22.911 3.621 1.000 0.940 193 ALA B N 1
ATOM 12301 C CA . ALA B 2 193 ? -25.557 -22.955 2.664 1.000 0.940 193 ALA B CA 1
ATOM 12302 C C . ALA B 2 193 ? -25.570 -21.747 1.709 1.000 0.940 193 ALA B C 1
ATOM 12303 O O . ALA B 2 193 ? -24.518 -21.172 1.435 1.000 0.940 193 ALA B O 1
ATOM 12310 N N . ILE B 2 194 ? -26.748 -21.317 1.244 1.000 0.950 194 ILE B N 1
ATOM 12311 C CA . ILE B 2 194 ? -26.896 -20.131 0.385 1.000 0.950 194 ILE B CA 1
ATOM 12312 C C . ILE B 2 194 ? -26.522 -18.859 1.158 1.000 0.950 194 ILE B C 1
ATOM 12313 O O . ILE B 2 194 ? -25.752 -18.042 0.650 1.000 0.950 194 ILE B O 1
ATOM 12329 N N . ILE B 2 195 ? -27.003 -18.714 2.398 1.000 0.950 195 ILE B N 1
ATOM 12330 C CA . ILE B 2 195 ? -26.675 -17.567 3.258 1.000 0.950 195 ILE B CA 1
ATOM 12331 C C . ILE B 2 195 ? -25.162 -17.496 3.507 1.000 0.950 195 ILE B C 1
ATOM 12332 O O . ILE B 2 195 ? -24.559 -16.454 3.255 1.000 0.950 195 ILE B O 1
ATOM 12348 N N . LYS B 2 196 ? -24.526 -18.604 3.913 1.000 0.920 196 LYS B N 1
ATOM 12349 C CA . LYS B 2 196 ? -23.070 -18.692 4.146 1.000 0.920 196 LYS B CA 1
ATOM 12350 C C . LYS B 2 196 ? -22.231 -18.445 2.888 1.000 0.920 196 LYS B C 1
ATOM 12351 O O . LYS B 2 196 ? -21.101 -17.984 2.989 1.000 0.920 196 LYS B O 1
ATOM 12370 N N . LYS B 2 197 ? -22.755 -18.743 1.699 1.000 0.910 197 LYS B N 1
ATOM 12371 C CA . LYS B 2 197 ? -22.044 -18.512 0.435 1.000 0.910 197 LYS B CA 1
ATOM 12372 C C . LYS B 2 197 ? -22.130 -17.055 -0.022 1.000 0.910 197 LYS B C 1
ATOM 12373 O O . LYS B 2 197 ? -21.122 -16.485 -0.421 1.000 0.910 197 LYS B O 1
ATOM 12392 N N . TYR B 2 198 ? -23.319 -16.450 0.014 1.000 0.910 198 TYR B N 1
ATOM 12393 C CA . TYR B 2 198 ? -23.558 -15.148 -0.622 1.000 0.910 198 TYR B CA 1
ATOM 12394 C C . TYR B 2 198 ? -23.658 -13.962 0.338 1.000 0.910 198 TYR B C 1
ATOM 12395 O O . TYR B 2 198 ? -23.463 -12.824 -0.089 1.000 0.910 198 TYR B O 1
ATOM 12413 N N . SER B 2 199 ? -23.981 -14.207 1.607 1.000 0.930 199 SER B N 1
ATOM 12414 C CA . SER B 2 199 ? -24.415 -13.177 2.559 1.000 0.930 199 SER B CA 1
ATOM 12415 C C . SER B 2 199 ? -23.788 -13.333 3.951 1.000 0.930 199 SER B C 1
ATOM 12416 O O . SER B 2 199 ? -24.267 -12.736 4.912 1.000 0.9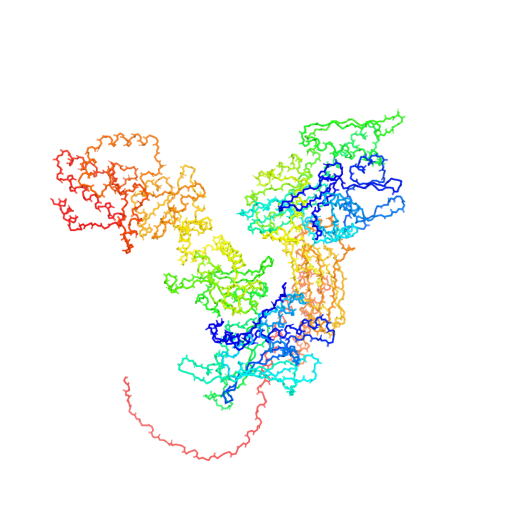30 199 SER B O 1
ATOM 12424 N N . ASP B 2 200 ? -22.699 -14.097 4.069 1.000 0.910 200 ASP B N 1
ATOM 12425 C CA . ASP B 2 200 ? -22.028 -14.387 5.347 1.000 0.910 200 ASP B CA 1
ATOM 12426 C C . ASP B 2 200 ? -21.515 -13.137 6.074 1.000 0.910 200 ASP B C 1
ATOM 12427 O O . ASP B 2 200 ? -21.416 -13.099 7.299 1.000 0.910 200 ASP B O 1
ATOM 12436 N N . PHE B 2 201 ? -21.229 -12.087 5.307 1.000 0.880 201 PHE B N 1
ATOM 12437 C CA . PHE B 2 201 ? -20.678 -10.827 5.800 1.000 0.880 201 PHE B CA 1
ATOM 12438 C C . PHE B 2 201 ? -21.661 -9.658 5.654 1.000 0.880 201 PHE B C 1
ATOM 12439 O O . PHE B 2 201 ? -21.261 -8.494 5.689 1.000 0.880 201 PHE B O 1
ATOM 12456 N N . ILE B 2 202 ? -22.961 -9.959 5.516 1.000 0.880 202 ILE B N 1
ATOM 12457 C CA . ILE B 2 202 ? -24.019 -8.976 5.775 1.000 0.880 202 ILE B CA 1
ATOM 12458 C C . ILE B 2 202 ? -23.942 -8.576 7.246 1.000 0.880 202 ILE B C 1
ATOM 12459 O O . ILE B 2 202 ? -23.864 -9.427 8.126 1.000 0.880 202 ILE B O 1
ATOM 12475 N N . ARG B 2 203 ? -23.962 -7.272 7.514 1.000 0.820 203 ARG B N 1
ATOM 12476 C CA . ARG B 2 203 ? -23.617 -6.697 8.823 1.000 0.820 203 ARG B CA 1
ATOM 12477 C C . ARG B 2 203 ? -24.617 -7.018 9.938 1.000 0.820 203 ARG B C 1
ATOM 12478 O O . ARG B 2 203 ? -24.258 -6.944 11.112 1.000 0.820 203 ARG B O 1
ATOM 12499 N N . TYR B 2 204 ? -25.853 -7.328 9.570 1.000 0.910 204 TYR B N 1
ATOM 12500 C CA . TYR B 2 204 ? -26.932 -7.641 10.498 1.000 0.910 204 TYR B CA 1
ATOM 12501 C C . TYR B 2 204 ? -27.066 -9.153 10.683 1.000 0.910 204 TYR B C 1
ATOM 12502 O O . TYR B 2 204 ? -26.835 -9.902 9.728 1.000 0.910 204 TYR B O 1
ATOM 12520 N N . PRO B 2 205 ? -27.451 -9.620 11.880 1.000 0.940 205 PRO B N 1
ATOM 12521 C CA . PRO B 2 205 ? -27.641 -11.040 12.124 1.000 0.940 205 PRO B CA 1
ATOM 12522 C C . PRO B 2 205 ? -28.784 -11.578 11.255 1.000 0.940 205 PRO B C 1
ATOM 12523 O O . PRO B 2 205 ? -29.912 -11.080 11.302 1.000 0.940 205 PRO B O 1
ATOM 12534 N N . ILE B 2 206 ? -28.479 -12.603 10.462 1.000 0.970 206 ILE B N 1
ATOM 12535 C CA . ILE B 2 206 ? -29.437 -13.372 9.670 1.000 0.970 206 ILE B CA 1
ATOM 12536 C C . ILE B 2 206 ? -29.787 -14.612 10.480 1.000 0.970 206 ILE B C 1
ATOM 12537 O O . ILE B 2 206 ? -28.967 -15.515 10.652 1.000 0.970 206 ILE B O 1
ATOM 12553 N N . LYS B 2 207 ? -31.002 -14.631 11.006 1.000 0.960 207 LYS B N 1
ATOM 12554 C CA . LYS B 2 207 ? -31.484 -15.635 11.940 1.000 0.960 207 LYS B CA 1
ATOM 12555 C C . LYS B 2 207 ? -32.320 -16.698 11.244 1.000 0.960 207 LYS B C 1
ATOM 12556 O O . LYS B 2 207 ? -33.110 -16.383 10.354 1.000 0.960 207 LYS B O 1
ATOM 12575 N N . MET B 2 208 ? -32.183 -17.938 11.693 1.000 0.950 208 MET B N 1
ATOM 12576 C CA . MET B 2 208 ? -33.027 -19.060 11.290 1.000 0.950 208 MET B CA 1
ATOM 12577 C C . MET B 2 208 ? -33.355 -19.938 12.496 1.000 0.950 208 MET B C 1
ATOM 12578 O O . MET B 2 208 ? -32.501 -20.155 13.358 1.000 0.950 208 MET B O 1
ATOM 12592 N N . ASP B 2 209 ? -34.572 -20.479 12.526 1.000 0.900 209 ASP B N 1
ATOM 12593 C CA . ASP B 2 209 ? -34.930 -21.544 13.460 1.000 0.900 209 ASP B CA 1
ATOM 12594 C C . ASP B 2 209 ? -34.307 -22.852 12.969 1.000 0.900 209 ASP B C 1
ATOM 12595 O O . ASP B 2 209 ? -34.423 -23.234 11.803 1.000 0.900 209 ASP B O 1
ATOM 12604 N N . THR B 2 210 ? -33.560 -23.486 13.861 1.000 0.840 210 THR B N 1
ATOM 12605 C CA . THR B 2 210 ? -32.596 -24.519 13.521 1.000 0.840 210 THR B CA 1
ATOM 12606 C C . THR B 2 210 ? -32.895 -25.786 14.280 1.000 0.840 210 THR B C 1
ATOM 12607 O O . THR B 2 210 ? -33.026 -25.750 15.503 1.000 0.840 210 THR B O 1
ATOM 12618 N N . THR B 2 211 ? -32.935 -26.916 13.587 1.000 0.820 211 THR B N 1
ATOM 12619 C CA . THR B 2 211 ? -33.127 -28.203 14.252 1.000 0.820 211 THR B CA 1
ATOM 12620 C C . THR B 2 211 ? -31.803 -28.690 14.827 1.000 0.820 211 THR B C 1
ATOM 12621 O O . THR B 2 211 ? -30.815 -28.866 14.113 1.000 0.820 211 THR B O 1
ATOM 12632 N N . ILE B 2 212 ? -31.779 -28.920 16.135 1.000 0.780 212 ILE B N 1
ATOM 12633 C CA . ILE B 2 212 ? -30.624 -29.453 16.854 1.000 0.780 212 ILE B CA 1
ATOM 12634 C C . ILE B 2 212 ? -31.044 -30.659 17.685 1.000 0.780 212 ILE B C 1
ATOM 12635 O O . ILE B 2 212 ? -32.115 -30.689 18.286 1.000 0.780 212 ILE B O 1
ATOM 12651 N N . ASN B 2 213 ? -30.163 -31.654 17.736 1.000 0.780 213 ASN B N 1
ATOM 12652 C CA . ASN B 2 213 ? -30.344 -32.829 18.578 1.000 0.780 213 ASN B CA 1
ATOM 12653 C C . ASN B 2 213 ? -29.800 -32.541 19.981 1.000 0.780 213 ASN B C 1
ATOM 12654 O O . ASN B 2 213 ? -28.595 -32.328 20.139 1.000 0.780 213 ASN B O 1
ATOM 12665 N N . LYS B 2 214 ? -30.672 -32.553 20.996 1.000 0.740 214 LYS B N 1
ATOM 12666 C CA . LYS B 2 214 ? -30.288 -32.481 22.416 1.000 0.740 214 LYS B CA 1
ATOM 12667 C C . LYS B 2 214 ? -30.520 -33.840 23.102 1.000 0.740 214 LYS B C 1
ATOM 12668 O O . LYS B 2 214 ? -31.426 -34.571 22.702 1.000 0.740 214 LYS B O 1
ATOM 12687 N N . PRO B 2 215 ? -29.701 -34.226 24.099 1.000 0.770 215 PRO B N 1
ATOM 12688 C CA . PRO B 2 215 ? -29.925 -35.444 24.875 1.000 0.770 215 PRO B CA 1
ATOM 12689 C C . PRO B 2 215 ? -31.237 -35.323 25.649 1.000 0.770 215 PRO B C 1
ATOM 12690 O O . PRO B 2 215 ? -31.472 -34.308 26.303 1.000 0.770 215 PRO B O 1
ATOM 12701 N N . LYS B 2 216 ? -32.078 -36.349 25.579 1.000 0.700 216 LYS B N 1
ATOM 12702 C CA . LYS B 2 216 ? -33.420 -36.327 26.158 1.000 0.700 216 LYS B CA 1
ATOM 12703 C C . LYS B 2 216 ? -33.355 -36.456 27.682 1.000 0.700 216 LYS B C 1
ATOM 12704 O O . LYS B 2 216 ? -32.618 -37.291 28.218 1.000 0.700 216 LYS B O 1
ATOM 12723 N N . GLU B 2 217 ? -34.121 -35.628 28.393 1.000 0.700 217 GLU B N 1
ATOM 12724 C CA . GLU B 2 217 ? -34.090 -35.592 29.860 1.000 0.700 217 GLU B CA 1
ATOM 12725 C C . GLU B 2 217 ? -34.484 -36.965 30.454 1.000 0.700 217 GLU B C 1
ATOM 12726 O O . GLU B 2 217 ? -35.585 -37.471 30.234 1.000 0.700 217 GLU B O 1
ATOM 12738 N N . GLY B 2 218 ? -33.570 -37.593 31.206 1.000 0.700 218 GLY B N 1
ATOM 12739 C CA . GLY B 2 218 ? -33.793 -38.882 31.880 1.000 0.700 218 GLY B CA 1
ATOM 12740 C C . GLY B 2 218 ? -33.404 -40.149 31.101 1.000 0.700 218 GLY B C 1
ATOM 12741 O O . GLY B 2 218 ? -33.537 -41.244 31.647 1.000 0.700 218 GLY B O 1
ATOM 12745 N N . SER B 2 219 ? -32.885 -40.043 29.875 1.000 0.660 219 SER B N 1
ATOM 12746 C CA . SER B 2 219 ? -32.410 -41.200 29.098 1.000 0.660 219 SER B CA 1
ATOM 12747 C C . SER B 2 219 ? -31.031 -40.938 28.496 1.000 0.660 219 SER B C 1
ATOM 12748 O O . SER B 2 219 ? -30.890 -40.078 27.636 1.000 0.660 219 SER B O 1
ATOM 12756 N N . GLU B 2 220 ? -30.016 -41.705 28.903 1.000 0.610 220 GLU B N 1
ATOM 12757 C CA . GLU B 2 220 ? -28.624 -41.494 28.462 1.000 0.610 220 GLU B CA 1
ATOM 12758 C C . GLU B 2 220 ? -28.399 -41.628 26.941 1.000 0.610 220 GLU B C 1
ATOM 12759 O O . GLU B 2 220 ? -27.493 -40.992 26.418 1.000 0.610 220 GLU B O 1
ATOM 12771 N N . ASN B 2 221 ? -29.192 -42.436 26.222 1.000 0.700 221 ASN B N 1
ATOM 12772 C CA . ASN B 2 221 ? -28.953 -42.793 24.809 1.000 0.700 221 ASN B CA 1
ATOM 12773 C C . ASN B 2 221 ? -30.079 -42.385 23.834 1.000 0.700 221 ASN B C 1
ATOM 12774 O O . ASN B 2 221 ? -30.056 -42.814 22.681 1.000 0.700 221 ASN B O 1
ATOM 12785 N N . GLU B 2 222 ? -31.073 -41.596 24.256 1.000 0.730 222 GLU B N 1
ATOM 12786 C CA . GLU B 2 222 ? -32.065 -41.033 23.326 1.000 0.730 222 GLU B CA 1
ATOM 12787 C C . GLU B 2 222 ? -31.812 -39.543 23.126 1.000 0.730 222 GLU B C 1
ATOM 12788 O O . GLU B 2 222 ? -31.594 -38.795 24.078 1.000 0.730 222 GLU B O 1
ATOM 12800 N N . PHE B 2 223 ? -31.883 -39.114 21.873 1.000 0.780 223 PHE B N 1
ATOM 12801 C CA . PHE B 2 223 ? -31.851 -37.709 21.498 1.000 0.780 223 PHE B CA 1
ATOM 12802 C C . PHE B 2 223 ? -33.259 -37.272 21.108 1.000 0.780 223 PHE B C 1
ATOM 12803 O O . PHE B 2 223 ? -34.039 -38.059 20.564 1.000 0.780 223 PHE B O 1
ATOM 12820 N N . GLU B 2 224 ? -33.577 -36.019 21.394 1.000 0.790 224 GLU B N 1
ATOM 12821 C CA . GLU B 2 224 ? -34.772 -35.353 20.897 1.000 0.790 224 GLU B CA 1
ATOM 12822 C C . GLU B 2 224 ? -34.383 -34.160 20.019 1.000 0.790 224 GLU B C 1
ATOM 12823 O O . GLU B 2 224 ? -33.409 -33.452 20.296 1.000 0.790 224 GLU B O 1
ATOM 12835 N N . GLU B 2 225 ? -35.139 -33.949 18.942 1.000 0.820 225 GLU B N 1
ATOM 12836 C CA . GLU B 2 225 ? -34.992 -32.778 18.083 1.000 0.820 225 GLU B CA 1
ATOM 12837 C C . GLU B 2 225 ? -35.717 -31.591 18.713 1.000 0.820 225 GLU B C 1
ATOM 12838 O O . GLU B 2 225 ? -36.924 -31.628 18.961 1.000 0.820 225 GLU B O 1
ATOM 12850 N N . VAL B 2 226 ? -34.967 -30.523 18.956 1.000 0.810 226 VAL B N 1
ATOM 12851 C CA . VAL B 2 226 ? -35.481 -29.252 19.462 1.000 0.810 226 VAL B CA 1
ATOM 12852 C C . VAL B 2 226 ? -35.141 -28.169 18.442 1.000 0.810 226 VAL B C 1
ATOM 12853 O O . VAL B 2 226 ? -34.083 -28.218 17.815 1.000 0.810 226 VAL B O 1
ATOM 12866 N N . GLN B 2 227 ? -36.027 -27.189 18.261 1.000 0.840 227 GLN B N 1
ATOM 12867 C CA . GLN B 2 227 ? -35.748 -26.020 17.428 1.000 0.840 227 GLN B CA 1
ATOM 12868 C C . GLN B 2 227 ? -35.193 -24.867 18.264 1.000 0.840 227 GLN B C 1
ATOM 12869 O O . GLN B 2 227 ? -35.753 -24.520 19.304 1.000 0.840 227 GLN B O 1
ATOM 12883 N N . GLU B 2 228 ? -34.100 -24.268 17.800 1.000 0.860 228 GLU B N 1
ATOM 12884 C CA . GLU B 2 228 ? -33.463 -23.109 18.425 1.000 0.860 228 GLU B CA 1
ATOM 12885 C C . GLU B 2 228 ? -33.120 -22.066 17.357 1.000 0.860 228 GLU B C 1
ATOM 12886 O O . GLU B 2 228 ? -32.636 -22.399 16.274 1.000 0.860 228 GLU B O 1
ATOM 12898 N N . GLU B 2 229 ? -33.379 -20.795 17.651 1.000 0.890 229 GLU B N 1
ATOM 12899 C CA . GLU B 2 229 ? -33.022 -19.689 16.763 1.000 0.890 229 GLU B CA 1
ATOM 12900 C C . GLU B 2 229 ? -31.502 -19.468 16.798 1.000 0.890 229 GLU B C 1
ATOM 12901 O O . GLU B 2 229 ? -30.924 -19.267 17.866 1.000 0.890 229 GLU B O 1
ATOM 12913 N N . GLN B 2 230 ? -30.844 -19.475 15.638 1.000 0.900 230 GLN B N 1
ATOM 12914 C CA . GLN B 2 230 ? -29.405 -19.223 15.514 1.000 0.900 230 GLN B CA 1
ATOM 12915 C C . GLN B 2 230 ? -29.119 -18.138 14.475 1.000 0.900 230 GLN B C 1
ATOM 12916 O O . GLN B 2 230 ? -29.799 -18.041 13.453 1.000 0.900 230 GLN B O 1
ATOM 12930 N N . THR B 2 231 ? -28.069 -17.350 14.713 1.000 0.910 231 THR B N 1
ATOM 12931 C CA . THR B 2 231 ? -27.482 -16.460 13.702 1.000 0.910 231 THR B CA 1
ATOM 12932 C C . THR B 2 231 ? -26.598 -17.285 12.768 1.000 0.910 231 THR B C 1
ATOM 12933 O O . THR B 2 231 ? -25.643 -17.915 13.214 1.000 0.910 231 THR B O 1
ATOM 12944 N N . VAL B 2 232 ? -26.917 -17.297 11.475 1.000 0.910 232 VAL B N 1
ATOM 12945 C CA . VAL B 2 232 ? -26.267 -18.157 10.469 1.000 0.910 232 VAL B CA 1
ATOM 12946 C C . VAL B 2 232 ? -25.002 -17.521 9.889 1.000 0.910 232 VAL B C 1
ATOM 12947 O O . VAL B 2 232 ? -24.043 -18.220 9.559 1.000 0.910 232 VAL B O 1
ATOM 12960 N N . ASN B 2 233 ? -25.006 -16.201 9.731 1.000 0.870 233 ASN B N 1
ATOM 12961 C CA . ASN B 2 233 ? -23.911 -15.447 9.133 1.000 0.870 233 ASN B CA 1
ATOM 12962 C C . ASN B 2 233 ? -22.876 -14.998 10.178 1.000 0.870 233 ASN B C 1
ATOM 12963 O O . ASN B 2 233 ? -23.192 -14.785 11.346 1.000 0.870 233 ASN B O 1
ATOM 12974 N N . SER B 2 234 ? -21.633 -14.805 9.742 1.000 0.830 234 SER B N 1
ATOM 12975 C CA . SER B 2 234 ? -20.527 -14.334 10.589 1.000 0.830 234 SER B CA 1
ATOM 12976 C C . SER B 2 234 ? -20.521 -12.816 10.834 1.000 0.830 234 SER B C 1
ATOM 12977 O O . SER B 2 234 ? -19.852 -12.348 11.755 1.000 0.830 234 SER B O 1
ATOM 12985 N N . MET B 2 235 ? -21.276 -12.045 10.046 1.000 0.800 235 MET B N 1
ATOM 12986 C CA . MET B 2 235 ? -21.428 -10.583 10.112 1.000 0.800 235 MET B CA 1
ATOM 12987 C C . MET B 2 235 ? -20.157 -9.771 9.833 1.000 0.800 235 MET B C 1
ATOM 12988 O O . MET B 2 235 ? -20.085 -9.098 8.808 1.000 0.800 235 MET B O 1
ATOM 13002 N N . VAL B 2 236 ? -19.169 -9.781 10.739 1.000 0.700 236 VAL B N 1
ATOM 13003 C CA . VAL B 2 236 ? -17.955 -8.950 10.635 1.000 0.700 236 VAL B CA 1
ATOM 13004 C C . VAL B 2 236 ? -16.788 -9.795 10.120 1.000 0.700 236 VAL B C 1
ATOM 13005 O O . VAL B 2 236 ? -16.250 -10.611 10.873 1.000 0.700 236 VAL B O 1
ATOM 13018 N N . PRO B 2 237 ? -16.363 -9.605 8.861 1.000 0.790 237 PRO B N 1
ATOM 13019 C CA . PRO B 2 237 ? -15.230 -10.334 8.318 1.000 0.790 237 PRO B CA 1
ATOM 13020 C C . PRO B 2 237 ? -13.901 -9.846 8.899 1.000 0.790 237 PRO B C 1
ATOM 13021 O O . PRO B 2 237 ? -13.760 -8.675 9.254 1.000 0.790 237 PRO B O 1
ATOM 13032 N N . ILE B 2 238 ? -12.887 -10.717 8.906 1.000 0.780 238 ILE B N 1
ATOM 13033 C CA . ILE B 2 238 ? -11.557 -10.368 9.428 1.000 0.780 238 ILE B CA 1
ATOM 13034 C C . ILE B 2 238 ? -10.881 -9.231 8.646 1.000 0.780 238 ILE B C 1
ATOM 13035 O O . ILE B 2 238 ? -10.187 -8.424 9.243 1.000 0.780 238 ILE B O 1
ATOM 13051 N N . TRP B 2 239 ? -11.136 -9.086 7.341 1.000 0.810 239 TRP B N 1
ATOM 13052 C CA . TRP B 2 239 ? -10.529 -8.019 6.526 1.000 0.810 239 TRP B CA 1
ATOM 13053 C C . TRP B 2 239 ? -11.089 -6.620 6.805 1.000 0.810 239 TRP B C 1
ATOM 13054 O O . TRP B 2 239 ? -10.586 -5.639 6.271 1.000 0.810 239 TRP B O 1
ATOM 13075 N N . ARG B 2 240 ? -12.170 -6.520 7.590 1.000 0.710 240 ARG B N 1
ATOM 13076 C CA . ARG B 2 240 ? -12.689 -5.243 8.103 1.000 0.710 240 ARG B CA 1
ATOM 13077 C C . ARG B 2 240 ? -12.255 -4.978 9.542 1.000 0.710 240 ARG B C 1
ATOM 13078 O O . ARG B 2 240 ? -12.519 -3.895 10.056 1.000 0.710 240 ARG B O 1
ATOM 13099 N N . LYS B 2 241 ? -11.635 -5.958 10.204 1.000 0.630 241 LYS B N 1
ATOM 13100 C CA . LYS B 2 241 ? -11.058 -5.778 11.535 1.000 0.630 241 LYS B CA 1
ATOM 13101 C C . LYS B 2 241 ? -9.677 -5.163 11.413 1.000 0.630 241 LYS B C 1
ATOM 13102 O O . LYS B 2 241 ? -8.975 -5.359 10.420 1.000 0.630 241 LYS B O 1
ATOM 13121 N N . ASN B 2 242 ? -9.270 -4.448 12.450 1.000 0.500 242 ASN B N 1
ATOM 13122 C CA . ASN B 2 242 ? -7.932 -3.893 12.482 1.000 0.500 242 ASN B CA 1
ATOM 13123 C C . ASN B 2 242 ? -6.900 -5.016 12.631 1.000 0.500 242 ASN B C 1
ATOM 13124 O O . ASN B 2 242 ? -7.117 -5.970 13.377 1.000 0.500 242 ASN B O 1
ATOM 13135 N N . LYS B 2 243 ? -5.740 -4.883 11.976 1.000 0.550 243 LYS B N 1
ATOM 13136 C CA . LYS B 2 243 ? -4.665 -5.888 12.077 1.000 0.550 243 LYS B CA 1
ATOM 13137 C C . LYS B 2 243 ? -4.238 -6.147 13.523 1.000 0.550 243 LYS B C 1
ATOM 13138 O O . LYS B 2 243 ? -3.843 -7.257 13.833 1.000 0.550 243 LYS B O 1
ATOM 13157 N N . SER B 2 244 ? -4.330 -5.139 14.394 1.000 0.480 244 SER B N 1
ATOM 13158 C CA . SER B 2 244 ? -3.997 -5.243 15.820 1.000 0.480 244 SER B CA 1
ATOM 13159 C C . SER B 2 244 ? -5.007 -6.040 16.650 1.000 0.480 244 SER B C 1
ATOM 13160 O O . SER B 2 244 ? -4.692 -6.411 17.773 1.000 0.480 244 SER B O 1
ATOM 13168 N N . GLU B 2 245 ? -6.217 -6.268 16.136 1.000 0.590 245 GLU B N 1
ATOM 13169 C CA . GLU B 2 245 ? -7.242 -7.109 16.774 1.000 0.590 245 GLU B CA 1
ATOM 13170 C C . GLU B 2 245 ? -7.149 -8.574 16.330 1.000 0.590 245 GLU B C 1
ATOM 13171 O O . GLU B 2 245 ? -7.924 -9.403 16.802 1.000 0.590 245 GLU B O 1
ATOM 13183 N N . LEU B 2 246 ? -6.252 -8.873 15.388 1.000 0.760 246 LEU B N 1
ATOM 13184 C CA . LEU B 2 246 ? -6.109 -10.176 14.758 1.000 0.760 246 LEU B CA 1
ATOM 13185 C C . LEU B 2 246 ? -4.764 -10.788 15.133 1.000 0.760 246 LEU B C 1
ATOM 13186 O O . LEU B 2 246 ? -3.726 -10.130 15.054 1.000 0.760 246 LEU B O 1
ATOM 13202 N N . THR B 2 247 ? -4.779 -12.062 15.495 1.000 0.810 247 THR B N 1
ATOM 13203 C CA . THR B 2 247 ? -3.567 -12.865 15.674 1.000 0.810 247 THR B CA 1
ATOM 13204 C C . THR B 2 247 ? -3.293 -13.711 14.432 1.000 0.810 247 THR B C 1
ATOM 13205 O O . THR B 2 247 ? -4.164 -13.883 13.579 1.000 0.810 247 THR B O 1
ATOM 13216 N N . ASP B 2 248 ? -2.095 -14.297 14.335 1.000 0.850 248 ASP B N 1
ATOM 13217 C CA . ASP B 2 248 ? -1.782 -15.284 13.288 1.000 0.850 248 ASP B CA 1
ATOM 13218 C C . ASP B 2 248 ? -2.788 -16.447 13.276 1.000 0.850 248 ASP B C 1
ATOM 13219 O O . ASP B 2 248 ? -3.166 -16.939 12.213 1.000 0.850 248 ASP B O 1
ATOM 13228 N N . GLU B 2 249 ? -3.291 -16.836 14.449 1.000 0.900 249 GLU B N 1
ATOM 13229 C CA . GLU B 2 249 ? -4.289 -17.896 14.600 1.000 0.900 249 GLU B CA 1
ATOM 13230 C C . GLU B 2 249 ? -5.639 -17.510 13.979 1.000 0.900 249 GLU B C 1
ATOM 13231 O O . GLU B 2 249 ? -6.309 -18.371 13.407 1.000 0.900 249 GLU B O 1
ATOM 13243 N N . ASP B 2 250 ? -6.028 -16.231 14.012 1.000 0.910 250 ASP B N 1
ATOM 13244 C CA . ASP B 2 250 ? -7.239 -15.761 13.329 1.000 0.910 250 ASP B CA 1
ATOM 13245 C C . ASP B 2 250 ? -7.109 -15.885 11.804 1.000 0.910 250 ASP B C 1
ATOM 13246 O O . ASP B 2 250 ? -8.052 -16.314 11.129 1.000 0.910 250 ASP B O 1
ATOM 13255 N N . TYR B 2 251 ? -5.933 -15.559 11.252 1.000 0.920 251 TYR B N 1
ATOM 13256 C CA . TYR B 2 251 ? -5.657 -15.708 9.821 1.000 0.920 251 TYR B CA 1
ATOM 13257 C C . TYR B 2 251 ? -5.602 -17.186 9.403 1.000 0.920 251 TYR B C 1
ATOM 13258 O O . TYR B 2 251 ? -6.190 -17.547 8.381 1.000 0.920 251 TYR B O 1
ATOM 13276 N N . GLU B 2 252 ? -4.960 -18.056 10.190 1.000 0.940 252 GLU B N 1
ATOM 13277 C CA . GLU B 2 252 ? -4.936 -19.508 9.952 1.000 0.940 252 GLU B CA 1
ATOM 13278 C C . GLU B 2 252 ? -6.340 -20.127 10.026 1.000 0.940 252 GLU B C 1
ATOM 13279 O O . GLU B 2 252 ? -6.709 -20.952 9.186 1.000 0.940 252 GLU B O 1
ATOM 13291 N N . LYS B 2 253 ? -7.154 -19.708 11.003 1.000 0.910 253 LYS B N 1
ATOM 13292 C CA . LYS B 2 253 ? -8.534 -20.179 11.146 1.000 0.910 253 LYS B CA 1
ATOM 13293 C C . LYS B 2 253 ? -9.380 -19.770 9.945 1.000 0.910 253 LYS B C 1
ATOM 13294 O O . LYS B 2 253 ? -10.081 -20.611 9.386 1.000 0.910 253 LYS B O 1
ATOM 13313 N N . PHE B 2 254 ? -9.274 -18.516 9.508 1.000 0.920 254 PHE B N 1
ATOM 13314 C CA . PHE B 2 254 ? -9.965 -18.048 8.309 1.000 0.920 254 PHE B CA 1
ATOM 13315 C C . PHE B 2 254 ? -9.508 -18.799 7.047 1.000 0.920 254 PHE B C 1
ATOM 13316 O O . PHE B 2 254 ? -10.346 -19.163 6.224 1.000 0.920 254 PHE B O 1
ATOM 13333 N N . TYR B 2 255 ? -8.208 -19.091 6.910 1.000 0.940 255 TYR B N 1
ATOM 13334 C CA . TYR B 2 255 ? -7.671 -19.909 5.814 1.000 0.940 255 TYR B CA 1
ATOM 13335 C C . TYR B 2 255 ? -8.303 -21.309 5.766 1.000 0.940 255 TYR B C 1
ATOM 13336 O O . TYR B 2 255 ? -8.736 -21.761 4.701 1.000 0.940 255 TYR B O 1
ATOM 13354 N N . ALA B 2 256 ? -8.401 -21.971 6.923 1.000 0.930 256 ALA B N 1
ATOM 13355 C CA . ALA B 2 256 ? -8.981 -23.304 7.045 1.000 0.930 256 ALA B CA 1
ATOM 13356 C C . ALA B 2 256 ? -10.502 -23.311 6.808 1.000 0.930 256 ALA B C 1
ATOM 13357 O O . ALA B 2 256 ? -11.000 -24.150 6.055 1.000 0.930 256 ALA B O 1
ATOM 13364 N N . GLU B 2 257 ? -11.240 -22.366 7.401 1.000 0.880 257 GLU B N 1
ATOM 13365 C CA . GLU B 2 257 ? -12.694 -22.225 7.223 1.000 0.880 257 GLU B CA 1
ATOM 13366 C C . GLU B 2 257 ? -13.083 -21.947 5.767 1.000 0.880 257 GLU B C 1
ATOM 13367 O O . GLU B 2 257 ? -14.128 -22.403 5.306 1.000 0.880 257 GLU B O 1
ATOM 13379 N N . LYS B 2 258 ? -12.235 -21.228 5.024 1.000 0.910 258 LYS B N 1
ATOM 13380 C CA . LYS B 2 258 ? -12.419 -20.973 3.591 1.000 0.910 258 LYS B CA 1
ATOM 13381 C C . LYS B 2 258 ? -11.959 -22.107 2.683 1.000 0.910 258 LYS B C 1
ATOM 13382 O O . LYS B 2 258 ? -12.150 -22.021 1.472 1.000 0.910 258 LYS B O 1
ATOM 13401 N N . HIS B 2 259 ? -11.383 -23.172 3.240 1.000 0.910 259 HIS B N 1
ATOM 13402 C CA . HIS B 2 259 ? -10.850 -24.301 2.479 1.000 0.910 259 HIS B CA 1
ATOM 13403 C C . HIS B 2 259 ? -9.834 -23.876 1.404 1.000 0.910 259 HIS B C 1
ATOM 13404 O O . HIS B 2 259 ? -9.786 -24.455 0.317 1.000 0.910 259 HIS B O 1
ATOM 13418 N N . TYR B 2 260 ? -9.008 -22.864 1.696 1.000 0.920 260 TYR B N 1
ATOM 13419 C CA . TYR B 2 260 ? -7.953 -22.427 0.776 1.000 0.920 260 TYR B CA 1
ATOM 13420 C C . TYR B 2 260 ? -6.825 -23.464 0.626 1.000 0.920 260 TYR B C 1
ATOM 13421 O O . TYR B 2 260 ? -6.179 -23.501 -0.423 1.000 0.920 260 TYR B O 1
ATOM 13439 N N . GLY B 2 261 ? -6.661 -24.342 1.621 1.000 0.890 261 GLY B N 1
ATOM 13440 C CA . GLY B 2 261 ? -5.810 -25.531 1.604 1.000 0.890 261 GLY B CA 1
ATOM 13441 C C . GLY B 2 261 ? -6.034 -26.399 2.849 1.000 0.890 261 GLY B C 1
ATOM 13442 O O . GLY B 2 261 ? -6.788 -26.025 3.747 1.000 0.890 261 GLY B O 1
ATOM 13446 N N . PHE B 2 262 ? -5.410 -27.580 2.887 1.000 0.870 262 PHE B N 1
ATOM 13447 C CA . PHE B 2 262 ? -5.430 -28.498 4.046 1.000 0.870 262 PHE B CA 1
ATOM 13448 C C . PHE B 2 262 ? -4.179 -28.367 4.936 1.000 0.870 262 PHE B C 1
ATOM 13449 O O . PHE B 2 262 ? -4.008 -29.113 5.898 1.000 0.870 262 PHE B O 1
ATOM 13466 N N . ASP B 2 263 ? -3.289 -27.454 4.567 1.000 0.900 263 ASP B N 1
ATOM 13467 C CA . ASP B 2 263 ? -2.025 -27.098 5.195 1.000 0.900 263 ASP B CA 1
ATOM 13468 C C . ASP B 2 263 ? -2.161 -25.828 6.052 1.000 0.900 263 ASP B C 1
ATOM 13469 O O . ASP B 2 263 ? -3.244 -25.253 6.167 1.000 0.900 263 ASP B O 1
ATOM 13478 N N . LYS B 2 264 ? -1.061 -25.382 6.668 1.000 0.930 264 LYS B N 1
ATOM 13479 C CA . LYS B 2 264 ? -0.975 -24.019 7.199 1.000 0.930 264 LYS B CA 1
ATOM 13480 C C . LYS B 2 264 ? -0.372 -23.111 6.125 1.000 0.930 264 LYS B C 1
ATOM 13481 O O . LYS B 2 264 ? 0.574 -23.523 5.461 1.000 0.930 264 LYS B O 1
ATOM 13500 N N . PRO B 2 265 ? -0.878 -21.885 5.935 1.000 0.960 265 PRO B N 1
ATOM 13501 C CA . PRO B 2 265 ? -0.254 -20.952 5.008 1.000 0.960 265 PRO B CA 1
ATOM 13502 C C . PRO B 2 265 ? 1.134 -20.537 5.525 1.000 0.960 265 PRO B C 1
ATOM 13503 O O . PRO B 2 265 ? 1.329 -20.348 6.724 1.000 0.960 265 PRO B O 1
ATOM 13514 N N . LEU B 2 266 ? 2.099 -20.337 4.624 1.000 0.960 266 LEU B N 1
ATOM 13515 C CA . LEU B 2 266 ? 3.453 -19.891 4.987 1.000 0.960 266 LEU B CA 1
ATOM 13516 C C . LEU B 2 266 ? 3.469 -18.435 5.467 1.000 0.960 266 LEU B C 1
ATOM 13517 O O . LEU B 2 266 ? 4.215 -18.075 6.385 1.000 0.960 266 LEU B O 1
ATOM 13533 N N . THR B 2 267 ? 2.643 -17.607 4.827 1.000 0.940 267 THR B N 1
ATOM 13534 C CA . THR B 2 267 ? 2.436 -16.198 5.164 1.000 0.940 267 THR B CA 1
ATOM 13535 C C . THR B 2 267 ? 1.059 -15.724 4.700 1.000 0.940 267 THR B C 1
ATOM 13536 O O . THR B 2 267 ? 0.380 -16.393 3.908 1.000 0.940 267 THR B O 1
ATOM 13547 N N . HIS B 2 268 ? 0.674 -14.535 5.154 1.000 0.930 268 HIS B N 1
ATOM 13548 C CA . HIS B 2 268 ? -0.514 -13.827 4.715 1.000 0.930 268 HIS B CA 1
ATOM 13549 C C . HIS B 2 268 ? -0.219 -12.337 4.500 1.000 0.930 268 HIS B C 1
ATOM 13550 O O . HIS B 2 268 ? 0.643 -11.752 5.148 1.000 0.930 268 HIS B O 1
ATOM 13564 N N . VAL B 2 269 ? -0.975 -11.698 3.610 1.000 0.870 269 VAL B N 1
ATOM 13565 C CA . VAL B 2 269 ? -0.936 -10.248 3.400 1.000 0.870 269 VAL B CA 1
ATOM 13566 C C . VAL B 2 269 ? -2.325 -9.691 3.645 1.000 0.870 269 VAL B C 1
ATOM 13567 O O . VAL B 2 269 ? -3.261 -10.008 2.917 1.000 0.870 269 VAL B O 1
ATOM 13580 N N . HIS B 2 270 ? -2.455 -8.830 4.647 1.000 0.810 270 HIS B N 1
ATOM 13581 C CA . HIS B 2 270 ? -3.680 -8.078 4.902 1.000 0.810 270 HIS B CA 1
ATOM 13582 C C . HIS B 2 270 ? -3.524 -6.666 4.318 1.000 0.810 270 HIS B C 1
ATOM 13583 O O . HIS B 2 270 ? -2.617 -5.917 4.691 1.000 0.810 270 HIS B O 1
ATOM 13597 N N . ILE B 2 271 ? -4.383 -6.310 3.371 1.000 0.790 271 ILE B N 1
ATOM 13598 C CA . ILE B 2 271 ? -4.369 -5.058 2.615 1.000 0.790 271 ILE B CA 1
ATOM 13599 C C . ILE B 2 271 ? -5.645 -4.281 2.947 1.000 0.790 271 ILE B C 1
ATOM 13600 O O . ILE B 2 271 ? -6.734 -4.843 2.888 1.000 0.790 271 ILE B O 1
ATOM 13616 N N . SER B 2 272 ? -5.506 -2.991 3.243 1.000 0.720 272 SER B N 1
ATOM 13617 C CA . SER B 2 272 ? -6.609 -2.036 3.334 1.000 0.720 272 SER B CA 1
ATOM 13618 C C . SER B 2 272 ? -6.185 -0.792 2.562 1.000 0.720 272 SER B C 1
ATOM 13619 O O . SER B 2 272 ? -5.132 -0.223 2.852 1.000 0.720 272 SER B O 1
ATOM 13627 N N . VAL B 2 273 ? -6.918 -0.455 1.504 1.000 0.600 273 VAL B N 1
ATOM 13628 C CA . VAL B 2 273 ? -6.604 0.649 0.593 1.000 0.600 273 VAL B CA 1
ATOM 13629 C C . VAL B 2 273 ? -7.796 1.585 0.539 1.000 0.600 273 VAL B C 1
ATOM 13630 O O . VAL B 2 273 ? -8.898 1.163 0.190 1.000 0.600 273 VAL B O 1
ATOM 13643 N N . ASP B 2 274 ? -7.540 2.860 0.814 1.000 0.530 274 ASP B N 1
ATOM 13644 C CA . ASP B 2 274 ? -8.499 3.949 0.670 1.000 0.530 274 ASP B CA 1
ATOM 13645 C C . ASP B 2 274 ? -7.939 4.985 -0.325 1.000 0.530 274 ASP B C 1
ATOM 13646 O O . ASP B 2 274 ? -6.968 5.686 -0.040 1.000 0.530 274 ASP B O 1
ATOM 13655 N N . GLY B 2 275 ? -8.463 5.009 -1.555 1.000 0.460 275 GLY B N 1
ATOM 13656 C CA . GLY B 2 275 ? -7.899 5.793 -2.658 1.000 0.460 275 GLY B CA 1
ATOM 13657 C C . GLY B 2 275 ? -8.851 5.927 -3.846 1.000 0.460 275 GLY B C 1
ATOM 13658 O O . GLY B 2 275 ? -10.065 5.969 -3.680 1.000 0.460 275 GLY B O 1
ATOM 13662 N N . ALA B 2 276 ? -8.314 5.975 -5.074 1.000 0.490 276 ALA B N 1
ATOM 13663 C CA . ALA B 2 276 ? -9.136 6.036 -6.295 1.000 0.490 276 ALA B CA 1
ATOM 13664 C C . ALA B 2 276 ? -10.084 4.831 -6.449 1.000 0.490 276 ALA B C 1
ATOM 13665 O O . ALA B 2 276 ? -11.108 4.922 -7.127 1.000 0.490 276 ALA B O 1
ATOM 13672 N N . VAL B 2 277 ? -9.704 3.705 -5.843 1.000 0.660 277 VAL B N 1
ATOM 13673 C CA . VAL B 2 277 ? -10.533 2.522 -5.635 1.000 0.660 277 VAL B CA 1
ATOM 13674 C C . VAL B 2 277 ? -10.285 2.065 -4.205 1.000 0.660 277 VAL B C 1
ATOM 13675 O O . VAL B 2 277 ? -9.141 1.788 -3.840 1.000 0.660 277 VAL B O 1
ATOM 13688 N N . ARG B 2 278 ? -11.343 1.985 -3.409 1.000 0.700 278 ARG B N 1
ATOM 13689 C CA . ARG B 2 278 ? -11.309 1.511 -2.029 1.000 0.700 278 ARG B CA 1
ATOM 13690 C C . ARG B 2 278 ? -11.522 0.008 -2.002 1.000 0.700 278 ARG B C 1
ATOM 13691 O O . ARG B 2 278 ? -12.464 -0.507 -2.618 1.000 0.700 278 ARG B O 1
ATOM 13712 N N . TYR B 2 279 ? -10.631 -0.712 -1.332 1.000 0.830 279 TYR B N 1
ATOM 13713 C CA . TYR B 2 279 ? -10.759 -2.156 -1.178 1.000 0.830 279 TYR B CA 1
ATOM 13714 C C . TYR B 2 279 ? -9.967 -2.689 0.013 1.000 0.830 279 TYR B C 1
ATOM 13715 O O . TYR B 2 279 ? -8.935 -2.146 0.401 1.000 0.830 279 TYR B O 1
ATOM 13733 N N . ASN B 2 280 ? -10.429 -3.817 0.539 1.000 0.840 280 ASN B N 1
ATOM 13734 C CA . ASN B 2 280 ? -9.693 -4.633 1.492 1.000 0.840 280 ASN B CA 1
ATOM 13735 C C . ASN B 2 280 ? -9.377 -5.982 0.850 1.000 0.840 280 ASN B C 1
ATOM 13736 O O . ASN B 2 280 ? -10.136 -6.470 0.012 1.000 0.840 280 ASN B O 1
ATOM 13747 N N . ALA B 2 281 ? -8.263 -6.593 1.227 1.000 0.920 281 ALA B N 1
ATOM 13748 C CA . ALA B 2 281 ? -7.919 -7.932 0.777 1.000 0.920 281 ALA B CA 1
ATOM 13749 C C . ALA B 2 281 ? -7.147 -8.695 1.850 1.000 0.920 281 ALA B C 1
ATOM 13750 O O . ALA B 2 281 ? -6.368 -8.119 2.609 1.000 0.920 281 ALA B O 1
ATOM 13757 N N . ILE B 2 282 ? -7.336 -10.010 1.868 1.000 0.940 282 ILE B N 1
ATOM 13758 C CA . ILE B 2 282 ? -6.491 -10.945 2.612 1.000 0.940 282 ILE B CA 1
ATOM 13759 C C . ILE B 2 282 ? -5.960 -11.928 1.581 1.000 0.940 282 ILE B C 1
ATOM 13760 O O . ILE B 2 282 ? -6.751 -12.576 0.897 1.000 0.940 282 ILE B O 1
ATOM 13776 N N . LEU B 2 283 ? -4.642 -12.041 1.474 1.000 0.970 283 LEU B N 1
ATOM 13777 C CA . LEU B 2 283 ? -3.958 -12.970 0.581 1.000 0.970 283 LEU B CA 1
ATOM 13778 C C . LEU B 2 283 ? -3.193 -13.995 1.412 1.000 0.970 283 LEU B C 1
ATOM 13779 O O . LEU B 2 283 ? -2.623 -13.639 2.436 1.000 0.970 283 LEU B O 1
ATOM 13795 N N . PHE B 2 284 ? -3.132 -15.236 0.950 1.000 0.970 284 PHE B N 1
ATOM 13796 C CA . PHE B 2 284 ? -2.388 -16.326 1.570 1.000 0.970 284 PHE B CA 1
ATOM 13797 C C . PHE B 2 284 ? -1.464 -16.974 0.548 1.000 0.970 284 PHE B C 1
ATOM 13798 O O . PHE B 2 284 ? -1.863 -17.214 -0.596 1.000 0.970 284 PHE B O 1
ATOM 13815 N N . VAL B 2 285 ? -0.249 -17.297 0.985 1.000 0.980 285 VAL B N 1
ATOM 13816 C CA . VAL B 2 285 ? 0.668 -18.172 0.247 1.000 0.980 285 VAL B CA 1
ATOM 13817 C C . VAL B 2 285 ? 0.597 -19.560 0.892 1.000 0.980 285 VAL B C 1
ATOM 13818 O O . VAL B 2 285 ? 1.048 -19.699 2.033 1.000 0.980 285 VAL B O 1
ATOM 13831 N N . PRO B 2 286 ? 0.022 -20.572 0.216 1.000 0.970 286 PRO B N 1
ATOM 13832 C CA . PRO B 2 286 ? -0.018 -21.943 0.728 1.000 0.970 286 PRO B CA 1
ATOM 13833 C C . PRO B 2 286 ? 1.387 -22.523 0.937 1.000 0.970 286 PRO B C 1
ATOM 13834 O O . PRO B 2 286 ? 2.345 -22.094 0.292 1.000 0.970 286 PRO B O 1
ATOM 13845 N N . GLU B 2 287 ? 1.511 -23.523 1.803 1.000 0.960 287 GLU B N 1
ATOM 13846 C CA . GLU B 2 287 ? 2.745 -24.294 1.989 1.000 0.960 287 GLU B CA 1
ATOM 13847 C C . GLU B 2 287 ? 2.881 -25.384 0.920 1.000 0.960 287 GLU B C 1
ATOM 13848 O O . GLU B 2 287 ? 3.941 -25.555 0.312 1.000 0.960 287 GLU B O 1
ATOM 13860 N N . ASN B 2 288 ? 1.790 -26.100 0.652 1.000 0.940 288 ASN B N 1
ATOM 13861 C CA . ASN B 2 288 ? 1.748 -27.243 -0.244 1.000 0.940 288 ASN B CA 1
ATOM 13862 C C . ASN B 2 288 ? 0.995 -26.924 -1.535 1.000 0.940 288 ASN B C 1
ATOM 13863 O O . ASN B 2 288 ? -0.060 -26.291 -1.557 1.000 0.940 288 ASN B O 1
ATOM 13874 N N . MET B 2 289 ? 1.533 -27.431 -2.639 1.000 0.920 289 MET B N 1
ATOM 13875 C CA . MET B 2 289 ? 0.892 -27.347 -3.943 1.000 0.920 289 MET B CA 1
ATOM 13876 C C . MET B 2 289 ? -0.345 -28.266 -4.010 1.000 0.920 289 MET B C 1
ATOM 13877 O O . MET B 2 289 ? -0.238 -29.449 -3.670 1.000 0.920 289 MET B O 1
ATOM 13891 N N . PRO B 2 290 ? -1.504 -27.768 -4.489 1.000 0.890 290 PRO B N 1
ATOM 13892 C CA . PRO B 2 290 ? -2.667 -28.606 -4.768 1.000 0.890 290 PRO B CA 1
ATOM 13893 C C . PRO B 2 290 ? -2.328 -29.735 -5.749 1.000 0.890 290 PRO B C 1
ATOM 13894 O O . PRO B 2 290 ? -1.549 -29.549 -6.682 1.000 0.890 290 PRO B O 1
ATOM 13905 N N . PHE B 2 291 ? -2.934 -30.910 -5.575 1.000 0.860 291 PHE B N 1
ATOM 13906 C CA . PHE B 2 291 ? -2.640 -32.082 -6.413 1.000 0.860 291 PHE B CA 1
ATOM 13907 C C . PHE B 2 291 ? -2.944 -31.853 -7.903 1.000 0.860 291 PHE B C 1
ATOM 13908 O O . PHE B 2 291 ? -2.303 -32.442 -8.771 1.000 0.860 291 PHE B O 1
ATOM 13925 N N . ASP B 2 292 ? -3.926 -31.002 -8.192 1.000 0.890 292 ASP B N 1
ATOM 13926 C CA . ASP B 2 292 ? -4.408 -30.656 -9.521 1.000 0.890 292 ASP B CA 1
ATOM 13927 C C . ASP B 2 292 ? -3.763 -29.380 -10.072 1.000 0.890 292 ASP B C 1
ATOM 13928 O O . ASP B 2 292 ? -4.145 -28.950 -11.153 1.000 0.890 292 ASP B O 1
ATOM 13937 N N . TYR B 2 293 ? -2.776 -28.785 -9.395 1.000 0.910 293 TYR B N 1
ATOM 13938 C CA . TYR B 2 293 ? -2.280 -27.437 -9.702 1.000 0.910 293 TYR B CA 1
ATOM 13939 C C . TYR B 2 293 ? -1.843 -27.219 -11.165 1.000 0.910 293 TYR B C 1
ATOM 13940 O O . TYR B 2 293 ? -2.115 -26.168 -11.737 1.000 0.910 293 TYR B O 1
ATOM 13958 N N . TYR B 2 294 ? -1.217 -28.220 -11.798 1.000 0.880 294 TYR B N 1
ATOM 13959 C CA . TYR B 2 294 ? -0.817 -28.180 -13.218 1.000 0.880 294 TYR B CA 1
ATOM 13960 C C . TYR B 2 294 ? -1.792 -28.907 -14.166 1.000 0.880 294 TYR B C 1
ATOM 13961 O O . TYR B 2 294 ? -1.471 -29.150 -15.332 1.000 0.880 294 TYR B O 1
ATOM 13979 N N . SER B 2 295 ? -2.969 -29.303 -13.679 1.000 0.890 295 SER B N 1
ATOM 13980 C CA . SER B 2 295 ? -4.036 -29.883 -14.499 1.000 0.890 295 SER B CA 1
ATOM 13981 C C . SER B 2 295 ? -4.779 -28.804 -15.294 1.000 0.890 295 SER B C 1
ATOM 13982 O O . SER B 2 295 ? -4.662 -27.609 -15.027 1.000 0.890 295 SER B O 1
ATOM 13990 N N . LYS B 2 296 ? -5.597 -29.227 -16.265 1.000 0.850 296 LYS B N 1
ATOM 13991 C CA . LYS B 2 296 ? -6.498 -28.311 -16.981 1.000 0.850 296 LYS B CA 1
ATOM 13992 C C . LYS B 2 296 ? -7.724 -27.911 -16.160 1.000 0.850 296 LYS B C 1
ATOM 13993 O O . LYS B 2 296 ? -8.391 -26.955 -16.538 1.000 0.850 296 LYS B O 1
ATOM 14012 N N . GLU B 2 297 ? -8.049 -28.653 -15.103 1.000 0.890 297 GLU B N 1
ATOM 14013 C CA . GLU B 2 297 ? -9.206 -28.370 -14.253 1.000 0.890 297 GLU B CA 1
ATOM 14014 C C . GLU B 2 297 ? -8.913 -27.309 -13.179 1.000 0.890 297 GLU B C 1
ATOM 14015 O O . GLU B 2 297 ? -9.850 -26.750 -12.606 1.000 0.890 297 GLU B O 1
ATOM 14027 N N . TYR B 2 298 ? -7.639 -27.001 -12.908 1.000 0.900 298 TYR B N 1
ATOM 14028 C CA . TYR B 2 298 ? -7.282 -26.012 -11.895 1.000 0.900 298 TYR B CA 1
ATOM 14029 C C . TYR B 2 298 ? -7.697 -24.594 -12.305 1.000 0.900 298 TYR B C 1
ATOM 14030 O O . TYR B 2 298 ? -7.197 -24.021 -13.272 1.000 0.900 298 TYR B O 1
ATOM 14048 N N . GLU B 2 299 ? -8.577 -23.988 -11.507 1.000 0.910 299 GLU B N 1
ATOM 14049 C CA . GLU B 2 299 ? -8.980 -22.589 -11.650 1.000 0.910 299 GLU B CA 1
ATOM 14050 C C . GLU B 2 299 ? -8.257 -21.707 -10.627 1.000 0.910 299 GLU B C 1
ATOM 14051 O O . GLU B 2 299 ? -8.455 -21.845 -9.409 1.000 0.910 299 GLU B O 1
ATOM 14063 N N . LYS B 2 300 ? -7.460 -20.763 -11.134 1.000 0.920 300 LYS B N 1
ATOM 14064 C CA . LYS B 2 300 ? -6.868 -19.671 -10.353 1.000 0.920 300 LYS B CA 1
ATOM 14065 C C . LYS B 2 300 ? -7.900 -18.585 -10.014 1.000 0.920 300 LYS B C 1
ATOM 14066 O O . LYS B 2 300 ? -8.958 -18.506 -10.633 1.000 0.920 300 LYS B O 1
ATOM 14085 N N . GLY B 2 301 ? -7.534 -17.684 -9.107 1.000 0.940 301 GLY B N 1
ATOM 14086 C CA . GLY B 2 301 ? -8.304 -16.480 -8.782 1.000 0.940 301 GLY B CA 1
ATOM 14087 C C . GLY B 2 301 ? -8.560 -16.333 -7.287 1.000 0.940 301 GLY B C 1
ATOM 14088 O O . GLY B 2 301 ? -8.370 -17.277 -6.522 1.000 0.940 301 GLY B O 1
ATOM 14092 N N . LEU B 2 302 ? -8.993 -15.137 -6.892 1.000 0.960 302 LEU B N 1
ATOM 14093 C CA . LEU B 2 302 ? -9.384 -14.805 -5.517 1.000 0.960 302 LEU B CA 1
ATOM 14094 C C . LEU B 2 302 ? -10.905 -14.688 -5.413 1.000 0.960 302 LEU B C 1
ATOM 14095 O O . LEU B 2 302 ? -11.563 -14.370 -6.409 1.000 0.960 302 LEU B O 1
ATOM 14111 N N . GLU B 2 303 ? -11.464 -14.886 -4.220 1.000 0.950 303 GLU B N 1
ATOM 14112 C CA . GLU B 2 303 ? -12.871 -14.557 -3.984 1.000 0.950 303 GLU B CA 1
ATOM 14113 C C . GLU B 2 303 ? -13.062 -13.038 -4.110 1.000 0.950 303 GLU B C 1
ATOM 14114 O O . GLU B 2 303 ? -12.334 -12.254 -3.502 1.000 0.950 303 GLU B O 1
ATOM 14126 N N . LEU B 2 304 ? -14.047 -12.607 -4.894 1.000 0.930 304 LEU B N 1
ATOM 14127 C CA . LEU B 2 304 ? -14.368 -11.199 -5.092 1.000 0.930 304 LEU B CA 1
ATOM 14128 C C . LEU B 2 304 ? -15.710 -10.870 -4.447 1.000 0.930 304 LEU B C 1
ATOM 14129 O O . LEU B 2 304 ? -16.751 -11.404 -4.840 1.000 0.930 304 LEU B O 1
ATOM 14145 N N . TYR B 2 305 ? -15.674 -9.931 -3.514 1.000 0.900 305 TYR B N 1
ATOM 14146 C CA . TYR B 2 305 ? -16.822 -9.382 -2.816 1.000 0.900 305 TYR B CA 1
ATOM 14147 C C . TYR B 2 305 ? -17.037 -7.921 -3.198 1.000 0.900 305 TYR B C 1
ATOM 14148 O O . TYR B 2 305 ? -16.116 -7.201 -3.594 1.000 0.900 305 TYR B O 1
ATOM 14166 N N . SER B 2 306 ? -18.280 -7.481 -3.056 1.000 0.860 306 SER B N 1
ATOM 14167 C CA . SER B 2 306 ? -18.621 -6.068 -3.048 1.000 0.860 306 SER B CA 1
ATOM 14168 C C . SER B 2 306 ? -19.579 -5.791 -1.904 1.000 0.860 306 SER B C 1
ATOM 14169 O O . SER B 2 306 ? -20.666 -6.368 -1.857 1.000 0.860 306 SER B O 1
ATOM 14177 N N . ASN B 2 307 ? -19.180 -4.912 -0.984 1.000 0.820 307 ASN B N 1
ATOM 14178 C CA . ASN B 2 307 ? -19.925 -4.620 0.245 1.000 0.820 307 ASN B CA 1
ATOM 14179 C C . ASN B 2 307 ? -20.201 -5.886 1.080 1.000 0.820 307 ASN B C 1
ATOM 14180 O O . ASN B 2 307 ? -21.299 -6.070 1.599 1.000 0.820 307 ASN B O 1
ATOM 14191 N N . GLY B 2 308 ? -19.227 -6.800 1.159 1.000 0.840 308 GLY B N 1
ATOM 14192 C CA . GLY B 2 308 ? -19.377 -8.071 1.880 1.000 0.840 308 GLY B CA 1
ATOM 14193 C C . GLY B 2 308 ? -20.270 -9.116 1.192 1.000 0.840 308 GLY B C 1
ATOM 14194 O O . GLY B 2 308 ? -20.416 -10.223 1.710 1.000 0.840 308 GLY B O 1
ATOM 14198 N N . VAL B 2 309 ? -20.828 -8.818 0.013 1.000 0.880 309 VAL B N 1
ATOM 14199 C CA . VAL B 2 309 ? -21.615 -9.767 -0.792 1.000 0.880 309 VAL B CA 1
ATOM 14200 C C . VAL B 2 309 ? -20.717 -10.444 -1.821 1.000 0.880 309 VAL B C 1
ATOM 14201 O O . VAL B 2 309 ? -20.027 -9.760 -2.577 1.000 0.880 309 VAL B O 1
ATOM 14214 N N . LEU B 2 310 ? -20.742 -11.780 -1.885 1.000 0.890 310 LEU B N 1
ATOM 14215 C CA . LEU B 2 310 ? -19.942 -12.537 -2.853 1.000 0.890 310 LEU B CA 1
ATOM 14216 C C . LEU B 2 310 ? -20.450 -12.292 -4.284 1.000 0.890 310 LEU B C 1
ATOM 14217 O O . LEU B 2 310 ? -21.623 -12.533 -4.595 1.000 0.890 310 LEU B O 1
ATOM 14233 N N . ILE B 2 311 ? -19.542 -11.849 -5.155 1.000 0.860 311 ILE B N 1
ATOM 14234 C CA . ILE B 2 311 ? -19.790 -11.581 -6.578 1.000 0.860 311 ILE B CA 1
ATOM 14235 C C . ILE B 2 311 ? -19.232 -12.718 -7.431 1.000 0.860 311 ILE B C 1
ATOM 14236 O O . ILE B 2 311 ? -19.954 -13.281 -8.249 1.000 0.860 311 ILE B O 1
ATOM 14252 N N . MET B 2 312 ? -17.963 -13.082 -7.220 1.000 0.880 312 MET B N 1
ATOM 14253 C CA . MET B 2 312 ? -17.296 -14.171 -7.940 1.000 0.880 312 MET B CA 1
ATOM 14254 C C . MET B 2 312 ? -16.476 -15.022 -6.977 1.000 0.880 312 MET B C 1
ATOM 14255 O O . MET B 2 312 ? -15.677 -14.499 -6.208 1.000 0.880 312 MET B O 1
ATOM 14269 N N . ASN B 2 313 ? -16.633 -16.344 -7.058 1.000 0.880 313 ASN B N 1
ATOM 14270 C CA . ASN B 2 313 ? -15.906 -17.275 -6.190 1.000 0.880 313 ASN B CA 1
ATOM 14271 C C . ASN B 2 313 ? -14.409 -17.355 -6.550 1.000 0.880 313 ASN B C 1
ATOM 14272 O O . ASN B 2 313 ? -13.552 -17.455 -5.683 1.000 0.880 313 ASN B O 1
ATOM 14283 N N . LYS B 2 314 ? -14.089 -17.270 -7.845 1.000 0.910 314 LYS B N 1
ATOM 14284 C CA . LYS B 2 314 ? -12.716 -17.244 -8.357 1.000 0.910 314 LYS B CA 1
ATOM 14285 C C . LYS B 2 314 ? -12.584 -16.197 -9.453 1.000 0.910 314 LYS B C 1
ATOM 14286 O O . LYS B 2 314 ? -12.876 -16.449 -10.619 1.000 0.910 314 LYS B O 1
ATOM 14305 N N . CYS B 2 315 ? -12.162 -14.997 -9.080 1.000 0.930 315 CYS B N 1
ATOM 14306 C CA . CYS B 2 315 ? -11.870 -13.932 -10.027 1.000 0.930 315 CYS B CA 1
ATOM 14307 C C . CYS B 2 315 ? -10.419 -14.058 -10.510 1.000 0.930 315 CYS B C 1
ATOM 14308 O O . CYS B 2 315 ? -9.477 -13.633 -9.837 1.000 0.930 315 CYS B O 1
ATOM 14316 N N . ALA B 2 316 ? -10.245 -14.699 -11.667 1.000 0.930 316 ALA B N 1
ATOM 14317 C CA . ALA B 2 316 ? -8.941 -14.972 -12.270 1.000 0.930 316 ALA B CA 1
ATOM 14318 C C . ALA B 2 316 ? -8.175 -13.696 -12.664 1.000 0.930 316 ALA B C 1
ATOM 14319 O O . ALA B 2 316 ? -6.947 -13.696 -12.613 1.000 0.930 316 ALA B O 1
ATOM 14326 N N . ASP B 2 317 ? -8.881 -12.613 -13.001 1.000 0.910 317 ASP B N 1
ATOM 14327 C CA . ASP B 2 317 ? -8.286 -11.333 -13.413 1.000 0.910 317 ASP B CA 1
ATOM 14328 C C . ASP B 2 317 ? -7.553 -10.609 -12.270 1.000 0.910 317 ASP B C 1
ATOM 14329 O O . ASP B 2 317 ? -6.732 -9.731 -12.522 1.000 0.910 317 ASP B O 1
ATOM 14338 N N . LEU B 2 318 ? -7.800 -10.997 -11.010 1.000 0.940 318 LEU B N 1
ATOM 14339 C CA . LEU B 2 318 ? -7.081 -10.467 -9.847 1.000 0.940 318 LEU B CA 1
ATOM 14340 C C . LEU B 2 318 ? -5.662 -11.028 -9.694 1.000 0.940 318 LEU B C 1
ATOM 14341 O O . LEU B 2 318 ? -4.879 -10.462 -8.932 1.000 0.940 318 LEU B O 1
ATOM 14357 N N . LEU B 2 319 ? -5.329 -12.131 -10.378 1.000 0.950 319 LEU B N 1
ATOM 14358 C CA . LEU B 2 319 ? -4.035 -12.800 -10.252 1.000 0.950 319 LEU B CA 1
ATOM 14359 C C . LEU B 2 319 ? -3.409 -13.100 -11.622 1.000 0.950 319 LEU B C 1
ATOM 14360 O O . LEU B 2 319 ? -3.996 -13.834 -12.427 1.000 0.950 319 LEU B O 1
ATOM 14376 N N . PRO B 2 320 ? -2.173 -12.645 -11.892 1.000 0.940 320 PRO B N 1
ATOM 14377 C CA . PRO B 2 320 ? -1.425 -13.137 -13.042 1.000 0.940 320 PRO B CA 1
ATOM 14378 C C . PRO B 2 320 ? -1.073 -14.624 -12.861 1.000 0.940 320 PRO B C 1
ATOM 14379 O O . PRO B 2 320 ? -1.026 -15.138 -11.743 1.000 0.940 320 PRO B O 1
ATOM 14390 N N . ASP B 2 321 ? -0.803 -15.339 -13.957 1.000 0.940 321 ASP B N 1
ATOM 14391 C CA . ASP B 2 321 ? -0.565 -16.794 -13.914 1.000 0.940 321 ASP B CA 1
ATOM 14392 C C . ASP B 2 321 ? 0.603 -17.185 -13.006 1.000 0.940 321 ASP B C 1
ATOM 14393 O O . ASP B 2 321 ? 0.533 -18.190 -12.296 1.000 0.940 321 ASP B O 1
ATOM 14402 N N . HIS B 2 322 ? 1.657 -16.369 -12.975 1.000 0.950 322 HIS B N 1
ATOM 14403 C CA . HIS B 2 322 ? 2.841 -16.605 -12.150 1.000 0.950 322 HIS B CA 1
ATOM 14404 C C . HIS B 2 322 ? 2.575 -16.508 -10.637 1.000 0.950 322 HIS B C 1
ATOM 14405 O O . HIS B 2 322 ? 3.391 -16.991 -9.862 1.000 0.950 322 HIS B O 1
ATOM 14419 N N . PHE B 2 323 ? 1.425 -15.961 -10.219 1.000 0.970 323 PHE B N 1
ATOM 14420 C CA . PHE B 2 323 ? 0.947 -15.947 -8.829 1.000 0.970 323 PHE B CA 1
ATOM 14421 C C . PHE B 2 323 ? -0.380 -16.702 -8.637 1.000 0.970 323 PHE B C 1
ATOM 14422 O O . PHE B 2 323 ? -1.075 -16.516 -7.642 1.000 0.970 323 PHE B O 1
ATOM 14439 N N . SER B 2 324 ? -0.735 -17.606 -9.555 1.000 0.960 324 SER B N 1
ATOM 14440 C CA . SER B 2 324 ? -1.970 -18.416 -9.504 1.000 0.960 324 SER B CA 1
ATOM 14441 C C . SER B 2 324 ? -2.105 -19.343 -8.283 1.000 0.960 324 SER B C 1
ATOM 14442 O O . SER B 2 324 ? -3.170 -19.931 -8.068 1.000 0.960 324 SER B O 1
ATOM 14450 N N . PHE B 2 325 ? -1.036 -19.508 -7.500 1.000 0.970 325 PHE B N 1
ATOM 14451 C CA . PHE B 2 325 ? -1.040 -20.237 -6.230 1.000 0.970 325 PHE B CA 1
ATOM 14452 C C . PHE B 2 325 ? -1.655 -19.438 -5.077 1.000 0.970 325 PHE B C 1
ATOM 14453 O O . PHE B 2 325 ? -2.116 -20.043 -4.112 1.000 0.970 325 PHE B O 1
ATOM 14470 N N . VAL B 2 326 ? -1.671 -18.103 -5.163 1.000 0.980 326 VAL B N 1
ATOM 14471 C CA . VAL B 2 326 ? -2.170 -17.247 -4.083 1.000 0.980 326 VAL B CA 1
ATOM 14472 C C . VAL B 2 326 ? -3.664 -17.481 -3.882 1.000 0.980 326 VAL B C 1
ATOM 14473 O O . VAL B 2 326 ? -4.438 -17.569 -4.838 1.000 0.980 326 VAL B O 1
ATOM 14486 N N . LYS B 2 327 ? -4.061 -17.592 -2.616 1.000 0.970 327 LYS B N 1
ATOM 14487 C CA . LYS B 2 327 ? -5.451 -17.753 -2.181 1.000 0.970 327 LYS B CA 1
ATOM 14488 C C . LYS B 2 327 ? -5.889 -16.542 -1.387 1.000 0.970 327 LYS B C 1
ATOM 14489 O O . LYS B 2 327 ? -5.056 -15.748 -0.962 1.000 0.970 327 LYS B O 1
ATOM 14508 N N . GLY B 2 328 ? -7.188 -16.415 -1.161 1.000 0.970 328 GLY B N 1
ATOM 14509 C CA . GLY B 2 328 ? -7.730 -15.310 -0.393 1.000 0.970 328 GLY B CA 1
ATOM 14510 C C . GLY B 2 328 ? -8.871 -14.611 -1.102 1.000 0.970 328 GLY B C 1
ATOM 14511 O O . GLY B 2 328 ? -9.539 -15.180 -1.967 1.000 0.970 328 GLY B O 1
ATOM 14515 N N . MET B 2 329 ? -9.086 -13.363 -0.709 1.000 0.960 329 MET B N 1
ATOM 14516 C CA . MET B 2 329 ? -10.254 -12.599 -1.106 1.000 0.960 329 MET B CA 1
ATOM 14517 C C . MET B 2 329 ? -9.955 -11.107 -1.236 1.000 0.960 329 MET B C 1
ATOM 14518 O O . MET B 2 329 ? -8.981 -10.598 -0.677 1.000 0.960 329 MET B O 1
ATOM 14532 N N . VAL B 2 330 ? -10.826 -10.421 -1.967 1.000 0.950 330 VAL B N 1
ATOM 14533 C CA . VAL B 2 330 ? -10.862 -8.970 -2.142 1.000 0.950 330 VAL B CA 1
ATOM 14534 C C . VAL B 2 330 ? -12.303 -8.506 -1.950 1.000 0.950 330 VAL B C 1
ATOM 14535 O O . VAL B 2 330 ? -13.206 -9.076 -2.554 1.000 0.950 330 VAL B O 1
ATOM 14548 N N . ASP B 2 331 ? -12.531 -7.461 -1.160 1.000 0.920 331 ASP B N 1
ATOM 14549 C CA . ASP B 2 331 ? -13.827 -6.785 -1.009 1.000 0.920 331 ASP B CA 1
ATOM 14550 C C . ASP B 2 331 ? -13.681 -5.314 -1.393 1.000 0.920 331 ASP B C 1
ATOM 14551 O O . ASP B 2 331 ? -12.854 -4.604 -0.821 1.000 0.920 331 ASP B O 1
ATOM 14560 N N . SER B 2 332 ? -14.466 -4.857 -2.371 1.000 0.870 332 SER B N 1
ATOM 14561 C CA . SER B 2 332 ? -14.446 -3.466 -2.829 1.000 0.870 332 SER B CA 1
ATOM 14562 C C . SER B 2 332 ? -15.849 -2.924 -3.078 1.000 0.870 332 SER B C 1
ATOM 14563 O O . SER B 2 332 ? -16.703 -3.539 -3.725 1.000 0.870 332 SER B O 1
ATOM 14571 N N . GLU B 2 333 ? -16.076 -1.719 -2.579 1.000 0.770 333 GLU B N 1
ATOM 14572 C CA . GLU B 2 333 ? -17.345 -0.999 -2.679 1.000 0.770 333 GLU B CA 1
ATOM 14573 C C . GLU B 2 333 ? -17.502 -0.296 -4.035 1.000 0.770 333 GLU B C 1
ATOM 14574 O O . GLU B 2 333 ? -18.621 -0.035 -4.481 1.000 0.770 333 GLU B O 1
ATOM 14586 N N . ASP B 2 334 ? -16.377 -0.023 -4.702 1.000 0.730 334 ASP B N 1
ATOM 14587 C CA . ASP B 2 334 ? -16.308 0.851 -5.873 1.000 0.730 334 ASP B CA 1
ATOM 14588 C C . ASP B 2 334 ? -16.468 0.091 -7.201 1.000 0.730 334 ASP B C 1
ATOM 14589 O O . ASP B 2 334 ? -16.511 0.706 -8.269 1.000 0.730 334 ASP B O 1
ATOM 14598 N N . LEU B 2 335 ? -16.574 -1.241 -7.165 1.000 0.790 335 LEU B N 1
ATOM 14599 C CA . LEU B 2 335 ? -16.679 -2.088 -8.356 1.000 0.790 335 LEU B CA 1
ATOM 14600 C C . LEU B 2 335 ? -17.948 -1.805 -9.175 1.000 0.790 335 LEU B C 1
ATOM 14601 O O . LEU B 2 335 ? -19.075 -1.857 -8.679 1.000 0.790 335 LEU B O 1
ATOM 14617 N N . SER B 2 336 ? -17.776 -1.611 -10.486 1.000 0.740 336 SER B N 1
ATOM 14618 C CA . SER B 2 336 ? -18.890 -1.533 -11.441 1.000 0.740 336 SER B CA 1
ATOM 14619 C C . SER B 2 336 ? -19.468 -2.918 -11.765 1.000 0.740 336 SER B C 1
ATOM 14620 O O . SER B 2 336 ? -19.014 -3.610 -12.683 1.000 0.740 336 SER B O 1
ATOM 14628 N N . LEU B 2 337 ? -20.501 -3.309 -11.018 1.000 0.750 337 LEU B N 1
ATOM 14629 C CA . LEU B 2 337 ? -21.245 -4.559 -11.206 1.000 0.750 337 LEU B CA 1
ATOM 14630 C C . LEU B 2 337 ? -22.205 -4.488 -12.406 1.000 0.750 337 LEU B C 1
ATOM 14631 O O . LEU B 2 337 ? -22.740 -3.427 -12.724 1.000 0.750 337 LEU B O 1
ATOM 14647 N N . ASN B 2 338 ? -22.471 -5.627 -13.050 1.000 0.720 338 ASN B N 1
ATOM 14648 C CA . ASN B 2 338 ? -23.574 -5.740 -14.004 1.000 0.720 338 ASN B CA 1
ATOM 14649 C C . ASN B 2 338 ? -24.931 -5.885 -13.276 1.000 0.720 338 ASN B C 1
ATOM 14650 O O . ASN B 2 338 ? -24.995 -5.999 -12.053 1.000 0.720 338 ASN B O 1
ATOM 14661 N N . ILE B 2 339 ? -26.027 -5.946 -14.038 1.000 0.710 339 ILE B N 1
ATOM 14662 C CA . ILE B 2 339 ? -27.385 -6.058 -13.480 1.000 0.710 339 ILE B CA 1
ATOM 14663 C C . ILE B 2 339 ? -27.562 -7.322 -12.610 1.000 0.710 339 ILE B C 1
ATOM 14664 O O . ILE B 2 339 ? -28.200 -7.244 -11.564 1.000 0.710 339 ILE B O 1
ATOM 14680 N N . SER B 2 340 ? -26.979 -8.461 -13.010 1.000 0.670 340 SER B N 1
ATOM 14681 C CA . SER B 2 340 ? -27.048 -9.733 -12.261 1.000 0.670 340 SER B CA 1
ATOM 14682 C C . SER B 2 340 ? -26.172 -9.773 -11.000 1.000 0.670 340 SER B C 1
ATOM 14683 O O . SER B 2 340 ? -26.380 -10.613 -10.127 1.000 0.670 340 SER B O 1
ATOM 14691 N N . ARG B 2 341 ? -25.160 -8.895 -10.906 1.000 0.660 341 ARG B N 1
ATOM 14692 C CA . ARG B 2 341 ? -24.047 -8.965 -9.940 1.000 0.660 341 ARG B CA 1
ATOM 14693 C C . ARG B 2 341 ? -23.368 -10.340 -9.856 1.000 0.660 341 ARG B C 1
ATOM 14694 O O . ARG B 2 341 ? -22.907 -10.736 -8.790 1.000 0.660 341 ARG B O 1
ATOM 14715 N N . GLU B 2 342 ? -23.351 -11.088 -10.951 1.000 0.650 342 GLU B N 1
ATOM 14716 C CA . GLU B 2 342 ? -22.566 -12.326 -11.083 1.000 0.650 342 GLU B CA 1
ATOM 14717 C C . GLU B 2 342 ? -21.258 -12.064 -11.844 1.000 0.650 342 GLU B C 1
ATOM 14718 O O . GLU B 2 342 ? -20.314 -12.837 -11.745 1.000 0.650 342 GLU B O 1
ATOM 14730 N N . MET B 2 343 ? -21.188 -10.955 -12.594 1.000 0.680 343 MET B N 1
ATOM 14731 C CA . MET B 2 343 ? -19.999 -10.529 -13.331 1.000 0.680 343 MET B CA 1
ATOM 14732 C C . MET B 2 343 ? -19.818 -9.010 -13.270 1.000 0.680 343 MET B C 1
ATOM 14733 O O . MET B 2 343 ? -20.765 -8.242 -13.057 1.000 0.680 343 MET B O 1
ATOM 14747 N N . LEU B 2 344 ? -18.588 -8.571 -13.510 1.000 0.700 344 LEU B N 1
ATOM 14748 C CA . LEU B 2 344 ? -18.239 -7.160 -13.623 1.000 0.700 344 LEU B CA 1
ATOM 14749 C C . LEU B 2 344 ? -18.607 -6.611 -15.002 1.000 0.700 344 LEU B C 1
ATOM 14750 O O . LEU B 2 344 ? -18.579 -7.322 -16.006 1.000 0.700 344 LEU B O 1
ATOM 14766 N N . GLN B 2 345 ? -18.959 -5.328 -15.056 1.000 0.630 345 GLN B N 1
ATOM 14767 C CA . GLN B 2 345 ? -19.310 -4.652 -16.306 1.000 0.630 345 GLN B CA 1
ATOM 14768 C C . GLN B 2 345 ? -18.114 -3.906 -16.913 1.000 0.630 345 GLN B C 1
ATOM 14769 O O . GLN B 2 345 ? -17.958 -3.851 -18.137 1.000 0.630 345 GLN B O 1
ATOM 14783 N N . HIS B 2 346 ? -17.268 -3.327 -16.057 1.000 0.620 346 HIS B N 1
ATOM 14784 C CA . HIS B 2 346 ? -16.062 -2.607 -16.448 1.000 0.620 346 HIS B CA 1
ATOM 14785 C C . HIS B 2 346 ? -14.865 -3.033 -15.610 1.000 0.620 346 HIS B C 1
ATOM 14786 O O . HIS B 2 346 ? -14.913 -3.091 -14.388 1.000 0.620 346 HIS B O 1
ATOM 14800 N N . ASP B 2 347 ? -13.768 -3.265 -16.315 1.000 0.670 347 ASP B N 1
ATOM 14801 C CA . ASP B 2 347 ? -12.581 -3.933 -15.795 1.000 0.670 347 ASP B CA 1
ATOM 14802 C C . ASP B 2 347 ? -11.498 -2.944 -15.308 1.000 0.670 347 ASP B C 1
ATOM 14803 O O . ASP B 2 347 ? -10.432 -3.327 -14.847 1.000 0.670 347 ASP B O 1
ATOM 14812 N N . ARG B 2 348 ? -11.738 -1.625 -15.391 1.000 0.700 348 ARG B N 1
ATOM 14813 C CA . ARG B 2 348 ? -10.708 -0.626 -15.040 1.000 0.700 348 ARG B CA 1
ATOM 14814 C C . ARG B 2 348 ? -10.343 -0.658 -13.550 1.000 0.700 348 ARG B C 1
ATOM 14815 O O . ARG B 2 348 ? -9.164 -0.619 -13.221 1.000 0.700 348 ARG B O 1
ATOM 14836 N N . GLN B 2 349 ? -11.343 -0.715 -12.669 1.000 0.770 349 GLN B N 1
ATOM 14837 C CA . GLN B 2 349 ? -11.134 -0.761 -11.214 1.000 0.770 349 GLN B CA 1
ATOM 14838 C C . GLN B 2 349 ? -10.514 -2.097 -10.800 1.000 0.770 349 GLN B C 1
ATOM 14839 O O . GLN B 2 349 ? -9.559 -2.120 -10.031 1.000 0.770 349 GLN B O 1
ATOM 14853 N N . LEU B 2 350 ? -10.999 -3.197 -11.384 1.000 0.840 350 LEU B N 1
ATOM 14854 C CA . LEU B 2 350 ? -10.462 -4.531 -11.141 1.000 0.840 350 LEU B CA 1
ATOM 14855 C C . LEU B 2 350 ? -8.984 -4.632 -11.541 1.000 0.840 350 LEU B C 1
ATOM 14856 O O . LEU B 2 350 ? -8.184 -5.122 -10.752 1.000 0.840 350 LEU B O 1
ATOM 14872 N N . LYS B 2 351 ? -8.596 -4.093 -12.706 1.000 0.820 351 LYS B N 1
ATOM 14873 C CA . LYS B 2 351 ? -7.192 -4.027 -13.152 1.000 0.820 351 LYS B CA 1
ATOM 14874 C C . LYS B 2 351 ? -6.286 -3.251 -12.204 1.000 0.820 351 LYS B C 1
ATOM 14875 O O . LYS B 2 351 ? -5.156 -3.675 -11.978 1.000 0.820 351 LYS B O 1
ATOM 14894 N N . LEU B 2 352 ? -6.766 -2.135 -11.652 1.000 0.750 352 LEU B N 1
ATOM 14895 C CA . LEU B 2 352 ? -6.029 -1.367 -10.641 1.000 0.750 352 LEU B CA 1
ATOM 14896 C C . LEU B 2 352 ? -5.781 -2.209 -9.382 1.000 0.750 352 LEU B C 1
ATOM 14897 O O . LEU B 2 352 ? -4.644 -2.296 -8.920 1.000 0.750 352 LEU B O 1
ATOM 14913 N N . ILE B 2 353 ? -6.820 -2.887 -8.882 1.000 0.860 353 ILE B N 1
ATOM 14914 C CA . ILE B 2 353 ? -6.707 -3.796 -7.734 1.000 0.860 353 ILE B CA 1
ATOM 14915 C C . ILE B 2 353 ? -5.732 -4.944 -8.046 1.000 0.860 353 ILE B C 1
ATOM 14916 O O . ILE B 2 353 ? -4.827 -5.206 -7.257 1.000 0.860 353 ILE B O 1
ATOM 14932 N N . ALA B 2 354 ? -5.869 -5.599 -9.204 1.000 0.900 354 ALA B N 1
ATOM 14933 C CA . ALA B 2 354 ? -5.031 -6.723 -9.625 1.000 0.900 354 ALA B CA 1
ATOM 14934 C C . ALA B 2 354 ? -3.542 -6.351 -9.699 1.000 0.900 354 ALA B C 1
ATOM 14935 O O . ALA B 2 354 ? -2.680 -7.095 -9.223 1.000 0.900 354 ALA B O 1
ATOM 14942 N N . LYS B 2 355 ? -3.230 -5.171 -10.253 1.000 0.810 355 LYS B N 1
ATOM 14943 C CA . LYS B 2 355 ? -1.855 -4.662 -10.343 1.000 0.810 355 LYS B CA 1
ATOM 14944 C C . LYS B 2 355 ? -1.253 -4.455 -8.947 1.000 0.810 355 LYS B C 1
ATOM 14945 O O . LYS B 2 355 ? -0.147 -4.926 -8.687 1.000 0.810 355 LYS B O 1
ATOM 14964 N N . ASN B 2 356 ? -2.004 -3.833 -8.032 1.000 0.810 356 ASN B N 1
ATOM 14965 C CA . ASN B 2 356 ? -1.562 -3.609 -6.652 1.000 0.810 356 ASN B CA 1
ATOM 14966 C C . ASN B 2 356 ? -1.391 -4.934 -5.877 1.000 0.810 356 ASN B C 1
ATOM 14967 O O . ASN B 2 356 ? -0.371 -5.146 -5.221 1.000 0.810 356 ASN B O 1
ATOM 14978 N N . ILE B 2 357 ? -2.326 -5.881 -6.026 1.000 0.890 357 ILE B N 1
ATOM 14979 C CA . ILE B 2 357 ? -2.228 -7.234 -5.450 1.000 0.890 357 ILE B CA 1
ATOM 14980 C C . ILE B 2 357 ? -0.963 -7.953 -5.925 1.000 0.890 357 ILE B C 1
ATOM 14981 O O . ILE B 2 357 ? -0.202 -8.447 -5.095 1.000 0.890 357 ILE B O 1
ATOM 14997 N N . SER B 2 358 ? -0.695 -7.968 -7.234 1.000 0.900 358 SER B N 1
ATOM 14998 C CA . SER B 2 358 ? 0.513 -8.584 -7.803 1.000 0.900 358 SER B CA 1
ATOM 14999 C C . SER B 2 358 ? 1.796 -8.009 -7.184 1.000 0.900 358 SER B C 1
ATOM 15000 O O . SER B 2 358 ? 2.713 -8.746 -6.812 1.000 0.900 358 SER B O 1
ATOM 15008 N N . LYS B 2 359 ? 1.837 -6.689 -6.973 1.000 0.810 359 LYS B N 1
ATOM 15009 C CA . LYS B 2 359 ? 2.953 -6.009 -6.306 1.000 0.810 359 LYS B CA 1
ATOM 15010 C C . LYS B 2 359 ? 3.099 -6.417 -4.840 1.000 0.810 359 LYS B C 1
ATOM 15011 O O . LYS B 2 359 ? 4.203 -6.752 -4.411 1.000 0.810 359 LYS B O 1
ATOM 15030 N N . LYS B 2 360 ? 2.001 -6.438 -4.076 1.000 0.810 360 LYS B N 1
ATOM 15031 C CA . LYS B 2 360 ? 2.010 -6.868 -2.667 1.000 0.810 360 LYS B CA 1
ATOM 15032 C C . LYS B 2 360 ? 2.467 -8.318 -2.513 1.000 0.810 360 LYS B C 1
ATOM 15033 O O . LYS B 2 360 ? 3.242 -8.594 -1.604 1.000 0.810 360 LYS B O 1
ATOM 15052 N N . ILE B 2 361 ? 2.089 -9.207 -3.434 1.000 0.930 361 ILE B N 1
ATOM 15053 C CA . ILE B 2 361 ? 2.583 -10.592 -3.462 1.000 0.930 361 ILE B CA 1
ATOM 15054 C C . ILE B 2 361 ? 4.101 -10.620 -3.672 1.000 0.930 361 ILE B C 1
ATOM 15055 O O . ILE B 2 361 ? 4.806 -11.253 -2.891 1.000 0.930 361 ILE B O 1
ATOM 15071 N N . LYS B 2 362 ? 4.632 -9.899 -4.672 1.000 0.890 362 LYS B N 1
ATOM 15072 C CA . LYS B 2 362 ? 6.089 -9.804 -4.889 1.000 0.890 362 LYS B CA 1
ATOM 15073 C C . LYS B 2 362 ? 6.812 -9.297 -3.636 1.000 0.890 362 LYS B C 1
ATOM 15074 O O . LYS B 2 362 ? 7.801 -9.899 -3.223 1.000 0.890 362 LYS B O 1
ATOM 15093 N N . SER B 2 363 ? 6.328 -8.200 -3.051 1.000 0.810 363 SER B N 1
ATOM 15094 C CA . SER B 2 363 ? 6.955 -7.566 -1.888 1.000 0.810 363 SER B CA 1
ATOM 15095 C C . SER B 2 363 ? 6.961 -8.494 -0.670 1.000 0.810 363 SER B C 1
ATOM 15096 O O . SER B 2 363 ? 7.955 -8.550 0.053 1.000 0.810 363 SER B O 1
ATOM 15104 N N . GLU B 2 364 ? 5.885 -9.258 -0.473 1.000 0.860 364 GLU B N 1
ATOM 15105 C CA . GLU B 2 364 ? 5.796 -10.267 0.582 1.000 0.860 364 GLU B CA 1
ATOM 15106 C C . GLU B 2 364 ? 6.787 -11.414 0.350 1.000 0.860 364 GLU B C 1
ATOM 15107 O O . GLU B 2 364 ? 7.536 -11.782 1.253 1.000 0.860 364 GLU B O 1
ATOM 15119 N N . LEU B 2 365 ? 6.872 -11.931 -0.879 1.000 0.940 365 LEU B N 1
ATOM 15120 C CA . LEU B 2 365 ? 7.830 -12.977 -1.240 1.000 0.940 365 LEU B CA 1
ATOM 15121 C C . LEU B 2 365 ? 9.289 -12.513 -1.072 1.000 0.940 365 LEU B C 1
ATOM 15122 O O . LEU B 2 365 ? 10.108 -13.264 -0.547 1.000 0.940 365 LEU B O 1
ATOM 15138 N N . GLN B 2 366 ? 9.625 -11.269 -1.437 1.000 0.860 366 GLN B N 1
ATOM 15139 C CA . GLN B 2 366 ? 10.955 -10.696 -1.174 1.000 0.860 366 GLN B CA 1
ATOM 15140 C C . GLN B 2 366 ? 11.232 -10.523 0.327 1.000 0.860 366 GLN B C 1
ATOM 15141 O O . GLN B 2 366 ? 12.362 -10.738 0.772 1.000 0.860 366 GLN B O 1
ATOM 15155 N N . SER B 2 367 ? 10.217 -10.146 1.113 1.000 0.790 367 SER B N 1
ATOM 15156 C CA . SER B 2 367 ? 10.323 -10.040 2.572 1.000 0.790 367 SER B CA 1
ATOM 15157 C C . SER B 2 367 ? 10.599 -11.408 3.201 1.000 0.790 367 SER B C 1
ATOM 15158 O O . SER B 2 367 ? 11.549 -11.527 3.974 1.000 0.790 367 SER B O 1
ATOM 15166 N N . LEU B 2 368 ? 9.861 -12.451 2.805 1.000 0.890 368 LEU B N 1
ATOM 15167 C CA . LEU B 2 368 ? 10.126 -13.844 3.182 1.000 0.890 368 LEU B CA 1
ATOM 15168 C C . LEU B 2 368 ? 11.552 -14.264 2.807 1.000 0.890 368 LEU B C 1
ATOM 15169 O O . LEU B 2 368 ? 12.294 -14.721 3.668 1.000 0.890 368 LEU B O 1
ATOM 15185 N N . LEU B 2 369 ? 11.978 -14.039 1.559 1.000 0.910 369 LEU B N 1
ATOM 15186 C CA . LEU B 2 369 ? 13.318 -14.403 1.083 1.000 0.910 369 LEU B CA 1
ATOM 15187 C C . LEU B 2 369 ? 14.446 -13.797 1.940 1.000 0.910 369 LEU B C 1
ATOM 15188 O O . LEU B 2 369 ? 15.462 -14.459 2.158 1.000 0.910 369 LEU B O 1
ATOM 15204 N N . LYS B 2 370 ? 14.275 -12.555 2.419 1.000 0.790 370 LYS B N 1
ATOM 15205 C CA . LYS B 2 370 ? 15.261 -11.846 3.255 1.000 0.790 370 LYS B CA 1
ATOM 15206 C C . LYS B 2 370 ? 15.155 -12.171 4.749 1.000 0.790 370 LYS B C 1
ATOM 15207 O O . LYS B 2 370 ? 16.185 -12.228 5.415 1.000 0.790 370 LYS B O 1
ATOM 15226 N N . LYS B 2 371 ? 13.941 -12.317 5.292 1.000 0.790 371 LYS B N 1
ATOM 15227 C CA . LYS B 2 371 ? 13.694 -12.410 6.745 1.000 0.790 371 LYS B CA 1
ATOM 15228 C C . LYS B 2 371 ? 13.502 -13.837 7.251 1.000 0.790 371 LYS B C 1
ATOM 15229 O O . LYS B 2 371 ? 13.842 -14.111 8.396 1.000 0.790 371 LYS B O 1
ATOM 15248 N N . ASP B 2 372 ? 12.976 -14.728 6.417 1.000 0.920 372 ASP B N 1
ATOM 15249 C CA . ASP B 2 372 ? 12.680 -16.120 6.760 1.000 0.920 372 ASP B CA 1
ATOM 15250 C C . ASP B 2 372 ? 12.989 -17.033 5.563 1.000 0.920 372 ASP B C 1
ATOM 15251 O O . ASP B 2 372 ? 12.120 -17.499 4.816 1.000 0.920 372 ASP B O 1
ATOM 15260 N N . ARG B 2 373 ? 14.293 -17.261 5.364 1.000 0.950 373 ARG B N 1
ATOM 15261 C CA . ARG B 2 373 ? 14.817 -18.068 4.258 1.000 0.950 373 ARG B CA 1
ATOM 15262 C C . ARG B 2 373 ? 14.241 -19.485 4.244 1.000 0.950 373 ARG B C 1
ATOM 15263 O O . ARG B 2 373 ? 14.034 -20.028 3.164 1.000 0.950 373 ARG B O 1
ATOM 15284 N N . GLU B 2 374 ? 13.965 -20.070 5.407 1.000 0.960 374 GLU B N 1
ATOM 15285 C CA . GLU B 2 374 ? 13.462 -21.442 5.533 1.000 0.960 374 GLU B CA 1
ATOM 15286 C C . GLU B 2 374 ? 12.021 -21.561 5.012 1.000 0.960 374 GLU B C 1
ATOM 15287 O O . GLU B 2 374 ? 11.723 -22.436 4.186 1.000 0.960 374 GLU B O 1
ATOM 15299 N N . LYS B 2 375 ? 11.139 -20.623 5.389 1.000 0.950 375 LYS B N 1
ATOM 15300 C CA . LYS B 2 375 ? 9.795 -20.538 4.797 1.000 0.950 375 LYS B CA 1
ATOM 15301 C C . LYS B 2 375 ? 9.844 -20.245 3.306 1.000 0.950 375 LYS B C 1
ATOM 15302 O O . LYS B 2 375 ? 9.090 -20.852 2.544 1.000 0.950 375 LYS B O 1
ATOM 15321 N N . TYR B 2 376 ? 10.728 -19.344 2.871 1.000 0.970 376 TYR B N 1
ATOM 15322 C CA . TYR B 2 376 ? 10.856 -19.036 1.450 1.000 0.970 376 TYR B CA 1
ATOM 15323 C C . TYR B 2 376 ? 11.308 -20.251 0.630 1.000 0.970 376 TYR B C 1
ATOM 15324 O O . TYR B 2 376 ? 10.750 -20.508 -0.432 1.000 0.970 376 TYR B O 1
ATOM 15342 N N . GLU B 2 377 ? 12.282 -21.032 1.105 1.000 0.970 377 GLU B N 1
ATOM 15343 C CA . GLU B 2 377 ? 12.721 -22.258 0.424 1.000 0.970 377 GLU B CA 1
ATOM 15344 C C . GLU B 2 377 ? 11.620 -23.325 0.391 1.000 0.970 377 GLU B C 1
ATOM 15345 O O . GLU B 2 377 ? 11.474 -24.024 -0.614 1.000 0.970 377 GLU B O 1
ATOM 15357 N N . THR B 2 378 ? 10.793 -23.404 1.437 1.000 0.970 378 THR B N 1
ATOM 15358 C CA . THR B 2 378 ? 9.603 -24.268 1.461 1.000 0.970 378 THR B CA 1
ATOM 15359 C C . THR B 2 378 ? 8.598 -23.851 0.386 1.000 0.970 378 THR B C 1
ATOM 15360 O O . THR B 2 378 ? 8.204 -24.675 -0.441 1.000 0.970 378 THR B O 1
ATOM 15371 N N . PHE B 2 379 ? 8.271 -22.555 0.313 1.000 0.970 379 PHE B N 1
ATOM 15372 C CA . PHE B 2 379 ? 7.472 -21.975 -0.770 1.000 0.970 379 PHE B CA 1
ATOM 15373 C C . PHE B 2 379 ? 8.075 -22.297 -2.145 1.000 0.970 379 PHE B C 1
ATOM 15374 O O . PHE B 2 379 ? 7.379 -22.770 -3.046 1.000 0.970 379 PHE B O 1
ATOM 15391 N N . TYR B 2 380 ? 9.378 -22.070 -2.308 1.000 0.970 380 TYR B N 1
ATOM 15392 C CA . TYR B 2 380 ? 10.065 -22.216 -3.586 1.000 0.970 380 TYR B CA 1
ATOM 15393 C C . TYR B 2 380 ? 10.098 -23.672 -4.058 1.000 0.970 380 TYR B C 1
ATOM 15394 O O . TYR B 2 380 ? 10.013 -23.944 -5.253 1.000 0.970 380 TYR B O 1
ATOM 15412 N N . LYS B 2 381 ? 10.151 -24.632 -3.136 1.000 0.960 381 LYS B N 1
ATOM 15413 C CA . LYS B 2 381 ? 10.048 -26.053 -3.469 1.000 0.960 381 LYS B CA 1
ATOM 15414 C C . LYS B 2 381 ? 8.667 -26.426 -4.024 1.000 0.960 381 LYS B C 1
ATOM 15415 O O . LYS B 2 381 ? 8.589 -27.270 -4.912 1.000 0.960 381 LYS B O 1
ATOM 15434 N N . SER B 2 382 ? 7.602 -25.794 -3.529 1.000 0.950 382 SER B N 1
ATOM 15435 C CA . SER B 2 382 ? 6.225 -26.021 -3.993 1.000 0.950 382 SER B CA 1
ATOM 15436 C C . SER B 2 382 ? 5.903 -25.258 -5.285 1.000 0.950 382 SER B C 1
ATOM 15437 O O . SER B 2 382 ? 5.296 -25.821 -6.195 1.000 0.950 382 SER B O 1
ATOM 15445 N N . PHE B 2 383 ? 6.328 -23.994 -5.395 1.000 0.970 383 PHE B N 1
ATOM 15446 C CA . PHE B 2 383 ? 5.863 -23.065 -6.437 1.000 0.970 383 PHE B CA 1
ATOM 15447 C C . PHE B 2 383 ? 6.979 -22.379 -7.237 1.000 0.970 383 PHE B C 1
ATOM 15448 O O . PHE B 2 383 ? 6.690 -21.607 -8.152 1.000 0.970 383 PHE B O 1
ATOM 15465 N N . GLY B 2 384 ? 8.254 -22.669 -6.968 1.000 0.970 384 GLY B N 1
ATOM 15466 C CA . GLY B 2 384 ? 9.391 -22.078 -7.686 1.000 0.970 384 GLY B CA 1
ATOM 15467 C C . GLY B 2 384 ? 9.332 -22.321 -9.195 1.000 0.970 384 GLY B C 1
ATOM 15468 O O . GLY B 2 384 ? 9.633 -21.420 -9.978 1.000 0.970 384 GLY B O 1
ATOM 15472 N N . ARG B 2 385 ? 8.827 -23.485 -9.621 1.000 0.950 385 ARG B N 1
ATOM 15473 C CA . ARG B 2 385 ? 8.538 -23.792 -11.031 1.000 0.950 385 ARG B CA 1
ATOM 15474 C C . ARG B 2 385 ? 7.544 -22.809 -11.656 1.000 0.950 385 ARG B C 1
ATOM 15475 O O . ARG B 2 385 ? 7.750 -22.388 -12.792 1.000 0.950 385 ARG B O 1
ATOM 15496 N N . GLN B 2 386 ? 6.513 -22.392 -10.919 1.000 0.950 386 GLN B N 1
ATOM 15497 C CA . GLN B 2 386 ? 5.536 -21.417 -11.407 1.000 0.950 386 GLN B CA 1
ATOM 15498 C C . GLN B 2 386 ? 6.158 -20.027 -11.593 1.000 0.950 386 GLN B C 1
ATOM 15499 O O . GLN B 2 386 ? 5.839 -19.330 -12.559 1.000 0.950 386 GLN B O 1
ATOM 15513 N N . LEU B 2 387 ? 7.097 -19.642 -10.722 1.000 0.970 387 LEU B N 1
ATOM 15514 C CA . LEU B 2 387 ? 7.868 -18.409 -10.896 1.000 0.970 387 LEU B CA 1
ATOM 15515 C C . LEU B 2 387 ? 8.754 -18.479 -12.146 1.000 0.970 387 LEU B C 1
ATOM 15516 O O . LEU B 2 387 ? 8.734 -17.560 -12.963 1.000 0.970 387 LEU B O 1
ATOM 15532 N N . LYS B 2 388 ? 9.478 -19.590 -12.342 1.000 0.970 388 LYS B N 1
ATOM 15533 C CA . LYS B 2 388 ? 10.302 -19.832 -13.542 1.000 0.970 388 LYS B CA 1
ATOM 15534 C C . LYS B 2 388 ? 9.463 -19.836 -14.825 1.000 0.970 388 LYS B C 1
ATOM 15535 O O . LYS B 2 388 ? 9.897 -19.296 -15.838 1.000 0.970 388 LYS B O 1
ATOM 15554 N N . PHE B 2 389 ? 8.246 -20.382 -14.782 1.000 0.950 389 PHE B N 1
ATOM 15555 C CA . PHE B 2 389 ? 7.290 -20.300 -15.889 1.000 0.950 389 PHE B CA 1
ATOM 15556 C C . PHE B 2 389 ? 6.928 -18.848 -16.211 1.000 0.950 389 PHE B C 1
ATOM 15557 O O . PHE B 2 389 ? 7.010 -18.425 -17.364 1.000 0.950 389 PHE B O 1
ATOM 15574 N N . GLY B 2 390 ? 6.612 -18.059 -15.183 1.000 0.940 390 GLY B N 1
ATOM 15575 C CA . GLY B 2 390 ? 6.316 -16.637 -15.328 1.000 0.940 390 GLY B CA 1
ATOM 15576 C C . GLY B 2 390 ? 7.431 -15.820 -15.985 1.000 0.940 390 GLY B C 1
ATOM 15577 O O . GLY B 2 390 ? 7.139 -14.842 -16.669 1.000 0.940 390 GLY B O 1
ATOM 15581 N N . VAL B 2 391 ? 8.695 -16.224 -15.812 1.000 0.950 391 VAL B N 1
ATOM 15582 C CA . VAL B 2 391 ? 9.867 -15.538 -16.382 1.000 0.950 391 VAL B CA 1
ATOM 15583 C C . VAL B 2 391 ? 9.921 -15.614 -17.906 1.000 0.950 391 VAL B C 1
ATOM 15584 O O . VAL B 2 391 ? 10.416 -14.669 -18.514 1.000 0.950 391 VAL B O 1
ATOM 15597 N N . TYR B 2 392 ? 9.447 -16.696 -18.537 1.000 0.870 392 TYR B N 1
ATOM 15598 C CA . TYR B 2 392 ? 9.483 -16.820 -20.003 1.000 0.870 392 TYR B CA 1
ATOM 15599 C C . TYR B 2 392 ? 8.119 -16.807 -20.685 1.000 0.870 392 TYR B C 1
ATOM 15600 O O . TYR B 2 392 ? 8.050 -16.478 -21.874 1.000 0.870 392 TYR B O 1
ATOM 15618 N N . ASN B 2 393 ? 7.044 -17.127 -19.960 1.000 0.870 393 ASN B N 1
ATOM 15619 C CA . ASN B 2 393 ? 5.695 -16.986 -20.486 1.000 0.870 393 ASN B CA 1
ATOM 15620 C C . ASN B 2 393 ? 5.419 -15.523 -20.880 1.000 0.870 393 ASN B C 1
ATOM 15621 O O . ASN B 2 393 ? 6.107 -14.604 -20.429 1.000 0.870 393 ASN B O 1
ATOM 15632 N N . ASP B 2 394 ? 4.448 -15.304 -21.768 1.000 0.850 394 ASP B N 1
ATOM 15633 C CA . ASP B 2 394 ? 4.171 -13.982 -22.351 1.000 0.850 394 ASP B CA 1
ATOM 15634 C C . ASP B 2 394 ? 5.433 -13.300 -22.922 1.000 0.850 394 ASP B C 1
ATOM 15635 O O . ASP B 2 394 ? 5.616 -12.089 -22.809 1.000 0.850 394 ASP B O 1
ATOM 15644 N N . PHE B 2 395 ? 6.340 -14.090 -23.517 1.000 0.860 395 PHE B N 1
ATOM 15645 C CA . PHE B 2 395 ? 7.610 -13.627 -24.099 1.000 0.860 395 PHE B CA 1
ATOM 15646 C C . PHE B 2 395 ? 8.507 -12.863 -23.114 1.000 0.860 395 PHE B C 1
ATOM 15647 O O . PHE B 2 395 ? 9.211 -11.922 -23.480 1.000 0.860 395 PHE B O 1
ATOM 15664 N N . GLY B 2 396 ? 8.481 -13.268 -21.847 1.000 0.860 396 GLY B N 1
ATOM 15665 C CA . GLY B 2 396 ? 9.285 -12.650 -20.805 1.000 0.860 396 GLY B CA 1
ATOM 15666 C C . GLY B 2 396 ? 8.798 -11.275 -20.359 1.000 0.860 396 GLY B C 1
ATOM 15667 O O . GLY B 2 396 ? 9.580 -10.539 -19.762 1.000 0.860 396 GLY B O 1
ATOM 15671 N N . ALA B 2 397 ? 7.524 -10.932 -20.585 1.000 0.870 397 ALA B N 1
ATOM 15672 C CA . ALA B 2 397 ? 6.933 -9.678 -20.110 1.000 0.870 397 ALA B CA 1
ATOM 15673 C C . ALA B 2 397 ? 7.032 -9.491 -18.580 1.000 0.870 397 ALA B C 1
ATOM 15674 O O . ALA B 2 397 ? 7.111 -8.362 -18.108 1.000 0.870 397 ALA B O 1
ATOM 15681 N N . ASN B 2 398 ? 7.073 -10.586 -17.808 1.000 0.900 398 ASN B N 1
ATOM 15682 C CA . ASN B 2 398 ? 7.114 -10.553 -16.339 1.000 0.900 398 ASN B CA 1
ATOM 15683 C C . ASN B 2 398 ? 8.516 -10.814 -15.748 1.000 0.900 398 ASN B C 1
ATOM 15684 O O . ASN B 2 398 ? 8.665 -10.886 -14.526 1.000 0.900 398 ASN B O 1
ATOM 15695 N N . LYS B 2 399 ? 9.563 -10.968 -16.576 1.000 0.910 399 LYS B N 1
ATOM 15696 C CA . LYS B 2 399 ? 10.897 -11.391 -16.107 1.000 0.910 399 LYS B CA 1
ATOM 15697 C C . LYS B 2 399 ? 11.525 -10.423 -15.100 1.000 0.910 399 LYS B C 1
ATOM 15698 O O . LYS B 2 399 ? 12.107 -10.874 -14.118 1.000 0.910 399 LYS B O 1
ATOM 15717 N N . ASP B 2 400 ? 11.353 -9.112 -15.286 1.000 0.860 400 ASP B N 1
ATOM 15718 C CA . ASP B 2 400 ? 11.883 -8.091 -14.371 1.000 0.860 400 ASP B CA 1
ATOM 15719 C C . ASP B 2 400 ? 11.172 -8.082 -13.014 1.000 0.860 400 ASP B C 1
ATOM 15720 O O . ASP B 2 400 ? 11.780 -7.759 -11.995 1.000 0.860 400 ASP B O 1
ATOM 15729 N N . GLN B 2 401 ? 9.902 -8.492 -12.978 1.000 0.830 401 GLN B N 1
ATOM 15730 C CA . GLN B 2 401 ? 9.148 -8.623 -11.735 1.000 0.830 401 GLN B CA 1
ATOM 15731 C C . GLN B 2 401 ? 9.578 -9.862 -10.931 1.000 0.830 401 GLN B C 1
ATOM 15732 O O . GLN B 2 401 ? 9.534 -9.827 -9.702 1.000 0.830 401 GLN B O 1
ATOM 15746 N N . LEU B 2 402 ? 9.989 -10.935 -11.614 1.000 0.940 402 LEU B N 1
ATOM 15747 C CA . LEU B 2 402 ? 10.178 -12.267 -11.029 1.000 0.940 402 LEU B CA 1
ATOM 15748 C C . LEU B 2 402 ? 11.644 -12.669 -10.808 1.000 0.940 402 LEU B C 1
ATOM 15749 O O . LEU B 2 402 ? 11.901 -13.530 -9.972 1.000 0.940 402 LEU B O 1
ATOM 15765 N N . LYS B 2 403 ? 12.608 -12.076 -11.526 1.000 0.940 403 LYS B N 1
ATOM 15766 C CA . LYS B 2 403 ? 14.030 -12.480 -11.505 1.000 0.940 403 LYS B CA 1
ATOM 15767 C C . LYS B 2 403 ? 14.658 -12.529 -10.106 1.000 0.940 403 LYS B C 1
ATOM 15768 O O . LYS B 2 403 ? 15.387 -13.471 -9.813 1.000 0.940 403 LYS B O 1
ATOM 15787 N N . ASP B 2 404 ? 14.325 -11.576 -9.235 1.000 0.930 404 ASP B N 1
ATOM 15788 C CA . ASP B 2 404 ? 14.882 -11.481 -7.874 1.000 0.930 404 ASP B CA 1
ATOM 15789 C C . ASP B 2 404 ? 14.282 -12.523 -6.910 1.000 0.930 404 ASP B C 1
ATOM 15790 O O . ASP B 2 404 ? 14.764 -12.689 -5.792 1.000 0.930 404 ASP B O 1
ATOM 15799 N N . LEU B 2 405 ? 13.220 -13.221 -7.332 1.000 0.960 405 LEU B N 1
ATOM 15800 C CA . LEU B 2 405 ? 12.559 -14.288 -6.577 1.000 0.960 405 LEU B CA 1
ATOM 15801 C C . LEU B 2 405 ? 13.122 -15.682 -6.914 1.000 0.960 405 LEU B C 1
ATOM 15802 O O . LEU B 2 405 ? 12.718 -16.680 -6.316 1.000 0.960 405 LEU B O 1
ATOM 15818 N N . LEU B 2 406 ? 14.023 -15.798 -7.890 1.000 0.980 406 LEU B N 1
ATOM 15819 C CA . LEU B 2 406 ? 14.543 -17.092 -8.326 1.000 0.980 406 LEU B CA 1
ATOM 15820 C C . LEU B 2 406 ? 15.667 -17.597 -7.417 1.000 0.980 406 LEU B C 1
ATOM 15821 O O . LEU B 2 406 ? 16.518 -16.826 -6.974 1.000 0.980 406 LEU B O 1
ATOM 15837 N N . LEU B 2 407 ? 15.701 -18.914 -7.214 1.000 0.980 407 LEU B N 1
ATOM 15838 C CA . LEU B 2 407 ? 16.764 -19.625 -6.517 1.000 0.980 407 LEU B CA 1
ATOM 15839 C C . LEU B 2 407 ? 17.267 -20.794 -7.367 1.000 0.980 407 LEU B C 1
ATOM 15840 O O . LEU B 2 407 ? 16.480 -21.500 -7.998 1.000 0.980 407 LEU B O 1
ATOM 15856 N N . PHE B 2 408 ? 18.573 -21.043 -7.320 1.000 0.980 408 PHE B N 1
ATOM 15857 C CA . PHE B 2 408 ? 19.215 -22.173 -7.994 1.000 0.980 408 PHE B CA 1
ATOM 15858 C C . PHE B 2 408 ? 20.282 -22.797 -7.106 1.000 0.980 408 PHE B C 1
ATOM 15859 O O . PHE B 2 408 ? 20.858 -22.133 -6.246 1.000 0.980 408 PHE B O 1
ATOM 15876 N N . TYR B 2 409 ? 20.555 -24.084 -7.299 1.000 0.970 409 TYR B N 1
ATOM 15877 C CA . TYR B 2 409 ? 21.566 -24.762 -6.498 1.000 0.970 409 TYR B CA 1
ATOM 15878 C C . TYR B 2 409 ? 22.971 -24.322 -6.924 1.000 0.970 409 TYR B C 1
ATOM 15879 O O . TYR B 2 409 ? 23.274 -24.278 -8.112 1.000 0.970 409 TYR B O 1
ATOM 15897 N N . SER B 2 410 ? 23.836 -24.003 -5.964 1.000 0.960 410 SER B N 1
ATOM 15898 C CA . SER B 2 410 ? 25.207 -23.536 -6.205 1.000 0.960 410 SER B CA 1
ATOM 15899 C C . SER B 2 410 ? 26.244 -24.651 -6.048 1.000 0.960 410 SER B C 1
ATOM 15900 O O . SER B 2 410 ? 26.227 -25.389 -5.059 1.000 0.960 410 SER B O 1
ATOM 15908 N N . SER B 2 411 ? 27.220 -24.715 -6.965 1.000 0.950 411 SER B N 1
ATOM 15909 C CA . SER B 2 411 ? 28.385 -25.609 -6.858 1.000 0.950 411 SER B CA 1
ATOM 15910 C C . SER B 2 411 ? 29.269 -25.310 -5.645 1.000 0.950 411 SER B C 1
ATOM 15911 O O . SER B 2 411 ? 29.929 -26.211 -5.123 1.000 0.950 411 SER B O 1
ATOM 15919 N N . LYS B 2 412 ? 29.276 -24.050 -5.200 1.000 0.930 412 LYS B N 1
ATOM 15920 C CA . LYS B 2 412 ? 30.185 -23.522 -4.181 1.000 0.930 412 LYS B CA 1
ATOM 15921 C C . LYS B 2 412 ? 29.560 -23.565 -2.793 1.000 0.930 412 LYS B C 1
ATOM 15922 O O . LYS B 2 412 ? 30.167 -24.085 -1.864 1.000 0.930 412 LYS B O 1
ATOM 15941 N N . GLU B 2 413 ? 28.323 -23.088 -2.679 1.000 0.930 413 GLU B N 1
ATOM 15942 C CA . GLU B 2 413 ? 27.584 -23.049 -1.412 1.000 0.930 413 GLU B CA 1
ATOM 15943 C C . GLU B 2 413 ? 26.874 -24.372 -1.089 1.000 0.930 413 GLU B C 1
ATOM 15944 O O . GLU B 2 413 ? 26.475 -24.588 0.054 1.000 0.930 413 GLU B O 1
ATOM 15956 N N . LYS B 2 414 ? 26.704 -25.264 -2.079 1.000 0.950 414 LYS B N 1
ATOM 15957 C CA . LYS B 2 414 ? 26.025 -26.565 -1.934 1.000 0.950 414 LYS B CA 1
ATOM 15958 C C . LYS B 2 414 ? 24.576 -26.463 -1.420 1.000 0.950 414 LYS B C 1
ATOM 15959 O O . LYS B 2 414 ? 24.087 -27.360 -0.731 1.000 0.950 414 LYS B O 1
ATOM 15978 N N . LYS B 2 415 ? 23.876 -25.387 -1.784 1.000 0.950 415 LYS B N 1
ATOM 15979 C CA . LYS B 2 415 ? 22.472 -25.091 -1.437 1.000 0.950 415 LYS B CA 1
ATOM 15980 C C . LYS B 2 415 ? 21.845 -24.143 -2.465 1.000 0.950 415 LYS B C 1
ATOM 15981 O O . LYS B 2 415 ? 22.531 -23.710 -3.391 1.000 0.950 415 LYS B O 1
ATOM 16000 N N . LEU B 2 416 ? 20.566 -23.810 -2.285 1.000 0.970 416 LEU B N 1
ATOM 16001 C CA . LEU B 2 416 ? 19.863 -22.808 -3.087 1.000 0.970 416 LEU B CA 1
ATOM 16002 C C . LEU B 2 416 ? 20.357 -21.386 -2.775 1.000 0.970 416 LEU B C 1
ATOM 16003 O O . LEU B 2 416 ? 20.391 -20.963 -1.618 1.000 0.970 416 LEU B O 1
ATOM 16019 N N . VAL B 2 417 ? 20.716 -20.645 -3.821 1.000 0.970 417 VAL B N 1
ATOM 16020 C CA . VAL B 2 417 ? 21.149 -19.244 -3.751 1.000 0.970 417 VAL B CA 1
ATOM 16021 C C . VAL B 2 417 ? 20.354 -18.386 -4.728 1.000 0.970 417 VAL B C 1
ATOM 16022 O O . VAL B 2 417 ? 19.928 -18.876 -5.777 1.000 0.970 417 VAL B O 1
ATOM 16035 N N . SER B 2 418 ? 20.152 -17.114 -4.390 1.000 0.960 418 SER B N 1
ATOM 16036 C CA . SER B 2 418 ? 19.559 -16.137 -5.308 1.000 0.960 418 SER B CA 1
ATOM 16037 C C . SER B 2 418 ? 20.581 -15.661 -6.342 1.000 0.960 418 SER B C 1
ATOM 16038 O O . SER B 2 418 ? 21.793 -15.817 -6.172 1.000 0.960 418 SER B O 1
ATOM 16046 N N . LEU B 2 419 ? 20.099 -15.055 -7.429 1.000 0.960 419 LEU B N 1
ATOM 16047 C CA . LEU B 2 419 ? 20.981 -14.451 -8.434 1.000 0.960 419 LEU B CA 1
ATOM 16048 C C . LEU B 2 419 ? 21.795 -13.282 -7.854 1.000 0.960 419 LEU B C 1
ATOM 16049 O O . LEU B 2 419 ? 22.957 -13.112 -8.217 1.000 0.960 419 LEU B O 1
ATOM 16065 N N . ASP B 2 420 ? 21.218 -12.528 -6.914 1.000 0.920 420 ASP B N 1
ATOM 16066 C CA . ASP B 2 420 ? 21.914 -11.461 -6.186 1.000 0.920 420 ASP B CA 1
ATOM 16067 C C . ASP B 2 420 ? 23.078 -12.008 -5.349 1.000 0.920 420 ASP B C 1
ATOM 16068 O O . ASP B 2 420 ? 24.202 -11.528 -5.457 1.000 0.920 420 ASP B O 1
ATOM 16077 N N . GLU B 2 421 ? 22.841 -13.091 -4.600 1.000 0.940 421 GLU B N 1
ATOM 16078 C CA . GLU B 2 421 ? 23.867 -13.768 -3.799 1.000 0.940 421 GLU B CA 1
ATOM 16079 C C . GLU B 2 421 ? 25.000 -14.340 -4.664 1.000 0.940 421 GLU B C 1
ATOM 16080 O O . GLU B 2 421 ? 26.158 -14.352 -4.241 1.000 0.940 421 GLU B O 1
ATOM 16092 N N . TYR B 2 422 ? 24.682 -14.835 -5.865 1.000 0.960 422 TYR B N 1
ATOM 16093 C CA . TYR B 2 422 ? 25.691 -15.290 -6.820 1.000 0.960 422 TYR B CA 1
ATOM 16094 C C . TYR B 2 422 ? 26.563 -14.117 -7.290 1.000 0.960 422 TYR B C 1
ATOM 16095 O O . TYR B 2 422 ? 27.789 -14.171 -7.176 1.000 0.960 422 TYR B O 1
ATOM 16113 N N . VAL B 2 423 ? 25.950 -13.039 -7.798 1.000 0.930 423 VAL B N 1
ATOM 16114 C CA . VAL B 2 423 ? 26.691 -11.887 -8.343 1.000 0.930 423 VAL B CA 1
ATOM 16115 C C . VAL B 2 423 ? 27.496 -11.178 -7.256 1.000 0.930 423 VAL B C 1
ATOM 16116 O O . VAL B 2 423 ? 28.639 -10.797 -7.505 1.000 0.930 423 VAL B O 1
ATOM 16129 N N . SER B 2 424 ? 26.980 -11.101 -6.025 1.000 0.900 424 SER B N 1
ATOM 16130 C CA . SER B 2 424 ? 27.696 -10.498 -4.897 1.000 0.900 424 SER B CA 1
ATOM 16131 C C . SER B 2 424 ? 28.995 -11.231 -4.525 1.000 0.900 424 SER B C 1
ATOM 16132 O O . SER B 2 424 ? 29.830 -10.666 -3.823 1.000 0.900 424 SER B O 1
ATOM 16140 N N . ARG B 2 425 ? 29.178 -12.492 -4.953 1.000 0.930 425 ARG B N 1
ATOM 16141 C CA . ARG B 2 425 ? 30.394 -13.303 -4.731 1.000 0.930 425 ARG B CA 1
ATOM 16142 C C . ARG B 2 425 ? 31.239 -13.506 -5.991 1.000 0.930 425 ARG B C 1
ATOM 16143 O O . ARG B 2 425 ? 32.267 -14.190 -5.917 1.000 0.930 425 ARG B O 1
ATOM 16164 N N . MET B 2 426 ? 30.825 -12.957 -7.135 1.000 0.930 426 MET B N 1
ATOM 16165 C CA . MET B 2 426 ? 31.590 -13.072 -8.376 1.000 0.930 426 MET B CA 1
ATOM 16166 C C . MET B 2 426 ? 32.959 -12.382 -8.232 1.000 0.930 426 MET B C 1
ATOM 16167 O O . MET B 2 426 ? 33.009 -11.211 -7.856 1.000 0.930 426 MET B O 1
ATOM 16181 N N . PRO B 2 427 ? 34.074 -13.063 -8.561 1.000 0.920 427 PRO B N 1
ATOM 16182 C CA . PRO B 2 427 ? 35.386 -12.429 -8.690 1.000 0.920 427 PRO B CA 1
ATOM 16183 C C . PRO B 2 427 ? 35.406 -11.363 -9.798 1.000 0.920 427 PRO B C 1
ATOM 16184 O O . PRO B 2 427 ? 34.682 -11.492 -10.786 1.000 0.920 427 PRO B O 1
ATOM 16195 N N . GLU B 2 428 ? 36.294 -10.363 -9.695 1.000 0.870 428 GLU B N 1
ATOM 16196 C CA . GLU B 2 428 ? 36.399 -9.270 -10.686 1.000 0.870 428 GLU B CA 1
ATOM 16197 C C . GLU B 2 428 ? 36.689 -9.768 -12.109 1.000 0.870 428 GLU B C 1
ATOM 16198 O O . GLU B 2 428 ? 36.129 -9.256 -13.078 1.000 0.870 428 GLU B O 1
ATOM 16210 N N . GLU B 2 429 ? 37.525 -10.797 -12.246 1.000 0.880 429 GLU B N 1
ATOM 16211 C CA . GLU B 2 429 ? 37.858 -11.389 -13.546 1.000 0.880 429 GLU B CA 1
ATOM 16212 C C . GLU B 2 429 ? 36.722 -12.216 -14.174 1.000 0.880 429 GLU B C 1
ATOM 16213 O O . GLU B 2 429 ? 36.778 -12.544 -15.363 1.000 0.880 429 GLU B O 1
ATOM 16225 N N . GLN B 2 430 ? 35.679 -12.562 -13.416 1.000 0.910 430 GLN B N 1
ATOM 16226 C CA . GLN B 2 430 ? 34.593 -13.392 -13.921 1.000 0.910 430 GLN B CA 1
ATOM 16227 C C . GLN B 2 430 ? 33.610 -12.565 -14.772 1.000 0.910 430 GLN B C 1
ATOM 16228 O O . GLN B 2 430 ? 32.903 -11.681 -14.281 1.000 0.910 430 GLN B O 1
ATOM 16242 N N . LYS B 2 431 ? 33.526 -12.882 -16.072 1.000 0.910 431 LYS B N 1
ATOM 16243 C CA . LYS B 2 431 ? 32.659 -12.161 -17.026 1.000 0.910 431 LYS B CA 1
ATOM 16244 C C . LYS B 2 431 ? 31.190 -12.601 -17.024 1.000 0.910 431 LYS B C 1
ATOM 16245 O O . LYS B 2 431 ? 30.324 -11.751 -17.199 1.000 0.910 431 LYS B O 1
ATOM 16264 N N . PHE B 2 432 ? 30.908 -13.888 -16.826 1.000 0.960 432 PHE B N 1
ATOM 16265 C CA . PHE B 2 432 ? 29.573 -14.481 -16.997 1.000 0.960 432 PHE B CA 1
ATOM 16266 C C . PHE B 2 432 ? 29.071 -15.161 -15.722 1.000 0.960 432 PHE B C 1
ATOM 16267 O O . PHE B 2 432 ? 29.872 -15.566 -14.880 1.000 0.960 432 PHE B O 1
ATOM 16284 N N . ILE B 2 433 ? 27.757 -15.352 -15.619 1.000 0.970 433 ILE B N 1
ATOM 16285 C CA . ILE B 2 433 ? 27.141 -16.271 -14.657 1.000 0.970 433 ILE B CA 1
ATOM 16286 C C . ILE B 2 433 ? 27.139 -17.662 -15.286 1.000 0.970 433 ILE B C 1
ATOM 16287 O O . ILE B 2 433 ? 26.417 -17.915 -16.256 1.000 0.970 433 ILE B O 1
ATOM 16303 N N . TYR B 2 434 ? 27.963 -18.561 -14.754 1.000 0.970 434 TYR B N 1
ATOM 16304 C CA . TYR B 2 434 ? 28.061 -19.918 -15.278 1.000 0.970 434 TYR B CA 1
ATOM 16305 C C . TYR B 2 434 ? 26.965 -20.810 -14.710 1.000 0.970 434 TYR B C 1
ATOM 16306 O O . TYR B 2 434 ? 26.690 -20.793 -13.510 1.000 0.970 434 TYR B O 1
ATOM 16324 N N . TYR B 2 435 ? 26.382 -21.639 -15.567 1.000 0.970 435 TYR B N 1
ATOM 16325 C CA . TYR B 2 435 ? 25.423 -22.661 -15.166 1.000 0.970 435 TYR B CA 1
ATOM 16326 C C . TYR B 2 435 ? 25.645 -23.970 -15.922 1.000 0.970 435 TYR B C 1
ATOM 16327 O O . TYR B 2 435 ? 26.279 -24.001 -16.976 1.000 0.970 435 TYR B O 1
ATOM 16345 N N . ALA B 2 436 ? 25.107 -25.058 -15.391 1.000 0.960 436 ALA B N 1
ATOM 16346 C CA . ALA B 2 436 ? 25.170 -26.383 -15.984 1.000 0.960 436 ALA B CA 1
ATOM 16347 C C . ALA B 2 436 ? 23.839 -27.115 -15.784 1.000 0.960 436 ALA B C 1
ATOM 16348 O O . ALA B 2 436 ? 23.188 -26.948 -14.752 1.000 0.960 436 ALA B O 1
ATOM 16355 N N . THR B 2 437 ? 23.445 -27.914 -16.770 1.000 0.930 437 THR B N 1
ATOM 16356 C CA . THR B 2 437 ? 22.171 -28.641 -16.798 1.000 0.930 437 THR B CA 1
ATOM 16357 C C . THR B 2 437 ? 22.380 -30.145 -16.651 1.000 0.930 437 THR B C 1
ATOM 16358 O O . THR B 2 437 ? 23.403 -30.685 -17.072 1.000 0.930 437 THR B O 1
ATOM 16369 N N . GLY B 2 438 ? 21.415 -30.833 -16.039 1.000 0.900 438 GLY B N 1
ATOM 16370 C CA . GLY B 2 438 ? 21.395 -32.294 -15.972 1.000 0.900 438 GLY B CA 1
ATOM 16371 C C . GLY B 2 438 ? 20.382 -32.846 -14.972 1.000 0.900 438 GLY B C 1
ATOM 16372 O O . GLY B 2 438 ? 19.844 -32.124 -14.145 1.000 0.900 438 GLY B O 1
ATOM 16376 N N . ASP B 2 439 ? 20.156 -34.157 -15.013 1.000 0.890 439 ASP B N 1
ATOM 16377 C CA . ASP B 2 439 ? 19.060 -34.803 -14.272 1.000 0.890 439 ASP B CA 1
ATOM 16378 C C . ASP B 2 439 ? 19.195 -34.757 -12.733 1.000 0.890 439 ASP B C 1
ATOM 16379 O O . ASP B 2 439 ? 18.240 -35.045 -12.012 1.000 0.890 439 ASP B O 1
ATOM 16388 N N . SER B 2 440 ? 20.394 -34.492 -12.199 1.000 0.930 440 SER B N 1
ATOM 16389 C CA . SER B 2 440 ? 20.640 -34.387 -10.754 1.000 0.930 440 SER B CA 1
ATOM 16390 C C . SER B 2 440 ? 21.918 -33.606 -10.439 1.000 0.930 440 SER B C 1
ATOM 16391 O O . SER B 2 440 ? 22.859 -33.596 -11.235 1.000 0.930 440 SER B O 1
ATOM 16399 N N . TYR B 2 441 ? 21.994 -33.001 -9.246 1.000 0.940 441 TYR B N 1
ATOM 16400 C CA . TYR B 2 441 ? 23.174 -32.240 -8.801 1.000 0.940 441 TYR B CA 1
ATOM 16401 C C . TYR B 2 441 ? 24.470 -33.062 -8.839 1.000 0.940 441 TYR B C 1
ATOM 16402 O O . TYR B 2 441 ? 25.483 -32.573 -9.326 1.000 0.940 441 TYR B O 1
ATOM 16420 N N . ASP B 2 442 ? 24.426 -34.322 -8.390 1.000 0.930 442 ASP B N 1
ATOM 16421 C CA . ASP B 2 442 ? 25.590 -35.224 -8.387 1.000 0.930 442 ASP B CA 1
ATOM 16422 C C . ASP B 2 442 ? 26.056 -35.575 -9.812 1.000 0.930 442 ASP B C 1
ATOM 16423 O O . ASP B 2 442 ? 27.243 -35.808 -10.041 1.000 0.930 442 ASP B O 1
ATOM 16432 N N . ARG B 2 443 ? 25.136 -35.580 -10.790 1.000 0.910 443 ARG B N 1
ATOM 16433 C CA . ARG B 2 443 ? 25.467 -35.785 -12.205 1.000 0.910 443 ARG B CA 1
ATOM 16434 C C . ARG B 2 443 ? 26.101 -34.534 -12.810 1.000 0.910 443 ARG B C 1
ATOM 16435 O O . ARG B 2 443 ? 27.126 -34.658 -13.473 1.000 0.910 443 ARG B O 1
ATOM 16456 N N . ILE B 2 444 ? 25.541 -33.352 -12.537 1.000 0.930 444 ILE B N 1
ATOM 16457 C CA . ILE B 2 444 ? 26.076 -32.064 -13.009 1.000 0.930 444 ILE B CA 1
ATOM 16458 C C . ILE B 2 444 ? 27.478 -31.817 -12.446 1.000 0.930 444 ILE B C 1
ATOM 16459 O O . ILE B 2 444 ? 28.376 -31.425 -13.184 1.000 0.930 444 ILE B O 1
ATOM 16475 N N . GLU B 2 445 ? 27.691 -32.108 -11.162 1.000 0.920 445 GLU B N 1
ATOM 16476 C CA . GLU B 2 445 ? 28.992 -31.958 -10.502 1.000 0.920 445 GLU B CA 1
ATOM 16477 C C . GLU B 2 445 ? 30.102 -32.802 -11.153 1.000 0.920 445 GLU B C 1
ATOM 16478 O O . GLU B 2 445 ? 31.274 -32.443 -11.086 1.000 0.920 445 GLU B O 1
ATOM 16490 N N . LYS B 2 446 ? 29.743 -33.911 -11.807 1.000 0.890 446 LYS B N 1
ATOM 16491 C CA . LYS B 2 446 ? 30.681 -34.825 -12.476 1.000 0.890 446 LYS B CA 1
ATOM 16492 C C . LYS B 2 446 ? 30.768 -34.607 -13.984 1.000 0.890 446 LYS B C 1
ATOM 16493 O O . LYS B 2 446 ? 31.515 -35.326 -14.647 1.000 0.890 446 LYS B O 1
ATOM 16512 N N . LEU B 2 447 ? 30.010 -33.662 -14.545 1.000 0.910 447 LEU B N 1
ATOM 16513 C CA . LEU B 2 447 ? 30.084 -33.364 -15.972 1.000 0.910 447 LEU B CA 1
ATOM 16514 C C . LEU B 2 447 ? 31.485 -32.839 -16.321 1.000 0.910 447 LEU B C 1
ATOM 16515 O O . LEU B 2 447 ? 31.929 -31.860 -15.711 1.000 0.910 447 LEU B O 1
ATOM 16531 N N . PRO B 2 448 ? 32.161 -33.397 -17.342 1.000 0.910 448 PRO B N 1
ATOM 16532 C CA . PRO B 2 448 ? 33.480 -32.938 -17.775 1.000 0.910 448 PRO B CA 1
ATOM 16533 C C . PRO B 2 448 ? 33.525 -31.447 -18.130 1.000 0.910 448 PRO B C 1
ATOM 16534 O O . PRO B 2 448 ? 34.543 -30.790 -17.937 1.000 0.910 448 PRO B O 1
ATOM 16545 N N . GLN B 2 449 ? 32.417 -30.890 -18.629 1.000 0.890 449 GLN B N 1
ATOM 16546 C CA . GLN B 2 449 ? 32.305 -29.482 -19.010 1.000 0.890 449 GLN B CA 1
ATOM 16547 C C . GLN B 2 449 ? 32.469 -28.518 -17.825 1.000 0.890 449 GLN B C 1
ATOM 16548 O O . GLN B 2 449 ? 32.852 -27.367 -18.028 1.000 0.890 449 GLN B O 1
ATOM 16562 N N . THR B 2 450 ? 32.208 -28.974 -16.594 1.000 0.920 450 THR B N 1
ATOM 16563 C CA . THR B 2 450 ? 32.346 -28.148 -15.386 1.000 0.920 450 THR B CA 1
ATOM 16564 C C . THR B 2 450 ? 33.793 -28.032 -14.895 1.000 0.920 450 THR B C 1
ATOM 16565 O O . THR B 2 450 ? 34.095 -27.081 -14.174 1.000 0.920 450 THR B O 1
ATOM 16576 N N . GLU B 2 451 ? 34.699 -28.935 -15.311 1.000 0.870 451 GLU B N 1
ATOM 16577 C CA . GLU B 2 451 ? 36.064 -29.054 -14.766 1.000 0.870 451 GLU B CA 1
ATOM 16578 C C . GLU B 2 451 ? 36.838 -27.734 -14.831 1.000 0.870 451 GLU B C 1
ATOM 16579 O O . GLU B 2 451 ? 37.264 -27.221 -13.799 1.000 0.870 451 GLU B O 1
ATOM 16591 N N . MET B 2 452 ? 37.007 -27.158 -16.026 1.000 0.870 452 MET B N 1
ATOM 16592 C CA . MET B 2 452 ? 37.782 -25.924 -16.206 1.000 0.870 452 MET B CA 1
ATOM 16593 C C . MET B 2 452 ? 37.218 -24.743 -15.402 1.000 0.870 452 MET B C 1
ATOM 16594 O O . MET B 2 452 ? 37.981 -23.956 -14.841 1.000 0.870 452 MET B O 1
ATOM 16608 N N . VAL B 2 453 ? 35.890 -24.617 -15.340 1.000 0.920 453 VAL B N 1
ATOM 16609 C CA . VAL B 2 453 ? 35.210 -23.522 -14.631 1.000 0.920 453 VAL B CA 1
ATOM 16610 C C . VAL B 2 453 ? 35.400 -23.660 -13.117 1.000 0.920 453 VAL B C 1
ATOM 16611 O O . VAL B 2 453 ? 35.770 -22.691 -12.451 1.000 0.920 453 VAL B O 1
ATOM 16624 N N . ALA B 2 454 ? 35.222 -24.875 -12.589 1.000 0.890 454 ALA B N 1
ATOM 16625 C CA . ALA B 2 454 ? 35.445 -25.187 -11.180 1.000 0.890 454 ALA B CA 1
ATOM 16626 C C . ALA B 2 454 ? 36.912 -24.973 -10.767 1.000 0.890 454 ALA B C 1
ATOM 16627 O O . ALA B 2 454 ? 37.185 -24.462 -9.683 1.000 0.890 454 ALA B O 1
ATOM 16634 N N . ASP B 2 455 ? 37.860 -25.300 -11.644 1.000 0.880 455 ASP B N 1
ATOM 16635 C CA . ASP B 2 455 ? 39.298 -25.161 -11.395 1.000 0.880 455 ASP B CA 1
ATOM 16636 C C . ASP B 2 455 ? 39.751 -23.691 -11.338 1.000 0.880 455 ASP B C 1
ATOM 16637 O O . ASP B 2 455 ? 40.601 -23.326 -10.527 1.000 0.880 455 ASP B O 1
ATOM 16646 N N . LYS B 2 456 ? 39.113 -22.810 -12.123 1.000 0.890 456 LYS B N 1
ATOM 16647 C CA . LYS B 2 456 ? 39.254 -21.349 -11.975 1.000 0.890 456 LYS B CA 1
ATOM 16648 C C . LYS B 2 456 ? 38.647 -20.811 -10.672 1.000 0.890 456 LYS B C 1
ATOM 16649 O O . LYS B 2 456 ? 38.855 -19.644 -10.350 1.000 0.890 456 LYS B O 1
ATOM 16668 N N . GLY B 2 457 ? 37.910 -21.632 -9.923 1.000 0.920 457 GLY B N 1
ATOM 16669 C CA . GLY B 2 457 ? 37.216 -21.238 -8.697 1.000 0.920 457 GLY B CA 1
ATOM 16670 C C . GLY B 2 457 ? 35.919 -20.462 -8.940 1.000 0.920 457 GLY B C 1
ATOM 16671 O O . GLY B 2 457 ? 35.394 -19.847 -8.002 1.000 0.920 457 GLY B O 1
ATOM 16675 N N . TYR B 2 458 ? 35.412 -20.471 -10.179 1.000 0.960 458 TYR B N 1
ATOM 16676 C CA . TYR B 2 458 ? 34.164 -19.808 -10.548 1.000 0.960 458 TYR B CA 1
ATOM 16677 C C . TYR B 2 458 ? 32.956 -20.643 -10.104 1.000 0.960 458 TYR B C 1
ATOM 16678 O O . TYR B 2 458 ? 32.931 -21.868 -10.231 1.000 0.960 458 TYR B O 1
ATOM 16696 N N . GLU B 2 459 ? 31.953 -19.964 -9.543 1.000 0.970 459 GLU B N 1
ATOM 16697 C CA . GLU B 2 459 ? 30.715 -20.591 -9.069 1.000 0.970 459 GLU B CA 1
ATOM 16698 C C . GLU B 2 459 ? 29.850 -21.015 -10.265 1.000 0.970 459 GLU B C 1
ATOM 16699 O O . GLU B 2 459 ? 29.772 -20.302 -11.265 1.000 0.970 459 GLU B O 1
ATOM 16711 N N . ILE B 2 460 ? 29.199 -22.174 -10.178 1.000 0.980 460 ILE B N 1
ATOM 16712 C CA . ILE B 2 460 ? 28.347 -22.719 -11.244 1.000 0.980 460 ILE B CA 1
ATOM 16713 C C . ILE B 2 460 ? 26.960 -22.983 -10.654 1.000 0.980 460 ILE B C 1
ATOM 16714 O O . ILE B 2 460 ? 26.856 -23.658 -9.629 1.000 0.980 460 ILE B O 1
ATOM 16730 N N . LEU B 2 461 ? 25.905 -22.469 -11.291 1.000 0.980 461 LEU B N 1
ATOM 16731 C CA . LEU B 2 461 ? 24.515 -22.794 -10.951 1.000 0.980 461 LEU B CA 1
ATOM 16732 C C . LEU B 2 461 ? 24.112 -24.146 -11.564 1.000 0.980 461 LEU B C 1
ATOM 16733 O O . LEU B 2 461 ? 24.378 -24.400 -12.737 1.000 0.980 461 LEU B O 1
ATOM 16749 N N . TYR B 2 462 ? 23.473 -25.019 -10.790 1.000 0.980 462 TYR B N 1
ATOM 16750 C CA . TYR B 2 462 ? 23.014 -26.338 -11.233 1.000 0.980 462 TYR B CA 1
ATOM 16751 C C . TYR B 2 462 ? 21.513 -26.316 -11.511 1.000 0.980 462 TYR B C 1
ATOM 16752 O O . TYR B 2 462 ? 20.701 -26.095 -10.611 1.000 0.980 462 TYR B O 1
ATOM 16770 N N . PHE B 2 463 ? 21.162 -26.566 -12.765 1.000 0.970 463 PHE B N 1
ATOM 16771 C CA . PHE B 2 463 ? 19.796 -26.585 -13.274 1.000 0.970 463 PHE B CA 1
ATOM 16772 C C . PHE B 2 463 ? 19.359 -28.036 -13.491 1.000 0.970 463 PHE B C 1
ATOM 16773 O O . PHE B 2 463 ? 20.003 -28.774 -14.235 1.000 0.970 463 PHE B O 1
ATOM 16790 N N . THR B 2 464 ? 18.287 -28.453 -12.816 1.000 0.950 464 THR B N 1
ATOM 16791 C CA . THR B 2 464 ? 17.795 -29.850 -12.831 1.000 0.950 464 THR B CA 1
ATOM 16792 C C . THR B 2 464 ? 16.360 -29.978 -13.320 1.000 0.950 464 THR B C 1
ATOM 16793 O O . THR B 2 464 ? 15.902 -31.087 -13.587 1.000 0.950 464 THR B O 1
ATOM 16804 N N . GLU B 2 465 ? 15.647 -28.857 -13.457 1.000 0.940 465 GLU B N 1
ATOM 16805 C CA . GLU B 2 465 ? 14.309 -28.833 -14.025 1.000 0.940 465 GLU B CA 1
ATOM 16806 C C . GLU B 2 465 ? 14.367 -28.499 -15.518 1.000 0.940 465 GLU B C 1
ATOM 16807 O O . GLU B 2 465 ? 15.098 -27.616 -15.964 1.000 0.940 465 GLU B O 1
ATOM 16819 N N . ASP B 2 466 ? 13.496 -29.148 -16.279 1.000 0.910 466 ASP B N 1
ATOM 16820 C CA . ASP B 2 466 ? 13.227 -28.890 -17.696 1.000 0.910 466 ASP B CA 1
ATOM 16821 C C . ASP B 2 466 ? 12.910 -27.415 -18.014 1.000 0.910 466 ASP B C 1
ATOM 16822 O O . ASP B 2 466 ? 13.164 -26.932 -19.114 1.000 0.910 466 ASP B O 1
ATOM 16831 N N . ILE B 2 467 ? 12.371 -26.661 -17.058 1.000 0.920 467 ILE B N 1
ATOM 16832 C CA . ILE B 2 467 ? 12.021 -25.250 -17.252 1.000 0.920 467 ILE B CA 1
ATOM 16833 C C . ILE B 2 467 ? 13.206 -24.282 -17.075 1.000 0.920 467 ILE B C 1
ATOM 16834 O O . ILE B 2 467 ? 13.130 -23.137 -17.529 1.000 0.920 467 ILE B O 1
ATOM 16850 N N . ASP B 2 468 ? 14.291 -24.718 -16.422 1.000 0.950 468 ASP B N 1
ATOM 16851 C CA . ASP B 2 468 ? 15.374 -23.843 -15.948 1.000 0.950 468 ASP B CA 1
ATOM 16852 C C . ASP B 2 468 ? 16.066 -23.100 -17.100 1.000 0.950 468 ASP B C 1
ATOM 16853 O O . ASP B 2 468 ? 16.209 -21.874 -17.080 1.000 0.950 468 ASP B O 1
ATOM 16862 N N . GLU B 2 469 ? 16.464 -23.831 -18.144 1.000 0.890 469 GLU B N 1
ATOM 16863 C CA . GLU B 2 469 ? 17.241 -23.268 -19.251 1.000 0.890 469 GLU B CA 1
ATOM 16864 C C . GLU B 2 469 ? 16.398 -22.327 -20.133 1.000 0.890 469 GLU B C 1
ATOM 16865 O O . GLU B 2 469 ? 16.906 -21.309 -20.609 1.000 0.890 469 GLU B O 1
ATOM 16877 N N . PHE B 2 470 ? 15.094 -22.603 -20.290 1.000 0.910 470 PHE B N 1
ATOM 16878 C CA . PHE B 2 470 ? 14.148 -21.701 -20.964 1.000 0.910 470 PHE B CA 1
ATOM 16879 C C . PHE B 2 470 ? 13.976 -20.387 -20.197 1.000 0.910 470 PHE B C 1
ATOM 16880 O O . PHE B 2 470 ? 14.038 -19.312 -20.801 1.000 0.910 470 PHE B O 1
ATOM 16897 N N . ALA B 2 471 ? 13.810 -20.464 -18.871 1.000 0.940 471 ALA B N 1
ATOM 16898 C CA . ALA B 2 471 ? 13.692 -19.286 -18.017 1.000 0.940 471 ALA B CA 1
ATOM 16899 C C . ALA B 2 471 ? 14.950 -18.407 -18.109 1.000 0.940 471 ALA B C 1
ATOM 16900 O O . ALA B 2 471 ? 14.855 -17.201 -18.335 1.000 0.940 471 ALA B O 1
ATOM 16907 N N . ILE B 2 472 ? 16.138 -19.007 -18.019 1.000 0.940 472 ILE B N 1
ATOM 16908 C CA . ILE B 2 472 ? 17.409 -18.272 -18.009 1.000 0.940 472 ILE B CA 1
ATOM 16909 C C . ILE B 2 472 ? 17.785 -17.697 -19.376 1.000 0.940 472 ILE B C 1
ATOM 16910 O O . ILE B 2 472 ? 18.267 -16.566 -19.448 1.000 0.940 472 ILE B O 1
ATOM 16926 N N . LYS B 2 473 ? 17.501 -18.405 -20.475 1.000 0.910 473 LYS B N 1
ATOM 16927 C CA . LYS B 2 473 ? 17.633 -17.843 -21.829 1.000 0.910 473 LYS B CA 1
ATOM 16928 C C . LYS B 2 473 ? 16.760 -16.605 -22.030 1.000 0.910 473 LYS B C 1
ATOM 16929 O O . LYS B 2 473 ? 17.212 -15.664 -22.677 1.000 0.910 473 LYS B O 1
ATOM 16948 N N . MET B 2 474 ? 15.548 -16.588 -21.468 1.000 0.930 474 MET B N 1
ATOM 16949 C CA . MET B 2 474 ? 14.681 -15.407 -21.532 1.000 0.930 474 MET B CA 1
ATOM 16950 C C . MET B 2 474 ? 15.185 -14.256 -20.651 1.000 0.930 474 MET B C 1
ATOM 16951 O O . MET B 2 474 ? 15.083 -13.080 -21.023 1.000 0.930 474 MET B O 1
ATOM 16965 N N . LEU B 2 475 ? 15.737 -14.593 -19.483 1.000 0.940 475 LEU B N 1
ATOM 16966 C CA . LEU B 2 475 ? 16.378 -13.638 -18.583 1.000 0.940 475 LEU B CA 1
ATOM 16967 C C . LEU B 2 475 ? 17.576 -12.962 -19.271 1.000 0.940 475 LEU B C 1
ATOM 16968 O O . LEU B 2 475 ? 17.700 -11.745 -19.181 1.000 0.940 475 LEU B O 1
ATOM 16984 N N . ALA B 2 476 ? 18.363 -13.727 -20.040 1.000 0.920 476 ALA B N 1
ATOM 16985 C CA . ALA B 2 476 ? 19.538 -13.334 -20.834 1.000 0.920 476 ALA B CA 1
ATOM 16986 C C . ALA B 2 476 ? 20.718 -12.755 -20.023 1.000 0.920 476 ALA B C 1
ATOM 16987 O O . ALA B 2 476 ? 21.857 -13.194 -20.206 1.000 0.920 476 ALA B O 1
ATOM 16994 N N . SER B 2 477 ? 20.463 -11.837 -19.089 1.000 0.930 477 SER B N 1
ATOM 16995 C CA . SER B 2 477 ? 21.434 -11.288 -18.140 1.000 0.930 477 SER B CA 1
ATOM 16996 C C . SER B 2 477 ? 20.790 -10.927 -16.798 1.000 0.930 477 SER B C 1
ATOM 16997 O O . SER B 2 477 ? 19.578 -10.748 -16.687 1.000 0.930 477 SER B O 1
ATOM 17005 N N . TYR B 2 478 ? 21.611 -10.820 -15.756 1.000 0.920 478 TYR B N 1
ATOM 17006 C CA . TYR B 2 478 ? 21.216 -10.330 -14.438 1.000 0.920 478 TYR B CA 1
ATOM 17007 C C . TYR B 2 478 ? 22.293 -9.376 -13.922 1.000 0.920 478 TYR B C 1
ATOM 17008 O O . TYR B 2 478 ? 23.471 -9.715 -13.955 1.000 0.920 478 TYR B O 1
ATOM 17026 N N . GLN B 2 479 ? 21.902 -8.169 -13.494 1.000 0.860 479 GLN B N 1
ATOM 17027 C CA . GLN B 2 479 ? 22.839 -7.103 -13.095 1.000 0.860 479 GLN B CA 1
ATOM 17028 C C . GLN B 2 479 ? 23.992 -6.912 -14.104 1.000 0.860 479 G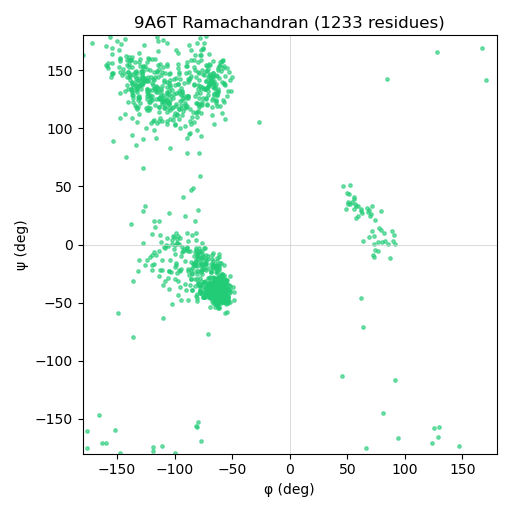LN B C 1
ATOM 17029 O O . GLN B 2 479 ? 25.166 -6.939 -13.750 1.000 0.860 479 GLN B O 1
ATOM 17043 N N . GLU B 2 480 ? 23.649 -6.784 -15.391 1.000 0.840 480 GLU B N 1
ATOM 17044 C CA . GLU B 2 480 ? 24.601 -6.646 -16.512 1.000 0.840 480 GLU B CA 1
ATOM 17045 C C . GLU B 2 480 ? 25.540 -7.851 -16.751 1.000 0.840 480 GLU B C 1
ATOM 17046 O O . GLU B 2 480 ? 26.362 -7.820 -17.667 1.000 0.840 480 GLU B O 1
ATOM 17058 N N . LYS B 2 481 ? 25.409 -8.947 -15.993 1.000 0.940 481 LYS B N 1
ATOM 17059 C CA . LYS B 2 481 ? 26.158 -10.192 -16.204 1.000 0.940 481 LYS B CA 1
ATOM 17060 C C . LYS B 2 481 ? 25.326 -11.171 -17.026 1.000 0.940 481 LYS B C 1
ATOM 17061 O O . LYS B 2 481 ? 24.258 -11.605 -16.601 1.000 0.940 481 LYS B O 1
ATOM 17080 N N . GLU B 2 482 ? 25.803 -11.521 -18.215 1.000 0.950 482 GLU B N 1
ATOM 17081 C CA . GLU B 2 482 ? 25.160 -12.522 -19.074 1.000 0.950 482 GLU B CA 1
ATOM 17082 C C . GLU B 2 482 ? 25.308 -13.943 -18.514 1.000 0.950 482 GLU B C 1
ATOM 17083 O O . GLU B 2 482 ? 26.301 -14.278 -17.859 1.000 0.950 482 GLU B O 1
ATOM 17095 N N . PHE B 2 483 ? 24.339 -14.803 -18.825 1.000 0.960 483 PHE B N 1
ATOM 17096 C CA . PHE B 2 483 ? 24.386 -16.218 -18.466 1.000 0.960 483 PHE B CA 1
ATOM 17097 C C . PHE B 2 483 ? 25.118 -17.049 -19.516 1.000 0.960 483 PHE B C 1
ATOM 17098 O O . PHE B 2 483 ? 24.969 -16.848 -20.723 1.000 0.960 483 PHE B O 1
ATOM 17115 N N . LYS B 2 484 ? 25.863 -18.054 -19.059 1.000 0.930 484 LYS B N 1
ATOM 17116 C CA . LYS B 2 484 ? 26.651 -18.924 -19.927 1.000 0.930 484 LYS B CA 1
ATOM 17117 C C . LYS B 2 484 ? 26.581 -20.369 -19.452 1.000 0.930 484 LYS B C 1
ATOM 17118 O O . LYS B 2 484 ? 26.950 -20.681 -18.323 1.000 0.930 484 LYS B O 1
ATOM 17137 N N . SER B 2 485 ? 26.135 -21.259 -20.328 1.000 0.940 485 SER B N 1
ATOM 17138 C CA . SER B 2 485 ? 26.198 -22.696 -20.059 1.000 0.940 485 SER B CA 1
ATOM 17139 C C . SER B 2 485 ? 27.653 -23.164 -20.086 1.000 0.940 485 SER B C 1
ATOM 17140 O O . SER B 2 485 ? 28.396 -22.775 -20.986 1.000 0.940 485 SER B O 1
ATOM 17148 N N . VAL B 2 486 ? 28.054 -24.065 -19.184 1.000 0.920 486 VAL B N 1
ATOM 17149 C CA . VAL B 2 486 ? 29.366 -24.744 -19.242 1.000 0.920 486 VAL B CA 1
ATOM 17150 C C . VAL B 2 486 ? 29.564 -25.553 -20.532 1.000 0.920 486 VAL B C 1
ATOM 17151 O O . VAL B 2 486 ? 30.695 -25.890 -20.880 1.000 0.920 486 VAL B O 1
ATOM 17164 N N . SER B 2 487 ? 28.486 -25.826 -21.273 1.000 0.880 487 SER B N 1
ATOM 17165 C CA . SER B 2 487 ? 28.483 -26.585 -22.528 1.000 0.880 487 SER B CA 1
ATOM 17166 C C . SER B 2 487 ? 28.482 -25.701 -23.787 1.000 0.880 487 SER B C 1
ATOM 17167 O O . SER B 2 487 ? 28.405 -26.223 -24.901 1.000 0.880 487 SER B O 1
ATOM 17175 N N . SER B 2 488 ? 28.577 -24.369 -23.653 1.000 0.870 488 SER B N 1
ATOM 17176 C CA . SER B 2 488 ? 28.654 -23.460 -24.808 1.000 0.870 488 SER B CA 1
ATOM 17177 C C . SER B 2 488 ? 30.011 -23.524 -25.508 1.000 0.870 488 SER B C 1
ATOM 17178 O O . SER B 2 488 ? 31.033 -23.731 -24.855 1.000 0.870 488 SER B O 1
ATOM 17186 N N . GLY B 2 489 ? 30.050 -23.295 -26.824 1.000 0.780 489 GLY B N 1
ATOM 17187 C CA . GLY B 2 489 ? 31.286 -23.363 -27.616 1.000 0.780 489 GLY B CA 1
ATOM 17188 C C . GLY B 2 489 ? 32.443 -22.504 -27.083 1.000 0.780 489 GLY B C 1
ATOM 17189 O O . GLY B 2 489 ? 33.558 -23.002 -26.965 1.000 0.780 489 GLY B O 1
ATOM 17193 N N . ASP B 2 490 ? 32.165 -21.264 -26.680 1.000 0.790 490 ASP B N 1
ATOM 17194 C CA . ASP B 2 490 ? 33.122 -20.380 -26.004 1.000 0.790 490 ASP B CA 1
ATOM 17195 C C . ASP B 2 490 ? 32.637 -20.093 -24.585 1.000 0.790 490 ASP B C 1
ATOM 17196 O O . ASP B 2 490 ? 31.455 -19.816 -24.398 1.000 0.790 490 ASP B O 1
ATOM 17205 N N . LEU B 2 491 ? 33.535 -20.154 -23.606 1.000 0.870 491 LEU B N 1
ATOM 17206 C CA . LEU B 2 491 ? 33.260 -19.834 -22.205 1.000 0.870 491 LEU B CA 1
ATOM 17207 C C . LEU B 2 491 ? 33.818 -18.464 -21.795 1.000 0.870 491 LEU B C 1
ATOM 17208 O O . LEU B 2 491 ? 33.429 -17.951 -20.754 1.000 0.870 491 LEU B O 1
ATOM 17224 N N . GLY B 2 492 ? 34.689 -17.847 -22.599 1.000 0.830 492 GLY B N 1
ATOM 17225 C CA . GLY B 2 492 ? 35.304 -16.552 -22.297 1.000 0.830 492 GLY B CA 1
ATOM 17226 C C . GLY B 2 492 ? 36.314 -16.582 -21.145 1.000 0.830 492 GLY B C 1
ATOM 17227 O O . GLY B 2 492 ? 36.524 -15.551 -20.506 1.000 0.830 492 GLY B O 1
ATOM 17231 N N . ILE B 2 493 ? 36.901 -17.754 -20.873 1.000 0.850 493 ILE B N 1
ATOM 17232 C CA . ILE B 2 493 ? 37.885 -17.993 -19.801 1.000 0.850 493 ILE B CA 1
ATOM 17233 C C . ILE B 2 493 ? 39.340 -17.963 -20.322 1.000 0.850 493 ILE B C 1
ATOM 17234 O O . ILE B 2 493 ? 40.252 -17.677 -19.544 1.000 0.850 493 ILE B O 1
ATOM 17250 N N . ASP B 2 494 ? 39.566 -18.231 -21.614 1.000 0.760 494 ASP B N 1
ATOM 17251 C CA . ASP B 2 494 ? 40.905 -18.335 -22.219 1.000 0.760 494 ASP B CA 1
ATOM 17252 C C . ASP B 2 494 ? 41.643 -16.991 -22.271 1.000 0.760 494 ASP B C 1
ATOM 17253 O O . ASP B 2 494 ? 41.050 -15.944 -22.552 1.000 0.760 494 ASP B O 1
ATOM 17262 N N . THR B 2 495 ? 42.960 -17.031 -22.067 1.000 0.700 495 THR B N 1
ATOM 17263 C CA . THR B 2 495 ? 43.833 -15.882 -22.329 1.000 0.700 495 THR B CA 1
ATOM 17264 C C . THR B 2 495 ? 44.274 -15.826 -23.797 1.000 0.700 495 THR B C 1
ATOM 17265 O O . THR B 2 495 ? 44.151 -16.799 -24.544 1.000 0.700 495 THR B O 1
ATOM 17276 N N . ASP B 2 496 ? 44.847 -14.694 -24.221 1.000 0.730 496 ASP B N 1
ATOM 17277 C CA . ASP B 2 496 ? 45.387 -14.542 -25.581 1.000 0.730 496 ASP B CA 1
ATOM 17278 C C . ASP B 2 496 ? 46.536 -15.534 -25.890 1.000 0.730 496 ASP B C 1
ATOM 17279 O O . ASP B 2 496 ? 46.687 -15.953 -27.041 1.000 0.730 496 ASP B O 1
ATOM 17288 N N . GLU B 2 497 ? 47.359 -15.915 -24.894 1.000 0.700 497 GLU B N 1
ATOM 17289 C CA . GLU B 2 497 ? 48.408 -16.944 -25.064 1.000 0.700 497 GLU B CA 1
ATOM 17290 C C . GLU B 2 497 ? 47.795 -18.343 -25.269 1.000 0.700 497 GLU B C 1
ATOM 17291 O O . GLU B 2 497 ? 48.248 -19.072 -26.155 1.000 0.700 497 GLU B O 1
ATOM 17303 N N . ASP B 2 498 ? 46.714 -18.675 -24.552 1.000 0.750 498 ASP B N 1
ATOM 17304 C CA . ASP B 2 498 ? 46.002 -19.959 -24.679 1.000 0.750 498 ASP B CA 1
ATOM 17305 C C . ASP B 2 498 ? 45.302 -20.096 -26.040 1.000 0.750 498 ASP B C 1
ATOM 17306 O O . ASP B 2 498 ? 45.332 -21.154 -26.681 1.000 0.750 498 ASP B O 1
ATOM 17315 N N . GLN B 2 499 ? 44.681 -19.011 -26.521 1.000 0.730 499 GLN B N 1
ATOM 17316 C CA . GLN B 2 499 ? 44.032 -18.995 -27.833 1.000 0.730 499 GLN B CA 1
ATOM 17317 C C . GLN B 2 499 ? 45.030 -19.268 -28.963 1.000 0.730 499 GLN B C 1
ATOM 17318 O O . GLN B 2 499 ? 44.739 -20.067 -29.850 1.000 0.730 499 GLN B O 1
ATOM 17332 N N . LYS B 2 500 ? 46.235 -18.684 -28.909 1.000 0.750 500 LYS B N 1
ATOM 17333 C CA . LYS B 2 500 ? 47.278 -18.951 -29.914 1.000 0.750 500 LYS B CA 1
ATOM 17334 C C . LYS B 2 500 ? 47.767 -20.394 -29.897 1.000 0.750 500 LYS B C 1
ATOM 17335 O O . LYS B 2 500 ? 47.927 -20.985 -30.962 1.000 0.750 500 LYS B O 1
ATOM 17354 N N . GLN B 2 501 ? 48.004 -20.962 -28.714 1.000 0.750 501 GLN B N 1
ATOM 17355 C CA . GLN B 2 501 ? 48.484 -22.340 -28.598 1.000 0.750 501 GLN B CA 1
ATOM 17356 C C . GLN B 2 501 ? 47.435 -23.342 -29.112 1.000 0.750 501 GLN B C 1
ATOM 17357 O O . GLN B 2 501 ? 47.781 -24.301 -29.803 1.000 0.750 501 GLN B O 1
ATOM 17371 N N . SER B 2 502 ? 46.148 -23.076 -28.858 1.000 0.740 502 SER B N 1
ATOM 17372 C CA . SER B 2 502 ? 45.049 -23.908 -29.363 1.000 0.740 502 SER B CA 1
ATOM 17373 C C . SER B 2 502 ? 44.843 -23.799 -30.883 1.000 0.740 502 SER B C 1
ATOM 17374 O O . SER B 2 502 ? 44.592 -24.823 -31.516 1.000 0.740 502 SER B O 1
ATOM 17382 N N . GLU B 2 503 ? 45.032 -22.626 -31.503 1.000 0.760 503 GLU B N 1
ATOM 17383 C CA . GLU B 2 503 ? 45.028 -22.484 -32.974 1.000 0.760 503 GLU B CA 1
ATOM 17384 C C . GLU B 2 503 ? 46.202 -23.225 -33.650 1.000 0.760 503 GLU B C 1
ATOM 17385 O O . GLU B 2 503 ? 46.033 -23.825 -34.719 1.000 0.760 503 GLU B O 1
ATOM 17397 N N . GLU B 2 504 ? 47.395 -23.223 -33.037 1.000 0.780 504 GLU B N 1
ATOM 17398 C CA . GLU B 2 504 ? 48.547 -23.981 -33.547 1.000 0.780 504 GLU B CA 1
ATOM 17399 C C . GLU B 2 504 ? 48.293 -25.494 -33.512 1.000 0.780 504 GLU B C 1
ATOM 17400 O O . GLU B 2 504 ? 48.569 -26.195 -34.492 1.000 0.780 504 GLU B O 1
ATOM 17412 N N . GLU B 2 505 ? 47.729 -26.004 -32.417 1.000 0.790 505 GLU B N 1
ATOM 17413 C CA . GLU B 2 505 ? 47.373 -27.418 -32.299 1.000 0.790 505 GLU B CA 1
ATOM 17414 C C . GLU B 2 505 ? 46.219 -27.813 -33.242 1.000 0.790 505 GLU B C 1
ATOM 17415 O O . GLU B 2 505 ? 46.304 -28.853 -33.897 1.000 0.790 505 GLU B O 1
ATOM 17427 N N . GLU B 2 506 ? 45.179 -26.985 -33.408 1.000 0.800 506 GLU B N 1
ATOM 17428 C CA . GLU B 2 506 ? 44.051 -27.256 -34.319 1.000 0.800 506 GLU B CA 1
ATOM 17429 C C . GLU B 2 506 ? 44.505 -27.299 -35.793 1.000 0.800 506 GLU B C 1
ATOM 17430 O O . GLU B 2 506 ? 44.069 -28.157 -36.567 1.000 0.800 506 GLU B O 1
ATOM 17442 N N . SER B 2 507 ? 45.470 -26.446 -36.162 1.000 0.820 507 SER B N 1
ATOM 17443 C CA . SER B 2 507 ? 46.137 -26.489 -37.470 1.000 0.820 507 SER B CA 1
ATOM 17444 C C . SER B 2 507 ? 46.977 -27.761 -37.652 1.000 0.820 507 SER B C 1
ATOM 17445 O O . SER B 2 507 ? 46.999 -28.340 -38.740 1.000 0.820 507 SER B O 1
ATOM 17453 N N . LYS B 2 508 ? 47.617 -28.251 -36.578 1.000 0.840 508 LYS B N 1
ATOM 17454 C CA . LYS B 2 508 ? 48.438 -29.474 -36.580 1.000 0.840 508 LYS B CA 1
ATOM 17455 C C . LYS B 2 508 ? 47.615 -30.762 -36.734 1.000 0.840 508 LYS B C 1
ATOM 17456 O O . LYS B 2 508 ? 48.136 -31.728 -37.288 1.000 0.840 508 LYS B O 1
ATOM 17475 N N . TYR B 2 509 ? 46.357 -30.784 -36.280 1.000 0.890 509 TYR B N 1
ATOM 17476 C CA . TYR B 2 509 ? 45.503 -31.990 -36.260 1.000 0.890 509 TYR B CA 1
ATOM 17477 C C . TYR B 2 509 ? 44.246 -31.910 -37.134 1.000 0.890 509 TYR B C 1
ATOM 17478 O O . TYR B 2 509 ? 43.350 -32.748 -37.012 1.000 0.890 509 TYR B O 1
ATOM 17496 N N . LYS B 2 510 ? 44.181 -30.932 -38.044 1.000 0.890 510 LYS B N 1
ATOM 17497 C CA . LYS B 2 510 ? 43.035 -30.705 -38.932 1.000 0.890 510 LYS B CA 1
ATOM 17498 C C . LYS B 2 510 ? 42.623 -31.956 -39.721 1.000 0.890 510 LYS B C 1
ATOM 17499 O O . LYS B 2 510 ? 41.432 -32.252 -39.785 1.000 0.890 510 LYS B O 1
ATOM 17518 N N . ASP B 2 511 ? 43.597 -32.714 -40.237 1.000 0.920 511 ASP B N 1
ATOM 17519 C CA . ASP B 2 511 ? 43.345 -33.915 -41.050 1.000 0.920 511 ASP B CA 1
ATOM 17520 C C . ASP B 2 511 ? 42.718 -35.064 -40.228 1.000 0.920 511 ASP B C 1
ATOM 17521 O O . ASP B 2 511 ? 41.823 -35.754 -40.717 1.000 0.920 511 ASP B O 1
ATOM 17530 N N . LEU B 2 512 ? 43.121 -35.232 -38.957 1.000 0.930 512 LEU B N 1
ATOM 17531 C CA . LEU B 2 512 ? 42.526 -36.210 -38.034 1.000 0.930 512 LEU B CA 1
ATOM 17532 C C . LEU B 2 512 ? 41.056 -35.867 -37.768 1.000 0.930 512 LEU B C 1
ATOM 17533 O O . LEU B 2 512 ? 40.180 -36.721 -37.906 1.000 0.930 512 LEU B O 1
ATOM 17549 N N . PHE B 2 513 ? 40.779 -34.613 -37.403 1.000 0.940 513 PHE B N 1
ATOM 17550 C CA . PHE B 2 513 ? 39.428 -34.187 -37.039 1.000 0.940 513 PHE B CA 1
ATOM 17551 C C . PHE B 2 513 ? 38.460 -34.166 -38.224 1.000 0.940 513 PHE B C 1
ATOM 17552 O O . PHE B 2 513 ? 37.284 -34.481 -38.043 1.000 0.940 513 PHE B O 1
ATOM 17569 N N . GLU B 2 514 ? 38.923 -33.863 -39.439 1.000 0.930 514 GLU B N 1
ATOM 17570 C CA . GLU B 2 514 ? 38.100 -33.996 -40.646 1.000 0.930 514 GLU B CA 1
ATOM 17571 C C . GLU B 2 514 ? 37.729 -35.455 -40.930 1.000 0.930 514 GLU B C 1
ATOM 17572 O O . GLU B 2 514 ? 36.560 -35.750 -41.189 1.000 0.930 514 GLU B O 1
ATOM 17584 N N . GLU B 2 515 ? 38.687 -36.383 -40.828 1.000 0.940 515 GLU B N 1
ATOM 17585 C CA . GLU B 2 515 ? 38.411 -37.810 -41.015 1.000 0.940 515 GLU B CA 1
ATOM 17586 C C . GLU B 2 515 ? 37.435 -38.322 -39.939 1.000 0.940 515 GLU B C 1
ATOM 17587 O O . GLU B 2 515 ? 36.490 -39.047 -40.256 1.000 0.940 515 GLU B O 1
ATOM 17599 N N . MET B 2 516 ? 37.579 -37.876 -38.683 1.000 0.960 516 MET B N 1
ATOM 17600 C CA . MET B 2 516 ? 36.641 -38.188 -37.593 1.000 0.960 516 MET B CA 1
ATOM 17601 C C . MET B 2 516 ? 35.242 -37.633 -37.848 1.000 0.960 516 MET B C 1
ATOM 17602 O O . MET B 2 516 ? 34.235 -38.320 -37.665 1.000 0.960 516 MET B O 1
ATOM 17616 N N . LYS B 2 517 ? 35.171 -36.381 -38.289 1.000 0.940 517 LYS B N 1
ATOM 17617 C CA . LYS B 2 517 ? 33.919 -35.752 -38.681 1.000 0.940 517 LYS B CA 1
ATOM 17618 C C . LYS B 2 517 ? 33.254 -36.523 -39.822 1.000 0.940 517 LYS B C 1
ATOM 17619 O O . LYS B 2 517 ? 32.061 -36.785 -39.728 1.000 0.940 517 LYS B O 1
ATOM 17638 N N . ASN B 2 518 ? 34.004 -36.957 -40.840 1.000 0.940 518 ASN B N 1
ATOM 17639 C CA . ASN B 2 518 ? 33.492 -37.795 -41.932 1.000 0.940 518 ASN B CA 1
ATOM 17640 C C . ASN B 2 518 ? 32.970 -39.151 -41.420 1.000 0.940 518 ASN B C 1
ATOM 17641 O O . ASN B 2 518 ? 31.888 -39.570 -41.834 1.000 0.940 518 ASN B O 1
ATOM 17652 N N . ILE B 2 519 ? 33.677 -39.802 -40.481 1.000 0.940 519 ILE B N 1
ATOM 17653 C CA . ILE B 2 519 ? 33.232 -41.049 -39.818 1.000 0.940 519 ILE B CA 1
ATOM 17654 C C . ILE B 2 519 ? 31.887 -40.856 -39.105 1.000 0.940 519 ILE B C 1
ATOM 17655 O O . ILE B 2 519 ? 31.039 -41.749 -39.122 1.000 0.940 519 ILE B O 1
ATOM 17671 N N . LEU B 2 520 ? 31.685 -39.702 -38.471 1.000 0.940 520 LEU B N 1
ATOM 17672 C CA . LEU B 2 520 ? 30.450 -39.378 -37.759 1.000 0.940 520 LEU B CA 1
ATOM 17673 C C . LEU B 2 520 ? 29.363 -38.776 -38.673 1.000 0.940 520 LEU B C 1
ATOM 17674 O O . LEU B 2 520 ? 28.199 -38.758 -38.275 1.000 0.940 520 LEU B O 1
ATOM 17690 N N . SER B 2 521 ? 29.719 -38.332 -39.886 1.000 0.840 521 SER B N 1
ATOM 17691 C CA . SER B 2 521 ? 28.841 -37.704 -40.888 1.000 0.840 521 SER B CA 1
ATOM 17692 C C . SER B 2 521 ? 27.924 -36.634 -40.270 1.000 0.840 521 SER B C 1
ATOM 17693 O O . SER B 2 521 ? 28.412 -35.613 -39.798 1.000 0.840 521 SER B O 1
ATOM 17701 N N . ASP B 2 522 ? 26.609 -36.855 -40.241 1.000 0.860 522 ASP B N 1
ATOM 17702 C CA . ASP B 2 522 ? 25.576 -35.915 -39.783 1.000 0.860 522 ASP B CA 1
ATOM 17703 C C . ASP B 2 522 ? 25.249 -36.007 -38.274 1.000 0.860 522 ASP B C 1
ATOM 17704 O O . ASP B 2 522 ? 24.310 -35.371 -37.788 1.000 0.860 522 ASP B O 1
ATOM 17713 N N . LYS B 2 523 ? 26.047 -36.756 -37.497 1.000 0.890 523 LYS B N 1
ATOM 17714 C CA . LYS B 2 523 ? 25.904 -36.873 -36.031 1.000 0.890 523 LYS B CA 1
ATOM 17715 C C . LYS B 2 523 ? 26.419 -35.657 -35.256 1.000 0.890 523 LYS B C 1
ATOM 17716 O O . LYS B 2 523 ? 25.979 -35.425 -34.128 1.000 0.890 523 LYS B O 1
ATOM 17735 N N . VAL B 2 524 ? 27.361 -34.915 -35.837 1.000 0.940 524 VAL B N 1
ATOM 17736 C CA . VAL B 2 524 ? 27.973 -33.711 -35.261 1.000 0.940 524 VAL B CA 1
ATOM 17737 C C . VAL B 2 524 ? 28.245 -32.694 -36.361 1.000 0.940 524 VAL B C 1
ATOM 17738 O O . VAL B 2 524 ? 28.575 -33.053 -37.487 1.000 0.940 524 VAL B O 1
ATOM 17751 N N . LYS B 2 525 ? 28.156 -31.405 -36.037 1.000 0.910 525 LYS B N 1
ATOM 17752 C CA . LYS B 2 525 ? 28.524 -30.324 -36.958 1.000 0.910 525 LYS B CA 1
ATOM 17753 C C . LYS B 2 525 ? 30.035 -30.214 -37.121 1.000 0.910 525 LYS B C 1
ATOM 17754 O O . LYS B 2 525 ? 30.512 -29.840 -38.197 1.000 0.910 525 LYS B O 1
ATOM 17773 N N . ASN B 2 526 ? 30.789 -30.515 -36.062 1.000 0.910 526 ASN B N 1
ATOM 17774 C CA . ASN B 2 526 ? 32.244 -30.494 -36.090 1.000 0.910 526 ASN B CA 1
ATOM 17775 C C . ASN B 2 526 ? 32.875 -31.419 -35.042 1.000 0.910 526 ASN B C 1
ATOM 17776 O O . ASN B 2 526 ? 32.227 -31.829 -34.079 1.000 0.910 526 ASN B O 1
ATOM 17787 N N . VAL B 2 527 ? 34.159 -31.701 -35.243 1.000 0.940 527 VAL B N 1
ATOM 17788 C CA . VAL B 2 527 ? 35.053 -32.313 -34.257 1.000 0.940 527 VAL B CA 1
ATOM 17789 C C . VAL B 2 527 ? 36.241 -31.364 -34.106 1.000 0.940 527 VAL B C 1
ATOM 17790 O O . VAL B 2 527 ? 36.739 -30.876 -35.119 1.000 0.940 527 VAL B O 1
ATOM 17803 N N . ARG B 2 528 ? 36.664 -31.051 -32.879 1.000 0.900 528 ARG B N 1
ATOM 17804 C CA . ARG B 2 528 ? 37.791 -30.135 -32.615 1.000 0.900 528 ARG B CA 1
ATOM 17805 C C . ARG B 2 528 ? 38.526 -30.477 -31.317 1.000 0.900 528 ARG B C 1
ATOM 17806 O O . ARG B 2 528 ? 38.083 -31.345 -30.563 1.000 0.900 528 ARG B O 1
ATOM 17827 N N . ILE B 2 529 ? 39.627 -29.776 -31.042 1.000 0.890 529 ILE B N 1
ATOM 17828 C CA . ILE B 2 529 ? 40.312 -29.832 -29.742 1.000 0.890 529 ILE B CA 1
ATOM 17829 C C . ILE B 2 529 ? 39.434 -29.232 -28.649 1.000 0.890 529 ILE B C 1
ATOM 17830 O O . ILE B 2 529 ? 38.800 -28.193 -28.839 1.000 0.890 529 ILE B O 1
ATOM 17846 N N . SER B 2 530 ? 39.432 -29.880 -27.486 1.000 0.880 530 SER B N 1
ATOM 17847 C CA . SER B 2 530 ? 38.827 -29.314 -26.292 1.000 0.880 530 SER B CA 1
ATOM 17848 C C . SER B 2 530 ? 39.768 -28.360 -25.574 1.000 0.880 530 SER B C 1
ATOM 17849 O O . SER B 2 530 ? 40.936 -28.674 -25.346 1.000 0.880 530 SER B O 1
ATOM 17857 N N . LYS B 2 531 ? 39.198 -27.234 -25.139 1.000 0.790 531 LYS B N 1
ATOM 17858 C CA . LYS B 2 531 ? 39.839 -26.272 -24.234 1.000 0.790 531 LYS B CA 1
ATOM 17859 C C . LYS B 2 531 ? 39.401 -26.441 -22.776 1.000 0.790 531 LYS B C 1
ATOM 17860 O O . LYS B 2 531 ? 40.050 -25.927 -21.878 1.000 0.790 531 LYS B O 1
ATOM 17879 N N . ARG B 2 532 ? 38.298 -27.166 -22.537 1.000 0.840 532 ARG B N 1
ATOM 17880 C CA . ARG B 2 532 ? 37.645 -27.273 -21.219 1.000 0.840 532 ARG B CA 1
ATOM 17881 C C . ARG B 2 532 ? 37.917 -28.585 -20.484 1.000 0.840 532 ARG B C 1
ATOM 17882 O O . ARG B 2 532 ? 37.785 -28.633 -19.265 1.000 0.840 532 ARG B O 1
ATOM 17903 N N . LEU B 2 533 ? 38.251 -29.645 -21.221 1.000 0.870 533 LEU B N 1
ATOM 17904 C CA . LEU B 2 533 ? 38.511 -30.968 -20.660 1.000 0.870 533 LEU B CA 1
ATOM 17905 C C . LEU B 2 533 ? 39.897 -31.036 -20.019 1.000 0.870 533 LEU B C 1
ATOM 17906 O O . LEU B 2 533 ? 40.883 -30.659 -20.647 1.000 0.870 533 LEU B O 1
ATOM 17922 N N . LYS B 2 534 ? 39.990 -31.598 -18.810 1.000 0.850 534 LYS B N 1
ATOM 17923 C CA . LYS B 2 534 ? 41.273 -31.921 -18.174 1.000 0.850 534 LYS B CA 1
ATOM 17924 C C . LYS B 2 534 ? 41.505 -33.414 -18.088 1.000 0.850 534 LYS B C 1
ATOM 17925 O O . LYS B 2 534 ? 42.469 -33.918 -18.660 1.000 0.850 534 LYS B O 1
ATOM 17944 N N . SER B 2 535 ? 40.647 -34.108 -17.347 1.000 0.890 535 SER B N 1
ATOM 17945 C CA . SER B 2 535 ? 40.874 -35.513 -16.996 1.000 0.890 535 SER B CA 1
ATOM 17946 C C . SER B 2 535 ? 40.101 -36.485 -17.886 1.000 0.890 535 SER B C 1
ATOM 17947 O O . SER B 2 535 ? 40.457 -37.657 -17.976 1.000 0.890 535 SER B O 1
ATOM 17955 N N . HIS B 2 536 ? 39.083 -35.991 -18.591 1.000 0.920 536 HIS B N 1
ATOM 17956 C CA . HIS B 2 536 ? 38.228 -36.784 -19.468 1.000 0.920 536 HIS B CA 1
ATOM 17957 C C . HIS B 2 536 ? 38.693 -36.714 -20.935 1.000 0.920 536 HIS B C 1
ATOM 17958 O O . HIS B 2 536 ? 39.199 -35.677 -21.365 1.000 0.920 536 HIS B O 1
ATOM 17972 N N . PRO B 2 537 ? 38.506 -37.780 -21.736 1.000 0.930 537 PRO B N 1
ATOM 17973 C CA . PRO B 2 537 ? 38.965 -37.828 -23.127 1.000 0.930 537 PRO B CA 1
ATOM 17974 C C . PRO B 2 537 ? 38.072 -37.061 -24.111 1.000 0.930 537 PRO B C 1
ATOM 17975 O O . PRO B 2 537 ? 38.557 -36.626 -25.155 1.000 0.930 537 PRO B O 1
ATOM 17986 N N . VAL B 2 538 ? 36.769 -36.948 -23.828 1.000 0.940 538 VAL B N 1
ATOM 17987 C CA . VAL B 2 538 ? 35.778 -36.428 -24.779 1.000 0.940 538 VAL B CA 1
ATOM 17988 C C . VAL B 2 538 ? 34.569 -35.818 -24.074 1.000 0.940 538 VAL B C 1
ATOM 17989 O O . VAL B 2 538 ? 34.148 -36.306 -23.025 1.000 0.940 538 VAL B O 1
ATOM 18002 N N . CYS B 2 539 ? 33.981 -34.786 -24.679 1.000 0.930 539 CYS B N 1
ATOM 18003 C CA . CYS B 2 539 ? 32.665 -34.262 -24.318 1.000 0.930 539 CYS B CA 1
ATOM 18004 C C . CYS B 2 539 ? 31.916 -33.720 -25.542 1.000 0.930 539 CYS B C 1
ATOM 18005 O O . CYS B 2 539 ? 32.463 -33.635 -26.646 1.000 0.930 539 CYS B O 1
ATOM 18013 N N . LEU B 2 540 ? 30.645 -33.373 -25.331 1.000 0.930 540 LEU B N 1
ATOM 18014 C CA . LEU B 2 540 ? 29.831 -32.649 -26.302 1.000 0.930 540 LEU B CA 1
ATOM 18015 C C . LEU B 2 540 ? 29.691 -31.179 -25.885 1.000 0.930 540 LEU B C 1
ATOM 18016 O O . LEU B 2 540 ? 29.516 -30.867 -24.706 1.000 0.930 540 LEU B O 1
ATOM 18032 N N . ALA B 2 541 ? 29.727 -30.293 -26.877 1.000 0.900 541 ALA B N 1
ATOM 18033 C CA . ALA B 2 541 ? 29.359 -28.884 -26.773 1.000 0.900 541 ALA B CA 1
ATOM 18034 C C . ALA B 2 541 ? 28.255 -28.561 -27.795 1.000 0.900 541 ALA B C 1
ATOM 18035 O O . ALA B 2 541 ? 28.077 -29.296 -28.770 1.000 0.900 541 ALA B O 1
ATOM 18042 N N . ALA B 2 542 ? 27.520 -27.467 -27.591 1.000 0.880 542 ALA B N 1
ATOM 18043 C CA . ALA B 2 542 ? 26.577 -26.939 -28.578 1.000 0.880 542 ALA B CA 1
ATOM 18044 C C . ALA B 2 542 ? 27.071 -25.594 -29.119 1.000 0.880 542 ALA B C 1
ATOM 18045 O O . ALA B 2 542 ? 27.313 -24.658 -28.350 1.000 0.880 542 ALA B O 1
ATOM 18052 N N . ASP B 2 543 ? 27.186 -25.508 -30.444 1.000 0.830 543 ASP B N 1
ATOM 18053 C CA . ASP B 2 543 ? 27.256 -24.228 -31.144 1.000 0.830 543 ASP B CA 1
ATOM 18054 C C . ASP B 2 543 ? 25.810 -23.792 -31.506 1.000 0.830 543 ASP B C 1
ATOM 18055 O O . ASP B 2 543 ? 24.930 -24.623 -31.736 1.000 0.830 543 ASP B O 1
ATOM 18064 N N . GLY B 2 544 ? 25.528 -22.485 -31.519 1.000 0.780 544 GLY B N 1
ATOM 18065 C CA . GLY B 2 544 ? 24.216 -21.938 -31.898 1.000 0.780 544 GLY B CA 1
ATOM 18066 C C . GLY B 2 544 ? 23.245 -21.676 -30.738 1.000 0.780 544 GLY B C 1
ATOM 18067 O O . GLY B 2 544 ? 23.627 -21.597 -29.571 1.000 0.780 544 GLY B O 1
ATOM 18071 N N . GLU B 2 545 ? 21.971 -21.457 -31.076 1.000 0.800 545 GLU B N 1
ATOM 18072 C CA . GLU B 2 545 ? 20.969 -21.021 -30.095 1.000 0.800 545 GLU B CA 1
ATOM 18073 C C . GLU B 2 545 ? 20.301 -22.161 -29.319 1.000 0.800 545 GLU B C 1
ATOM 18074 O O . GLU B 2 545 ? 19.918 -21.942 -28.170 1.000 0.800 545 GLU B O 1
ATOM 18086 N N . VAL B 2 546 ? 20.168 -23.354 -29.904 1.000 0.850 546 VAL B N 1
ATOM 18087 C CA . VAL B 2 546 ? 19.540 -24.513 -29.249 1.000 0.850 546 VAL B CA 1
ATOM 18088 C C . VAL B 2 546 ? 20.606 -25.315 -28.508 1.000 0.850 546 VAL B C 1
ATOM 18089 O O . VAL B 2 546 ? 21.538 -25.831 -29.124 1.000 0.850 546 VAL B O 1
ATOM 18102 N N . THR B 2 547 ? 20.463 -25.430 -27.191 1.000 0.860 547 THR B N 1
ATOM 18103 C CA . THR B 2 547 ? 21.319 -26.263 -26.336 1.000 0.860 547 THR B CA 1
ATOM 18104 C C . THR B 2 547 ? 20.928 -27.740 -26.450 1.000 0.860 547 THR B C 1
ATOM 18105 O O . THR B 2 547 ? 19.842 -28.094 -26.915 1.000 0.860 547 THR B O 1
ATOM 18116 N N . ILE B 2 548 ? 21.814 -28.633 -26.009 1.000 0.870 548 ILE B N 1
ATOM 18117 C CA . ILE B 2 548 ? 21.549 -30.080 -26.011 1.000 0.870 548 ILE B CA 1
ATOM 18118 C C . ILE B 2 548 ? 20.372 -30.433 -25.088 1.000 0.870 548 ILE B C 1
ATOM 18119 O O . ILE B 2 548 ? 19.579 -31.316 -25.415 1.000 0.870 548 ILE B O 1
ATOM 18135 N N . GLU B 2 549 ? 20.234 -29.735 -23.960 1.000 0.860 549 GLU B N 1
ATOM 18136 C CA . GLU B 2 549 ? 19.158 -29.991 -23.002 1.000 0.860 549 GLU B CA 1
ATOM 18137 C C . GLU B 2 549 ? 17.796 -29.523 -23.541 1.000 0.860 549 GLU B C 1
ATOM 18138 O O . GLU B 2 549 ? 16.834 -30.292 -23.530 1.000 0.860 549 GLU B O 1
ATOM 18150 N N . MET B 2 550 ? 17.721 -28.341 -24.167 1.000 0.860 550 MET B N 1
ATOM 18151 C CA . MET B 2 550 ? 16.523 -27.922 -24.908 1.000 0.860 550 MET B CA 1
ATOM 18152 C C . MET B 2 550 ? 16.127 -28.931 -25.994 1.000 0.860 550 MET B C 1
ATOM 18153 O O . MET B 2 550 ? 14.940 -29.210 -26.159 1.000 0.860 550 MET B O 1
ATOM 18167 N N . GLU B 2 551 ? 17.091 -29.510 -26.721 1.000 0.840 551 GLU B N 1
ATOM 18168 C CA . GLU B 2 551 ? 16.813 -30.571 -27.700 1.000 0.840 551 GLU B CA 1
ATOM 18169 C C . GLU B 2 551 ? 16.137 -31.788 -27.051 1.000 0.840 551 GLU B C 1
ATOM 18170 O O . GLU B 2 551 ? 15.183 -32.321 -27.625 1.000 0.840 551 GLU B O 1
ATOM 18182 N N . LYS B 2 552 ? 16.596 -32.241 -25.875 1.000 0.840 552 LYS B N 1
ATOM 18183 C CA . LYS B 2 552 ? 15.945 -33.355 -25.164 1.000 0.840 552 LYS B CA 1
ATOM 18184 C C . LYS B 2 552 ? 14.499 -33.017 -24.821 1.000 0.840 552 LYS B C 1
ATOM 18185 O O . LYS B 2 552 ? 13.606 -33.812 -25.109 1.000 0.840 552 LYS B O 1
ATOM 18204 N N . ILE B 2 553 ? 14.279 -31.839 -24.239 1.000 0.830 553 ILE B N 1
ATOM 18205 C CA . ILE B 2 553 ? 12.966 -31.419 -23.740 1.000 0.830 553 ILE B CA 1
ATOM 18206 C C . ILE B 2 553 ? 11.985 -31.237 -24.904 1.000 0.830 553 ILE B C 1
ATOM 18207 O O . ILE B 2 553 ? 10.878 -31.771 -24.875 1.000 0.830 553 ILE B O 1
ATOM 18223 N N . LEU B 2 554 ? 12.405 -30.559 -25.975 1.000 0.830 554 LEU B N 1
ATOM 18224 C CA . LEU B 2 554 ? 11.572 -30.327 -27.157 1.000 0.830 554 LEU B CA 1
ATOM 18225 C C . LEU B 2 554 ? 11.244 -31.623 -27.922 1.000 0.830 554 LEU B C 1
ATOM 18226 O O . LEU B 2 554 ? 10.141 -31.740 -28.453 1.000 0.830 554 LEU B O 1
ATOM 18242 N N . ASN B 2 555 ? 12.154 -32.608 -27.974 1.000 0.810 555 ASN B N 1
ATOM 18243 C CA . ASN B 2 555 ? 11.887 -33.909 -28.612 1.000 0.810 555 ASN B CA 1
ATOM 18244 C C . ASN B 2 555 ? 11.018 -34.845 -27.759 1.000 0.810 555 ASN B C 1
ATOM 18245 O O . ASN B 2 555 ? 10.436 -35.788 -28.300 1.000 0.810 555 ASN B O 1
ATOM 18256 N N . ALA B 2 556 ? 10.920 -34.586 -26.451 1.000 0.790 556 ALA B N 1
ATOM 18257 C CA . ALA B 2 556 ? 10.018 -35.292 -25.546 1.000 0.790 556 ALA B CA 1
ATOM 18258 C C . ALA B 2 556 ? 8.573 -34.757 -25.598 1.000 0.790 556 ALA B C 1
ATOM 18259 O O . ALA B 2 556 ? 7.651 -35.456 -25.175 1.000 0.790 556 ALA B O 1
ATOM 18266 N N . MET B 2 557 ? 8.351 -33.547 -26.128 1.000 0.760 557 MET B N 1
ATOM 18267 C CA . MET B 2 557 ? 7.002 -33.019 -26.351 1.000 0.760 557 MET B CA 1
ATOM 18268 C C . MET B 2 557 ? 6.289 -33.775 -27.503 1.000 0.760 557 MET B C 1
ATOM 18269 O O . MET B 2 557 ? 6.943 -34.156 -28.473 1.000 0.760 557 MET B O 1
ATOM 18283 N N . PRO B 2 558 ? 4.954 -33.988 -27.461 1.000 0.690 558 PRO B N 1
ATOM 18284 C CA . PRO B 2 558 ? 4.232 -34.821 -28.439 1.000 0.690 558 PRO B CA 1
ATOM 18285 C C . PRO B 2 558 ? 4.249 -34.278 -29.876 1.000 0.690 558 PRO B C 1
ATOM 18286 O O . PRO B 2 558 ? 4.308 -35.053 -30.827 1.000 0.690 558 PRO B O 1
ATOM 18297 N N . ASP B 2 559 ? 4.217 -32.953 -30.030 1.000 0.690 559 ASP B N 1
ATOM 18298 C CA . ASP B 2 559 ? 4.224 -32.254 -31.322 1.000 0.690 559 ASP B CA 1
ATOM 18299 C C . ASP B 2 559 ? 5.656 -31.879 -31.756 1.000 0.690 559 ASP B C 1
ATOM 18300 O O . ASP B 2 559 ? 5.910 -30.770 -32.238 1.000 0.690 559 ASP B O 1
ATOM 18309 N N . SER B 2 560 ? 6.629 -32.778 -31.548 1.000 0.660 560 SER B N 1
ATOM 18310 C CA . SER B 2 560 ? 8.042 -32.454 -31.765 1.000 0.660 560 SER B CA 1
ATOM 18311 C C . SER B 2 560 ? 8.346 -32.134 -33.234 1.000 0.660 560 SER B C 1
ATOM 18312 O O . SER B 2 560 ? 8.141 -32.928 -34.154 1.000 0.660 560 SER B O 1
ATOM 18320 N N . GLN B 2 561 ? 8.899 -30.942 -33.471 1.000 0.680 561 GLN B N 1
ATOM 18321 C CA . GLN B 2 561 ? 9.345 -30.512 -34.801 1.000 0.680 561 GLN B CA 1
ATOM 18322 C C . GLN B 2 561 ? 10.744 -31.047 -35.171 1.000 0.680 561 GLN B C 1
ATOM 18323 O O . GLN B 2 561 ? 11.391 -30.495 -36.057 1.000 0.680 561 GLN B O 1
ATOM 18337 N N . ASN B 2 562 ? 11.228 -32.118 -34.520 1.000 0.730 562 ASN B N 1
ATOM 18338 C CA . ASN B 2 562 ? 12.584 -32.665 -34.705 1.000 0.730 562 ASN B CA 1
ATOM 18339 C C . ASN B 2 562 ? 13.690 -31.583 -34.600 1.000 0.730 562 ASN B C 1
ATOM 18340 O O . ASN B 2 562 ? 14.616 -31.538 -35.417 1.000 0.730 562 ASN B O 1
ATOM 18351 N N . VAL B 2 563 ? 13.589 -30.692 -33.601 1.000 0.780 563 VAL B N 1
ATOM 18352 C CA . VAL B 2 563 ? 14.607 -29.663 -33.322 1.000 0.780 563 VAL B CA 1
ATOM 18353 C C . VAL B 2 563 ? 15.898 -30.356 -32.882 1.000 0.780 563 VAL B C 1
ATOM 18354 O O . VAL B 2 563 ? 15.864 -31.282 -32.074 1.000 0.780 563 VAL B O 1
ATOM 18367 N N . LYS B 2 564 ? 17.039 -29.920 -33.419 1.000 0.800 564 LYS B N 1
ATOM 18368 C CA . LYS B 2 564 ? 18.366 -30.453 -33.086 1.000 0.800 564 LYS B CA 1
ATOM 18369 C C . LYS B 2 564 ? 19.320 -29.322 -32.714 1.000 0.800 564 LYS B C 1
ATOM 18370 O O . LYS B 2 564 ? 19.340 -28.302 -33.398 1.000 0.800 564 LYS B O 1
ATOM 18389 N N . ALA B 2 565 ? 20.135 -29.530 -31.685 1.000 0.870 565 ALA B N 1
ATOM 18390 C CA . ALA B 2 565 ? 21.273 -28.682 -31.355 1.000 0.870 565 ALA B CA 1
ATOM 18391 C C . ALA B 2 565 ? 22.433 -28.936 -32.333 1.000 0.870 565 ALA B C 1
ATOM 18392 O O . ALA B 2 565 ? 22.655 -30.070 -32.776 1.000 0.870 565 ALA B O 1
ATOM 18399 N N . GLU B 2 566 ? 23.222 -27.907 -32.650 1.000 0.890 566 GLU B N 1
ATOM 18400 C CA . GLU B 2 566 ? 24.427 -28.082 -33.464 1.000 0.890 566 GLU B CA 1
ATOM 18401 C C . GLU B 2 566 ? 25.574 -28.637 -32.604 1.000 0.890 566 GLU B C 1
ATOM 18402 O O . GLU B 2 566 ? 26.467 -27.923 -32.147 1.000 0.890 566 GLU B O 1
ATOM 18414 N N . LYS B 2 567 ? 25.524 -29.948 -32.355 1.000 0.920 567 LYS B N 1
ATOM 18415 C CA . LYS B 2 567 ? 26.482 -30.652 -31.496 1.000 0.920 567 LYS B CA 1
ATOM 18416 C C . LYS B 2 567 ? 27.887 -30.643 -32.090 1.000 0.920 567 LYS B C 1
ATOM 18417 O O . LYS B 2 567 ? 28.078 -30.936 -33.273 1.000 0.920 567 LYS B O 1
ATOM 18436 N N . VAL B 2 568 ? 28.871 -30.403 -31.236 1.000 0.940 568 VAL B N 1
ATOM 18437 C CA . VAL B 2 568 ? 30.302 -30.472 -31.532 1.000 0.940 568 VAL B CA 1
ATOM 18438 C C . VAL B 2 568 ? 30.943 -31.477 -30.586 1.000 0.940 568 VAL B C 1
ATOM 18439 O O . VAL B 2 568 ? 30.694 -31.441 -29.384 1.000 0.940 568 VAL B O 1
ATOM 18452 N N . LEU B 2 569 ? 31.764 -32.375 -31.127 1.000 0.950 569 LEU B N 1
ATOM 18453 C CA . LEU B 2 569 ? 32.561 -33.300 -30.325 1.000 0.950 569 LEU B CA 1
ATOM 18454 C C . LEU B 2 569 ? 33.917 -32.660 -30.027 1.000 0.950 569 LEU B C 1
ATOM 18455 O O . LEU B 2 569 ? 34.695 -32.395 -30.946 1.000 0.950 569 LEU B O 1
ATOM 18471 N N . GLU B 2 570 ? 34.212 -32.425 -28.758 1.000 0.930 570 GLU B N 1
ATOM 18472 C CA . GLU B 2 570 ? 35.512 -31.907 -28.343 1.000 0.930 570 GLU B CA 1
ATOM 18473 C C . GLU B 2 570 ? 36.374 -33.051 -27.796 1.000 0.930 570 GLU B C 1
ATOM 18474 O O . GLU B 2 570 ? 35.952 -33.784 -26.902 1.000 0.930 570 GLU B O 1
ATOM 18486 N N . ILE B 2 571 ? 37.582 -33.212 -28.338 1.000 0.940 571 ILE B N 1
ATOM 18487 C CA . ILE B 2 571 ? 38.541 -34.256 -27.945 1.000 0.940 571 ILE B CA 1
ATOM 18488 C C . ILE B 2 571 ? 39.650 -33.622 -27.097 1.000 0.940 571 ILE B C 1
ATOM 18489 O O . ILE B 2 571 ? 40.201 -32.595 -27.486 1.000 0.940 571 ILE B O 1
ATOM 18505 N N . ASN B 2 572 ? 40.003 -34.215 -25.954 1.000 0.910 572 ASN B N 1
ATOM 18506 C CA . ASN B 2 572 ? 41.063 -33.707 -25.073 1.000 0.910 572 ASN B CA 1
ATOM 18507 C C . ASN B 2 572 ? 42.473 -34.105 -25.576 1.000 0.910 572 ASN B C 1
ATOM 18508 O O . ASN B 2 572 ? 42.799 -35.295 -25.527 1.000 0.910 572 ASN B O 1
ATOM 18519 N N . PRO B 2 573 ? 43.335 -33.154 -25.999 1.000 0.870 573 PRO B N 1
ATOM 18520 C CA . PRO B 2 573 ? 44.665 -33.453 -26.545 1.000 0.870 573 PRO B CA 1
ATOM 18521 C C . PRO B 2 573 ? 45.679 -33.912 -25.488 1.000 0.870 573 PRO B C 1
ATOM 18522 O O . PRO B 2 573 ? 46.655 -34.581 -25.822 1.000 0.870 573 PRO B O 1
ATOM 18533 N N . ASN B 2 574 ? 45.440 -33.580 -24.216 1.000 0.870 574 ASN B N 1
ATOM 18534 C CA . ASN B 2 574 ? 46.298 -33.958 -23.092 1.000 0.870 574 ASN B CA 1
ATOM 18535 C C . ASN B 2 574 ? 45.956 -35.341 -22.526 1.000 0.870 574 ASN B C 1
ATOM 18536 O O . ASN B 2 574 ? 46.651 -35.835 -21.638 1.000 0.870 574 ASN B O 1
ATOM 18547 N N . HIS B 2 575 ? 44.884 -35.966 -23.016 1.000 0.920 575 HIS B N 1
ATOM 18548 C CA . HIS B 2 575 ? 44.476 -37.296 -22.598 1.000 0.920 575 HIS B CA 1
ATOM 18549 C C . HIS B 2 575 ? 45.180 -38.370 -23.438 1.000 0.920 575 HIS B C 1
ATOM 18550 O O . HIS B 2 575 ? 45.298 -38.244 -24.653 1.000 0.920 575 HIS B O 1
ATOM 18564 N N . GLU B 2 576 ? 45.577 -39.484 -22.821 1.000 0.920 576 GLU B N 1
ATOM 18565 C CA . GLU B 2 576 ? 46.357 -40.556 -23.472 1.000 0.920 576 GLU B CA 1
ATOM 18566 C C . GLU B 2 576 ? 45.680 -41.136 -24.728 1.000 0.920 576 GLU B C 1
ATOM 18567 O O . GLU B 2 576 ? 46.332 -41.477 -25.716 1.000 0.920 576 GLU B O 1
ATOM 18579 N N . VAL B 2 577 ? 44.346 -41.187 -24.710 1.000 0.920 577 VAL B N 1
ATOM 18580 C CA . VAL B 2 577 ? 43.501 -41.611 -25.843 1.000 0.920 577 VAL B CA 1
ATOM 18581 C C . VAL B 2 577 ? 43.773 -40.801 -27.116 1.000 0.920 577 VAL B C 1
ATOM 18582 O O . VAL B 2 577 ? 43.645 -41.341 -28.216 1.000 0.920 577 VAL B O 1
ATOM 18595 N N . PHE B 2 578 ? 44.180 -39.535 -26.996 1.000 0.920 578 PHE B N 1
ATOM 18596 C CA . PHE B 2 578 ? 44.514 -38.703 -28.150 1.000 0.920 578 PHE B CA 1
ATOM 18597 C C . PHE B 2 578 ? 45.701 -39.264 -28.940 1.000 0.920 578 PHE B C 1
ATOM 18598 O O . PHE B 2 578 ? 45.695 -39.256 -30.172 1.000 0.920 578 PHE B O 1
ATOM 18615 N N . GLN B 2 579 ? 46.682 -39.845 -28.246 1.000 0.910 579 GLN B N 1
ATOM 18616 C CA . GLN B 2 579 ? 47.826 -40.481 -28.892 1.000 0.910 579 GLN B CA 1
ATOM 18617 C C . GLN B 2 579 ? 47.408 -41.762 -29.627 1.000 0.910 579 GLN B C 1
ATOM 18618 O O . GLN B 2 579 ? 47.829 -42.003 -30.754 1.000 0.910 579 GLN B O 1
ATOM 18632 N N . THR B 2 580 ? 46.507 -42.550 -29.033 1.000 0.920 580 THR B N 1
ATOM 18633 C CA . THR B 2 580 ? 45.983 -43.776 -29.660 1.000 0.920 580 THR B CA 1
ATOM 18634 C C . THR B 2 580 ? 45.180 -43.479 -30.930 1.000 0.920 580 THR B C 1
ATOM 18635 O O . THR B 2 580 ? 45.199 -44.266 -31.877 1.000 0.920 580 THR B O 1
ATOM 18646 N N . LEU B 2 581 ? 44.483 -42.340 -30.955 1.000 0.940 581 LEU B N 1
ATOM 18647 C CA . LEU B 2 581 ? 43.818 -41.813 -32.145 1.000 0.940 581 LEU B CA 1
ATOM 18648 C C . LEU B 2 581 ? 44.822 -41.387 -33.231 1.000 0.940 581 LEU B C 1
ATOM 18649 O O . LEU B 2 581 ? 44.596 -41.728 -34.391 1.000 0.940 581 LEU B O 1
ATOM 18665 N N . GLN B 2 582 ? 45.923 -40.698 -32.885 1.000 0.920 582 GLN B N 1
ATOM 18666 C CA . GLN B 2 582 ? 46.984 -40.340 -33.849 1.000 0.920 582 GLN B CA 1
ATOM 18667 C C . GLN B 2 582 ? 47.616 -41.579 -34.497 1.000 0.920 582 GLN B C 1
ATOM 18668 O O . GLN B 2 582 ? 47.713 -41.647 -35.722 1.000 0.920 582 GLN B O 1
ATOM 18682 N N . ASP B 2 583 ? 47.973 -42.586 -33.696 1.000 0.940 583 ASP B N 1
ATOM 18683 C CA . ASP B 2 583 ? 48.553 -43.835 -34.204 1.000 0.940 583 ASP B CA 1
ATOM 18684 C C . ASP B 2 583 ? 47.573 -44.572 -35.133 1.000 0.940 583 ASP B C 1
ATOM 18685 O O . ASP B 2 583 ? 47.952 -45.070 -36.198 1.000 0.940 583 ASP B O 1
ATOM 18694 N N . ALA B 2 584 ? 46.289 -44.623 -34.752 1.000 0.940 584 ALA B N 1
ATOM 18695 C CA . ALA B 2 584 ? 45.242 -45.206 -35.585 1.000 0.940 584 ALA B CA 1
ATOM 18696 C C . ALA B 2 584 ? 45.052 -44.421 -36.896 1.000 0.940 584 ALA B C 1
ATOM 18697 O O . ALA B 2 584 ? 44.889 -45.030 -37.948 1.000 0.940 584 ALA B O 1
ATOM 18704 N N . PHE B 2 585 ? 45.128 -43.088 -36.877 1.000 0.920 585 PHE B N 1
ATOM 18705 C CA . PHE B 2 585 ? 45.016 -42.267 -38.086 1.000 0.920 585 PHE B CA 1
ATOM 18706 C C . PHE B 2 585 ? 46.151 -42.516 -39.090 1.000 0.920 585 PHE B C 1
ATOM 18707 O O . PHE B 2 585 ? 45.895 -42.580 -40.294 1.000 0.920 585 PHE B O 1
ATOM 18724 N N . GLU B 2 586 ? 47.384 -42.724 -38.621 1.000 0.910 586 GLU B N 1
ATOM 18725 C CA . GLU B 2 586 ? 48.526 -42.995 -39.502 1.000 0.910 586 GLU B CA 1
ATOM 18726 C C . GLU B 2 586 ? 48.593 -44.450 -40.006 1.000 0.910 586 GLU B C 1
ATOM 18727 O O . GLU B 2 586 ? 49.014 -44.685 -41.141 1.000 0.910 586 GLU B O 1
ATOM 18739 N N . GLN B 2 587 ? 48.203 -45.436 -39.187 1.000 0.930 587 GLN B N 1
ATOM 18740 C CA . GLN B 2 587 ? 48.475 -46.857 -39.461 1.000 0.930 587 GLN B CA 1
ATOM 18741 C C . GLN B 2 587 ? 47.231 -47.700 -39.747 1.000 0.930 587 GLN B C 1
ATOM 18742 O O . GLN B 2 587 ? 47.338 -48.727 -40.421 1.000 0.930 587 GLN B O 1
ATOM 18756 N N . ASP B 2 588 ? 46.068 -47.308 -39.222 1.000 0.920 588 ASP B N 1
ATOM 18757 C CA . ASP B 2 588 ? 44.882 -48.162 -39.191 1.000 0.920 588 ASP B CA 1
ATOM 18758 C C . ASP B 2 588 ? 43.564 -47.371 -39.167 1.000 0.920 588 ASP B C 1
ATOM 18759 O O . ASP B 2 588 ? 42.951 -47.098 -38.127 1.000 0.920 588 ASP B O 1
ATOM 18768 N N . LYS B 2 589 ? 43.078 -47.070 -40.371 1.000 0.890 589 LYS B N 1
ATOM 18769 C CA . LYS B 2 589 ? 41.816 -46.354 -40.569 1.000 0.890 589 LYS B CA 1
ATOM 18770 C C . LYS B 2 589 ? 40.586 -47.080 -40.026 1.000 0.890 589 LYS B C 1
ATOM 18771 O O . LYS B 2 589 ? 39.626 -46.423 -39.627 1.000 0.890 589 LYS B O 1
ATOM 18790 N N . GLU B 2 590 ? 40.565 -48.409 -40.037 1.000 0.920 590 GLU B N 1
ATOM 18791 C CA . GLU B 2 590 ? 39.412 -49.154 -39.518 1.000 0.920 590 GLU B CA 1
ATOM 18792 C C . GLU B 2 590 ? 39.297 -48.943 -38.008 1.000 0.920 590 GLU B C 1
ATOM 18793 O O . GLU B 2 590 ? 38.226 -48.641 -37.473 1.000 0.920 590 GLU B O 1
ATOM 18805 N N . LYS B 2 591 ? 40.439 -49.004 -37.330 1.000 0.920 591 LYS B N 1
ATOM 18806 C CA . LYS B 2 591 ? 40.546 -48.748 -35.899 1.000 0.920 591 LYS B CA 1
ATOM 18807 C C . LYS B 2 591 ? 40.214 -47.301 -35.542 1.000 0.920 591 LYS B C 1
ATOM 18808 O O . LYS B 2 591 ? 39.506 -47.073 -34.563 1.000 0.920 591 LYS B O 1
ATOM 18827 N N . LEU B 2 592 ? 40.622 -46.331 -36.366 1.000 0.950 592 LEU B N 1
ATOM 18828 C CA . LEU B 2 592 ? 40.202 -44.935 -36.210 1.000 0.950 592 LEU B CA 1
ATOM 18829 C C . LEU B 2 592 ? 38.671 -44.805 -36.233 1.000 0.950 592 LEU B C 1
ATOM 18830 O O . LEU B 2 592 ? 38.103 -44.103 -35.397 1.000 0.950 592 LEU B O 1
ATOM 18846 N N . SER B 2 593 ? 37.986 -45.499 -37.148 1.000 0.950 593 SER B N 1
ATOM 18847 C CA . SER B 2 593 ? 36.519 -45.485 -37.224 1.000 0.950 593 SER B CA 1
ATOM 18848 C C . SER B 2 593 ? 35.863 -46.072 -35.969 1.000 0.950 593 SER B C 1
ATOM 18849 O O . SER B 2 593 ? 34.897 -45.506 -35.443 1.000 0.950 593 SER B O 1
ATOM 18857 N N . LEU B 2 594 ? 36.437 -47.155 -35.436 1.000 0.950 594 LEU B N 1
ATOM 18858 C CA . LEU B 2 594 ? 36.008 -47.785 -34.188 1.000 0.950 594 LEU B CA 1
ATOM 18859 C C . LEU B 2 594 ? 36.167 -46.843 -32.982 1.000 0.950 594 LEU B C 1
ATOM 18860 O O . LEU B 2 594 ? 35.207 -46.625 -32.243 1.000 0.950 594 LEU B O 1
ATOM 18876 N N . TYR B 2 595 ? 37.355 -46.258 -32.793 1.000 0.950 595 TYR B N 1
ATOM 18877 C CA . TYR B 2 595 ? 37.647 -45.362 -31.665 1.000 0.950 595 TYR B CA 1
ATOM 18878 C C . TYR B 2 595 ? 36.818 -44.092 -31.699 1.000 0.950 595 TYR B C 1
ATOM 18879 O O . TYR B 2 595 ? 36.325 -43.641 -30.668 1.000 0.950 595 TYR B O 1
ATOM 18897 N N . THR B 2 596 ? 36.594 -43.565 -32.895 1.000 0.950 596 THR B N 1
ATOM 18898 C CA . THR B 2 596 ? 35.780 -42.372 -33.090 1.000 0.950 596 THR B CA 1
ATOM 18899 C C . THR B 2 596 ? 34.317 -42.616 -32.687 1.000 0.950 596 THR B C 1
ATOM 18900 O O . THR B 2 596 ? 33.758 -41.842 -31.909 1.000 0.950 596 THR B O 1
ATOM 18911 N N . ASN B 2 597 ? 33.683 -43.708 -33.145 1.000 0.950 597 ASN B N 1
ATOM 18912 C CA . ASN B 2 597 ? 32.302 -44.048 -32.757 1.000 0.950 597 ASN B CA 1
ATOM 18913 C C . ASN B 2 597 ? 32.177 -44.420 -31.267 1.000 0.950 597 ASN B C 1
ATOM 18914 O O . ASN B 2 597 ? 31.157 -44.108 -30.647 1.000 0.950 597 ASN B O 1
ATOM 18925 N N . LEU B 2 598 ? 33.189 -45.073 -30.679 1.000 0.950 598 LEU B N 1
ATOM 18926 C CA . LEU B 2 598 ? 33.231 -45.358 -29.238 1.000 0.950 598 LEU B CA 1
ATOM 18927 C C . LEU B 2 598 ? 33.237 -44.064 -28.421 1.000 0.950 598 LEU B C 1
ATOM 18928 O O . LEU B 2 598 ? 32.417 -43.918 -27.517 1.000 0.950 598 LEU B O 1
ATOM 18944 N N . LEU B 2 599 ? 34.107 -43.118 -28.778 1.000 0.950 599 LEU B N 1
ATOM 18945 C CA . LEU B 2 599 ? 34.192 -41.821 -28.112 1.000 0.950 599 LEU B CA 1
ATOM 18946 C C . LEU B 2 599 ? 32.906 -41.005 -28.269 1.000 0.950 599 LEU B C 1
ATOM 18947 O O . LEU B 2 599 ? 32.409 -40.476 -27.280 1.000 0.950 599 LEU B O 1
ATOM 18963 N N . TYR B 2 600 ? 32.317 -40.952 -29.469 1.000 0.960 600 TYR B N 1
ATOM 18964 C CA . TYR B 2 600 ? 31.035 -40.269 -29.682 1.000 0.960 600 TYR B CA 1
ATOM 18965 C C . TYR B 2 600 ? 29.918 -40.830 -28.781 1.000 0.960 600 TYR B C 1
ATOM 18966 O O . TYR B 2 600 ? 29.203 -40.064 -28.140 1.000 0.960 600 TYR B O 1
ATOM 18984 N N . ASN B 2 601 ? 29.792 -42.159 -28.665 1.000 0.950 601 ASN B N 1
ATOM 18985 C CA . ASN B 2 601 ? 28.794 -42.790 -27.790 1.000 0.950 601 ASN B CA 1
ATOM 18986 C C . ASN B 2 601 ? 29.092 -42.606 -26.297 1.000 0.950 601 ASN B C 1
ATOM 18987 O O . ASN B 2 601 ? 28.163 -42.468 -25.501 1.000 0.950 601 ASN B O 1
ATOM 18998 N N . GLN B 2 602 ? 30.371 -42.576 -25.908 1.000 0.920 602 GLN B N 1
ATOM 18999 C CA . GLN B 2 602 ? 30.754 -42.179 -24.553 1.000 0.920 602 GLN B CA 1
ATOM 19000 C C . GLN B 2 602 ? 30.282 -40.757 -24.244 1.000 0.920 602 GLN B C 1
ATOM 19001 O O . GLN B 2 602 ? 29.699 -40.526 -23.188 1.000 0.920 602 GLN B O 1
ATOM 19015 N N . ALA B 2 603 ? 30.470 -39.821 -25.174 1.000 0.930 603 ALA B N 1
ATOM 19016 C CA . ALA B 2 603 ? 30.037 -38.443 -24.995 1.000 0.930 603 ALA B CA 1
ATOM 19017 C C . ALA B 2 603 ? 28.501 -38.327 -24.900 1.000 0.930 603 ALA B C 1
ATOM 19018 O O . ALA B 2 603 ? 27.999 -37.593 -24.052 1.000 0.930 603 ALA B O 1
ATOM 19025 N N . LEU B 2 604 ? 27.751 -39.116 -25.686 1.000 0.900 604 LEU B N 1
ATOM 19026 C CA . LEU B 2 604 ? 26.291 -39.230 -25.541 1.000 0.900 604 LEU B CA 1
ATOM 19027 C C . LEU B 2 604 ? 25.884 -39.713 -24.142 1.000 0.900 604 LEU B C 1
ATOM 19028 O O . LEU B 2 604 ? 24.985 -39.138 -23.536 1.000 0.900 604 LEU B O 1
ATOM 19044 N N . LEU B 2 605 ? 26.545 -40.749 -23.618 1.000 0.890 605 LEU B N 1
ATOM 19045 C CA . LEU B 2 605 ? 26.259 -41.296 -22.288 1.000 0.890 605 LEU B CA 1
ATOM 19046 C C . LEU B 2 605 ? 26.498 -40.279 -21.166 1.000 0.890 605 LEU B C 1
ATOM 19047 O O . LEU B 2 605 ? 25.677 -40.179 -20.249 1.000 0.890 605 LEU B O 1
ATOM 19063 N N . ILE B 2 606 ? 27.599 -39.526 -21.247 1.000 0.880 606 ILE B N 1
ATOM 19064 C CA . ILE B 2 606 ? 27.931 -38.465 -20.288 1.000 0.880 606 ILE B CA 1
ATOM 19065 C C . ILE B 2 606 ? 26.831 -37.391 -20.292 1.000 0.880 606 ILE B C 1
ATOM 19066 O O . ILE B 2 606 ? 26.322 -37.062 -19.223 1.000 0.880 606 ILE B O 1
ATOM 19082 N N . GLU B 2 607 ? 26.377 -36.961 -21.478 1.000 0.860 607 GLU B N 1
ATOM 19083 C CA . GLU B 2 607 ? 25.265 -36.008 -21.659 1.000 0.860 607 GLU B CA 1
ATOM 19084 C C . GLU B 2 607 ? 23.874 -36.566 -21.322 1.000 0.860 607 GLU B C 1
ATOM 19085 O O . GLU B 2 607 ? 22.887 -35.836 -21.296 1.000 0.860 607 GLU B O 1
ATOM 19097 N N . GLY B 2 608 ? 23.741 -37.874 -21.099 1.000 0.820 608 GLY B N 1
ATOM 19098 C CA . GLY B 2 608 ? 22.434 -38.500 -20.889 1.000 0.820 608 GLY B CA 1
ATOM 19099 C C . GLY B 2 608 ? 21.565 -38.557 -22.148 1.000 0.820 608 GLY B C 1
ATOM 19100 O O . GLY B 2 608 ? 20.341 -38.599 -22.055 1.000 0.820 608 GLY B O 1
ATOM 19104 N N . LEU B 2 609 ? 22.179 -38.568 -23.330 1.000 0.850 609 LEU B N 1
ATOM 19105 C CA . LEU B 2 609 ? 21.497 -38.800 -24.601 1.000 0.850 609 LEU B CA 1
ATOM 19106 C C . LEU B 2 609 ? 21.410 -40.309 -24.923 1.000 0.850 609 LEU B C 1
ATOM 19107 O O . LEU B 2 609 ? 22.319 -41.068 -24.574 1.000 0.850 609 LEU B O 1
ATOM 19123 N N . PRO B 2 610 ? 20.353 -40.773 -25.624 1.000 0.840 610 PRO B N 1
ATOM 19124 C CA . PRO B 2 610 ? 20.200 -42.181 -25.982 1.000 0.840 610 PRO B CA 1
ATOM 19125 C C . PRO B 2 610 ? 21.194 -42.612 -27.074 1.000 0.840 610 PRO B C 1
ATOM 19126 O O . PRO B 2 610 ? 21.346 -41.946 -28.100 1.000 0.840 610 PRO B O 1
ATOM 19137 N N . ILE B 2 611 ? 21.834 -43.771 -26.890 1.000 0.890 611 ILE B N 1
ATOM 19138 C CA . ILE B 2 611 ? 22.633 -44.421 -27.939 1.000 0.890 611 ILE B CA 1
ATOM 19139 C C . ILE B 2 611 ? 21.676 -44.997 -28.986 1.000 0.890 611 ILE B C 1
ATOM 19140 O O . ILE B 2 611 ? 20.803 -45.791 -28.644 1.000 0.890 611 ILE B O 1
ATOM 19156 N N . GLN B 2 612 ? 21.860 -44.623 -30.256 1.000 0.840 612 GLN B N 1
ATOM 19157 C CA . GLN B 2 612 ? 21.004 -45.093 -31.354 1.000 0.840 612 GLN B CA 1
ATOM 19158 C C . GLN B 2 612 ? 21.014 -46.623 -31.509 1.000 0.840 612 GLN B C 1
ATOM 19159 O O . GLN B 2 612 ? 19.949 -47.215 -31.662 1.000 0.840 612 GLN B O 1
ATOM 19173 N N . ASP B 2 613 ? 22.191 -47.258 -31.447 1.000 0.920 613 ASP B N 1
ATOM 19174 C CA . ASP B 2 613 ? 22.343 -48.718 -31.480 1.000 0.920 613 ASP B CA 1
ATOM 19175 C C . ASP B 2 613 ? 23.198 -49.208 -30.292 1.000 0.920 613 ASP B C 1
ATOM 19176 O O . ASP B 2 613 ? 24.431 -49.288 -30.371 1.000 0.920 613 ASP B O 1
ATOM 19185 N N . PRO B 2 614 ? 22.554 -49.531 -29.154 1.000 0.920 614 PRO B N 1
ATOM 19186 C CA . PRO B 2 614 ? 23.246 -50.042 -27.977 1.000 0.920 614 PRO B CA 1
ATOM 19187 C C . PRO B 2 614 ? 23.979 -51.364 -28.239 1.000 0.920 614 PRO B C 1
ATOM 19188 O O . PRO B 2 614 ? 24.985 -51.637 -27.579 1.000 0.920 614 PRO B O 1
ATOM 19199 N N . VAL B 2 615 ? 23.494 -52.176 -29.190 1.000 0.940 615 VAL B N 1
ATOM 19200 C CA . VAL B 2 615 ? 24.065 -53.482 -29.553 1.000 0.940 615 VAL B CA 1
ATOM 19201 C C . VAL B 2 615 ? 25.345 -53.286 -30.359 1.000 0.940 615 VAL B C 1
ATOM 19202 O O . VAL B 2 615 ? 26.360 -53.916 -30.068 1.000 0.940 615 VAL B O 1
ATOM 19215 N N . GLU B 2 616 ? 25.340 -52.382 -31.340 1.000 0.920 616 GLU B N 1
ATOM 19216 C CA . GLU B 2 616 ? 26.550 -51.996 -32.068 1.000 0.920 616 GLU B CA 1
ATOM 19217 C C . GLU B 2 616 ? 27.603 -51.415 -31.119 1.000 0.920 616 GLU B C 1
ATOM 19218 O O . GLU B 2 616 ? 28.767 -51.819 -31.166 1.000 0.920 616 GLU B O 1
ATOM 19230 N N . PHE B 2 617 ? 27.201 -50.519 -30.214 1.000 0.930 617 PHE B N 1
ATOM 19231 C CA . PHE B 2 617 ? 28.111 -49.945 -29.227 1.000 0.930 617 PHE B CA 1
ATOM 19232 C C . PHE B 2 617 ? 28.767 -51.018 -28.350 1.000 0.930 617 PHE B C 1
ATOM 19233 O O . PHE B 2 617 ? 29.992 -51.031 -28.212 1.000 0.930 617 PHE B O 1
ATOM 19250 N N . THR B 2 618 ? 27.988 -51.962 -27.811 1.000 0.930 618 THR B N 1
ATOM 19251 C CA . THR B 2 618 ? 28.548 -53.066 -27.014 1.000 0.930 618 THR B CA 1
ATOM 19252 C C . THR B 2 618 ? 29.457 -53.976 -27.841 1.000 0.930 618 THR B C 1
ATOM 19253 O O . THR B 2 618 ? 30.538 -54.326 -27.371 1.000 0.930 618 THR B O 1
ATOM 19264 N N . ASN B 2 619 ? 29.107 -54.286 -29.095 1.000 0.940 619 ASN B N 1
ATOM 19265 C CA . ASN B 2 619 ? 29.986 -55.034 -30.004 1.000 0.940 619 ASN B CA 1
ATOM 19266 C C . ASN B 2 619 ? 31.313 -54.306 -30.271 1.000 0.940 619 ASN B C 1
ATOM 19267 O O . ASN B 2 619 ? 32.368 -54.938 -30.355 1.000 0.940 619 ASN B O 1
ATOM 19278 N N . ASN B 2 620 ? 31.278 -52.980 -30.399 1.000 0.930 620 ASN B N 1
ATOM 19279 C CA . ASN B 2 620 ? 32.475 -52.167 -30.579 1.000 0.930 620 ASN B CA 1
ATOM 19280 C C . ASN B 2 620 ? 33.357 -52.154 -29.321 1.000 0.930 620 ASN B C 1
ATOM 19281 O O . ASN B 2 620 ? 34.574 -52.238 -29.464 1.000 0.930 620 ASN B O 1
ATOM 19292 N N . ILE B 2 621 ? 32.776 -52.152 -28.110 1.000 0.930 621 ILE B N 1
ATOM 19293 C CA . ILE B 2 621 ? 33.535 -52.371 -26.862 1.000 0.930 621 ILE B CA 1
ATOM 19294 C C . ILE B 2 621 ? 34.228 -53.735 -26.916 1.000 0.930 621 ILE B C 1
ATOM 19295 O O . ILE B 2 621 ? 35.427 -53.833 -26.654 1.000 0.930 621 ILE B O 1
ATOM 19311 N N . CYS B 2 622 ? 33.503 -54.782 -27.321 1.000 0.910 622 CYS B N 1
ATOM 19312 C CA . CYS B 2 622 ? 34.072 -56.121 -27.417 1.000 0.910 622 CYS B CA 1
ATOM 19313 C C . CYS B 2 622 ? 35.274 -56.191 -28.376 1.000 0.910 622 CYS B C 1
ATOM 19314 O O . CYS B 2 622 ? 36.253 -56.837 -28.025 1.000 0.910 622 CYS B O 1
ATOM 19322 N N . LYS B 2 623 ? 35.265 -55.498 -29.527 1.000 0.910 623 LYS B N 1
ATOM 19323 C CA . LYS B 2 623 ? 36.407 -55.469 -30.474 1.000 0.910 623 LYS B CA 1
ATOM 19324 C C . LYS B 2 623 ? 37.698 -54.875 -29.895 1.000 0.910 623 LYS B C 1
ATOM 19325 O O . LYS B 2 623 ? 38.753 -55.100 -30.470 1.000 0.910 623 LYS B O 1
ATOM 19344 N N . VAL B 2 624 ? 37.617 -54.093 -28.816 1.000 0.870 624 VAL B N 1
ATOM 19345 C CA . VAL B 2 624 ? 38.788 -53.494 -28.148 1.000 0.870 624 VAL B CA 1
ATOM 19346 C C . VAL B 2 624 ? 39.271 -54.356 -26.972 1.000 0.870 624 VAL B C 1
ATOM 19347 O O . VAL B 2 624 ? 40.429 -54.266 -26.577 1.000 0.870 624 VAL B O 1
ATOM 19360 N N . MET B 2 625 ? 38.403 -55.203 -26.405 1.000 0.840 625 MET B N 1
ATOM 19361 C CA . MET B 2 625 ? 38.743 -56.099 -25.289 1.000 0.840 625 MET B CA 1
ATOM 19362 C C . MET B 2 625 ? 39.452 -57.398 -25.714 1.000 0.840 625 MET B C 1
ATOM 19363 O O . MET B 2 625 ? 39.970 -58.102 -24.844 1.000 0.840 625 MET B O 1
ATOM 19377 N N . VAL B 2 626 ? 39.432 -57.741 -27.008 1.000 0.780 626 VAL B N 1
ATOM 19378 C CA . VAL B 2 626 ? 40.011 -58.961 -27.610 1.000 0.780 626 VAL B CA 1
ATOM 19379 C C . VAL B 2 626 ? 41.117 -58.564 -28.576 1.000 0.780 626 VAL B C 1
ATOM 19380 O O . VAL B 2 626 ? 42.140 -59.287 -28.601 1.000 0.780 626 VAL B O 1
#

Radius of gyration: 41.87 Å; Cα contacts (8 Å, |Δi|>4): 2291; chains: 2; bounding box: 103×141×105 Å

Secondary structure (DSSP, 8-state):
-PPEEEEE--SSEEEEEEEETTEEEEPP-TTS-SSEESEEEEETTEEEETHHHHHHTTT-SSEEE-GGGGTTS---EEETTEEE-HHHHHHHHHHHHHHHHHHHHTS---EEEEEE-TT--HHHHHHHHHHHHHTT-EEEEEEEHHHHHHHHHHTT-TTS-EEEEEEEE-SS-EEEEEEEEETTEEEEEEEEEETT-SHHHHHHHHHHHHHHHHHHHHS--GGG-HHHHHHHHHHHHHHHHHHHHSSEEEEEEEEEEEETTEEEEEEEEEEHHHHHHHHHHHHHHHHHHHHHHHHHHT--GGG--EEEEESGGGGSHHHHHHHHHHHSSPBP-SS-TTTHHHHHHHHHHHHHHTSS-S-EEEEE-SS-EEEEETTTEEEEEE-TT-EESEEEEEEE--SSTT--EEEEEEEESS-SBGGGSEEEEEEEEE------TT-S-EEEEEEE-TTS-EEEEEEETTT--EEEEE--GGGPPPHHHHHHHHHHHHHTHHHHHHHHHHHHHHHHHHHHHHHHHHHHHHTTTTS-HHHHHHHHHHHHHHHHHHHHT-HHHHHHHHHHHHHHHHHHHHHHHHHHHHTTSTT--S-------------------------/---------HHHHHHHHHHTS-S-TTHHHHHHHHHHHHHHHHHHHHHTT-TT----GGG--EEEEEETTTTEEEEEE-S----HHHIIIIISSTT--HHHHHHHHSPPPTT------SS-GGGGGGGTEEEEEEEEE-TT-S-EEEEEE-STT-EEEEEE--SSSEEEEEEEEPPP-SS--GGGGG-HHHHHHHHHHHSTT-SS-EEEEEEEEEEPTT-TT-EEEEEEEEE-S--S-GGGS-GGG--HHHHHHHHHHTTS-SS--SEEEEEEE-SSS-EEEEEEE-SS--TTTTSSSPPP-EEEEETTEEEEEEEGGGS-GGGTT-EEEEEESS--B-TTSSSBS--HHHHHHHHHHHHHHHHHHHHHHHH-HHHHHHHHHHHHHHHHHHHHHHHHTTHHHHGGG-EEEETTTSSEEEHHHHHTT--TT--SEEEEE-SSHHHHHT-GGGHHHHHTT--EEEE-STTHHHHHHHH-EETTEEEEETTBS--S---HHHHHHHHHHHHHTHHHHHHHHHHHGGG-SEEEE-SS-SS-SEEEEEESSS-HHHHHHHHHSTT------EEEEEE-TTSHHHHHHHHHHHH-HHHHHHHHHHHHHHHHHHHTPPPS-HHHHHHHHHHHH-